Protein AF-A0A1T4N8S9-F1 (afdb_monomer_lite)

Organism: NCBI:txid634771

Structure (mmCIF, N/CA/C/O backbone):
data_AF-A0A1T4N8S9-F1
#
_entry.id   AF-A0A1T4N8S9-F1
#
loop_
_atom_site.group_PDB
_atom_site.id
_atom_site.type_symbol
_atom_site.label_atom_id
_atom_site.label_alt_id
_atom_site.label_comp_id
_atom_site.label_asym_id
_atom_site.label_entity_id
_atom_site.label_seq_id
_atom_site.pdbx_PDB_ins_code
_atom_site.Cartn_x
_atom_site.Cartn_y
_atom_site.Cartn_z
_atom_site.occupancy
_atom_site.B_iso_or_equiv
_atom_site.auth_seq_id
_atom_site.auth_comp_id
_atom_site.auth_asym_id
_atom_site.auth_atom_id
_atom_site.pdbx_PDB_model_num
ATOM 1 N N . MET A 1 1 ? 67.031 11.132 49.124 1.00 46.56 1 MET A N 1
ATOM 2 C CA . MET A 1 1 ? 67.391 10.088 48.134 1.00 46.56 1 MET A CA 1
ATOM 3 C C . MET A 1 1 ? 67.433 8.780 48.927 1.00 46.56 1 MET A C 1
ATOM 5 O O . MET A 1 1 ? 68.208 8.736 49.859 1.00 46.56 1 MET A O 1
ATOM 9 N N . ASN A 1 2 ? 66.536 7.790 48.831 1.00 44.38 2 ASN A N 1
ATOM 10 C CA . ASN A 1 2 ? 66.153 7.044 47.630 1.00 44.38 2 ASN A CA 1
ATOM 11 C C . ASN A 1 2 ? 64.830 6.222 47.794 1.00 44.38 2 ASN A C 1
ATOM 13 O O . ASN A 1 2 ? 64.752 5.113 47.290 1.00 44.38 2 ASN A O 1
ATOM 17 N N . ASN A 1 3 ? 63.781 6.728 48.473 1.00 42.91 3 ASN A N 1
ATOM 18 C CA . ASN A 1 3 ? 62.508 5.978 48.669 1.00 42.91 3 ASN A CA 1
ATOM 19 C C . ASN A 1 3 ? 61.292 6.478 47.856 1.00 42.91 3 ASN A C 1
ATOM 21 O O . ASN A 1 3 ? 60.261 5.811 47.832 1.00 42.91 3 ASN A O 1
ATOM 25 N N . ARG A 1 4 ? 61.389 7.610 47.140 1.00 39.38 4 ARG A N 1
ATOM 26 C CA . ARG A 1 4 ? 60.301 8.098 46.259 1.00 39.38 4 ARG A CA 1
ATOM 27 C C . ARG A 1 4 ? 60.302 7.465 44.861 1.00 39.38 4 ARG A C 1
ATOM 29 O O . ARG A 1 4 ? 59.238 7.348 44.267 1.00 39.38 4 ARG A O 1
ATOM 36 N N . CYS A 1 5 ? 61.445 6.985 44.366 1.00 36.62 5 CYS A N 1
ATOM 37 C CA . CYS A 1 5 ? 61.498 6.282 43.078 1.00 36.62 5 CYS A CA 1
ATOM 38 C C . CYS A 1 5 ? 60.987 4.836 43.167 1.00 36.62 5 CYS A C 1
ATOM 40 O O . CYS A 1 5 ? 60.372 4.366 42.218 1.00 36.62 5 CYS A O 1
ATOM 42 N N . LEU A 1 6 ? 61.156 4.150 44.306 1.00 37.25 6 LEU A N 1
ATOM 43 C CA . LEU A 1 6 ? 60.701 2.762 44.469 1.00 37.25 6 LEU A CA 1
ATOM 44 C C . LEU A 1 6 ? 59.166 2.663 44.592 1.00 37.25 6 LEU A C 1
ATOM 46 O O . LEU A 1 6 ? 58.564 1.744 44.047 1.00 37.25 6 LEU A O 1
ATOM 50 N N . TYR A 1 7 ? 58.520 3.655 45.217 1.00 38.06 7 TYR A N 1
ATOM 51 C CA . TYR A 1 7 ? 57.057 3.717 45.342 1.00 38.06 7 TYR A CA 1
ATOM 52 C C . TYR A 1 7 ? 56.371 4.067 44.010 1.00 38.06 7 TYR A C 1
ATOM 54 O O . TYR A 1 7 ? 55.336 3.501 43.679 1.00 38.06 7 TYR A O 1
ATOM 62 N N . ILE A 1 8 ? 56.983 4.941 43.200 1.00 43.38 8 ILE A N 1
ATOM 63 C CA . ILE A 1 8 ? 56.492 5.267 41.852 1.00 43.38 8 ILE A CA 1
ATOM 64 C C . ILE A 1 8 ? 56.683 4.077 40.899 1.00 43.38 8 ILE A C 1
ATOM 66 O O . ILE A 1 8 ? 55.794 3.809 40.097 1.00 43.38 8 ILE A O 1
ATOM 70 N N . LEU A 1 9 ? 57.769 3.303 41.027 1.00 35.47 9 LEU A N 1
ATOM 71 C CA . LEU A 1 9 ? 57.989 2.108 40.203 1.00 35.47 9 LEU A CA 1
ATOM 72 C C . LEU A 1 9 ? 57.033 0.956 40.557 1.00 35.47 9 LEU A C 1
ATOM 74 O O . LEU A 1 9 ? 56.545 0.285 39.655 1.00 35.47 9 LEU A O 1
ATOM 78 N N . ILE A 1 10 ? 56.709 0.756 41.842 1.00 41.81 10 ILE A N 1
ATOM 79 C CA . ILE A 1 10 ? 55.756 -0.278 42.288 1.00 41.81 10 ILE A CA 1
ATOM 80 C C . ILE A 1 10 ? 54.312 0.109 41.929 1.00 41.81 10 ILE A C 1
ATOM 82 O O . ILE A 1 10 ? 53.548 -0.744 41.482 1.00 41.81 10 ILE A O 1
ATOM 86 N N . VAL A 1 11 ? 53.954 1.397 42.010 1.00 43.16 11 VAL A N 1
ATOM 87 C CA . VAL A 1 11 ? 52.647 1.901 41.551 1.00 43.16 11 VAL A CA 1
ATOM 88 C C . VAL A 1 11 ? 52.533 1.846 40.021 1.00 43.16 11 VAL A C 1
ATOM 90 O O . VAL A 1 11 ? 51.496 1.429 39.520 1.00 43.16 11 VAL A O 1
ATOM 93 N N . LEU A 1 12 ? 53.591 2.139 39.254 1.00 36.97 12 LEU A N 1
ATOM 94 C CA . LEU A 1 12 ? 53.594 1.957 37.791 1.00 36.97 12 LEU A CA 1
ATOM 95 C C . LEU A 1 12 ? 53.613 0.478 37.364 1.00 36.97 12 LEU A C 1
ATOM 97 O O . LEU A 1 12 ? 53.000 0.140 36.353 1.00 36.97 12 LEU A O 1
ATOM 101 N N . MET A 1 13 ? 54.249 -0.422 38.125 1.00 32.25 13 MET A N 1
ATOM 102 C CA . MET A 1 13 ? 54.205 -1.869 37.864 1.00 32.25 13 MET A CA 1
ATOM 103 C C . MET A 1 13 ? 52.854 -2.498 38.241 1.00 32.25 13 MET A C 1
ATOM 105 O O . MET A 1 13 ? 52.408 -3.400 37.531 1.00 32.25 13 MET A O 1
ATOM 109 N N . MET A 1 14 ? 52.160 -1.987 39.269 1.00 35.44 14 MET A N 1
ATOM 110 C CA . MET A 1 14 ? 50.779 -2.378 39.595 1.00 35.44 14 MET A CA 1
ATOM 111 C C . MET A 1 14 ? 49.742 -1.764 38.644 1.00 35.44 14 MET A C 1
ATOM 113 O O . MET A 1 14 ? 48.806 -2.458 38.256 1.00 35.44 14 MET A O 1
ATOM 117 N N . ILE A 1 15 ? 49.938 -0.525 38.173 1.00 37.62 15 ILE A N 1
ATOM 118 C CA . ILE A 1 15 ? 49.130 0.058 37.086 1.00 37.62 15 ILE A CA 1
ATOM 119 C C . ILE A 1 15 ? 49.320 -0.756 35.799 1.00 37.62 15 ILE A C 1
ATOM 121 O O . ILE A 1 15 ? 48.352 -0.999 35.088 1.00 37.62 15 ILE A O 1
ATOM 125 N N . ARG A 1 16 ? 50.519 -1.292 35.535 1.00 31.45 16 ARG A N 1
ATOM 126 C CA . ARG A 1 16 ? 50.725 -2.259 34.445 1.00 31.45 16 ARG A CA 1
ATOM 127 C C . ARG A 1 16 ? 50.048 -3.614 34.680 1.00 31.45 16 ARG A C 1
ATOM 129 O O . ARG A 1 16 ? 49.602 -4.200 33.710 1.00 31.45 16 ARG A O 1
ATOM 136 N N . HIS A 1 17 ? 49.928 -4.107 35.913 1.00 30.12 17 HIS A N 1
ATOM 137 C CA . HIS A 1 17 ? 49.313 -5.421 36.181 1.00 30.12 17 HIS A CA 1
ATOM 138 C C . HIS A 1 17 ? 47.783 -5.399 36.320 1.00 30.12 17 HIS A C 1
ATOM 140 O O . HIS A 1 17 ? 47.163 -6.454 36.242 1.00 30.12 17 HIS A O 1
ATOM 146 N N . ILE A 1 18 ? 47.161 -4.223 36.458 1.00 37.19 18 ILE A N 1
ATOM 147 C CA . ILE A 1 18 ? 45.695 -4.065 36.402 1.00 37.19 18 ILE A CA 1
ATOM 148 C C . ILE A 1 18 ? 45.238 -3.496 35.041 1.00 37.19 18 ILE A C 1
ATOM 150 O O . ILE A 1 18 ? 44.127 -3.784 34.610 1.00 37.19 18 ILE A O 1
ATOM 154 N N . CYS A 1 19 ? 46.109 -2.801 34.294 1.00 35.28 19 CYS A N 1
ATOM 155 C CA . CYS A 1 19 ? 45.852 -2.365 32.907 1.00 35.28 19 CYS A CA 1
ATOM 156 C C . CYS A 1 19 ? 46.490 -3.256 31.820 1.00 35.28 19 CYS A C 1
ATOM 158 O O . CYS A 1 19 ? 46.585 -2.837 30.669 1.00 35.28 19 CYS A O 1
ATOM 160 N N . MET A 1 20 ? 46.924 -4.477 32.143 1.00 29.56 20 MET A N 1
ATOM 161 C CA . MET A 1 20 ? 47.329 -5.481 31.145 1.00 29.56 20 MET A CA 1
ATOM 162 C C . MET A 1 20 ? 46.599 -6.812 31.366 1.00 29.56 20 MET A C 1
ATOM 164 O O . MET A 1 20 ? 47.200 -7.879 31.329 1.00 29.56 20 MET A O 1
ATOM 168 N N . ALA A 1 21 ? 45.275 -6.764 31.522 1.00 34.22 21 ALA A N 1
ATOM 169 C CA . ALA A 1 21 ? 44.481 -7.680 30.715 1.00 34.22 21 ALA A CA 1
ATOM 170 C C . ALA A 1 21 ? 44.518 -7.075 29.313 1.00 34.22 21 ALA A C 1
ATOM 172 O O . ALA A 1 21 ? 44.007 -5.978 29.095 1.00 34.22 21 ALA A O 1
ATOM 173 N N . GLN A 1 22 ? 45.254 -7.721 28.418 1.00 31.77 22 GLN A N 1
ATOM 174 C CA . GLN A 1 22 ? 45.315 -7.390 27.004 1.00 31.77 22 GLN A CA 1
ATOM 175 C C . GLN A 1 22 ? 43.885 -7.080 26.542 1.00 31.77 22 GLN A C 1
ATOM 177 O O . GLN A 1 22 ? 43.014 -7.945 26.611 1.00 31.77 22 GLN A O 1
ATOM 182 N N . ALA A 1 23 ? 43.612 -5.818 26.197 1.00 41.91 23 ALA A N 1
ATOM 183 C CA . ALA A 1 23 ? 42.358 -5.430 25.576 1.00 41.91 23 ALA A CA 1
ATOM 184 C C . ALA A 1 23 ? 42.360 -6.071 24.189 1.00 41.91 23 ALA A C 1
ATOM 186 O O . ALA A 1 23 ? 42.749 -5.450 23.198 1.00 41.91 23 ALA A O 1
ATOM 187 N N . ASP A 1 24 ? 42.018 -7.356 24.140 1.00 37.34 24 ASP A N 1
ATOM 188 C CA . ASP A 1 24 ? 41.693 -8.034 22.905 1.00 37.34 24 ASP A CA 1
ATOM 189 C C . ASP A 1 24 ? 40.649 -7.164 22.217 1.00 37.34 24 ASP A C 1
ATOM 191 O O . ASP A 1 24 ? 39.613 -6.844 22.811 1.00 37.34 24 ASP A O 1
ATOM 195 N N . LYS A 1 25 ? 40.950 -6.727 20.987 1.00 42.69 25 LYS A N 1
ATOM 196 C CA . LYS A 1 25 ? 39.990 -6.025 20.132 1.00 42.69 25 LYS A CA 1
ATOM 197 C C . LYS A 1 25 ? 38.658 -6.759 20.248 1.00 42.69 25 LYS A C 1
ATOM 199 O O . LYS A 1 25 ? 38.579 -7.939 19.894 1.00 42.69 25 LYS A O 1
ATOM 204 N N . VAL A 1 26 ? 37.631 -6.076 20.758 1.00 51.94 26 VAL A N 1
ATOM 205 C CA . VAL A 1 26 ? 36.267 -6.604 20.768 1.00 51.94 26 VAL A CA 1
ATOM 206 C C . VAL A 1 26 ? 35.931 -6.935 19.318 1.00 51.94 26 VAL A C 1
ATOM 208 O O . VAL A 1 26 ? 35.782 -6.052 18.478 1.00 51.94 26 VAL A O 1
ATOM 211 N N . THR A 1 27 ? 35.922 -8.226 19.001 1.00 48.47 27 THR A N 1
ATOM 212 C CA . THR A 1 27 ? 35.529 -8.708 17.683 1.00 48.47 27 THR A CA 1
ATOM 213 C C . THR A 1 27 ? 34.016 -8.816 17.725 1.00 48.47 27 THR A C 1
ATOM 215 O O . THR A 1 27 ? 33.484 -9.681 18.422 1.00 48.47 27 THR A O 1
ATOM 218 N N . LEU A 1 28 ? 33.340 -7.877 17.063 1.00 56.31 28 LEU A N 1
ATOM 219 C CA . LEU A 1 28 ? 31.882 -7.823 16.997 1.00 56.31 28 LEU A CA 1
ATOM 220 C C . LEU A 1 28 ? 31.366 -9.094 16.310 1.00 56.31 28 LEU A C 1
ATOM 222 O O . LEU A 1 28 ? 31.833 -9.450 15.227 1.00 56.31 28 LEU A O 1
ATOM 226 N N . LYS A 1 29 ? 30.427 -9.794 16.950 1.00 58.56 29 LYS A N 1
ATOM 227 C CA . LYS A 1 29 ? 29.702 -10.913 16.338 1.00 58.56 29 LYS A CA 1
ATOM 228 C C . LYS A 1 29 ? 28.568 -10.362 15.459 1.00 58.56 29 LYS A C 1
ATOM 230 O O . LYS A 1 29 ? 28.238 -9.182 15.533 1.00 58.56 29 LYS A O 1
ATOM 235 N N . ALA A 1 30 ? 27.966 -11.201 14.613 1.00 52.34 30 ALA A N 1
ATOM 236 C CA . ALA A 1 30 ? 26.928 -10.780 13.659 1.00 52.34 30 ALA A CA 1
ATOM 237 C C . ALA A 1 30 ? 25.659 -10.179 14.312 1.00 52.34 30 ALA A C 1
ATOM 239 O O . ALA A 1 30 ? 24.917 -9.459 13.652 1.00 52.34 30 ALA A O 1
ATOM 240 N N . ASP A 1 31 ? 25.424 -10.456 15.596 1.00 57.31 31 ASP A N 1
ATOM 241 C CA . ASP A 1 31 ? 24.353 -9.917 16.448 1.00 57.31 31 ASP A CA 1
ATOM 242 C C . ASP A 1 31 ? 24.774 -8.661 17.239 1.00 57.31 31 ASP A C 1
ATOM 244 O O . ASP A 1 31 ? 23.975 -8.074 17.964 1.00 57.31 31 ASP A O 1
ATOM 248 N N . THR A 1 32 ? 26.029 -8.226 17.101 1.00 61.03 32 THR A N 1
ATOM 249 C CA . THR A 1 32 ? 26.626 -7.099 17.826 1.00 61.03 32 THR A CA 1
ATOM 250 C C . THR A 1 32 ? 26.641 -5.832 16.963 1.00 61.03 32 THR A C 1
ATOM 252 O O . THR A 1 32 ? 27.671 -5.176 16.790 1.00 61.03 32 THR A O 1
ATOM 255 N N . VAL A 1 33 ? 25.495 -5.520 16.360 1.00 58.75 33 VAL A N 1
ATOM 256 C CA . VAL A 1 33 ? 25.279 -4.321 15.539 1.00 58.75 33 VAL A CA 1
ATOM 257 C C . VAL A 1 33 ? 24.279 -3.387 16.226 1.00 58.75 33 VAL A C 1
ATOM 259 O O . VAL A 1 33 ? 23.444 -3.869 16.996 1.00 58.75 33 VAL A O 1
ATOM 262 N N . PRO A 1 34 ? 24.319 -2.068 15.954 1.00 59.50 34 PRO A N 1
ATOM 263 C CA . PRO A 1 34 ? 23.283 -1.158 16.425 1.00 59.50 34 PRO A CA 1
ATOM 264 C C . PRO A 1 34 ? 21.901 -1.663 16.005 1.00 59.50 34 PRO A C 1
ATOM 266 O O . PRO A 1 34 ? 21.627 -1.856 14.817 1.00 59.50 34 PRO A O 1
ATOM 269 N N . THR A 1 35 ? 21.019 -1.887 16.980 1.00 59.78 35 THR A N 1
ATOM 270 C CA . THR A 1 35 ? 19.651 -2.349 16.697 1.00 59.78 35 THR A CA 1
ATOM 271 C C . THR A 1 35 ? 18.803 -1.228 16.106 1.00 59.78 35 THR A C 1
ATOM 273 O O . THR A 1 35 ? 17.826 -1.499 15.402 1.00 59.78 35 THR A O 1
ATOM 276 N N . PHE A 1 36 ? 19.189 0.027 16.335 1.00 69.81 36 PHE A N 1
ATOM 277 C CA . PHE A 1 36 ? 18.524 1.207 15.799 1.00 69.81 36 PHE A CA 1
ATOM 278 C C . PHE A 1 36 ? 19.538 2.157 15.157 1.00 69.81 36 PHE A C 1
ATOM 280 O O . PHE A 1 36 ? 20.714 2.124 15.523 1.00 69.81 36 PHE A O 1
ATOM 287 N N . PRO A 1 37 ? 19.098 3.006 14.211 1.00 66.69 37 PRO A N 1
ATOM 288 C CA . PRO A 1 37 ? 19.900 4.132 13.758 1.00 66.69 37 PRO A CA 1
ATOM 289 C C . PRO A 1 37 ? 20.286 5.043 14.925 1.00 66.69 37 PRO A C 1
ATOM 291 O O . PRO A 1 37 ? 19.536 5.169 15.899 1.00 66.69 37 PRO A O 1
ATOM 294 N N . ASP A 1 38 ? 21.422 5.723 14.779 1.00 75.31 38 ASP A N 1
ATOM 295 C CA . ASP A 1 38 ? 21.811 6.791 15.693 1.00 75.31 38 ASP A CA 1
ATOM 296 C C . ASP A 1 38 ? 20.703 7.860 15.766 1.00 75.31 38 ASP A C 1
ATOM 298 O O . ASP A 1 38 ? 20.076 8.174 14.744 1.00 75.31 38 ASP A O 1
ATOM 302 N N . PRO A 1 39 ? 20.451 8.443 16.952 1.00 80.50 39 PRO A N 1
ATOM 303 C CA . PRO A 1 39 ? 19.552 9.583 17.080 1.00 80.50 39 PRO A CA 1
ATOM 304 C C . PRO A 1 39 ? 19.947 10.731 16.138 1.00 80.50 39 PRO A C 1
ATOM 306 O O . PRO A 1 39 ? 21.131 10.891 15.823 1.00 80.50 39 PRO A O 1
ATOM 309 N N . PRO A 1 40 ? 18.980 11.558 15.693 1.00 79.00 40 PRO A N 1
ATOM 310 C CA . PRO A 1 40 ? 19.288 12.722 14.876 1.00 79.00 40 PRO A CA 1
ATOM 311 C C . PRO A 1 40 ? 20.252 13.655 15.615 1.00 79.00 40 PRO A C 1
ATOM 313 O O . PRO A 1 40 ? 20.256 13.726 16.844 1.00 79.00 40 PRO A O 1
ATOM 316 N N . VAL A 1 41 ? 21.055 14.394 14.852 1.00 78.88 41 VAL A N 1
ATOM 317 C CA . VAL A 1 41 ? 21.929 15.438 15.400 1.00 78.88 41 VAL A CA 1
ATOM 318 C C . VAL A 1 41 ? 21.086 16.404 16.247 1.00 78.88 41 VAL A C 1
ATOM 320 O O . VAL A 1 41 ? 19.950 16.704 15.885 1.00 78.88 41 VAL A O 1
ATOM 323 N N . GLU A 1 42 ? 21.625 16.834 17.393 1.00 86.19 42 GLU A N 1
ATOM 324 C CA . GLU A 1 42 ? 20.978 17.767 18.337 1.00 86.19 42 GLU A CA 1
ATOM 325 C C . GLU A 1 42 ? 19.701 17.251 19.038 1.00 86.19 42 GLU A C 1
ATOM 327 O O . GLU A 1 42 ? 18.959 18.033 19.629 1.00 86.19 42 GLU A O 1
ATOM 332 N N . PHE A 1 43 ? 19.441 15.937 19.064 1.00 88.75 43 PHE A N 1
ATOM 333 C CA . PHE A 1 43 ? 18.266 15.377 19.759 1.00 88.75 43 PHE A CA 1
ATOM 334 C C . PHE A 1 43 ? 18.173 15.728 21.259 1.00 88.75 43 PHE A C 1
ATOM 336 O O . PHE A 1 43 ? 17.077 15.724 21.821 1.00 88.75 43 PHE A O 1
ATOM 343 N N . ASN A 1 44 ? 19.308 16.005 21.902 1.00 92.12 44 ASN A N 1
ATOM 344 C CA . ASN A 1 44 ? 19.455 16.333 23.321 1.00 92.12 44 ASN A CA 1
ATOM 345 C C . ASN A 1 44 ? 19.693 17.838 23.574 1.00 92.12 44 ASN A C 1
ATOM 347 O O . ASN A 1 44 ? 19.959 18.239 24.707 1.00 92.12 44 ASN A O 1
ATOM 351 N N . VAL A 1 45 ? 19.609 18.675 22.534 1.00 94.69 45 VAL A N 1
ATOM 352 C CA . VAL A 1 45 ? 19.778 20.129 22.641 1.00 94.69 45 VAL A CA 1
ATOM 353 C C . VAL A 1 45 ? 18.439 20.788 22.952 1.00 94.69 45 VAL A C 1
ATOM 355 O O . VAL A 1 45 ? 17.400 20.414 22.401 1.00 94.69 45 VAL A O 1
ATOM 358 N N . GLN A 1 46 ? 18.466 21.785 23.838 1.00 93.88 46 GLN A N 1
ATOM 359 C CA . GLN A 1 46 ? 17.286 22.571 24.176 1.00 93.88 46 GLN A CA 1
ATOM 360 C C . GLN A 1 46 ? 16.790 23.367 22.962 1.00 93.88 46 GLN A C 1
ATOM 362 O O . GLN A 1 46 ? 17.533 24.135 22.347 1.00 93.88 46 GLN A O 1
ATOM 367 N N . ARG A 1 47 ? 15.503 23.218 22.651 1.00 90.44 47 ARG A N 1
ATOM 368 C CA . ARG A 1 47 ? 14.817 23.907 21.558 1.00 90.44 47 ARG A CA 1
ATOM 369 C C . ARG A 1 47 ? 13.915 25.018 22.082 1.00 90.44 47 ARG A C 1
ATOM 371 O O . ARG A 1 47 ? 12.932 24.741 22.748 1.00 90.44 47 ARG A O 1
ATOM 378 N N . ASN A 1 48 ? 14.198 26.270 21.731 1.00 90.56 48 ASN A N 1
ATOM 379 C CA . ASN A 1 48 ? 13.419 27.419 22.224 1.00 90.56 48 ASN A CA 1
ATOM 380 C C . ASN A 1 48 ? 11.997 27.519 21.633 1.00 90.56 48 ASN A C 1
ATOM 382 O O . ASN A 1 48 ? 11.190 28.313 22.112 1.00 90.56 48 ASN A O 1
ATOM 386 N N . ASP A 1 49 ? 11.702 26.777 20.563 1.00 88.56 49 ASP A N 1
ATOM 387 C CA . ASP A 1 49 ? 10.435 26.819 19.828 1.00 88.56 49 ASP A CA 1
ATOM 388 C C . ASP A 1 49 ? 9.376 25.835 20.352 1.00 88.56 49 ASP A C 1
ATOM 390 O O . ASP A 1 49 ? 8.274 25.775 19.803 1.00 88.56 49 ASP A O 1
ATOM 394 N N . ILE A 1 50 ? 9.680 25.075 21.410 1.00 89.88 50 ILE A N 1
ATOM 395 C CA . ILE A 1 50 ? 8.775 24.072 21.980 1.00 89.88 50 ILE A CA 1
ATOM 396 C C . ILE A 1 50 ? 8.443 24.365 23.453 1.00 89.88 50 ILE A C 1
ATOM 398 O O . ILE A 1 50 ? 9.217 25.013 24.157 1.00 89.88 50 ILE A O 1
ATOM 402 N N . PRO A 1 51 ? 7.288 23.896 23.960 1.00 88.00 51 PRO A N 1
ATOM 403 C CA . PRO A 1 51 ? 7.000 23.929 25.389 1.00 88.00 51 PRO A CA 1
ATOM 404 C C . PRO A 1 51 ? 7.978 23.056 26.182 1.00 88.00 51 PRO A C 1
ATOM 406 O O . PRO A 1 51 ? 8.274 21.937 25.766 1.00 88.00 51 PRO A O 1
ATOM 409 N N . HIS A 1 52 ? 8.390 23.534 27.357 1.00 95.69 52 HIS A N 1
ATOM 410 C CA . HIS A 1 52 ? 9.321 22.829 28.239 1.00 95.69 52 HIS A CA 1
ATOM 411 C C . HIS A 1 52 ? 8.660 22.318 29.514 1.00 95.69 52 HIS A C 1
ATOM 413 O O . HIS A 1 52 ? 7.739 22.942 30.057 1.00 95.69 52 HIS A O 1
ATOM 419 N N . GLY A 1 53 ? 9.138 21.172 29.992 1.00 95.06 53 GLY A N 1
ATOM 420 C CA . GLY A 1 53 ? 8.756 20.642 31.289 1.00 95.06 53 GLY A CA 1
ATOM 421 C C . GLY A 1 53 ? 9.371 21.428 32.447 1.00 95.06 53 GLY A C 1
ATOM 422 O O . GLY A 1 53 ? 10.169 22.349 32.277 1.00 95.06 53 GLY A O 1
ATOM 423 N N . LYS A 1 54 ? 8.980 21.065 33.668 1.00 97.69 54 LYS A N 1
ATOM 424 C CA . LYS A 1 54 ? 9.462 21.703 34.895 1.00 97.69 54 LYS A CA 1
ATOM 425 C C . LYS A 1 54 ? 10.157 20.690 35.788 1.00 97.69 54 LYS A C 1
ATOM 427 O O . LYS A 1 54 ? 9.528 19.731 36.235 1.00 97.69 54 LYS A O 1
ATOM 432 N N . MET A 1 55 ? 11.418 20.968 36.112 1.00 97.12 55 MET A N 1
ATOM 433 C CA . MET A 1 55 ? 12.189 20.242 37.120 1.00 97.12 55 MET A CA 1
ATOM 434 C C . MET A 1 55 ? 11.922 20.805 38.520 1.00 97.12 55 MET A C 1
ATOM 436 O O . MET A 1 55 ? 11.839 22.019 38.709 1.00 97.12 55 MET A O 1
ATOM 440 N N . THR A 1 56 ? 11.767 19.944 39.522 1.00 97.25 56 THR A N 1
ATOM 441 C CA . THR A 1 56 ? 11.605 20.335 40.930 1.00 97.25 56 THR A CA 1
ATOM 442 C C . THR A 1 56 ? 12.359 19.367 41.833 1.00 97.25 56 THR A C 1
ATOM 444 O O . THR A 1 56 ? 12.156 18.159 41.758 1.00 97.25 56 THR A O 1
ATOM 447 N N . VAL A 1 57 ? 13.208 19.900 42.713 1.00 96.00 57 VAL A N 1
ATOM 448 C CA . VAL A 1 57 ? 13.849 19.115 43.776 1.00 96.00 57 VAL A CA 1
ATOM 449 C C . VAL A 1 57 ? 12.882 19.007 44.946 1.00 96.00 57 VAL A C 1
ATOM 451 O O . VAL A 1 57 ? 12.341 20.013 45.407 1.00 96.00 57 VAL A O 1
ATOM 454 N N . VAL A 1 58 ? 12.665 17.790 45.433 1.00 96.06 58 VAL A N 1
ATOM 455 C CA . VAL A 1 58 ? 11.788 17.515 46.574 1.00 96.06 58 VAL A CA 1
ATOM 456 C C . VAL A 1 58 ? 12.513 16.693 47.626 1.00 96.06 58 VAL A C 1
ATOM 458 O O . VAL A 1 58 ? 13.422 15.920 47.325 1.00 96.06 58 VAL A O 1
ATOM 461 N N . GLN A 1 59 ? 12.084 16.857 48.876 1.00 95.62 59 GLN A N 1
ATOM 462 C CA . GLN A 1 59 ? 12.593 16.100 50.012 1.00 95.62 59 GLN A CA 1
ATOM 463 C C . GLN A 1 59 ? 11.504 15.193 50.575 1.00 95.62 59 GLN A C 1
ATOM 465 O O . GLN A 1 59 ? 10.367 15.621 50.774 1.00 95.62 59 GLN A O 1
ATOM 470 N N . TYR A 1 60 ? 11.876 13.964 50.912 1.00 95.31 60 TYR A N 1
ATOM 471 C CA . TYR A 1 60 ? 10.996 12.982 51.537 1.00 95.31 60 TYR A CA 1
ATOM 472 C C . TYR A 1 60 ? 11.690 12.345 52.743 1.00 95.31 60 TYR A C 1
ATOM 474 O O . TYR A 1 60 ? 12.918 12.329 52.858 1.00 95.31 60 TYR A O 1
ATOM 482 N N . LEU A 1 61 ? 10.893 11.863 53.695 1.00 95.75 61 LEU A N 1
ATOM 483 C CA . LEU A 1 61 ? 11.394 11.059 54.804 1.00 95.75 61 LEU A CA 1
ATOM 484 C C . LEU A 1 61 ? 11.381 9.593 54.367 1.00 95.75 61 LEU A C 1
ATOM 486 O O . LEU A 1 61 ? 10.301 9.023 54.233 1.00 95.75 61 LEU A O 1
ATOM 490 N N . SER A 1 62 ? 12.559 8.999 54.174 1.00 95.50 62 SER A N 1
ATOM 491 C CA . SER A 1 62 ? 12.687 7.556 53.970 1.00 95.50 62 SER A CA 1
ATOM 492 C C . SER A 1 62 ? 12.449 6.856 55.301 1.00 95.50 62 SER A C 1
ATOM 494 O O . SER A 1 62 ? 13.260 6.981 56.227 1.00 95.50 62 SER A O 1
ATOM 496 N N . LYS A 1 63 ? 11.323 6.150 55.431 1.00 94.31 63 LYS A N 1
ATOM 497 C CA . LYS A 1 63 ? 11.026 5.382 56.644 1.00 94.31 63 LYS A CA 1
ATOM 498 C C . LYS A 1 63 ? 11.913 4.149 56.725 1.00 94.31 63 LYS A C 1
ATOM 500 O O . LYS A 1 63 ? 12.314 3.782 57.824 1.00 94.31 63 LYS A O 1
ATOM 505 N N . THR A 1 64 ? 12.259 3.567 55.579 1.00 92.38 64 THR A N 1
ATOM 506 C CA . THR A 1 64 ? 13.174 2.427 55.477 1.00 92.38 64 THR A CA 1
ATOM 507 C C . THR A 1 64 ? 14.562 2.782 56.006 1.00 92.38 64 THR A C 1
ATOM 509 O O . THR A 1 64 ? 15.158 2.008 56.748 1.00 92.38 64 THR A O 1
ATOM 512 N N . LEU A 1 65 ? 15.072 3.971 55.670 1.00 92.19 65 LEU A N 1
ATOM 513 C CA . LEU A 1 65 ? 16.431 4.384 56.030 1.00 92.19 65 LEU A CA 1
ATOM 514 C C . LEU A 1 65 ? 16.495 5.252 57.295 1.00 92.19 65 LEU A C 1
ATOM 516 O O . LEU A 1 65 ? 17.589 5.577 57.755 1.00 92.19 65 LEU A O 1
ATOM 520 N N . GLY A 1 66 ? 15.347 5.672 57.836 1.00 93.12 66 GLY A N 1
ATOM 521 C CA . GLY A 1 66 ? 15.261 6.526 59.023 1.00 93.12 66 GLY A CA 1
ATOM 522 C C . GLY A 1 66 ? 15.824 7.938 58.826 1.00 93.12 66 GLY A C 1
ATOM 523 O O . GLY A 1 66 ? 16.234 8.574 59.796 1.00 93.12 66 GLY A O 1
ATOM 524 N N . LYS A 1 67 ? 15.879 8.441 57.586 1.00 92.75 67 LYS A N 1
ATOM 525 C CA . LYS A 1 67 ? 16.516 9.726 57.251 1.00 92.75 67 LYS A CA 1
ATOM 526 C C . LYS A 1 67 ? 15.798 10.489 56.147 1.00 92.75 67 LYS A C 1
ATOM 528 O O . LYS A 1 67 ? 15.085 9.919 55.324 1.00 92.75 67 LYS A O 1
ATOM 533 N N . ARG A 1 68 ? 16.003 11.809 56.127 1.00 94.19 68 ARG A N 1
ATOM 534 C CA . ARG A 1 68 ? 15.477 12.693 55.081 1.00 94.19 68 ARG A CA 1
ATOM 535 C C . ARG A 1 68 ? 16.392 12.658 53.860 1.00 94.19 68 ARG A C 1
ATOM 537 O O . ARG A 1 68 ? 17.602 12.852 53.987 1.00 94.19 68 ARG A O 1
ATOM 544 N N . ARG A 1 69 ? 15.803 12.418 52.693 1.00 93.69 69 ARG A N 1
ATOM 545 C CA . ARG A 1 69 ? 16.493 12.286 51.405 1.00 93.69 69 ARG A CA 1
ATOM 546 C C . ARG A 1 69 ? 15.865 13.213 50.375 1.00 93.69 69 ARG A C 1
ATOM 548 O O . ARG A 1 69 ? 14.767 13.729 50.583 1.00 93.69 69 ARG A O 1
ATOM 555 N N . GLU A 1 70 ? 16.573 13.414 49.275 1.00 92.31 70 GLU A N 1
ATOM 556 C CA . GLU A 1 70 ? 16.137 14.256 48.166 1.00 92.31 70 GLU A CA 1
ATOM 557 C C . GLU A 1 70 ? 16.181 13.521 46.829 1.00 92.31 70 GLU A C 1
ATOM 559 O O . GLU A 1 70 ? 16.926 12.552 46.647 1.00 92.31 70 GLU A O 1
ATOM 564 N N . LEU A 1 71 ? 15.336 13.981 45.912 1.00 95.50 71 LEU A N 1
ATOM 565 C CA . LEU A 1 71 ? 15.257 13.534 44.528 1.00 95.50 71 LEU A CA 1
ATOM 566 C C . LEU A 1 71 ? 14.781 14.692 43.645 1.00 95.50 71 LEU A C 1
ATOM 568 O O . LEU A 1 71 ? 14.180 15.649 44.143 1.00 95.50 71 LEU A O 1
ATOM 572 N N . SER A 1 72 ? 15.007 14.594 42.337 1.00 97.44 72 SER A N 1
ATOM 573 C CA . SER A 1 72 ? 14.397 15.510 41.365 1.00 97.44 72 SER A CA 1
ATOM 574 C C . SER A 1 72 ? 13.200 14.874 40.673 1.00 97.44 72 SER A C 1
ATOM 576 O O . SER A 1 72 ? 13.212 13.685 40.356 1.00 97.44 72 SER A O 1
ATOM 578 N N . VAL A 1 73 ? 12.169 15.679 40.428 1.00 98.56 73 VAL A N 1
ATOM 579 C CA . VAL A 1 73 ? 10.985 15.307 39.654 1.00 98.56 73 VAL A CA 1
ATOM 580 C C . VAL A 1 73 ? 10.836 16.267 38.487 1.00 98.56 73 VAL A C 1
ATOM 582 O O . VAL A 1 73 ? 10.732 17.479 38.676 1.00 98.56 73 VAL A O 1
ATOM 585 N N . TYR A 1 74 ? 10.792 15.718 37.282 1.00 98.56 74 TYR A N 1
ATOM 586 C CA . TYR A 1 74 ? 10.385 16.423 36.078 1.00 98.56 74 TYR A CA 1
ATOM 587 C C . TYR A 1 74 ? 8.890 16.205 35.848 1.00 98.56 74 TYR A C 1
ATOM 589 O O . TYR A 1 74 ? 8.408 15.070 35.847 1.00 98.56 74 TYR A O 1
ATOM 597 N N . THR A 1 75 ? 8.168 17.295 35.609 1.00 98.44 75 THR A N 1
ATOM 598 C CA . THR A 1 75 ? 6.782 17.277 35.131 1.00 98.44 75 THR A CA 1
ATOM 599 C C . THR A 1 75 ? 6.738 17.740 33.674 1.00 98.44 75 THR A C 1
ATOM 601 O O . THR A 1 75 ? 7.414 18.717 33.344 1.00 98.44 75 THR A O 1
ATOM 604 N N . PRO A 1 76 ? 5.971 17.066 32.797 1.00 97.44 76 PRO A N 1
ATOM 605 C CA . PRO A 1 76 ? 5.985 17.362 31.369 1.00 97.44 76 PRO A CA 1
ATOM 606 C C . PRO A 1 76 ? 5.328 18.719 31.066 1.00 97.44 76 PRO A C 1
ATOM 608 O O . PRO A 1 76 ? 4.534 19.211 31.881 1.00 97.44 76 PRO A O 1
ATOM 611 N N . PRO A 1 77 ? 5.589 19.318 29.889 1.00 93.75 77 PRO A N 1
ATOM 612 C CA . PRO A 1 77 ? 4.915 20.540 29.475 1.00 93.75 77 PRO A CA 1
ATOM 613 C C . PRO A 1 77 ? 3.389 20.394 29.564 1.00 93.75 77 PRO A C 1
ATOM 615 O O . PRO A 1 77 ? 2.811 19.401 29.115 1.00 93.75 77 PRO A O 1
ATOM 618 N N . GLY A 1 78 ? 2.722 21.378 30.173 1.00 89.81 78 GLY A N 1
ATOM 619 C CA . GLY A 1 78 ? 1.268 21.343 30.378 1.00 89.81 78 GLY A CA 1
ATOM 620 C C . GLY A 1 78 ? 0.792 20.351 31.449 1.00 89.81 78 GLY A C 1
ATOM 621 O O . GLY A 1 78 ? -0.360 19.916 31.407 1.00 89.81 78 GLY A O 1
ATOM 622 N N . TYR A 1 79 ? 1.654 19.960 32.394 1.00 96.12 79 TYR A N 1
ATOM 623 C CA . TYR A 1 79 ? 1.266 19.140 33.543 1.00 96.12 79 TYR A CA 1
ATOM 624 C C . TYR A 1 79 ? 0.103 19.756 34.342 1.00 96.12 79 TYR A C 1
ATOM 626 O O . TYR A 1 79 ? 0.140 20.931 34.712 1.00 96.12 79 TYR A O 1
ATOM 634 N N . THR A 1 80 ? -0.911 18.942 34.655 1.00 90.50 80 THR A N 1
ATOM 635 C CA . THR A 1 80 ? -2.058 19.317 35.502 1.00 90.50 80 THR A CA 1
ATOM 636 C C . THR A 1 80 ? -2.398 18.195 36.480 1.00 90.50 80 THR A C 1
ATOM 638 O O . THR A 1 80 ? -2.191 17.022 36.181 1.00 90.50 80 THR A O 1
ATOM 641 N N . ALA A 1 81 ? -2.960 18.529 37.644 1.00 90.19 81 ALA A N 1
ATOM 642 C CA . ALA A 1 81 ? -3.386 17.521 38.620 1.00 90.19 81 ALA A CA 1
ATOM 643 C C . ALA A 1 81 ? -4.613 16.696 38.164 1.00 90.19 81 ALA A C 1
ATOM 645 O O . ALA A 1 81 ? -4.851 15.609 38.694 1.00 90.19 81 ALA A O 1
ATOM 646 N N . ASP A 1 82 ? -5.364 17.186 37.170 1.00 83.81 82 ASP A N 1
ATOM 647 C CA . ASP A 1 82 ? -6.581 16.549 36.643 1.00 83.81 82 ASP A CA 1
ATOM 648 C C . ASP A 1 82 ? -6.287 15.412 35.652 1.00 83.81 82 ASP A C 1
ATOM 650 O O . ASP A 1 82 ? -7.116 14.526 35.438 1.00 83.81 82 ASP A O 1
ATOM 654 N N . ARG A 1 83 ? -5.093 15.406 35.050 1.00 85.75 83 ARG A N 1
ATOM 655 C CA . ARG A 1 83 ? -4.625 14.344 34.153 1.00 85.75 83 ARG A CA 1
ATOM 656 C C . ARG A 1 83 ? -3.652 13.437 34.887 1.00 85.75 83 ARG A C 1
ATOM 658 O O . ARG A 1 83 ? -2.787 13.929 35.595 1.00 85.75 83 ARG A O 1
ATOM 665 N N . ARG A 1 84 ? -3.754 12.121 34.697 1.00 88.88 84 ARG A N 1
ATOM 666 C CA . ARG A 1 84 ? -2.816 11.128 35.253 1.00 88.88 84 ARG A CA 1
ATOM 667 C C . ARG A 1 84 ? -1.706 10.812 34.239 1.00 88.88 84 ARG A C 1
ATOM 669 O O . ARG A 1 84 ? -1.983 10.753 33.040 1.00 88.88 84 ARG A O 1
ATOM 676 N N . TYR A 1 85 ? -0.475 10.614 34.710 1.00 95.25 85 TYR A N 1
ATOM 677 C CA . TYR A 1 85 ? 0.723 10.439 33.877 1.00 95.25 85 TYR A CA 1
ATOM 678 C C . TYR A 1 85 ? 1.486 9.147 34.225 1.00 95.25 85 TYR A C 1
ATOM 680 O O . TYR A 1 85 ? 1.542 8.781 35.401 1.00 95.25 85 TYR A O 1
ATOM 688 N N . PRO A 1 86 ? 2.098 8.460 33.241 1.00 96.81 86 PRO A N 1
ATOM 689 C CA . PRO A 1 86 ? 3.063 7.401 33.519 1.00 96.81 86 PRO A CA 1
ATOM 690 C C . PRO A 1 86 ? 4.339 7.967 34.161 1.00 96.81 86 PRO A C 1
ATOM 692 O O . PRO A 1 86 ? 4.628 9.163 34.036 1.00 96.81 86 PRO A O 1
ATOM 695 N N . VAL A 1 87 ? 5.107 7.101 34.828 1.00 98.62 87 VAL A N 1
ATOM 696 C CA . VAL A 1 87 ? 6.298 7.493 35.595 1.00 98.62 87 VAL A CA 1
ATOM 697 C C . VAL A 1 87 ? 7.525 6.687 35.178 1.00 98.62 87 VAL A C 1
ATOM 699 O O . VAL A 1 87 ? 7.547 5.458 35.284 1.00 98.62 87 VAL A O 1
ATOM 702 N N . LEU A 1 88 ? 8.568 7.394 34.743 1.00 98.62 88 LEU A N 1
ATOM 703 C CA . LEU A 1 88 ? 9.889 6.846 34.449 1.00 98.62 88 LEU A CA 1
ATOM 704 C C . LEU A 1 88 ? 10.860 7.170 35.595 1.00 98.62 88 LEU A C 1
ATOM 706 O O . LEU A 1 88 ? 11.128 8.336 35.875 1.00 98.62 88 LEU A O 1
ATOM 710 N N . TYR A 1 89 ? 11.424 6.144 36.226 1.00 98.75 89 TYR A N 1
ATOM 711 C CA . TYR A 1 89 ? 12.477 6.281 37.233 1.00 98.75 89 TYR A CA 1
ATOM 712 C C . TYR A 1 89 ? 13.849 6.100 36.572 1.00 98.75 89 TYR A C 1
ATOM 714 O O . TYR A 1 89 ? 14.093 5.060 35.959 1.00 98.75 89 TYR A O 1
ATOM 722 N N . LEU A 1 90 ? 14.729 7.101 36.696 1.00 98.44 90 LEU A N 1
ATOM 723 C CA . LEU A 1 90 ? 16.058 7.129 36.075 1.00 98.44 90 LEU A CA 1
ATOM 724 C C . LEU A 1 90 ? 17.177 7.102 37.121 1.00 98.44 90 LEU A C 1
ATOM 726 O O . LEU A 1 90 ? 17.410 8.079 37.833 1.00 98.44 90 LEU A O 1
ATOM 730 N N . LEU A 1 91 ? 17.879 5.971 37.199 1.00 97.25 91 LEU A N 1
ATOM 731 C CA . LEU A 1 91 ? 18.905 5.700 38.203 1.00 97.25 91 LEU A CA 1
ATOM 732 C C . LEU A 1 91 ? 20.291 6.147 37.724 1.00 97.25 91 LEU A C 1
ATOM 734 O O . LEU A 1 91 ? 20.697 5.849 36.596 1.00 97.25 91 LEU A O 1
ATOM 738 N N . HIS A 1 92 ? 21.015 6.872 38.574 1.00 94.44 92 HIS A N 1
ATOM 739 C CA . HIS A 1 92 ? 22.330 7.430 38.258 1.00 94.44 92 HIS A CA 1
ATOM 740 C C . HIS A 1 92 ? 23.474 6.433 38.518 1.00 94.44 92 HIS A C 1
ATOM 742 O O . HIS A 1 92 ? 23.326 5.431 39.215 1.00 94.44 92 HIS A O 1
ATOM 748 N N . GLY A 1 93 ? 24.645 6.722 37.955 1.00 89.81 93 GLY A N 1
ATOM 749 C CA . GLY A 1 93 ? 25.862 5.932 38.102 1.00 89.81 93 GLY A CA 1
ATOM 750 C C . GLY A 1 93 ? 26.538 6.081 39.467 1.00 89.81 93 GLY A C 1
ATOM 751 O O . GLY A 1 93 ? 26.144 6.883 40.315 1.00 89.81 93 GLY A O 1
ATOM 752 N N . VAL A 1 94 ? 27.602 5.302 39.677 1.00 85.31 94 VAL A N 1
ATOM 753 C CA . VAL A 1 94 ? 28.359 5.337 40.932 1.00 85.31 94 VAL A CA 1
ATOM 754 C C . VAL A 1 94 ? 29.048 6.685 41.099 1.00 85.31 94 VAL A C 1
ATOM 756 O O . VAL A 1 94 ? 29.708 7.183 40.190 1.00 85.31 94 VAL A O 1
ATOM 759 N N . GLY A 1 95 ? 28.930 7.249 42.293 1.00 79.69 95 GLY A N 1
ATOM 760 C CA . GLY A 1 95 ? 29.598 8.495 42.640 1.00 79.69 95 GLY A CA 1
ATOM 761 C C . GLY A 1 95 ? 28.937 9.759 42.096 1.00 79.69 95 GLY A C 1
ATOM 762 O O . GLY A 1 95 ? 29.583 10.806 42.059 1.00 79.69 95 GLY A O 1
ATOM 763 N N . ALA A 1 96 ? 27.684 9.640 41.661 1.00 85.94 96 ALA A N 1
ATOM 764 C CA . ALA A 1 96 ? 26.843 10.737 41.211 1.00 85.94 96 ALA A CA 1
ATOM 765 C C . ALA A 1 96 ? 25.638 10.932 42.151 1.00 85.94 96 ALA A C 1
ATOM 767 O O . ALA A 1 96 ? 25.558 10.310 43.211 1.00 85.94 96 ALA A O 1
ATOM 768 N N . ASP A 1 97 ? 24.711 11.804 41.760 1.00 88.06 97 ASP A N 1
ATOM 769 C CA . ASP A 1 97 ? 23.445 12.047 42.452 1.00 88.06 97 ASP A CA 1
ATOM 770 C C . ASP A 1 97 ? 22.300 12.265 41.443 1.00 88.06 97 ASP A C 1
ATOM 772 O O . ASP A 1 97 ? 22.455 12.037 40.238 1.00 88.06 97 ASP A O 1
ATOM 776 N N . TYR A 1 98 ? 21.136 12.704 41.931 1.00 89.12 98 TYR A N 1
ATOM 777 C CA . TYR A 1 98 ? 19.919 12.905 41.138 1.00 89.12 98 TYR A CA 1
ATOM 778 C C . TYR A 1 98 ? 20.058 13.884 39.957 1.00 89.12 98 TYR A C 1
ATOM 780 O O . TYR A 1 98 ? 19.145 13.959 39.140 1.00 89.12 98 TYR A O 1
ATOM 788 N N . ARG A 1 99 ? 21.161 14.635 39.841 1.00 91.94 99 ARG A N 1
ATOM 789 C CA . ARG A 1 99 ? 21.390 15.600 38.750 1.00 91.94 99 ARG A CA 1
ATOM 790 C C . ARG A 1 99 ? 22.100 15.015 37.537 1.00 91.94 99 ARG A C 1
ATOM 792 O O . ARG A 1 99 ? 22.129 15.660 36.494 1.00 91.94 99 ARG A O 1
ATOM 799 N N . GLN A 1 100 ? 22.678 13.815 37.629 1.00 93.44 100 GLN A N 1
ATOM 800 C CA . GLN A 1 100 ? 23.527 13.288 36.551 1.00 93.44 100 GLN A CA 1
ATOM 801 C C . GLN A 1 100 ? 22.793 13.195 35.208 1.00 93.44 100 GLN A C 1
ATOM 803 O O . GLN A 1 100 ? 23.332 13.569 34.169 1.00 93.44 100 GLN A O 1
ATOM 808 N N . TRP A 1 101 ? 21.549 12.723 35.232 1.00 96.50 101 TRP A N 1
ATOM 809 C CA . TRP A 1 101 ? 20.735 12.574 34.030 1.00 96.50 101 TRP A CA 1
ATOM 810 C C . TRP A 1 101 ? 20.434 13.910 33.342 1.00 96.50 101 TRP A C 1
ATOM 812 O O . TRP A 1 101 ? 20.456 13.983 32.117 1.00 96.50 101 TRP A O 1
ATOM 822 N N . THR A 1 102 ? 20.204 14.974 34.107 1.00 94.19 102 THR A N 1
ATOM 823 C CA . THR A 1 102 ? 19.904 16.304 33.563 1.00 94.19 102 THR A CA 1
ATOM 824 C C . THR A 1 102 ? 21.176 17.036 33.146 1.00 94.19 102 THR A C 1
ATOM 826 O O . THR A 1 102 ? 21.243 17.587 32.057 1.00 94.19 102 THR A O 1
ATOM 829 N N . GLU A 1 103 ? 22.233 16.996 33.959 1.00 93.62 103 GLU A N 1
ATOM 830 C CA . GLU A 1 103 ? 23.458 17.754 33.681 1.00 93.62 103 GLU A CA 1
ATOM 831 C C . GLU A 1 103 ? 24.313 17.117 32.576 1.00 93.62 103 GLU A C 1
ATOM 833 O O . GLU A 1 103 ? 24.928 17.834 31.790 1.00 93.62 103 GLU A O 1
ATOM 838 N N . TRP A 1 104 ? 24.379 15.782 32.504 1.00 93.31 104 TRP A N 1
ATOM 839 C CA . TRP A 1 104 ? 25.293 15.093 31.581 1.00 93.31 104 TRP A CA 1
ATOM 840 C C . TRP A 1 104 ? 24.588 14.563 30.338 1.00 93.31 104 TRP A C 1
ATOM 842 O O . TRP A 1 104 ? 25.163 14.605 29.253 1.00 93.31 104 TRP A O 1
ATOM 852 N N . CYS A 1 105 ? 23.365 14.056 30.507 1.00 94.88 105 CYS A N 1
ATOM 853 C CA . CYS A 1 105 ? 22.600 13.410 29.437 1.00 94.88 105 CYS A CA 1
ATOM 854 C C . CYS A 1 105 ? 21.463 14.294 28.902 1.00 94.88 105 CYS A C 1
ATOM 856 O O . CYS A 1 105 ? 20.765 13.874 27.984 1.00 94.88 105 CYS A O 1
ATOM 858 N N . GLN A 1 106 ? 21.253 15.486 29.483 1.00 97.00 106 GLN A N 1
ATOM 859 C CA . GLN A 1 106 ? 20.214 16.438 29.068 1.00 97.00 106 GLN A CA 1
ATOM 860 C C . GLN A 1 106 ? 18.825 15.774 28.963 1.00 97.00 106 GLN A C 1
ATOM 862 O O . GLN A 1 106 ? 18.085 15.978 28.001 1.00 97.00 106 GLN A O 1
ATOM 867 N N . ALA A 1 107 ? 18.497 14.903 29.927 1.00 97.44 107 ALA A N 1
ATOM 868 C CA . ALA A 1 107 ? 17.322 14.030 29.867 1.00 97.44 107 ALA A CA 1
ATOM 869 C C . ALA A 1 107 ? 15.993 14.791 29.706 1.00 97.44 107 ALA A C 1
ATOM 871 O O . ALA A 1 107 ? 15.079 14.313 29.037 1.00 97.44 107 ALA A O 1
ATOM 872 N N . ASP A 1 108 ? 15.891 15.975 30.303 1.00 97.19 108 ASP A N 1
ATOM 873 C CA . ASP A 1 108 ? 14.777 16.909 30.151 1.00 97.19 108 ASP A CA 1
ATOM 874 C C . ASP A 1 108 ? 14.632 17.405 28.708 1.00 97.19 108 ASP A C 1
ATOM 876 O O . ASP A 1 108 ? 13.541 17.301 28.153 1.00 97.19 108 ASP A O 1
ATOM 880 N N . ASN A 1 109 ? 15.724 17.823 28.060 1.00 97.50 109 ASN A N 1
ATOM 881 C CA . ASN A 1 109 ? 15.700 18.229 26.651 1.00 97.50 109 ASN A CA 1
ATOM 882 C C . ASN A 1 109 ? 15.328 17.063 25.730 1.00 97.50 109 ASN A C 1
ATOM 884 O O . ASN A 1 109 ? 14.515 17.226 24.822 1.00 97.50 109 ASN A O 1
ATOM 888 N N . VAL A 1 110 ? 15.885 15.872 25.979 1.00 97.19 110 VAL A N 1
ATOM 889 C CA . VAL A 1 110 ? 15.560 14.662 25.207 1.00 97.19 110 VAL A CA 1
ATOM 890 C C . VAL A 1 110 ? 14.058 14.380 25.263 1.00 97.19 110 VAL A C 1
ATOM 892 O O . VAL A 1 110 ? 13.430 14.149 24.229 1.00 97.19 110 VAL A O 1
ATOM 895 N N . VAL A 1 111 ? 13.463 14.419 26.457 1.00 96.56 111 VAL A N 1
ATOM 896 C CA . VAL A 1 111 ? 12.038 14.124 26.644 1.00 96.56 111 VAL A CA 1
ATOM 897 C C . VAL A 1 111 ? 11.137 15.251 26.139 1.00 96.56 111 VAL A C 1
ATOM 899 O O . VAL A 1 111 ? 10.152 14.948 25.469 1.00 96.56 111 VAL A O 1
ATOM 902 N N . ASP A 1 112 ? 11.479 16.523 26.356 1.00 95.19 112 ASP A N 1
ATOM 903 C CA . ASP A 1 112 ? 10.745 17.661 25.784 1.00 95.19 112 ASP A CA 1
ATOM 904 C C . ASP A 1 112 ? 10.697 17.564 24.252 1.00 95.19 112 ASP A C 1
ATOM 906 O O . ASP A 1 112 ? 9.622 17.637 23.650 1.00 95.19 112 ASP A O 1
ATOM 910 N N . ASN A 1 113 ? 11.845 17.297 23.620 1.00 91.50 113 ASN A N 1
ATOM 911 C CA . ASN A 1 113 ? 11.958 17.127 22.173 1.00 91.50 113 ASN A CA 1
ATOM 912 C C . ASN A 1 113 ? 11.113 15.949 21.661 1.00 91.50 113 ASN A C 1
ATOM 914 O O . ASN A 1 113 ? 10.447 16.065 20.629 1.00 91.50 113 ASN A O 1
ATOM 918 N N . LEU A 1 114 ? 11.106 14.818 22.374 1.00 83.25 114 LEU A N 1
ATOM 919 C CA . LEU A 1 114 ? 10.293 13.652 22.021 1.00 83.25 114 LEU A CA 1
ATOM 920 C C . LEU A 1 114 ? 8.789 13.906 22.194 1.00 83.25 114 LEU A C 1
ATOM 922 O O . LEU A 1 114 ? 8.008 13.492 21.334 1.00 83.25 114 LEU A O 1
ATOM 926 N N . ILE A 1 115 ? 8.380 14.597 23.262 1.00 81.62 115 ILE A N 1
ATOM 927 C CA . ILE A 1 115 ? 6.978 14.967 23.507 1.00 81.62 115 ILE A CA 1
ATOM 928 C C . ILE A 1 115 ? 6.497 15.945 22.433 1.00 81.62 115 ILE A C 1
ATOM 930 O O . ILE A 1 115 ? 5.443 15.726 21.837 1.00 81.62 115 ILE A O 1
ATOM 934 N N . ALA A 1 116 ? 7.275 16.990 22.141 1.00 74.19 116 ALA A N 1
ATOM 935 C CA . ALA A 1 116 ? 6.934 17.985 21.127 1.00 74.19 116 ALA A CA 1
ATOM 936 C C . ALA A 1 116 ? 6.844 17.375 19.719 1.00 74.19 116 ALA A C 1
ATOM 938 O O . ALA A 1 116 ? 5.984 17.759 18.930 1.00 74.19 116 ALA A O 1
ATOM 939 N N . ALA A 1 117 ? 7.684 16.379 19.421 1.00 64.06 117 ALA A N 1
ATOM 940 C CA . ALA A 1 117 ? 7.639 15.629 18.168 1.00 64.06 117 ALA A CA 1
ATOM 941 C C . ALA A 1 117 ? 6.519 14.569 18.110 1.00 64.06 117 ALA A C 1
ATOM 943 O O . ALA A 1 117 ? 6.419 13.854 17.116 1.00 64.06 117 ALA A O 1
ATOM 944 N N . GLY A 1 118 ? 5.715 14.404 19.167 1.00 60.91 118 GLY A N 1
ATOM 945 C CA . GLY A 1 118 ? 4.685 13.362 19.245 1.00 60.91 118 GLY A CA 1
ATOM 946 C C . GLY A 1 118 ? 5.239 11.932 19.318 1.00 60.91 118 GLY A C 1
ATOM 947 O O . GLY A 1 118 ? 4.487 10.975 19.148 1.00 60.91 118 GLY A O 1
ATOM 948 N N . LYS A 1 119 ? 6.542 11.774 19.580 1.00 64.31 119 LYS A N 1
ATOM 949 C CA . LYS A 1 119 ? 7.251 10.485 19.650 1.00 64.31 119 LYS A CA 1
ATOM 950 C C . LYS A 1 119 ? 7.204 9.843 21.038 1.00 64.31 119 LYS A C 1
ATOM 952 O O . LYS A 1 119 ? 7.555 8.676 21.183 1.00 64.31 119 LYS A O 1
ATOM 957 N N . MET A 1 120 ? 6.783 10.595 22.052 1.00 79.19 120 MET A N 1
ATOM 958 C CA . MET A 1 120 ? 6.559 10.115 23.414 1.00 79.19 120 MET A CA 1
ATOM 959 C C . MET A 1 120 ? 5.329 10.810 24.004 1.00 79.19 120 MET A C 1
ATOM 961 O O . MET A 1 120 ? 5.092 11.991 23.754 1.00 79.19 120 MET A O 1
ATOM 965 N N . GLN A 1 121 ? 4.531 10.091 24.797 1.00 81.19 121 GLN A N 1
ATOM 966 C CA . GLN A 1 121 ? 3.451 10.728 25.550 1.00 81.19 121 GLN A CA 1
ATOM 967 C C . GLN A 1 121 ? 3.999 11.513 26.755 1.00 81.19 121 GLN A C 1
ATOM 969 O O . GLN A 1 121 ? 5.044 11.142 27.289 1.00 81.19 121 GLN A O 1
ATOM 974 N N . PRO A 1 122 ? 3.290 12.552 27.238 1.00 91.25 122 PRO A N 1
ATOM 975 C CA . PRO A 1 122 ? 3.666 13.254 28.463 1.00 91.25 122 PRO A CA 1
ATOM 976 C C . PRO A 1 122 ? 3.915 12.289 29.630 1.00 91.25 122 PRO A C 1
ATOM 978 O O . PRO A 1 122 ? 3.045 11.480 29.958 1.00 91.25 122 PRO A O 1
ATOM 981 N N . VAL A 1 123 ? 5.089 12.399 30.253 1.00 96.56 123 VAL A N 1
ATOM 982 C CA . VAL A 1 123 ? 5.601 11.486 31.287 1.00 96.56 123 VAL A CA 1
ATOM 983 C C . VAL A 1 123 ? 6.168 12.277 32.464 1.00 96.56 123 VAL A C 1
ATOM 985 O O . VAL A 1 123 ? 6.729 13.353 32.271 1.00 96.56 123 VAL A O 1
ATOM 988 N N . ILE A 1 124 ? 6.047 11.743 33.679 1.00 98.69 124 ILE A N 1
ATOM 989 C CA . ILE A 1 124 ? 6.789 12.235 34.847 1.00 98.69 124 ILE A CA 1
ATOM 990 C C . ILE A 1 124 ? 8.113 11.473 34.916 1.00 98.69 124 ILE A C 1
ATOM 992 O O . ILE A 1 124 ? 8.104 10.242 34.895 1.00 98.69 124 ILE A O 1
ATOM 996 N N . MET A 1 125 ? 9.241 12.178 35.035 1.00 98.62 125 MET A N 1
ATOM 997 C CA . MET A 1 125 ? 10.523 11.525 35.324 1.00 98.62 125 MET A CA 1
ATOM 998 C C . MET A 1 125 ? 10.931 11.762 36.769 1.00 98.62 125 MET A C 1
ATOM 1000 O O . MET A 1 125 ? 10.814 12.874 37.284 1.00 98.62 125 MET A O 1
ATOM 1004 N N . VAL A 1 126 ? 11.426 10.714 37.413 1.00 98.69 126 VAL A N 1
ATOM 1005 C CA . VAL A 1 126 ? 11.910 10.743 38.790 1.00 98.69 126 VAL A CA 1
ATOM 1006 C C . VAL A 1 126 ? 13.379 10.360 38.783 1.00 98.69 126 VAL A C 1
ATOM 1008 O O . VAL A 1 126 ? 13.744 9.278 38.325 1.00 98.69 126 VAL A O 1
ATOM 1011 N N . PHE A 1 127 ? 14.211 11.237 39.329 1.00 98.06 127 PHE A N 1
ATOM 1012 C CA . PHE A 1 127 ? 15.652 11.055 39.450 1.00 98.06 127 PHE A CA 1
ATOM 1013 C C . PHE A 1 127 ? 15.984 10.863 40.933 1.00 98.06 127 PHE A C 1
ATOM 1015 O O . PHE A 1 127 ? 16.193 11.843 41.654 1.00 98.06 127 PHE A O 1
ATOM 1022 N N . PRO A 1 128 ? 15.935 9.628 41.455 1.00 95.81 128 PRO A N 1
ATOM 1023 C CA . PRO A 1 128 ? 16.243 9.365 42.850 1.00 95.81 128 PRO A CA 1
ATOM 1024 C C . PRO A 1 128 ? 17.748 9.434 43.110 1.00 95.81 128 PRO A C 1
ATOM 1026 O O . PRO A 1 128 ? 18.566 9.108 42.250 1.00 95.81 128 PRO A O 1
ATOM 1029 N N . ASN A 1 129 ? 18.120 9.778 44.343 1.00 91.50 129 ASN A N 1
ATOM 1030 C CA . ASN A 1 129 ? 19.473 9.528 44.811 1.00 91.50 129 ASN A CA 1
ATOM 1031 C C . ASN A 1 129 ? 19.639 8.023 45.099 1.00 91.50 129 ASN A C 1
ATOM 1033 O O . ASN A 1 129 ? 19.013 7.471 46.009 1.00 91.50 129 ASN A O 1
ATOM 1037 N N . CYS A 1 130 ? 20.460 7.359 44.295 1.00 89.25 130 CYS A N 1
ATOM 1038 C CA . CYS A 1 130 ? 20.645 5.912 44.266 1.00 89.25 130 CYS A CA 1
ATOM 1039 C C . CYS A 1 130 ? 21.606 5.402 45.347 1.00 89.25 130 CYS A C 1
ATOM 1041 O O . CYS A 1 130 ? 21.633 4.203 45.609 1.00 89.25 130 CYS A O 1
ATOM 1043 N N . ASP A 1 131 ? 22.364 6.300 45.988 1.00 87.50 131 ASP A N 1
ATOM 1044 C CA . ASP A 1 131 ? 23.240 5.978 47.112 1.00 87.50 131 ASP A CA 1
ATOM 1045 C C . ASP A 1 131 ? 22.527 6.255 48.438 1.00 87.50 131 ASP A C 1
ATOM 1047 O O . ASP A 1 131 ? 22.407 7.404 48.883 1.00 87.50 131 ASP A O 1
ATOM 1051 N N . THR A 1 132 ? 22.051 5.206 49.109 1.00 86.81 132 THR A N 1
ATOM 1052 C CA . THR A 1 132 ? 21.309 5.354 50.368 1.00 86.81 132 THR A CA 1
ATOM 1053 C C . THR A 1 132 ? 22.136 5.889 51.519 1.00 86.81 132 THR A C 1
ATOM 1055 O O . THR A 1 132 ? 21.571 6.127 52.583 1.00 86.81 132 THR A O 1
ATOM 1058 N N . ARG A 1 133 ? 23.450 6.084 51.376 1.00 82.38 133 ARG A N 1
ATOM 1059 C CA . ARG A 1 133 ? 24.249 6.773 52.398 1.00 82.38 133 ARG A CA 1
ATOM 1060 C C . ARG A 1 133 ? 23.906 8.258 52.437 1.00 82.38 133 ARG A C 1
ATOM 1062 O O . ARG A 1 133 ? 23.779 8.791 53.536 1.00 82.38 133 ARG A O 1
ATOM 1069 N N . LEU A 1 134 ? 23.622 8.847 51.275 1.00 82.62 134 LEU A N 1
ATOM 1070 C CA . LEU A 1 134 ? 23.357 10.270 51.110 1.00 82.62 134 LEU A CA 1
ATOM 1071 C C . LEU A 1 134 ? 22.003 10.701 51.695 1.00 82.62 134 LEU A C 1
ATOM 1073 O O . LEU A 1 134 ? 20.974 10.019 51.576 1.00 82.62 134 LEU A O 1
ATOM 1077 N N . THR A 1 135 ? 22.035 11.871 52.317 1.00 83.50 135 THR A N 1
ATOM 1078 C CA . THR A 1 135 ? 20.958 12.594 52.997 1.00 83.50 135 THR A CA 1
ATOM 1079 C C . THR A 1 135 ? 20.868 14.021 52.449 1.00 83.50 135 THR A C 1
ATOM 1081 O O . THR A 1 135 ? 21.729 14.458 51.692 1.00 83.50 135 THR A O 1
ATOM 1084 N N . VAL A 1 136 ? 19.862 14.793 52.865 1.00 84.19 136 VAL A N 1
ATOM 1085 C CA . VAL A 1 136 ? 19.728 16.214 52.469 1.00 84.19 136 VAL A CA 1
ATOM 1086 C C . VAL A 1 136 ? 20.865 17.126 52.953 1.00 84.19 136 VAL A C 1
ATOM 1088 O O . VAL A 1 136 ? 20.962 18.265 52.511 1.00 84.19 136 VAL A O 1
ATOM 1091 N N . THR A 1 137 ? 21.699 16.672 53.894 1.00 79.00 137 THR A N 1
ATOM 1092 C CA . THR A 1 137 ? 22.843 17.451 54.399 1.00 79.00 137 THR A CA 1
ATOM 1093 C C . THR A 1 137 ? 24.151 17.135 53.675 1.00 79.00 137 THR A C 1
ATOM 1095 O O . THR A 1 137 ? 25.161 17.793 53.923 1.00 79.00 137 THR A O 1
ATOM 1098 N N . ASP A 1 138 ? 24.146 16.141 52.789 1.00 74.31 138 ASP A N 1
ATOM 1099 C CA . ASP A 1 138 ? 25.328 15.692 52.068 1.00 74.31 138 ASP A CA 1
ATOM 1100 C C . ASP A 1 138 ? 25.527 16.507 50.779 1.00 74.31 138 ASP A C 1
ATOM 1102 O O . ASP A 1 138 ? 24.599 16.748 50.014 1.00 74.31 138 ASP A O 1
ATOM 1106 N N . THR A 1 139 ? 26.755 16.970 50.525 1.00 61.69 139 THR A N 1
ATOM 1107 C CA . THR A 1 139 ? 27.061 17.780 49.328 1.00 61.69 139 THR A CA 1
ATOM 1108 C C . THR A 1 139 ? 27.363 16.908 48.109 1.00 61.69 139 THR A C 1
ATOM 1110 O O . THR A 1 139 ? 27.788 15.766 48.250 1.00 61.69 139 THR A O 1
ATOM 1113 N N . ALA A 1 140 ? 27.280 17.468 46.898 1.00 55.56 140 ALA A N 1
ATOM 1114 C CA . ALA A 1 140 ? 27.659 16.795 45.643 1.00 55.56 140 ALA A CA 1
ATOM 1115 C C . ALA A 1 140 ? 29.014 16.057 45.713 1.00 55.56 140 ALA A C 1
ATOM 1117 O O . ALA A 1 140 ? 29.184 14.980 45.149 1.00 55.56 140 ALA A O 1
ATOM 1118 N N . ALA A 1 141 ? 29.993 16.630 46.423 1.00 56.09 141 ALA A N 1
ATOM 1119 C CA . ALA A 1 141 ? 31.329 16.060 46.578 1.00 56.09 141 ALA A CA 1
ATOM 1120 C C . ALA A 1 141 ? 31.352 14.779 47.430 1.00 56.09 141 ALA A C 1
ATOM 1122 O O . ALA A 1 141 ? 32.207 13.925 47.200 1.00 56.09 141 ALA A O 1
ATOM 1123 N N . SER A 1 142 ? 30.411 14.624 48.367 1.00 56.25 142 SER A N 1
ATOM 1124 C CA . SER A 1 142 ? 30.297 13.436 49.226 1.00 56.25 142 SER A CA 1
ATOM 1125 C C . SER A 1 142 ? 29.883 12.176 48.458 1.00 56.25 142 SER A C 1
ATOM 1127 O O . SER A 1 142 ? 30.243 11.077 48.863 1.00 56.25 142 SER A O 1
ATOM 1129 N N . SER A 1 143 ? 29.216 12.320 47.305 1.00 56.06 143 SER A N 1
ATOM 1130 C CA . SER A 1 143 ? 28.876 11.189 46.431 1.00 56.06 143 SER A CA 1
ATOM 1131 C C . SER A 1 143 ? 30.122 10.567 45.782 1.00 56.06 143 SER A C 1
ATOM 1133 O O . SER A 1 143 ? 30.215 9.349 45.648 1.00 56.06 143 SER A O 1
ATOM 1135 N N . ARG A 1 144 ? 31.148 11.369 45.458 1.00 54.84 144 ARG A N 1
ATOM 1136 C CA . ARG A 1 144 ? 32.336 10.937 44.691 1.00 54.84 144 ARG A CA 1
ATOM 1137 C C . ARG A 1 144 ? 33.247 9.945 45.429 1.00 54.84 144 ARG A C 1
ATOM 1139 O O . ARG A 1 144 ? 34.129 9.363 44.799 1.00 54.84 144 ARG A O 1
ATOM 1146 N N . SER A 1 145 ? 33.059 9.733 46.735 1.00 53.22 145 SER A N 1
ATOM 1147 C CA . SER A 1 145 ? 33.874 8.817 47.551 1.00 53.22 145 SER A CA 1
ATOM 1148 C C . SER A 1 145 ? 33.485 7.339 47.417 1.00 53.22 145 SER A C 1
ATOM 1150 O O . SER A 1 145 ? 34.182 6.486 47.964 1.00 53.22 145 SER A O 1
ATOM 1152 N N . GLY A 1 146 ? 32.428 7.005 46.662 1.00 52.16 146 GLY A N 1
ATOM 1153 C CA . GLY A 1 146 ? 31.787 5.681 46.643 1.00 52.16 146 GLY A CA 1
ATOM 1154 C C . GLY A 1 146 ? 32.656 4.454 46.310 1.00 52.16 146 GLY A C 1
ATOM 1155 O O . GLY A 1 146 ? 32.155 3.338 46.397 1.00 52.16 146 GLY A O 1
ATOM 1156 N N . ARG A 1 147 ? 33.940 4.616 45.956 1.00 49.47 147 ARG A N 1
ATOM 1157 C CA . ARG A 1 147 ? 34.906 3.507 45.818 1.00 49.47 147 ARG A CA 1
ATOM 1158 C C . ARG A 1 147 ? 35.665 3.162 47.106 1.00 49.47 147 ARG A C 1
ATOM 1160 O O . ARG A 1 147 ? 36.175 2.051 47.186 1.00 49.47 147 ARG A O 1
ATOM 1167 N N . ALA A 1 148 ? 35.763 4.071 48.078 1.00 51.34 148 ALA A N 1
ATOM 1168 C CA . ALA A 1 148 ? 36.523 3.846 49.313 1.00 51.34 148 ALA A CA 1
ATOM 1169 C C . ALA A 1 148 ? 35.737 3.026 50.357 1.00 51.34 148 ALA A C 1
ATOM 1171 O O . ALA A 1 148 ? 36.324 2.167 51.008 1.00 51.34 148 ALA A O 1
ATOM 1172 N N . ASP A 1 149 ? 34.414 3.220 50.433 1.00 50.94 149 ASP A N 1
ATOM 1173 C CA . ASP A 1 149 ? 33.534 2.642 51.469 1.00 50.94 149 ASP A CA 1
ATOM 1174 C C . ASP A 1 149 ? 32.578 1.549 50.934 1.00 50.94 149 ASP A C 1
ATOM 1176 O O . ASP A 1 149 ? 31.538 1.263 51.525 1.00 50.94 149 ASP A O 1
ATOM 1180 N N . GLY A 1 150 ? 32.881 0.962 49.770 1.00 62.22 150 GLY A N 1
ATOM 1181 C CA . GLY A 1 150 ? 32.059 -0.080 49.134 1.00 62.22 150 GLY A CA 1
ATOM 1182 C C . GLY A 1 150 ? 30.753 0.410 48.478 1.00 62.22 150 GLY A C 1
ATOM 1183 O O . GLY A 1 150 ? 30.437 1.603 48.462 1.00 62.22 150 GLY A O 1
ATOM 1184 N N . PHE A 1 151 ? 29.992 -0.539 47.909 1.00 69.81 151 PHE A N 1
ATOM 1185 C CA . PHE A 1 151 ? 28.764 -0.303 47.121 1.00 69.81 151 PHE A CA 1
ATOM 1186 C C . PHE A 1 151 ? 27.458 -0.624 47.869 1.00 69.81 151 PHE A C 1
ATOM 1188 O O . PHE A 1 151 ? 26.398 -0.665 47.250 1.00 69.81 151 PHE A O 1
ATOM 1195 N N . GLU A 1 152 ? 27.509 -0.848 49.187 1.00 68.94 152 GLU A N 1
ATOM 1196 C CA . GLU A 1 152 ? 26.346 -1.287 49.981 1.00 68.94 152 GLU A CA 1
ATOM 1197 C C . GLU A 1 152 ? 25.134 -0.356 49.833 1.00 68.94 152 GLU A C 1
ATOM 1199 O O . GLU A 1 152 ? 24.006 -0.832 49.727 1.00 68.94 152 GLU A O 1
ATOM 1204 N N . GLY A 1 153 ? 25.369 0.957 49.723 1.00 75.88 153 GLY A N 1
ATOM 1205 C CA . GLY A 1 153 ? 24.315 1.961 49.554 1.00 75.88 153 GLY A CA 1
ATOM 1206 C C . GLY A 1 153 ? 23.546 1.895 48.229 1.00 75.88 153 GLY A C 1
ATOM 1207 O O . GLY A 1 153 ? 22.497 2.518 48.126 1.00 75.88 153 GLY A O 1
ATOM 1208 N N . TYR A 1 154 ? 24.037 1.150 47.235 1.00 80.25 154 TYR A N 1
ATOM 1209 C CA . TYR A 1 154 ? 23.379 0.964 45.937 1.00 80.25 154 TYR A CA 1
ATOM 1210 C C . TYR A 1 154 ? 22.623 -0.377 45.849 1.00 80.25 154 TYR A C 1
ATOM 1212 O O . TYR A 1 154 ? 21.980 -0.656 44.838 1.00 80.25 154 TYR A O 1
ATOM 1220 N N . GLY A 1 155 ? 22.711 -1.226 46.876 1.00 78.88 155 GLY A N 1
ATOM 1221 C CA . GLY A 1 155 ? 22.111 -2.560 46.895 1.00 78.88 155 GLY A CA 1
ATOM 1222 C C . GLY A 1 155 ? 20.696 -2.592 47.468 1.00 78.88 155 GLY A C 1
ATOM 1223 O O . GLY A 1 155 ? 19.867 -1.722 47.199 1.00 78.88 155 GLY A O 1
ATOM 1224 N N . LYS A 1 156 ? 20.427 -3.606 48.298 1.00 84.75 156 LYS A N 1
ATOM 1225 C CA . LYS A 1 156 ? 19.104 -3.872 48.885 1.00 84.75 156 LYS A CA 1
ATOM 1226 C C . LYS A 1 156 ? 18.491 -2.669 49.611 1.00 84.75 156 LYS A C 1
ATOM 1228 O O . LYS A 1 156 ? 17.284 -2.478 49.547 1.00 84.75 156 LYS A O 1
ATOM 1233 N N . SER A 1 157 ? 19.302 -1.839 50.265 1.00 87.06 157 SER A N 1
ATOM 1234 C CA . SER A 1 157 ? 18.814 -0.633 50.943 1.00 87.06 157 SER A CA 1
ATOM 1235 C C . SER A 1 157 ? 18.154 0.355 49.977 1.00 87.06 157 SER A C 1
ATOM 1237 O O . SER A 1 157 ? 17.143 0.958 50.329 1.00 87.06 157 SER A O 1
ATOM 1239 N N . PHE A 1 158 ? 18.700 0.520 48.766 1.00 92.31 158 PHE A N 1
ATOM 1240 C CA . PHE A 1 158 ? 18.103 1.389 47.752 1.00 92.31 158 PHE A CA 1
ATOM 1241 C C . PHE A 1 158 ? 16.854 0.765 47.140 1.00 92.31 158 PHE A C 1
ATOM 1243 O O . PHE A 1 158 ? 15.875 1.467 46.924 1.00 92.31 158 PHE A O 1
ATOM 1250 N N . GLU A 1 159 ? 16.866 -0.546 46.892 1.00 92.81 159 GLU A N 1
ATOM 1251 C CA . GLU A 1 159 ? 15.678 -1.277 46.440 1.00 92.81 159 GLU A CA 1
ATOM 1252 C C . GLU A 1 159 ? 14.498 -1.057 47.397 1.00 92.81 159 GLU A C 1
ATOM 1254 O O . GLU A 1 159 ? 13.402 -0.696 46.966 1.00 92.81 159 GLU A O 1
ATOM 1259 N N . GLU A 1 160 ? 14.731 -1.216 48.703 1.00 93.56 160 GLU A N 1
ATOM 1260 C CA . GLU A 1 160 ? 13.692 -1.010 49.706 1.00 93.56 160 GLU A CA 1
ATOM 1261 C C . GLU A 1 160 ? 13.223 0.443 49.766 1.00 93.56 160 GLU A C 1
ATOM 1263 O O . GLU A 1 160 ? 12.020 0.683 49.797 1.00 93.56 160 GLU A O 1
ATOM 1268 N N . ASP A 1 161 ? 14.139 1.408 49.724 1.00 95.88 161 ASP A N 1
ATOM 1269 C CA . ASP A 1 161 ? 13.783 2.825 49.706 1.00 95.88 161 ASP A CA 1
ATOM 1270 C C . ASP A 1 161 ? 12.992 3.209 48.442 1.00 95.88 161 ASP A C 1
ATOM 1272 O O . ASP A 1 161 ? 11.974 3.897 48.524 1.00 95.88 161 ASP A O 1
ATOM 1276 N N . LEU A 1 162 ? 13.382 2.697 47.270 1.00 97.44 162 LEU A N 1
ATOM 1277 C CA . LEU A 1 162 ? 12.679 2.934 46.011 1.00 97.44 162 LEU A CA 1
ATOM 1278 C C . LEU A 1 162 ? 11.240 2.403 46.058 1.00 97.44 162 LEU A C 1
ATOM 1280 O O . LEU A 1 162 ? 10.300 3.131 45.733 1.00 97.44 162 LEU A O 1
ATOM 1284 N N . VAL A 1 163 ? 11.069 1.143 46.467 1.00 97.00 163 VAL A N 1
ATOM 1285 C CA . VAL A 1 163 ? 9.772 0.450 46.435 1.00 97.00 163 VAL A CA 1
ATOM 1286 C C . VAL A 1 163 ? 8.861 0.878 47.588 1.00 97.00 163 VAL A C 1
ATOM 1288 O O . VAL A 1 163 ? 7.656 1.032 47.384 1.00 97.00 163 VAL A O 1
ATOM 1291 N N . LYS A 1 164 ? 9.403 1.080 48.796 1.00 97.38 164 LYS A N 1
ATOM 1292 C CA . LYS A 1 164 ? 8.607 1.327 50.012 1.00 97.38 164 LYS A CA 1
ATOM 1293 C C . LYS A 1 164 ? 8.425 2.805 50.349 1.00 97.38 164 LYS A C 1
ATOM 1295 O O . LYS A 1 164 ? 7.454 3.127 51.031 1.00 97.38 164 LYS A O 1
ATOM 1300 N N . ASP A 1 165 ? 9.310 3.692 49.889 1.00 97.88 165 ASP A N 1
ATOM 1301 C CA . ASP A 1 165 ? 9.268 5.116 50.244 1.00 97.88 165 ASP A CA 1
ATOM 1302 C C . ASP A 1 165 ? 9.142 6.036 49.016 1.00 97.88 165 ASP A C 1
ATOM 1304 O O . ASP A 1 165 ? 8.214 6.844 48.961 1.00 97.88 165 ASP A O 1
ATOM 1308 N N . ILE A 1 166 ? 10.009 5.903 48.005 1.00 98.44 166 ILE A N 1
ATOM 1309 C CA . ILE A 1 166 ? 10.035 6.813 46.844 1.00 98.44 166 ILE A CA 1
ATOM 1310 C C . ILE A 1 166 ? 8.786 6.659 45.972 1.00 98.44 166 ILE A C 1
ATOM 1312 O O . ILE A 1 166 ? 8.123 7.656 45.690 1.00 98.44 166 ILE A O 1
ATOM 1316 N N . ILE A 1 167 ? 8.444 5.442 45.534 1.00 98.38 167 ILE A N 1
ATOM 1317 C CA . ILE A 1 167 ? 7.254 5.213 44.696 1.00 98.38 167 ILE A CA 1
ATOM 1318 C C . ILE A 1 167 ? 5.975 5.701 45.406 1.00 98.38 167 ILE A C 1
ATOM 1320 O O . ILE A 1 167 ? 5.268 6.523 44.820 1.00 98.38 167 ILE A O 1
ATOM 1324 N N . PRO A 1 168 ? 5.702 5.325 46.674 1.00 98.00 168 PRO A N 1
ATOM 1325 C CA . PRO A 1 168 ? 4.551 5.847 47.415 1.00 98.00 168 PRO A CA 1
ATOM 1326 C C . PRO A 1 168 ? 4.557 7.368 47.602 1.00 98.00 168 PRO A C 1
ATOM 1328 O O . PRO A 1 168 ? 3.496 7.998 47.578 1.00 98.00 168 PRO A O 1
ATOM 1331 N N . TYR A 1 169 ? 5.729 7.984 47.780 1.00 98.31 169 TYR A N 1
ATOM 1332 C CA . TYR A 1 169 ? 5.833 9.440 47.850 1.00 98.31 169 TYR A CA 1
ATOM 1333 C C . TYR A 1 169 ? 5.415 10.084 46.521 1.00 98.31 169 TYR A C 1
ATOM 1335 O O . TYR A 1 169 ? 4.587 10.996 46.516 1.00 98.31 169 TYR A O 1
ATOM 1343 N N . ILE A 1 170 ? 5.920 9.578 45.394 1.00 98.50 170 ILE A N 1
ATOM 1344 C CA . ILE A 1 170 ? 5.593 10.101 44.064 1.00 98.50 170 ILE A CA 1
ATOM 1345 C C . ILE A 1 170 ? 4.104 9.912 43.744 1.00 98.50 170 ILE A C 1
ATOM 1347 O O . ILE A 1 170 ? 3.451 10.881 43.360 1.00 98.50 170 ILE A O 1
ATOM 1351 N N . ASP A 1 171 ? 3.545 8.725 43.992 1.00 97.75 171 ASP A N 1
ATOM 1352 C CA . ASP A 1 171 ? 2.129 8.427 43.726 1.00 97.75 171 ASP A CA 1
ATOM 1353 C C . ASP A 1 171 ? 1.152 9.240 44.596 1.00 97.75 171 ASP A C 1
ATOM 1355 O O . ASP A 1 171 ? -0.003 9.430 44.218 1.00 97.75 171 ASP A O 1
ATOM 1359 N N . SER A 1 172 ? 1.593 9.740 45.757 1.00 97.38 172 SER A N 1
ATOM 1360 C CA . SER A 1 172 ? 0.761 10.570 46.646 1.00 97.38 172 SER A CA 1
ATOM 1361 C C . SER A 1 172 ? 0.878 12.077 46.404 1.00 97.38 172 SER A C 1
ATOM 1363 O O . SER A 1 172 ? -0.029 12.815 46.788 1.00 97.38 172 SER A O 1
ATOM 1365 N N . HIS A 1 173 ? 1.963 12.546 45.781 1.00 97.69 173 HIS A N 1
ATOM 1366 C CA . HIS A 1 173 ? 2.227 13.979 45.582 1.00 97.69 173 HIS A CA 1
ATOM 1367 C C . HIS A 1 173 ? 2.096 14.430 44.123 1.00 97.69 173 HIS A C 1
ATOM 1369 O O . HIS A 1 173 ? 1.949 15.625 43.866 1.00 97.69 173 HIS A O 1
ATOM 1375 N N . TYR A 1 174 ? 2.124 13.496 43.171 1.00 97.94 174 TYR A N 1
ATOM 1376 C CA . TYR A 1 174 ? 1.981 13.771 41.747 1.00 97.94 174 TYR A CA 1
ATOM 1377 C C . TYR A 1 174 ? 0.833 12.960 41.151 1.00 97.94 174 TYR A C 1
ATOM 1379 O O . TYR A 1 174 ? 0.415 11.931 41.672 1.00 97.94 174 TYR A O 1
ATOM 1387 N N . SER A 1 175 ? 0.296 13.440 40.033 1.00 96.38 175 SER A N 1
ATOM 1388 C CA . SER A 1 175 ? -0.832 12.815 39.357 1.00 96.38 175 SER A CA 1
ATOM 1389 C C . SER A 1 175 ? -0.363 11.625 38.518 1.00 96.38 175 SER A C 1
ATOM 1391 O O . SER A 1 175 ? -0.208 11.730 37.302 1.00 96.38 175 SER A O 1
ATOM 1393 N N . THR A 1 176 ? -0.098 10.488 39.157 1.00 96.19 176 THR A N 1
ATOM 1394 C CA . THR A 1 176 ? 0.475 9.306 38.497 1.00 96.19 176 THR A CA 1
ATOM 1395 C C . THR A 1 176 ? -0.570 8.255 38.142 1.00 96.19 176 THR A C 1
ATOM 1397 O O . THR A 1 176 ? -1.610 8.126 38.787 1.00 96.19 176 THR A O 1
ATOM 1400 N N . ILE A 1 177 ? -0.291 7.460 37.112 1.00 92.50 177 ILE A N 1
ATOM 1401 C CA . ILE A 1 177 ? -0.948 6.170 36.904 1.00 92.50 177 ILE A CA 1
ATOM 1402 C C . ILE A 1 177 ? -0.113 5.133 37.661 1.00 92.50 177 ILE A C 1
ATOM 1404 O O . ILE A 1 177 ? 0.991 4.801 37.242 1.00 92.50 177 ILE A O 1
ATOM 1408 N N . SER A 1 178 ? -0.615 4.660 38.800 1.00 91.12 178 SER A N 1
ATOM 1409 C CA . SER A 1 178 ? 0.171 3.895 39.780 1.00 91.12 178 SER A CA 1
ATOM 1410 C C . SER A 1 178 ? 0.307 2.395 39.481 1.00 91.12 178 SER A C 1
ATOM 1412 O O . SER A 1 178 ? 0.925 1.658 40.259 1.00 91.12 178 SER A O 1
ATOM 1414 N N . ASP A 1 179 ? -0.252 1.910 38.371 1.00 91.69 179 ASP A N 1
ATOM 1415 C CA . ASP A 1 179 ? -0.097 0.515 37.963 1.00 91.69 179 ASP A CA 1
ATOM 1416 C C . ASP A 1 179 ? 1.290 0.235 37.353 1.00 91.69 179 ASP A C 1
ATOM 1418 O O . ASP A 1 179 ? 2.069 1.134 37.033 1.00 91.69 179 ASP A O 1
ATOM 1422 N N . ARG A 1 180 ? 1.611 -1.051 37.191 1.00 94.50 180 ARG A N 1
ATOM 1423 C CA . ARG A 1 180 ? 2.886 -1.482 36.605 1.00 94.50 180 ARG A CA 1
ATOM 1424 C C . ARG A 1 180 ? 3.046 -1.135 35.126 1.00 94.50 180 ARG A C 1
ATOM 1426 O O . ARG A 1 180 ? 4.164 -0.911 34.677 1.00 94.50 180 ARG A O 1
ATOM 1433 N N . GLU A 1 181 ? 1.950 -1.115 34.368 1.00 92.31 181 GLU A N 1
ATOM 1434 C CA . GLU A 1 181 ? 1.936 -0.891 32.914 1.00 92.31 181 GLU A CA 1
ATOM 1435 C C . GLU A 1 181 ? 2.293 0.559 32.563 1.00 92.31 181 GLU A C 1
ATOM 1437 O O . GLU A 1 181 ? 2.630 0.859 31.419 1.00 92.31 181 GLU A O 1
ATOM 1442 N N . HIS A 1 182 ? 2.258 1.446 33.557 1.00 95.44 182 HIS A N 1
ATOM 1443 C CA . HIS A 1 182 ? 2.610 2.856 33.454 1.00 95.44 182 HIS A CA 1
ATOM 1444 C C . HIS A 1 182 ? 3.829 3.224 34.309 1.00 95.44 182 HIS A C 1
ATOM 1446 O O . HIS A 1 182 ? 4.085 4.407 34.542 1.00 95.44 182 HIS A O 1
ATOM 1452 N N . ARG A 1 183 ? 4.622 2.222 34.723 1.00 97.56 183 ARG A N 1
ATOM 1453 C CA . ARG A 1 183 ? 5.866 2.417 35.472 1.00 97.56 183 ARG A CA 1
ATOM 1454 C C . ARG A 1 183 ? 7.075 1.780 34.778 1.00 97.56 183 ARG A C 1
ATOM 1456 O O . ARG A 1 183 ? 7.086 0.581 34.484 1.00 97.56 183 ARG A O 1
ATOM 1463 N N . ALA A 1 184 ? 8.105 2.589 34.539 1.00 98.19 184 ALA A N 1
ATOM 1464 C CA . ALA A 1 184 ? 9.369 2.176 33.928 1.00 98.19 184 ALA A CA 1
ATOM 1465 C C . ALA A 1 184 ? 10.550 2.458 34.861 1.00 98.19 184 ALA A C 1
ATOM 1467 O O . ALA A 1 184 ? 10.557 3.471 35.561 1.00 98.19 184 ALA A O 1
ATOM 1468 N N . LEU A 1 185 ? 11.554 1.582 34.834 1.00 98.56 185 LEU A N 1
ATOM 1469 C CA . LEU A 1 185 ? 12.807 1.729 35.570 1.00 98.56 185 LEU A CA 1
ATOM 1470 C C . LEU A 1 185 ? 13.982 1.597 34.603 1.00 98.56 185 LEU A C 1
ATOM 1472 O O . LEU A 1 185 ? 14.117 0.574 33.934 1.00 98.56 185 LEU A O 1
ATOM 1476 N N . ALA A 1 186 ? 14.834 2.612 34.528 1.00 98.31 186 ALA A N 1
ATOM 1477 C CA . ALA A 1 186 ? 16.053 2.539 33.737 1.00 98.31 186 ALA A CA 1
ATOM 1478 C C . ALA A 1 186 ? 17.218 3.263 34.408 1.00 98.31 186 ALA A C 1
ATOM 1480 O O . ALA A 1 186 ? 17.021 4.082 35.302 1.00 98.31 186 ALA A O 1
ATOM 1481 N N . GLY A 1 187 ? 18.444 2.974 33.983 1.00 97.00 187 GLY A N 1
ATOM 1482 C CA . GLY A 1 187 ? 19.616 3.598 34.580 1.00 97.00 187 GLY A CA 1
ATOM 1483 C C . GLY A 1 187 ? 20.898 3.384 33.794 1.00 97.00 187 GLY A C 1
ATOM 1484 O O . GLY A 1 187 ? 20.971 2.527 32.913 1.00 97.00 187 GLY A O 1
ATOM 1485 N N . LEU A 1 188 ? 21.914 4.169 34.154 1.00 95.62 188 LEU A N 1
ATOM 1486 C CA . LEU A 1 188 ? 23.243 4.132 33.543 1.00 95.62 188 LEU A CA 1
ATOM 1487 C C . LEU A 1 188 ? 24.293 3.583 34.513 1.00 95.62 188 LEU A C 1
ATOM 1489 O O . LEU A 1 188 ? 24.212 3.820 35.720 1.00 95.62 188 LEU A O 1
ATOM 1493 N N . SER A 1 189 ? 25.304 2.872 34.009 1.00 92.19 189 SER A N 1
ATOM 1494 C CA . SER A 1 189 ? 26.431 2.373 34.812 1.00 92.19 189 SER A CA 1
ATOM 1495 C C . SER A 1 189 ? 25.953 1.541 36.021 1.00 92.19 189 SER A C 1
ATOM 1497 O O . SER A 1 189 ? 25.215 0.566 35.859 1.00 92.19 189 SER A O 1
ATOM 1499 N N . MET A 1 190 ? 26.318 1.930 37.247 1.00 88.31 190 MET A N 1
ATOM 1500 C CA . MET A 1 190 ? 25.758 1.385 38.497 1.00 88.31 190 MET A CA 1
ATOM 1501 C C . MET A 1 190 ? 24.223 1.395 38.527 1.00 88.31 190 MET A C 1
ATOM 1503 O O . MET A 1 190 ? 23.613 0.382 38.862 1.00 88.31 190 MET A O 1
ATOM 1507 N N . GLY A 1 191 ? 23.597 2.503 38.130 1.00 92.31 191 GLY A N 1
ATOM 1508 C CA . GLY A 1 191 ? 22.146 2.634 38.040 1.00 92.31 191 GLY A CA 1
ATOM 1509 C C . GLY A 1 191 ? 21.526 1.695 37.005 1.00 92.31 191 GLY A C 1
ATOM 1510 O O . GLY A 1 191 ? 20.404 1.230 37.194 1.00 92.31 191 GLY A O 1
ATOM 1511 N N . GLY A 1 192 ? 22.258 1.350 35.942 1.00 92.50 192 GLY A N 1
ATOM 1512 C CA . GLY A 1 192 ? 21.846 0.324 34.977 1.00 92.50 192 GLY A CA 1
ATOM 1513 C C . GLY A 1 192 ? 21.810 -1.063 35.617 1.00 92.50 192 GLY A C 1
ATOM 1514 O O . GLY A 1 192 ? 20.812 -1.774 35.513 1.00 92.50 192 GLY A O 1
ATOM 1515 N N . GLY A 1 193 ? 22.843 -1.392 36.398 1.00 89.19 193 GLY A N 1
ATOM 1516 C CA . GLY A 1 193 ? 22.875 -2.599 37.226 1.00 89.19 193 GLY A CA 1
ATOM 1517 C C . GLY A 1 193 ? 21.735 -2.656 38.248 1.00 89.19 193 GLY A C 1
ATOM 1518 O O . GLY A 1 193 ? 21.048 -3.670 38.352 1.00 89.19 193 GLY A O 1
ATOM 1519 N N . GLN A 1 194 ? 21.477 -1.554 38.962 1.00 90.00 194 GLN A N 1
ATOM 1520 C CA . GLN A 1 194 ? 20.337 -1.431 39.880 1.00 90.00 194 GLN A CA 1
ATOM 1521 C C . GLN A 1 194 ? 19.003 -1.631 39.166 1.00 90.00 194 GLN A C 1
ATOM 1523 O O . GLN A 1 194 ? 18.147 -2.349 39.670 1.00 90.00 194 GLN A O 1
ATOM 1528 N N . SER A 1 195 ? 18.835 -1.037 37.985 1.00 94.12 195 SER A N 1
ATOM 1529 C CA . SER A 1 195 ? 17.588 -1.131 37.224 1.00 94.12 195 SER A CA 1
ATOM 1530 C C . SER A 1 195 ? 17.269 -2.574 36.854 1.00 94.12 195 SER A C 1
ATOM 1532 O O . SER A 1 195 ? 16.136 -3.010 37.041 1.00 94.12 195 SER A O 1
ATOM 1534 N N . LEU A 1 196 ? 18.271 -3.337 36.408 1.00 91.19 196 LEU A N 1
ATOM 1535 C CA . LEU A 1 196 ? 18.111 -4.760 36.110 1.00 91.19 196 LEU A CA 1
ATOM 1536 C C . LEU A 1 196 ? 17.833 -5.574 37.383 1.00 91.19 196 LEU A C 1
ATOM 1538 O O . LEU A 1 196 ? 16.868 -6.333 37.419 1.00 91.19 196 LEU A O 1
ATOM 1542 N N . ASN A 1 197 ? 18.618 -5.368 38.444 1.00 85.50 197 ASN A N 1
ATOM 1543 C CA . ASN A 1 197 ? 18.491 -6.127 39.693 1.00 85.50 197 ASN A CA 1
ATOM 1544 C C . ASN A 1 197 ? 17.167 -5.873 40.424 1.00 85.50 197 ASN A C 1
ATOM 1546 O O . ASN A 1 197 ? 16.612 -6.789 41.017 1.00 85.50 197 ASN A O 1
ATOM 1550 N N . ILE A 1 198 ? 16.645 -4.649 40.375 1.00 91.31 198 ILE A N 1
ATOM 1551 C CA . ILE A 1 198 ? 15.382 -4.283 41.020 1.00 91.31 198 ILE A CA 1
ATOM 1552 C C . ILE A 1 198 ? 14.213 -4.616 40.090 1.00 91.31 198 ILE A C 1
ATOM 1554 O O . ILE A 1 198 ? 13.272 -5.299 40.485 1.00 91.31 198 ILE A O 1
ATOM 1558 N N . GLY A 1 199 ? 14.270 -4.168 38.835 1.00 93.25 199 GLY A N 1
ATOM 1559 C CA . GLY A 1 199 ? 13.159 -4.276 37.892 1.00 93.25 199 GLY A CA 1
ATOM 1560 C C . GLY A 1 199 ? 12.765 -5.720 37.581 1.00 93.25 199 GLY A C 1
ATOM 1561 O O . GLY A 1 199 ? 11.576 -6.025 37.513 1.00 93.25 199 GLY A O 1
ATOM 1562 N N . LEU A 1 200 ? 13.743 -6.624 37.451 1.00 90.75 200 LEU A N 1
ATOM 1563 C CA . LEU A 1 200 ? 13.495 -8.045 37.170 1.00 90.75 200 LEU A CA 1
ATOM 1564 C C . LEU A 1 200 ? 13.001 -8.828 38.398 1.00 90.75 200 LEU A C 1
ATOM 1566 O O . LEU A 1 200 ? 12.412 -9.896 38.236 1.00 90.75 200 LEU A O 1
ATOM 1570 N N . TYR A 1 201 ? 13.206 -8.295 39.606 1.00 90.94 201 TYR A N 1
ATOM 1571 C CA . TYR A 1 201 ? 12.702 -8.857 40.866 1.00 90.94 201 TYR A CA 1
ATOM 1572 C C . TYR A 1 201 ? 11.336 -8.283 41.264 1.00 90.94 201 TYR A C 1
ATOM 1574 O O . TYR A 1 201 ? 10.597 -8.932 41.998 1.00 90.94 201 TYR A O 1
ATOM 1582 N N . HIS A 1 202 ? 10.983 -7.109 40.737 1.00 94.25 202 HIS A N 1
ATOM 1583 C CA . HIS A 1 202 ? 9.751 -6.381 41.038 1.00 94.25 202 HIS A CA 1
ATOM 1584 C C . HIS A 1 202 ? 8.831 -6.259 39.818 1.00 94.25 202 HIS A C 1
ATOM 1586 O O . HIS A 1 202 ? 8.359 -5.176 39.453 1.00 94.25 202 HIS A O 1
ATOM 1592 N N . LEU A 1 203 ? 8.556 -7.392 39.169 1.00 94.25 203 LEU A N 1
ATOM 1593 C CA . LEU A 1 203 ? 7.703 -7.466 37.976 1.00 94.25 203 LEU A CA 1
ATOM 1594 C C . LEU A 1 203 ? 6.249 -7.071 38.252 1.00 94.25 203 LEU A C 1
ATOM 1596 O O . LEU A 1 203 ? 5.515 -6.731 37.328 1.00 94.25 203 LEU A O 1
ATOM 1600 N N . GLU A 1 204 ? 5.804 -7.125 39.504 1.00 94.81 204 GLU A N 1
ATOM 1601 C CA . GLU A 1 204 ? 4.524 -6.583 39.963 1.00 94.81 204 GLU A CA 1
ATOM 1602 C C . GLU A 1 204 ? 4.481 -5.052 39.969 1.00 94.81 204 GLU A C 1
ATOM 1604 O O . GLU A 1 204 ? 3.392 -4.485 39.928 1.00 94.81 204 GLU A O 1
ATOM 1609 N N . THR A 1 205 ? 5.644 -4.397 39.975 1.00 96.81 205 THR A N 1
ATOM 1610 C CA . THR A 1 205 ? 5.783 -2.941 40.101 1.00 96.81 205 THR A CA 1
ATOM 1611 C C . THR A 1 205 ? 6.168 -2.278 38.780 1.00 96.81 205 THR A C 1
ATOM 1613 O O . THR A 1 205 ? 5.668 -1.190 38.491 1.00 96.81 205 THR A O 1
ATOM 1616 N N . PHE A 1 206 ? 7.015 -2.925 37.970 1.00 97.31 206 PHE A N 1
ATOM 1617 C CA . PHE A 1 206 ? 7.551 -2.374 36.721 1.00 97.31 206 PHE A CA 1
ATOM 1618 C C . PHE A 1 206 ? 7.194 -3.233 35.504 1.00 97.31 206 PHE A C 1
ATOM 1620 O O . PHE A 1 206 ? 7.253 -4.466 35.548 1.00 97.31 206 PHE A O 1
ATOM 1627 N N . ALA A 1 207 ? 6.847 -2.577 34.394 1.00 94.44 207 ALA A N 1
ATOM 1628 C CA . ALA A 1 207 ? 6.632 -3.231 33.100 1.00 94.44 207 ALA A CA 1
ATOM 1629 C C . ALA A 1 207 ? 7.757 -3.003 32.089 1.00 94.44 207 ALA A C 1
ATOM 1631 O O . ALA A 1 207 ? 7.903 -3.802 31.164 1.00 94.44 207 ALA A O 1
ATOM 1632 N N . TYR A 1 208 ? 8.567 -1.964 32.280 1.00 96.88 208 TYR A N 1
ATOM 1633 C CA . TYR A 1 208 ? 9.679 -1.622 31.398 1.00 96.88 208 TYR A CA 1
ATOM 1634 C C . TYR A 1 208 ? 10.951 -1.510 32.230 1.00 96.88 208 TYR A C 1
ATOM 1636 O O . TYR A 1 208 ? 10.970 -0.780 33.223 1.00 96.88 208 TYR A O 1
ATOM 1644 N N . VAL A 1 209 ? 11.998 -2.225 31.822 1.00 97.50 209 VAL A N 1
ATOM 1645 C CA . VAL A 1 209 ? 13.285 -2.259 32.523 1.00 97.50 209 VAL A CA 1
ATOM 1646 C C . VAL A 1 209 ? 14.412 -1.993 31.528 1.00 97.50 209 VAL A C 1
ATOM 1648 O O . VAL A 1 209 ? 14.493 -2.673 30.505 1.00 97.50 209 VAL A O 1
ATOM 1651 N N . GLY A 1 210 ? 15.277 -1.015 31.808 1.00 96.50 210 GLY A N 1
ATOM 1652 C CA . GLY A 1 210 ? 16.400 -0.649 30.941 1.00 96.50 210 GLY A CA 1
ATOM 1653 C C . GLY A 1 210 ? 17.737 -0.533 31.670 1.00 96.50 210 GLY A C 1
ATOM 1654 O O . GLY A 1 210 ? 17.844 0.141 32.689 1.00 96.50 210 GLY A O 1
ATOM 1655 N N . GLY A 1 211 ? 18.775 -1.173 31.137 1.00 95.31 211 GLY A N 1
ATOM 1656 C CA . GLY A 1 211 ? 20.142 -1.067 31.640 1.00 95.31 211 GLY A CA 1
ATOM 1657 C C . GLY A 1 211 ? 21.091 -0.544 30.567 1.00 95.31 211 GLY A C 1
ATOM 1658 O O . GLY A 1 211 ? 21.290 -1.214 29.552 1.00 95.31 211 GLY A O 1
ATOM 1659 N N . PHE A 1 212 ? 21.701 0.619 30.803 1.00 96.44 212 PHE A N 1
ATOM 1660 C CA . PHE A 1 212 ? 22.676 1.238 29.899 1.00 96.44 212 PHE A CA 1
ATOM 1661 C C . PHE A 1 212 ? 24.077 1.156 30.510 1.00 96.44 212 PHE A C 1
ATOM 1663 O O . PHE A 1 212 ? 24.285 1.590 31.645 1.00 96.44 212 PHE A O 1
ATOM 1670 N N . SER A 1 213 ? 25.036 0.571 29.792 1.00 93.81 213 SER A N 1
ATOM 1671 C CA . SER A 1 213 ? 26.400 0.326 30.288 1.00 93.81 213 SER A CA 1
ATOM 1672 C C . SER A 1 213 ? 26.423 -0.322 31.680 1.00 93.81 213 SER A C 1
ATOM 1674 O O . SER A 1 213 ? 27.129 0.135 32.575 1.00 93.81 213 SER A O 1
ATOM 1676 N N . SER A 1 214 ? 25.588 -1.336 31.910 1.00 90.38 214 SER A N 1
ATOM 1677 C CA . SER A 1 214 ? 25.255 -1.787 33.269 1.00 90.38 214 SER A CA 1
ATOM 1678 C C . SER A 1 214 ? 26.454 -2.372 34.027 1.00 90.38 214 SER A C 1
ATOM 1680 O O . SER A 1 214 ? 27.118 -3.296 33.555 1.00 90.38 214 SER A O 1
ATOM 1682 N N . ALA A 1 215 ? 26.702 -1.872 35.242 1.00 80.31 215 ALA A N 1
ATOM 1683 C CA . ALA A 1 215 ? 27.706 -2.421 36.151 1.00 80.31 215 ALA A CA 1
ATOM 1684 C C . ALA A 1 215 ? 27.149 -3.617 36.959 1.00 80.31 215 ALA A C 1
ATOM 1686 O O . ALA A 1 215 ? 25.960 -3.653 37.271 1.00 80.31 215 ALA A O 1
ATOM 1687 N N . PRO A 1 216 ? 27.985 -4.595 37.349 1.00 63.47 216 PRO A N 1
ATOM 1688 C CA . PRO A 1 216 ? 27.513 -5.863 37.915 1.00 63.47 216 PRO A CA 1
ATOM 1689 C C . PRO A 1 216 ? 27.338 -5.882 39.454 1.00 63.47 216 PRO A C 1
ATOM 1691 O O . PRO A 1 216 ? 27.334 -6.955 40.048 1.00 63.47 216 PRO A O 1
ATOM 1694 N N . ASN A 1 217 ? 27.274 -4.740 40.148 1.00 55.34 217 ASN A N 1
ATOM 1695 C CA . ASN A 1 217 ? 27.722 -4.644 41.550 1.00 55.34 217 ASN A CA 1
ATOM 1696 C C . ASN A 1 217 ? 26.692 -4.235 42.627 1.00 55.34 217 ASN A C 1
ATOM 1698 O O . ASN A 1 217 ? 27.114 -3.712 43.656 1.00 55.34 217 ASN A O 1
ATOM 1702 N N . THR A 1 218 ? 25.389 -4.508 42.483 1.00 50.75 218 THR A N 1
ATOM 1703 C CA . THR A 1 218 ? 24.405 -4.174 43.550 1.00 50.75 218 THR A CA 1
ATOM 1704 C C . THR A 1 218 ? 23.784 -5.348 44.300 1.00 50.75 218 THR A C 1
ATOM 1706 O O . THR A 1 218 ? 23.191 -5.140 45.353 1.00 50.75 218 THR A O 1
ATOM 1709 N N . ASN A 1 219 ? 24.034 -6.583 43.863 1.00 47.25 219 ASN A N 1
ATOM 1710 C CA . ASN A 1 219 ? 23.843 -7.797 44.658 1.00 47.25 219 ASN A CA 1
ATOM 1711 C C . ASN A 1 219 ? 25.108 -8.659 44.556 1.00 47.25 219 ASN A C 1
ATOM 1713 O O . ASN A 1 219 ? 25.842 -8.571 43.569 1.00 47.25 219 ASN A O 1
ATOM 1717 N N . LYS A 1 220 ? 25.384 -9.507 45.560 1.00 42.94 220 LYS A N 1
ATOM 1718 C CA . LYS A 1 220 ? 26.354 -10.593 45.367 1.00 42.94 220 LYS A CA 1
ATOM 1719 C C . LYS A 1 220 ? 25.864 -11.421 44.184 1.00 42.94 220 LYS A C 1
ATOM 1721 O O . LYS A 1 220 ? 24.923 -12.189 44.341 1.00 42.94 220 LYS A O 1
ATOM 1726 N N . PHE A 1 221 ? 26.551 -11.349 43.051 1.00 40.81 221 PHE A N 1
ATOM 1727 C CA . PHE A 1 221 ? 26.692 -12.561 42.265 1.00 40.81 221 PHE A CA 1
ATOM 1728 C C . PHE A 1 221 ? 25.464 -12.940 41.447 1.00 40.81 221 PHE A C 1
ATOM 1730 O O . PHE A 1 221 ? 25.390 -12.571 40.308 1.00 40.81 221 PHE A O 1
ATOM 1737 N N . GLY A 1 222 ? 24.580 -13.811 41.896 1.00 39.62 222 GLY A N 1
ATOM 1738 C CA . GLY A 1 222 ? 24.009 -14.769 40.951 1.00 39.62 222 GLY A CA 1
ATOM 1739 C C . GLY A 1 222 ? 23.068 -14.150 39.904 1.00 39.62 222 GLY A C 1
ATOM 1740 O O . GLY A 1 222 ? 22.160 -13.393 40.220 1.00 39.62 222 GLY A O 1
ATOM 1741 N N . GLY A 1 223 ? 23.257 -14.436 38.616 1.00 43.19 223 GLY A N 1
ATOM 1742 C CA . GLY A 1 223 ? 23.389 -15.812 38.129 1.00 43.19 223 GLY A CA 1
ATOM 1743 C C . GLY A 1 223 ? 24.422 -16.047 37.040 1.00 43.19 223 GLY A C 1
ATOM 1744 O O . GLY A 1 223 ? 24.150 -16.814 36.125 1.00 43.19 223 GLY A O 1
ATOM 1745 N N . MET A 1 224 ? 25.611 -15.445 37.132 1.00 41.19 224 MET A N 1
ATOM 1746 C CA . MET A 1 224 ? 26.748 -15.937 36.333 1.00 41.19 224 MET A CA 1
ATOM 1747 C C . MET A 1 224 ? 27.902 -16.523 37.158 1.00 41.19 224 MET A C 1
ATOM 1749 O O . MET A 1 224 ? 28.707 -17.260 36.602 1.00 41.19 224 MET A O 1
ATOM 1753 N N . TYR A 1 225 ? 27.952 -16.271 38.476 1.00 40.91 225 TYR A N 1
ATOM 1754 C CA . TYR A 1 225 ? 29.004 -16.788 39.372 1.00 40.91 225 TYR A CA 1
ATOM 1755 C C . TYR A 1 225 ? 28.533 -17.065 40.824 1.00 40.91 225 TYR A C 1
ATOM 1757 O O . TYR A 1 225 ? 29.362 -17.128 41.726 1.00 40.91 225 TYR A O 1
ATOM 1765 N N . THR A 1 226 ? 27.223 -17.200 41.087 1.00 48.69 226 THR A N 1
ATOM 1766 C CA . THR A 1 226 ? 26.628 -17.396 42.434 1.00 48.69 226 THR A CA 1
ATOM 1767 C C . THR A 1 226 ? 25.206 -17.991 42.327 1.00 48.69 226 THR A C 1
ATOM 1769 O O . THR A 1 226 ? 24.605 -17.886 41.263 1.00 48.69 226 THR A O 1
ATOM 1772 N N . ASP A 1 227 ? 24.663 -18.556 43.422 1.00 43.31 227 ASP A N 1
ATOM 1773 C CA . ASP A 1 227 ? 23.350 -19.250 43.524 1.00 43.31 227 ASP A CA 1
ATOM 1774 C C . ASP A 1 227 ? 22.074 -18.383 43.356 1.00 43.31 227 ASP A C 1
ATOM 1776 O O . ASP A 1 227 ? 20.962 -18.858 43.580 1.00 43.31 227 ASP A O 1
ATOM 1780 N N . VAL A 1 228 ? 22.198 -17.103 43.003 1.00 53.97 228 VAL A N 1
ATOM 1781 C CA . VAL A 1 228 ? 21.052 -16.212 42.717 1.00 53.97 228 VAL A CA 1
ATOM 1782 C C . VAL A 1 228 ? 20.737 -16.268 41.209 1.00 53.97 228 VAL A C 1
ATOM 1784 O O . VAL A 1 228 ? 21.642 -16.459 40.405 1.00 53.97 228 VAL A O 1
ATOM 1787 N N . GLU A 1 229 ? 19.481 -16.163 40.769 1.00 65.38 229 GLU A N 1
ATOM 1788 C CA . GLU A 1 229 ? 19.161 -16.125 39.329 1.00 65.38 229 GLU A CA 1
ATOM 1789 C C . GLU A 1 229 ? 19.085 -14.678 38.811 1.00 65.38 229 GLU A C 1
ATOM 1791 O O . GLU A 1 229 ? 18.485 -13.814 39.452 1.00 65.38 229 GLU A O 1
ATOM 1796 N N . PHE A 1 230 ? 19.637 -14.416 37.614 1.00 74.88 230 PHE A N 1
ATOM 1797 C CA . PHE A 1 230 ? 19.532 -13.108 36.937 1.00 74.88 230 PHE A CA 1
ATOM 1798 C C . PHE A 1 230 ? 18.068 -12.719 36.658 1.00 74.88 230 PHE A C 1
ATOM 1800 O O . PHE A 1 230 ? 17.717 -11.544 36.696 1.00 74.88 230 PHE A O 1
ATOM 1807 N N . ILE A 1 231 ? 17.203 -13.716 36.423 1.00 81.44 231 ILE A N 1
ATOM 1808 C CA . ILE A 1 231 ? 15.746 -13.561 36.325 1.00 81.44 231 ILE A CA 1
ATOM 1809 C C . ILE A 1 231 ? 15.082 -14.597 37.244 1.00 81.44 231 ILE A C 1
ATOM 1811 O O . ILE A 1 231 ? 14.992 -15.760 36.848 1.00 81.44 231 ILE A O 1
ATOM 1815 N N . PRO A 1 232 ? 14.586 -14.200 38.430 1.00 81.12 232 PRO A N 1
ATOM 1816 C CA . PRO A 1 232 ? 14.020 -15.123 39.425 1.00 81.12 232 PRO A CA 1
ATOM 1817 C C . PRO A 1 232 ? 12.791 -15.888 38.948 1.00 81.12 232 PRO A C 1
ATOM 1819 O O . PRO A 1 232 ? 12.631 -17.067 39.245 1.00 81.12 232 PRO A O 1
ATOM 1822 N N . ASP A 1 233 ? 11.908 -15.208 38.213 1.00 87.00 233 ASP A N 1
ATOM 1823 C CA . ASP A 1 233 ? 10.686 -15.789 37.667 1.00 87.00 233 ASP A CA 1
ATOM 1824 C C . ASP A 1 233 ? 10.640 -15.551 36.158 1.00 87.00 233 ASP A C 1
ATOM 1826 O O . ASP A 1 233 ? 10.087 -14.573 35.650 1.00 87.00 233 ASP A O 1
ATOM 1830 N N . ARG A 1 234 ? 11.255 -16.476 35.419 1.00 87.56 234 ARG A N 1
ATOM 1831 C CA . ARG A 1 234 ? 11.351 -16.412 33.953 1.00 87.56 234 ARG A CA 1
ATOM 1832 C C . ARG A 1 234 ? 9.982 -16.439 33.282 1.00 87.56 234 ARG A C 1
ATOM 1834 O O . ARG A 1 234 ? 9.817 -15.847 32.216 1.00 87.56 234 ARG A O 1
ATOM 1841 N N . LYS A 1 235 ? 9.006 -17.132 33.878 1.00 85.56 235 LYS A N 1
ATOM 1842 C CA . LYS A 1 235 ? 7.649 -17.209 33.333 1.00 85.56 235 LYS A CA 1
ATOM 1843 C C . LYS A 1 235 ? 6.963 -15.856 33.482 1.00 85.56 235 LYS A C 1
ATOM 1845 O O . LYS A 1 235 ? 6.510 -15.305 32.482 1.00 85.56 235 LYS A O 1
ATOM 1850 N N . ALA A 1 236 ? 6.959 -15.297 34.691 1.00 87.75 236 ALA A N 1
ATOM 1851 C CA . ALA A 1 236 ? 6.389 -13.979 34.924 1.00 87.75 236 ALA A CA 1
ATOM 1852 C C . ALA A 1 236 ? 7.105 -12.901 34.105 1.00 87.75 236 ALA A C 1
ATOM 1854 O O . ALA A 1 236 ? 6.435 -12.026 33.573 1.00 87.75 236 ALA A O 1
ATOM 1855 N N . ALA A 1 237 ? 8.430 -12.969 33.947 1.00 85.56 237 ALA A N 1
ATOM 1856 C CA . ALA A 1 237 ? 9.177 -12.014 33.131 1.00 85.56 237 ALA A CA 1
ATOM 1857 C C . ALA A 1 237 ? 8.696 -12.016 31.670 1.00 85.56 237 ALA A C 1
ATOM 1859 O O . ALA A 1 237 ? 8.375 -10.952 31.149 1.00 85.56 237 ALA A O 1
ATOM 1860 N N . ARG A 1 238 ? 8.539 -13.192 31.041 1.00 81.19 238 ARG A N 1
ATOM 1861 C CA . ARG A 1 238 ? 8.006 -13.299 29.667 1.00 81.19 238 ARG A CA 1
ATOM 1862 C C . ARG A 1 238 ? 6.557 -12.824 29.541 1.00 81.19 238 ARG A C 1
ATOM 1864 O O . ARG A 1 238 ? 6.183 -12.288 28.506 1.00 81.19 238 ARG A O 1
ATOM 1871 N N . GLU A 1 239 ? 5.733 -13.061 30.560 1.00 80.00 239 GLU A N 1
ATOM 1872 C CA . GLU A 1 239 ? 4.307 -12.704 30.534 1.00 80.00 239 GLU A CA 1
ATOM 1873 C C . GLU A 1 239 ? 4.056 -11.224 30.850 1.00 80.00 239 GLU A C 1
ATOM 1875 O O . GLU A 1 239 ? 3.109 -10.628 30.334 1.00 80.00 239 GLU A O 1
ATOM 1880 N N . LYS A 1 240 ? 4.873 -10.636 31.729 1.00 86.31 240 LYS A N 1
ATOM 1881 C CA . LYS A 1 240 ? 4.611 -9.327 32.331 1.00 86.31 240 LYS A CA 1
ATOM 1882 C C . LYS A 1 240 ? 5.502 -8.221 31.770 1.00 86.31 240 LYS A C 1
ATOM 1884 O O . LYS A 1 240 ? 5.034 -7.083 31.694 1.00 86.31 240 LYS A O 1
ATOM 1889 N N . LEU A 1 241 ? 6.761 -8.473 31.405 1.00 85.50 241 LEU A N 1
ATOM 1890 C CA . LEU A 1 241 ? 7.608 -7.410 30.848 1.00 85.50 241 LEU A CA 1
ATOM 1891 C C . LEU A 1 241 ? 7.081 -6.973 29.480 1.00 85.50 241 LEU A C 1
ATOM 1893 O O . LEU A 1 241 ? 6.805 -7.793 28.608 1.00 85.50 241 LEU A O 1
ATOM 1897 N N . LYS A 1 242 ? 6.950 -5.660 29.302 1.00 82.62 242 LYS A N 1
ATOM 1898 C CA . LYS A 1 242 ? 6.647 -5.020 28.019 1.00 82.62 242 LYS A CA 1
ATOM 1899 C C . LYS A 1 242 ? 7.916 -4.669 27.257 1.00 82.62 242 LYS A C 1
ATOM 1901 O O . LYS A 1 242 ? 7.927 -4.731 26.035 1.00 82.62 242 LYS A O 1
ATOM 1906 N N . LEU A 1 243 ? 8.985 -4.332 27.978 1.00 84.56 243 LEU A N 1
ATOM 1907 C CA . LEU A 1 243 ? 10.300 -4.076 27.405 1.00 84.56 243 LEU A CA 1
ATOM 1908 C C . LEU A 1 243 ? 11.393 -4.443 28.406 1.00 84.56 243 LEU A C 1
ATOM 1910 O O . LEU A 1 243 ? 11.372 -3.983 29.548 1.00 84.56 243 LEU A O 1
ATOM 1914 N N . LEU A 1 244 ? 12.371 -5.212 27.937 1.00 91.38 244 LEU A N 1
ATOM 1915 C CA . LEU A 1 244 ? 13.670 -5.369 28.577 1.00 91.38 244 LEU A CA 1
ATOM 1916 C C . LEU A 1 244 ? 14.728 -4.808 27.627 1.00 91.38 244 LEU A C 1
ATOM 1918 O O . LEU A 1 244 ? 14.836 -5.276 26.494 1.00 91.38 244 LEU A O 1
ATOM 1922 N N . TRP A 1 245 ? 15.476 -3.799 28.065 1.00 93.69 245 TRP A N 1
ATOM 1923 C CA . TRP A 1 245 ? 16.489 -3.121 27.258 1.00 93.69 245 TRP A CA 1
ATOM 1924 C C . TRP A 1 245 ? 17.881 -3.307 27.847 1.00 93.69 245 TRP A C 1
ATOM 1926 O O . TRP A 1 245 ? 18.120 -2.949 28.999 1.00 93.69 245 TRP A O 1
ATOM 1936 N N . ILE A 1 246 ? 18.807 -3.797 27.028 1.00 91.94 246 ILE A N 1
ATOM 1937 C CA . ILE A 1 246 ? 20.232 -3.885 27.335 1.00 91.94 246 ILE A CA 1
ATOM 1938 C C . ILE A 1 246 ? 20.976 -3.027 26.302 1.00 91.94 246 ILE A C 1
ATOM 1940 O O . ILE A 1 246 ? 20.925 -3.311 25.106 1.00 91.94 246 ILE A O 1
ATOM 1944 N N . GLY A 1 247 ? 21.634 -1.960 26.757 1.00 91.50 247 GLY A N 1
ATOM 1945 C CA . GLY A 1 247 ? 22.395 -1.032 25.915 1.00 91.50 247 GLY A CA 1
ATOM 1946 C C . GLY A 1 247 ? 23.853 -0.953 26.351 1.00 91.50 247 GLY A C 1
ATOM 1947 O O . GLY A 1 247 ? 24.113 -0.873 27.555 1.00 91.50 247 GLY A O 1
ATOM 1948 N N . CYS A 1 248 ? 24.799 -1.032 25.415 1.00 92.75 248 CYS A N 1
ATOM 1949 C CA . CYS A 1 248 ? 26.210 -0.785 25.715 1.00 92.75 248 CYS A CA 1
ATOM 1950 C C . CYS A 1 248 ? 27.027 -0.474 24.455 1.00 92.75 248 CYS A C 1
ATOM 1952 O O . CYS A 1 248 ? 27.033 -1.272 23.518 1.00 92.75 248 CYS A O 1
ATOM 1954 N N . GLY A 1 249 ? 27.794 0.615 24.471 1.00 90.88 249 GLY A N 1
ATOM 1955 C CA . GLY A 1 249 ? 28.729 0.952 23.403 1.00 90.88 249 GLY A CA 1
ATOM 1956 C C . GLY A 1 249 ? 29.892 -0.038 23.293 1.00 90.88 249 GLY A C 1
ATOM 1957 O O . GLY A 1 249 ? 30.408 -0.554 24.287 1.00 90.88 249 GLY A O 1
ATOM 1958 N N . ASN A 1 250 ? 30.346 -0.322 22.073 1.00 87.69 250 ASN A N 1
ATOM 1959 C CA . ASN A 1 250 ? 31.387 -1.328 21.834 1.00 87.69 250 ASN A CA 1
ATOM 1960 C C . ASN A 1 250 ? 32.803 -0.921 22.288 1.00 87.69 250 ASN A C 1
ATOM 1962 O O . ASN A 1 250 ? 33.704 -1.765 22.301 1.00 87.69 250 ASN A O 1
ATOM 1966 N N . LYS A 1 251 ? 33.010 0.349 22.666 1.00 89.75 251 LYS A N 1
ATOM 1967 C CA . LYS A 1 251 ? 34.251 0.844 23.288 1.00 89.75 251 LYS A CA 1
ATOM 1968 C C . LYS A 1 251 ? 34.133 0.946 24.810 1.00 89.75 251 LYS A C 1
ATOM 1970 O O . LYS A 1 251 ? 35.093 1.351 25.464 1.00 89.75 251 LYS A O 1
ATOM 1975 N N . ASP A 1 252 ? 32.979 0.608 25.380 1.00 90.94 252 ASP A N 1
ATOM 1976 C CA . ASP A 1 252 ? 32.757 0.622 26.820 1.00 90.94 252 ASP A CA 1
ATOM 1977 C C . ASP A 1 252 ? 33.531 -0.525 27.498 1.00 90.94 252 ASP A C 1
ATOM 1979 O O . ASP A 1 252 ? 33.484 -1.683 27.076 1.00 90.94 252 ASP A O 1
ATOM 1983 N N . GLY A 1 253 ? 34.231 -0.222 28.595 1.00 86.31 253 GLY A N 1
ATOM 1984 C CA . GLY A 1 253 ? 34.946 -1.224 29.391 1.00 86.31 253 GLY A CA 1
ATOM 1985 C C . GLY A 1 253 ? 34.031 -2.275 30.037 1.00 86.31 253 GLY A C 1
ATOM 1986 O O . GLY A 1 253 ? 34.506 -3.340 30.430 1.00 86.31 253 GLY A O 1
ATOM 1987 N N . LEU A 1 254 ? 32.725 -2.006 30.127 1.00 86.69 254 LEU A N 1
ATOM 1988 C CA . LEU A 1 254 ? 31.702 -2.928 30.622 1.00 86.69 254 LEU A CA 1
ATOM 1989 C C . LEU A 1 254 ? 31.024 -3.731 29.503 1.00 86.69 254 LEU A C 1
ATOM 1991 O O . LEU A 1 254 ? 30.171 -4.568 29.797 1.00 86.69 254 LEU A O 1
ATOM 1995 N N . PHE A 1 255 ? 31.419 -3.552 28.238 1.00 87.88 255 PHE A N 1
ATOM 1996 C CA . PHE A 1 255 ? 30.769 -4.188 27.090 1.00 87.88 255 PHE A CA 1
ATOM 1997 C C . PHE A 1 255 ? 30.604 -5.707 27.245 1.00 87.88 255 PHE A C 1
ATOM 1999 O O . PHE A 1 255 ? 29.519 -6.244 27.037 1.00 87.88 255 PHE A O 1
ATOM 2006 N N . ARG A 1 256 ? 31.649 -6.410 27.705 1.00 82.25 256 ARG A N 1
ATOM 2007 C CA . ARG A 1 256 ? 31.612 -7.871 27.911 1.00 82.25 256 ARG A CA 1
ATOM 2008 C C . ARG A 1 256 ? 30.586 -8.322 28.951 1.00 82.25 256 ARG A C 1
ATOM 2010 O O . ARG A 1 256 ? 30.180 -9.479 28.933 1.00 82.25 256 ARG A O 1
ATOM 2017 N N . ILE A 1 257 ? 30.190 -7.449 29.870 1.00 83.00 257 ILE A N 1
ATOM 2018 C CA . ILE A 1 257 ? 29.177 -7.744 30.887 1.00 83.00 257 ILE A CA 1
ATOM 2019 C C . ILE A 1 257 ? 27.795 -7.679 30.243 1.00 83.00 257 ILE A C 1
ATOM 2021 O O . ILE A 1 257 ? 27.031 -8.638 30.333 1.00 83.00 257 ILE A O 1
ATOM 2025 N N . SER A 1 258 ? 27.513 -6.593 29.525 1.00 86.62 258 SER A N 1
ATOM 2026 C CA . SER A 1 258 ? 26.266 -6.417 28.779 1.00 86.62 258 SER A CA 1
ATOM 2027 C C . SER A 1 258 ? 26.096 -7.484 27.688 1.00 86.62 258 SER A C 1
ATOM 2029 O O . SER A 1 258 ? 25.020 -8.060 27.555 1.00 86.62 258 SER A O 1
ATOM 2031 N N . GLU A 1 259 ? 27.176 -7.830 26.978 1.00 85.88 259 GLU A N 1
ATOM 2032 C CA . GLU A 1 259 ? 27.196 -8.899 25.971 1.00 85.88 259 GLU A CA 1
ATOM 2033 C C . GLU A 1 259 ? 26.856 -10.265 26.589 1.00 85.88 259 GLU A C 1
ATOM 2035 O O . GLU A 1 259 ? 26.072 -11.028 26.029 1.00 85.88 259 GLU A O 1
ATOM 2040 N N . LYS A 1 260 ? 27.406 -10.578 27.768 1.00 82.56 260 LYS A N 1
ATOM 2041 C CA . LYS A 1 260 ? 27.086 -11.816 28.491 1.00 82.56 260 LYS A CA 1
ATOM 2042 C C . LYS A 1 260 ? 25.632 -11.855 28.962 1.00 82.56 260 LYS A C 1
ATOM 2044 O O . LYS A 1 260 ? 25.008 -12.910 28.891 1.00 82.56 260 LYS A O 1
ATOM 2049 N N . ALA A 1 261 ? 25.086 -10.724 29.412 1.00 82.75 261 ALA A N 1
ATOM 2050 C CA . ALA A 1 261 ? 23.670 -10.625 29.756 1.00 82.75 261 ALA A CA 1
ATOM 2051 C C . ALA A 1 261 ? 22.789 -10.882 28.522 1.00 82.75 261 ALA A C 1
ATOM 2053 O O . ALA A 1 261 ? 21.893 -11.717 28.585 1.00 82.75 261 ALA A O 1
ATOM 2054 N N . HIS A 1 262 ? 23.092 -10.250 27.383 1.00 84.38 262 HIS A N 1
ATOM 2055 C CA . HIS A 1 262 ? 22.420 -10.509 26.106 1.00 84.38 262 HIS A CA 1
ATOM 2056 C C . HIS A 1 262 ? 22.474 -11.994 25.706 1.00 84.38 262 HIS A C 1
ATOM 2058 O O . HIS A 1 262 ? 21.446 -12.594 25.395 1.00 84.38 262 HIS A O 1
ATOM 2064 N N . GLN A 1 263 ? 23.657 -12.613 25.772 1.00 78.88 263 GLN A N 1
ATOM 2065 C CA . GLN A 1 263 ? 23.844 -14.032 25.450 1.00 78.88 263 GLN A CA 1
ATOM 2066 C C . GLN A 1 263 ? 22.995 -14.935 26.348 1.00 78.88 263 GLN A C 1
ATOM 2068 O O . GLN A 1 263 ? 22.265 -15.782 25.838 1.00 78.88 263 GLN A O 1
ATOM 2073 N N . TYR A 1 264 ? 23.007 -14.700 27.661 1.00 80.25 264 TYR A N 1
ATOM 2074 C CA . TYR A 1 264 ? 22.156 -15.431 28.598 1.00 80.25 264 TYR A CA 1
ATOM 2075 C C . TYR A 1 264 ? 20.665 -15.278 28.259 1.00 80.25 264 TYR A C 1
ATOM 2077 O O . TYR A 1 264 ? 19.930 -16.265 28.229 1.00 80.25 264 TYR A O 1
ATOM 2085 N N . LEU A 1 265 ? 20.209 -14.056 27.963 1.00 77.69 265 LEU A N 1
ATOM 2086 C CA . LEU A 1 265 ? 18.818 -13.786 27.591 1.00 77.69 265 LEU A CA 1
ATOM 2087 C C . LEU A 1 265 ? 18.418 -14.503 26.287 1.00 77.69 265 LEU A C 1
ATOM 2089 O O . LEU A 1 265 ? 17.312 -15.041 26.214 1.00 77.69 265 LEU A O 1
ATOM 2093 N N . ASN A 1 266 ? 19.312 -14.565 25.294 1.00 74.38 266 ASN A N 1
ATOM 2094 C CA . ASN A 1 266 ? 19.112 -15.344 24.067 1.00 74.38 266 ASN A CA 1
ATOM 2095 C C . ASN A 1 266 ? 19.022 -16.849 24.352 1.00 74.38 266 ASN A C 1
ATOM 2097 O O . ASN A 1 266 ? 18.102 -17.504 23.865 1.00 74.38 266 ASN A O 1
ATOM 2101 N N . GLU A 1 267 ? 19.939 -17.397 25.156 1.00 76.69 267 GLU A N 1
ATOM 2102 C CA . GLU A 1 267 ? 19.979 -18.825 25.510 1.00 76.69 267 GLU A CA 1
ATOM 2103 C C . GLU A 1 267 ? 18.680 -19.289 26.173 1.00 76.69 267 GLU A C 1
ATOM 2105 O O . GLU A 1 267 ? 18.181 -20.380 25.890 1.00 76.69 267 GLU A O 1
ATOM 2110 N N . ILE A 1 268 ? 18.093 -18.446 27.025 1.00 73.81 268 ILE A N 1
ATOM 2111 C CA . ILE A 1 268 ? 16.814 -18.746 27.669 1.00 73.81 268 ILE A CA 1
ATOM 2112 C C . ILE A 1 268 ? 15.603 -18.294 26.843 1.00 73.81 268 ILE A C 1
ATOM 2114 O O . ILE A 1 268 ? 14.480 -18.433 27.324 1.00 73.81 268 ILE A O 1
ATOM 2118 N N . GLY A 1 269 ? 15.771 -17.731 25.644 1.00 69.81 269 GLY A N 1
ATOM 2119 C CA . GLY A 1 269 ? 14.666 -17.236 24.815 1.00 69.81 269 GLY A CA 1
ATOM 2120 C C . GLY A 1 269 ? 13.817 -16.160 25.507 1.00 69.81 269 GLY A C 1
ATOM 2121 O O . GLY A 1 269 ? 12.587 -16.242 25.511 1.00 69.81 269 GLY A O 1
ATOM 2122 N N . MET A 1 270 ? 14.454 -15.199 26.178 1.00 77.44 270 MET A N 1
ATOM 2123 C CA . MET A 1 270 ? 13.787 -14.035 26.765 1.00 77.44 270 MET A CA 1
ATOM 2124 C C . MET A 1 270 ? 13.715 -12.901 25.730 1.00 77.44 270 MET A C 1
ATOM 2126 O O . MET A 1 270 ? 14.769 -12.450 25.279 1.00 77.44 270 MET A O 1
ATOM 2130 N N . PRO A 1 271 ? 12.521 -12.396 25.365 1.00 76.50 271 PRO A N 1
ATOM 2131 C CA . PRO A 1 271 ? 12.406 -11.227 24.497 1.00 76.50 271 PRO A CA 1
ATOM 2132 C C . PRO A 1 271 ? 13.067 -10.003 25.134 1.00 76.50 271 PRO A C 1
ATOM 2134 O O . PRO A 1 271 ? 12.735 -9.621 26.256 1.00 76.50 271 PRO A O 1
ATOM 2137 N N . HIS A 1 272 ? 14.007 -9.389 24.424 1.00 82.81 272 HIS A N 1
ATOM 2138 C CA . HIS A 1 272 ? 14.693 -8.186 24.877 1.00 82.81 272 HIS A CA 1
ATOM 2139 C C . HIS A 1 272 ? 15.293 -7.426 23.693 1.00 82.81 272 HIS A C 1
ATOM 2141 O O . HIS A 1 272 ? 15.478 -7.969 22.604 1.00 82.81 272 HIS A O 1
ATOM 2147 N N . VAL A 1 273 ? 15.603 -6.156 23.926 1.00 82.31 273 VAL A N 1
ATOM 2148 C CA . VAL A 1 273 ? 16.366 -5.318 23.010 1.00 82.31 273 VAL A CA 1
ATOM 2149 C C . VAL A 1 273 ? 17.833 -5.345 23.417 1.00 82.31 273 VAL A C 1
ATOM 2151 O O . VAL A 1 273 ? 18.156 -5.116 24.582 1.00 82.31 273 VAL A O 1
ATOM 2154 N N . TRP A 1 274 ? 18.706 -5.578 22.441 1.00 84.69 274 TRP A N 1
ATOM 2155 C CA . TRP A 1 274 ? 20.154 -5.463 22.573 1.00 84.69 274 TRP A CA 1
ATOM 2156 C C . TRP A 1 274 ? 20.652 -4.351 21.660 1.00 84.69 274 TRP A C 1
ATOM 2158 O O . TRP A 1 274 ? 20.590 -4.490 20.444 1.00 84.69 274 TRP A O 1
ATOM 2168 N N . ASN A 1 275 ? 21.080 -3.220 22.214 1.00 85.19 275 ASN A N 1
ATOM 2169 C CA . ASN A 1 275 ? 21.533 -2.075 21.430 1.00 85.19 275 ASN A CA 1
ATOM 2170 C C . ASN A 1 275 ? 23.023 -1.816 21.668 1.00 85.19 275 ASN A C 1
ATOM 2172 O O . ASN A 1 275 ? 23.421 -1.497 22.786 1.00 85.19 275 ASN A O 1
ATOM 2176 N N . VAL A 1 276 ? 23.830 -1.936 20.612 1.00 87.00 276 VAL A N 1
ATOM 2177 C CA . VAL A 1 276 ? 25.276 -1.694 20.668 1.00 87.00 276 VAL A CA 1
ATOM 2178 C C . VAL A 1 276 ? 25.637 -0.544 19.756 1.00 87.00 276 VAL A C 1
ATOM 2180 O O . VAL A 1 276 ? 25.548 -0.688 18.540 1.00 87.00 276 VAL A O 1
ATOM 2183 N N . ASP A 1 277 ? 26.071 0.576 20.322 1.00 84.88 277 ASP A N 1
ATOM 2184 C CA . ASP A 1 277 ? 26.587 1.694 19.541 1.00 84.88 277 ASP A CA 1
ATOM 2185 C C . ASP A 1 277 ? 28.130 1.696 19.486 1.00 84.88 277 ASP A C 1
ATOM 2187 O O . ASP A 1 277 ? 28.797 0.732 19.880 1.00 84.88 277 ASP A O 1
ATOM 2191 N N . THR A 1 278 ? 28.720 2.755 18.926 1.00 86.75 278 THR A N 1
ATOM 2192 C CA . THR A 1 278 ? 30.182 2.869 18.766 1.00 86.75 278 THR A CA 1
ATOM 2193 C C . THR A 1 278 ? 30.882 3.722 19.831 1.00 86.75 278 THR A C 1
ATOM 2195 O O . THR A 1 278 ? 32.050 4.091 19.645 1.00 86.75 278 THR A O 1
ATOM 2198 N N . ASN A 1 279 ? 30.184 4.074 20.910 1.00 90.25 279 ASN A N 1
ATOM 2199 C CA . ASN A 1 279 ? 30.648 4.982 21.957 1.00 90.25 279 ASN A CA 1
ATOM 2200 C C . ASN A 1 279 ? 31.273 4.228 23.143 1.00 90.25 279 ASN A C 1
ATOM 2202 O O . ASN A 1 279 ? 31.352 2.993 23.158 1.00 90.25 279 ASN A O 1
ATOM 2206 N N . GLY A 1 280 ? 31.852 4.987 24.078 1.00 91.50 280 GLY A N 1
ATOM 2207 C CA . GLY A 1 280 ? 32.514 4.468 25.271 1.00 91.50 280 GLY A CA 1
ATOM 2208 C C . GLY A 1 280 ? 31.612 4.497 26.504 1.00 91.50 280 GLY A C 1
ATOM 2209 O O . GLY A 1 280 ? 30.394 4.602 26.412 1.00 91.50 280 GLY A O 1
ATOM 2210 N N . HIS A 1 281 ? 32.229 4.415 27.686 1.00 93.69 281 HIS A N 1
ATOM 2211 C CA . HIS A 1 281 ? 31.530 4.582 28.965 1.00 93.69 281 HIS A CA 1
ATOM 2212 C C . HIS A 1 281 ? 31.298 6.074 29.264 1.00 93.69 281 HIS A C 1
ATOM 2214 O O . HIS A 1 281 ? 31.946 6.648 30.144 1.00 93.69 281 HIS A O 1
ATOM 2220 N N . ASP A 1 282 ? 30.443 6.718 28.473 1.00 93.12 282 ASP A N 1
ATOM 2221 C CA . ASP A 1 282 ? 30.274 8.171 28.446 1.00 93.12 282 ASP A CA 1
ATOM 2222 C C . ASP A 1 282 ? 28.810 8.605 28.257 1.00 93.12 282 ASP A C 1
ATOM 2224 O O . ASP A 1 282 ? 27.902 7.794 28.075 1.00 93.12 282 ASP A O 1
ATOM 2228 N N . ASN A 1 283 ? 28.575 9.917 28.333 1.00 90.75 283 ASN A N 1
ATOM 2229 C CA . ASN A 1 283 ? 27.239 10.497 28.246 1.00 90.75 283 ASN A CA 1
ATOM 2230 C C . ASN A 1 283 ? 26.579 10.332 26.871 1.00 90.75 283 ASN A C 1
ATOM 2232 O O . ASN A 1 283 ? 25.354 10.312 26.828 1.00 90.75 283 ASN A O 1
ATOM 2236 N N . THR A 1 284 ? 27.360 10.176 25.796 1.00 90.25 284 THR A N 1
ATOM 2237 C CA . THR A 1 284 ? 26.824 9.991 24.437 1.00 90.25 284 THR A CA 1
ATOM 2238 C C . THR A 1 284 ? 26.190 8.609 24.289 1.00 90.25 284 THR A C 1
ATOM 2240 O O . THR A 1 284 ? 25.174 8.452 23.626 1.00 90.25 284 THR A O 1
ATOM 2243 N N . GLU A 1 285 ? 26.749 7.581 24.926 1.00 92.81 285 GLU A N 1
ATOM 2244 C CA . GLU A 1 285 ? 26.092 6.268 24.986 1.00 92.81 285 GLU A CA 1
ATOM 2245 C C . GLU A 1 285 ? 24.771 6.346 25.781 1.00 92.81 285 GLU A C 1
ATOM 2247 O O . GLU A 1 285 ? 23.736 5.796 25.386 1.00 92.81 285 GLU A O 1
ATOM 2252 N N . TRP A 1 286 ? 24.766 7.059 26.910 1.00 96.12 286 TRP A N 1
ATOM 2253 C CA . TRP A 1 286 ? 23.614 7.083 27.817 1.00 96.12 286 TRP A CA 1
ATOM 2254 C C . TRP A 1 286 ? 22.443 7.926 27.309 1.00 96.12 286 TRP A C 1
ATOM 2256 O O . TRP A 1 286 ? 21.296 7.487 27.429 1.00 96.12 286 TRP A O 1
ATOM 2266 N N . ASP A 1 287 ? 22.692 9.101 26.729 1.00 94.12 287 ASP A N 1
ATOM 2267 C CA . ASP A 1 287 ? 21.625 9.943 26.183 1.00 94.12 287 ASP A CA 1
ATOM 2268 C C . ASP A 1 287 ? 20.999 9.339 24.913 1.00 94.12 287 ASP A C 1
ATOM 2270 O O . ASP A 1 287 ? 19.775 9.380 24.755 1.00 94.12 287 ASP A O 1
ATOM 2274 N N . ARG A 1 288 ? 21.789 8.669 24.063 1.00 93.38 288 ARG A N 1
ATOM 2275 C CA . ARG A 1 288 ? 21.290 7.930 22.895 1.00 93.38 288 ARG A CA 1
ATOM 2276 C C . ARG A 1 288 ? 20.404 6.763 23.298 1.00 93.38 288 ARG A C 1
ATOM 2278 O O . ARG A 1 288 ? 19.313 6.596 22.747 1.00 93.38 288 ARG A O 1
ATOM 2285 N N . ASN A 1 289 ? 20.834 5.970 24.280 1.00 94.00 289 ASN A N 1
ATOM 2286 C CA . ASN A 1 289 ? 19.998 4.893 24.799 1.00 94.00 289 ASN A CA 1
ATOM 2287 C C . ASN A 1 289 ? 18.736 5.435 25.473 1.00 94.00 289 ASN A C 1
ATOM 2289 O O . ASN A 1 289 ? 17.668 4.867 25.255 1.00 94.00 289 ASN A O 1
ATOM 2293 N N . LEU A 1 290 ? 18.811 6.553 26.206 1.00 96.88 290 LEU A N 1
ATOM 2294 C CA . LEU A 1 290 ? 17.620 7.213 26.743 1.00 96.88 290 LEU A CA 1
ATOM 2295 C C . LEU A 1 290 ? 16.661 7.630 25.622 1.00 96.88 290 LEU A C 1
ATOM 2297 O O . LEU A 1 290 ? 15.480 7.307 25.702 1.00 96.88 290 LEU A O 1
ATOM 2301 N N . TYR A 1 291 ? 17.149 8.282 24.563 1.00 93.50 291 TYR A N 1
ATOM 2302 C CA . TYR A 1 291 ? 16.330 8.689 23.417 1.00 93.50 291 TYR A CA 1
ATOM 2303 C C . TYR A 1 291 ? 15.596 7.502 22.786 1.00 93.50 291 TYR A C 1
ATOM 2305 O O . TYR A 1 291 ? 14.393 7.569 22.514 1.00 93.50 291 TYR A O 1
ATOM 2313 N N . LEU A 1 292 ? 16.305 6.397 22.553 1.00 86.12 292 LEU A N 1
ATOM 2314 C CA . LEU A 1 292 ? 15.737 5.209 21.922 1.00 86.12 292 LEU A CA 1
ATOM 2315 C C . LEU A 1 292 ? 14.792 4.442 22.859 1.00 86.12 292 LEU A C 1
ATOM 2317 O O . LEU A 1 292 ? 13.750 3.957 22.412 1.00 86.12 292 LEU A O 1
ATOM 2321 N N . PHE A 1 293 ? 15.131 4.340 24.142 1.00 92.94 293 PHE A N 1
ATOM 2322 C CA . PHE A 1 293 ? 14.319 3.672 25.155 1.00 92.94 293 PHE A CA 1
ATOM 2323 C C . PHE A 1 293 ? 13.034 4.452 25.457 1.00 92.94 293 PHE A C 1
ATOM 2325 O O . PHE A 1 293 ? 11.958 3.860 25.508 1.00 92.94 293 PHE A O 1
ATOM 2332 N N . ALA A 1 294 ? 13.114 5.779 25.588 1.00 92.31 294 ALA A N 1
ATOM 2333 C CA . ALA A 1 294 ? 11.985 6.651 25.919 1.00 92.31 294 ALA A CA 1
ATOM 2334 C C . ALA A 1 294 ? 10.854 6.583 24.878 1.00 92.31 294 ALA A C 1
ATOM 2336 O O . ALA A 1 294 ? 9.679 6.581 25.233 1.00 92.31 294 ALA A O 1
ATOM 2337 N N . GLN A 1 295 ? 11.198 6.427 23.598 1.00 84.69 295 GLN A N 1
ATOM 2338 C CA . GLN A 1 295 ? 10.229 6.212 22.512 1.00 84.69 295 GLN A CA 1
ATOM 2339 C C . GLN A 1 295 ? 9.515 4.855 22.579 1.00 84.69 295 GLN A C 1
ATOM 2341 O O . GLN A 1 295 ? 8.558 4.623 21.844 1.00 84.69 295 GLN A O 1
ATOM 2346 N N . ARG A 1 296 ? 10.004 3.933 23.419 1.00 82.38 296 ARG A N 1
ATOM 2347 C CA . ARG A 1 296 ? 9.549 2.539 23.482 1.00 82.38 296 ARG A CA 1
ATOM 2348 C C . ARG A 1 296 ? 8.911 2.138 24.801 1.00 82.38 296 ARG A C 1
ATOM 2350 O O . ARG A 1 296 ? 8.397 1.027 24.926 1.00 82.38 296 ARG A O 1
ATOM 2357 N N . ILE A 1 297 ? 8.906 3.037 25.773 1.00 86.31 297 ILE A N 1
ATOM 2358 C CA . ILE A 1 297 ? 8.195 2.851 27.032 1.00 86.31 297 ILE A CA 1
ATOM 2359 C C . ILE A 1 297 ? 6.873 3.585 27.002 1.00 86.31 297 ILE A C 1
ATOM 2361 O O . ILE A 1 297 ? 6.730 4.631 26.372 1.00 86.31 297 ILE A O 1
ATOM 2365 N N . PHE A 1 298 ? 5.890 3.012 27.688 1.00 84.25 298 PHE A N 1
ATOM 2366 C CA . PHE A 1 298 ? 4.527 3.529 27.692 1.00 84.25 298 PHE A CA 1
ATOM 2367 C C . PHE A 1 298 ? 3.993 3.783 26.281 1.00 84.25 298 PHE A C 1
ATOM 2369 O O . PHE A 1 298 ? 3.090 4.605 26.105 1.00 84.25 298 PHE A O 1
ATOM 2376 N N . ILE A 1 299 ? 4.527 3.072 25.275 1.00 64.12 299 ILE A N 1
ATOM 2377 C CA . ILE A 1 299 ? 3.817 2.914 24.020 1.00 64.12 299 ILE A CA 1
ATOM 2378 C C . ILE A 1 299 ? 2.483 2.358 24.467 1.00 64.12 299 ILE A C 1
ATOM 2380 O O . ILE A 1 299 ? 2.431 1.335 25.157 1.00 64.12 299 ILE A O 1
ATOM 2384 N N . GLN A 1 300 ? 1.401 3.046 24.132 1.00 49.53 300 GLN A N 1
ATOM 2385 C CA . GLN A 1 300 ? 0.109 2.413 24.234 1.00 49.53 300 GLN A CA 1
ATOM 2386 C C . GLN A 1 300 ? 0.164 1.212 23.289 1.00 49.53 300 GLN A C 1
ATOM 2388 O O . GLN A 1 300 ? -0.155 1.327 22.107 1.00 49.53 300 GLN A O 1
ATOM 2393 N N . HIS A 1 301 ? 0.552 0.038 23.794 1.00 38.34 301 HIS A N 1
ATOM 2394 C CA . HIS A 1 301 ? 0.043 -1.209 23.270 1.00 38.34 301 HIS A CA 1
ATOM 2395 C C . HIS A 1 301 ? -1.443 -1.098 23.495 1.00 38.34 301 HIS A C 1
ATOM 2397 O O . HIS A 1 301 ? -1.914 -1.474 24.562 1.00 38.34 301 HIS A O 1
ATOM 2403 N N . ARG A 1 302 ? -2.150 -0.471 22.546 1.00 39.47 302 ARG A N 1
ATOM 2404 C CA . ARG A 1 302 ? -3.588 -0.270 22.611 1.00 39.47 302 ARG A CA 1
ATOM 2405 C C . ARG A 1 302 ? -4.162 -1.644 22.934 1.00 39.47 302 ARG A C 1
ATOM 2407 O O . ARG A 1 302 ? -4.114 -2.522 22.066 1.00 39.47 302 ARG A O 1
ATOM 2414 N N . PRO A 1 303 ? -4.677 -1.884 24.151 1.00 32.47 303 PRO A N 1
ATOM 2415 C CA . PRO A 1 303 ? -5.484 -3.058 24.387 1.00 32.47 303 PRO A CA 1
ATOM 2416 C C . PRO A 1 303 ? -6.724 -2.801 23.526 1.00 32.47 303 PRO A C 1
ATOM 2418 O O . PRO A 1 303 ? -7.561 -1.973 23.868 1.00 32.47 303 PRO A O 1
ATOM 2421 N N . GLY A 1 304 ? -6.754 -3.385 22.325 1.00 52.25 304 GLY A N 1
ATOM 2422 C CA . GLY A 1 304 ? -7.662 -2.967 21.254 1.00 52.25 304 GLY A CA 1
ATOM 2423 C C . GLY A 1 304 ? -7.015 -2.321 20.019 1.00 52.25 304 GLY A C 1
ATOM 2424 O O . GLY A 1 304 ? -7.690 -1.543 19.349 1.00 52.25 304 GLY A O 1
ATOM 2425 N N . ALA A 1 305 ? -5.756 -2.636 19.683 1.00 69.38 305 ALA A N 1
ATOM 2426 C CA . ALA A 1 305 ? -5.224 -2.385 18.340 1.00 69.38 305 ALA A CA 1
ATOM 2427 C C . ALA A 1 305 ? -6.196 -2.933 17.280 1.00 69.38 305 ALA A C 1
ATOM 2429 O O . ALA A 1 305 ? -6.731 -4.036 17.434 1.00 69.38 305 ALA A O 1
ATOM 2430 N N . LEU A 1 306 ? -6.467 -2.134 16.248 1.00 88.44 306 LEU A N 1
ATOM 2431 C CA . LEU A 1 306 ? -7.441 -2.488 15.228 1.00 88.44 306 LEU A CA 1
ATOM 2432 C C . LEU A 1 306 ? -6.864 -3.590 14.336 1.00 88.44 306 LEU A C 1
ATOM 2434 O O . LEU A 1 306 ? -5.738 -3.492 13.858 1.00 88.44 306 LEU A O 1
ATOM 2438 N N . GLN A 1 307 ? -7.644 -4.639 14.105 1.00 91.25 307 GLN A N 1
ATOM 2439 C CA . GLN A 1 307 ? -7.252 -5.787 13.298 1.00 91.25 307 GLN A CA 1
ATOM 2440 C C . GLN A 1 307 ? -8.232 -5.975 12.145 1.00 91.25 307 GLN A C 1
ATOM 2442 O O . GLN A 1 307 ? -9.442 -5.784 12.291 1.00 91.25 307 GLN A O 1
ATOM 2447 N N . ALA A 1 308 ? -7.707 -6.373 10.989 1.00 93.38 308 ALA A N 1
ATOM 2448 C CA . ALA A 1 308 ? -8.541 -6.932 9.936 1.00 93.38 308 ALA A CA 1
ATOM 2449 C C . ALA A 1 308 ? -9.043 -8.315 10.370 1.00 93.38 308 ALA A C 1
ATOM 2451 O O . ALA A 1 308 ? -8.361 -9.036 11.099 1.00 93.38 308 ALA A O 1
ATOM 2452 N N . PHE A 1 309 ? -10.217 -8.709 9.884 1.00 93.62 309 PHE A N 1
ATOM 2453 C CA . PHE A 1 309 ? -10.691 -10.070 10.097 1.00 93.62 309 PHE A CA 1
ATOM 2454 C C . PHE A 1 309 ? -9.806 -11.078 9.367 1.00 93.62 309 PHE A C 1
ATOM 2456 O O . PHE A 1 309 ? -9.344 -10.827 8.252 1.00 93.62 309 PHE A O 1
ATOM 2463 N N . ALA A 1 310 ? -9.621 -12.248 9.984 1.00 86.56 310 ALA A N 1
ATOM 2464 C CA . ALA A 1 310 ? -8.950 -13.360 9.328 1.00 86.56 310 ALA A CA 1
ATOM 2465 C C . ALA A 1 310 ? -9.645 -13.703 7.990 1.00 86.56 310 ALA A C 1
ATOM 2467 O O . ALA A 1 310 ? -10.869 -13.547 7.868 1.00 86.56 310 ALA A O 1
ATOM 2468 N N . PRO A 1 311 ? -8.900 -14.196 6.989 1.00 79.94 311 PRO A N 1
ATOM 2469 C CA . PRO A 1 311 ? -9.486 -14.600 5.719 1.00 79.94 311 PRO A CA 1
ATOM 2470 C C . PRO A 1 311 ? -10.632 -15.611 5.883 1.00 79.94 311 PRO A C 1
ATOM 2472 O O . PRO A 1 311 ? -10.668 -16.400 6.829 1.00 79.94 311 PRO A O 1
ATOM 2475 N N . GLY A 1 312 ? -11.618 -15.555 4.987 1.00 85.69 312 GLY A N 1
ATOM 2476 C CA . GLY A 1 312 ? -12.800 -16.426 5.010 1.00 85.69 312 GLY A CA 1
ATOM 2477 C C . GLY A 1 312 ? -13.862 -16.063 6.058 1.00 85.69 312 GLY A C 1
ATOM 2478 O O . GLY A 1 312 ? -14.978 -16.583 5.999 1.00 85.69 312 GLY A O 1
ATOM 2479 N N . ARG A 1 313 ? -13.570 -15.143 6.990 1.00 94.31 313 ARG A N 1
ATOM 2480 C CA . ARG A 1 313 ? -14.541 -14.657 7.991 1.00 94.31 313 ARG A CA 1
ATOM 2481 C C . ARG A 1 313 ? -15.551 -13.674 7.432 1.00 94.31 313 ARG A C 1
ATOM 2483 O O . ARG A 1 313 ? -16.641 -13.557 7.982 1.00 94.31 313 ARG A O 1
ATOM 2490 N N . VAL A 1 314 ? -15.207 -13.009 6.338 1.00 97.44 314 VAL A N 1
ATOM 2491 C CA . VAL A 1 314 ? -16.102 -12.121 5.604 1.00 97.44 314 VAL A CA 1
ATOM 2492 C C . VAL A 1 314 ? -16.325 -12.717 4.222 1.00 97.44 314 VAL A C 1
ATOM 2494 O O . VAL A 1 314 ? -15.375 -13.063 3.523 1.00 97.44 314 VAL A O 1
ATOM 2497 N N . ARG A 1 315 ? -17.587 -12.860 3.826 1.00 97.19 315 ARG A N 1
ATOM 2498 C CA . ARG A 1 315 ? -17.991 -13.389 2.521 1.00 97.19 315 ARG A CA 1
ATOM 2499 C C . ARG A 1 315 ? -18.829 -12.362 1.782 1.00 97.19 315 ARG A C 1
ATOM 2501 O O . ARG A 1 315 ? -19.781 -11.842 2.350 1.00 97.19 315 ARG A O 1
ATOM 2508 N N . LEU A 1 316 ? -18.520 -12.132 0.509 1.00 98.19 316 LEU A N 1
ATOM 2509 C CA . LEU A 1 316 ? -19.340 -11.294 -0.366 1.00 98.19 316 LEU A CA 1
ATOM 2510 C C . LEU A 1 316 ? -20.700 -11.948 -0.648 1.00 98.19 316 LEU A C 1
ATOM 2512 O O . LEU A 1 316 ? -20.788 -13.165 -0.844 1.00 98.19 316 LEU A O 1
ATOM 2516 N N . LEU A 1 317 ? -21.735 -11.118 -0.691 1.00 98.44 317 LEU A N 1
ATOM 2517 C CA . LEU A 1 317 ? -23.059 -11.424 -1.233 1.00 98.44 317 LEU A CA 1
ATOM 2518 C C . LEU A 1 317 ? -23.164 -10.881 -2.679 1.00 98.44 317 LEU A C 1
ATOM 2520 O O . LEU A 1 317 ? -22.223 -10.227 -3.139 1.00 98.44 317 LEU A O 1
ATOM 2524 N N . PRO A 1 318 ? -24.248 -11.177 -3.429 1.00 98.00 318 PRO A N 1
ATOM 2525 C CA . PRO A 1 318 ? -24.409 -10.709 -4.808 1.00 98.00 318 PRO A CA 1
ATOM 2526 C C . PRO A 1 318 ? -24.209 -9.198 -4.974 1.00 98.00 318 PRO A C 1
ATOM 2528 O O . PRO A 1 318 ? -24.726 -8.407 -4.188 1.00 98.00 318 PRO A O 1
ATOM 2531 N N . GLY A 1 319 ? -23.457 -8.815 -6.006 1.00 96.69 319 GLY A N 1
ATOM 2532 C CA . GLY A 1 319 ? -23.068 -7.438 -6.294 1.00 96.69 319 GLY A CA 1
ATOM 2533 C C . GLY A 1 319 ? -21.774 -7.377 -7.117 1.00 96.69 319 GLY A C 1
ATOM 2534 O O . GLY A 1 319 ? -21.113 -8.404 -7.301 1.00 96.69 319 GLY A O 1
ATOM 2535 N N . PRO A 1 320 ? -21.353 -6.178 -7.555 1.00 97.06 320 PRO A N 1
ATOM 2536 C CA . PRO A 1 320 ? -20.261 -6.019 -8.520 1.00 97.06 320 PRO A CA 1
ATOM 2537 C C . PRO A 1 320 ? -18.920 -6.601 -8.047 1.00 97.06 320 PRO A C 1
ATOM 2539 O O . PRO A 1 320 ? -18.152 -7.125 -8.848 1.00 97.06 320 PRO A O 1
ATOM 2542 N N . PHE A 1 321 ? -18.639 -6.568 -6.742 1.00 98.31 321 PHE A N 1
ATOM 2543 C CA . PHE A 1 321 ? -17.413 -7.147 -6.184 1.00 98.31 321 PHE A CA 1
ATOM 2544 C C . PHE A 1 321 ? -17.400 -8.681 -6.229 1.00 98.31 321 PHE A C 1
ATOM 2546 O O . PHE A 1 321 ? -16.343 -9.279 -6.432 1.00 98.31 321 PHE A O 1
ATOM 2553 N N . LEU A 1 322 ? -18.557 -9.333 -6.047 1.00 98.12 322 LEU A N 1
ATOM 2554 C CA . LEU A 1 322 ? -18.657 -10.787 -6.189 1.00 98.12 322 LEU A CA 1
ATOM 2555 C C . LEU A 1 322 ? -18.518 -11.198 -7.657 1.00 98.12 322 LEU A C 1
ATOM 2557 O O . LEU A 1 322 ? -17.871 -12.209 -7.939 1.00 98.12 322 LEU A O 1
ATOM 2561 N N . ASP A 1 323 ? -19.090 -10.414 -8.570 1.00 98.31 323 ASP A N 1
ATOM 2562 C CA . ASP A 1 323 ? -18.988 -10.649 -10.011 1.00 98.31 323 ASP A CA 1
ATOM 2563 C C . ASP A 1 323 ? -17.532 -10.535 -10.474 1.00 98.31 323 ASP A C 1
ATOM 2565 O O . ASP A 1 323 ? -17.009 -11.478 -11.068 1.00 98.31 323 ASP A O 1
ATOM 2569 N N . ALA A 1 324 ? -16.833 -9.460 -10.092 1.00 98.50 324 ALA A N 1
ATOM 2570 C CA . ALA A 1 324 ? -15.415 -9.269 -10.400 1.00 98.50 324 ALA A CA 1
ATOM 2571 C C . ALA A 1 324 ? -14.532 -10.393 -9.827 1.00 98.50 324 ALA A C 1
ATOM 2573 O O . ALA A 1 324 ? -13.699 -10.969 -10.529 1.00 98.50 324 ALA A O 1
ATOM 2574 N N . ARG A 1 325 ? -14.767 -10.806 -8.571 1.00 98.00 325 ARG A N 1
ATOM 2575 C CA . ARG A 1 325 ? -14.075 -11.976 -8.005 1.00 98.00 325 ARG A CA 1
ATOM 2576 C C . ARG A 1 325 ? -14.340 -13.234 -8.831 1.00 98.00 325 ARG A C 1
ATOM 2578 O O . ARG A 1 325 ? -13.413 -13.970 -9.138 1.00 98.00 325 ARG A O 1
ATOM 2585 N N . SER A 1 326 ? -15.592 -13.480 -9.212 1.00 98.38 326 SER A N 1
ATOM 2586 C CA . SER A 1 326 ? -15.976 -14.668 -9.986 1.00 98.38 326 SER A CA 1
ATOM 2587 C C . SER A 1 326 ? -15.365 -14.680 -11.392 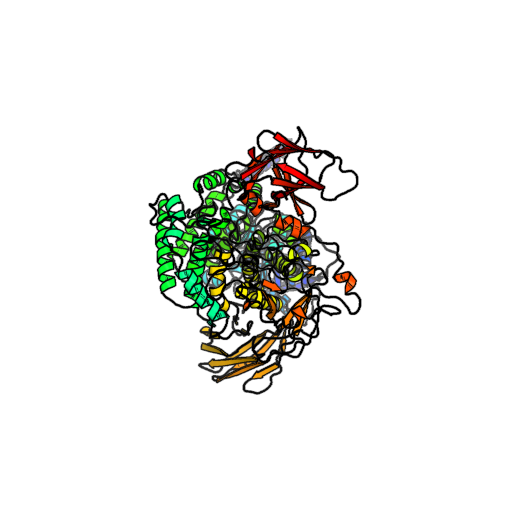1.00 98.38 326 SER A C 1
ATOM 2589 O O . SER A 1 326 ? -15.080 -15.750 -11.933 1.00 98.38 326 SER A O 1
ATOM 2591 N N . THR A 1 327 ? -15.158 -13.509 -11.990 1.00 98.56 327 THR A N 1
ATOM 2592 C CA . THR A 1 327 ? -14.439 -13.355 -13.258 1.00 98.56 327 THR A CA 1
ATOM 2593 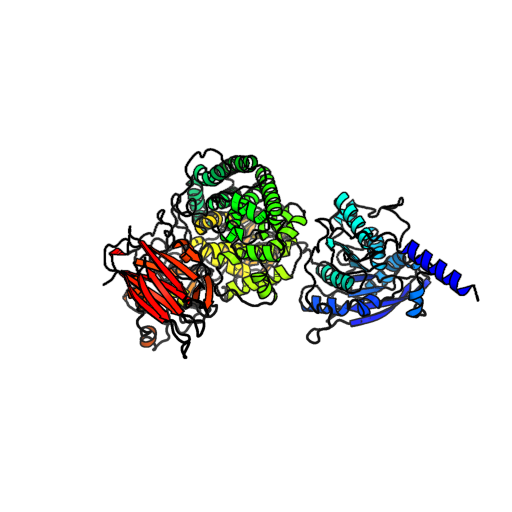C C . THR A 1 327 ? -12.947 -13.629 -13.091 1.00 98.56 327 THR A C 1
ATOM 2595 O O . THR A 1 327 ? -12.376 -14.379 -13.885 1.00 98.56 327 THR A O 1
ATOM 2598 N N . ASP A 1 328 ? -12.332 -13.120 -12.024 1.00 98.44 328 ASP A N 1
ATOM 2599 C CA . ASP A 1 328 ? -10.924 -13.380 -11.712 1.00 98.44 328 ASP A CA 1
ATOM 2600 C C . ASP A 1 328 ? -10.653 -14.863 -11.423 1.00 98.44 328 ASP A C 1
ATOM 2602 O O . ASP A 1 328 ? -9.715 -15.453 -11.951 1.00 98.44 328 ASP A O 1
ATOM 2606 N N . GLU A 1 329 ? -11.548 -15.522 -10.679 1.00 98.19 329 GLU A N 1
ATOM 2607 C CA . GLU A 1 329 ? -11.495 -16.966 -10.441 1.00 98.19 329 GLU A CA 1
ATOM 2608 C C . GLU A 1 329 ? -11.355 -17.759 -11.752 1.00 98.19 329 GLU A C 1
ATOM 2610 O O . GLU A 1 329 ? -10.545 -18.686 -11.843 1.00 98.19 329 GLU A O 1
ATOM 2615 N N . LYS A 1 330 ? -12.119 -17.387 -12.788 1.00 98.25 330 LYS A N 1
ATOM 2616 C CA . LYS A 1 330 ? -12.037 -18.020 -14.113 1.00 98.25 330 LYS A CA 1
ATOM 2617 C C . LYS A 1 330 ? -10.714 -17.695 -14.807 1.00 98.25 330 LYS A C 1
ATOM 2619 O O . LYS A 1 330 ? -10.127 -18.589 -15.413 1.00 98.25 330 LYS A O 1
ATOM 2624 N N . TYR A 1 331 ? -10.233 -16.455 -14.702 1.00 98.50 331 TYR A N 1
ATOM 2625 C CA . TYR A 1 331 ? -8.956 -16.038 -15.281 1.00 98.50 331 TYR A CA 1
ATOM 2626 C C . TYR A 1 331 ? -7.788 -16.826 -14.667 1.00 98.50 331 TYR A C 1
ATOM 2628 O O . TYR A 1 331 ? -7.041 -17.476 -15.399 1.00 98.50 331 TYR A O 1
ATOM 2636 N N . ILE A 1 332 ? -7.682 -16.861 -13.334 1.00 98.50 332 ILE A N 1
ATOM 2637 C CA . ILE A 1 332 ? -6.663 -17.610 -12.574 1.00 98.50 332 ILE A CA 1
ATOM 2638 C C . ILE A 1 332 ? -6.665 -19.095 -12.962 1.00 98.50 332 ILE A C 1
ATOM 2640 O O . ILE A 1 332 ? -5.606 -19.704 -13.139 1.00 98.50 332 ILE A O 1
ATOM 2644 N N . LEU A 1 333 ? -7.849 -19.699 -13.108 1.00 98.19 333 LEU A N 1
ATOM 2645 C CA . LEU A 1 333 ? -7.975 -21.106 -13.494 1.00 98.19 333 LEU A CA 1
ATOM 2646 C C . LEU A 1 333 ? -7.711 -21.357 -14.986 1.00 98.19 333 LEU A C 1
ATOM 2648 O O . LEU A 1 333 ? -7.457 -22.498 -15.373 1.00 98.19 333 LEU A O 1
ATOM 2652 N N . SER A 1 334 ? -7.731 -20.330 -15.829 1.00 97.81 334 SER A N 1
ATOM 2653 C CA . SER A 1 334 ? -7.368 -20.475 -17.240 1.00 97.81 334 SER A CA 1
ATOM 2654 C C . SER A 1 334 ? -5.853 -20.527 -17.462 1.00 97.81 334 SER A C 1
ATOM 2656 O O . SER A 1 334 ? -5.413 -21.107 -18.451 1.00 97.81 334 SER A O 1
ATOM 2658 N N . LEU A 1 335 ? -5.052 -19.972 -16.545 1.00 98.25 335 LEU A N 1
ATOM 2659 C CA . LEU A 1 335 ? -3.590 -20.025 -16.620 1.00 98.25 335 LEU A CA 1
ATOM 2660 C C . LEU A 1 335 ? -3.080 -21.464 -16.476 1.00 98.25 335 LEU A C 1
ATOM 2662 O O . LEU A 1 335 ? -3.624 -22.260 -15.704 1.00 98.25 335 LEU A O 1
ATOM 2666 N N . ASP A 1 336 ? -2.025 -21.778 -17.224 1.00 98.38 336 ASP A N 1
ATOM 2667 C CA . ASP A 1 336 ? -1.345 -23.067 -17.220 1.00 98.38 336 ASP A CA 1
ATOM 2668 C C . ASP A 1 336 ? -0.167 -23.031 -16.229 1.00 98.38 336 ASP A C 1
ATOM 2670 O O . ASP A 1 336 ? 0.836 -22.357 -16.495 1.00 98.38 336 ASP A O 1
ATOM 2674 N N . PRO A 1 337 ? -0.259 -23.737 -15.086 1.00 98.44 337 PRO A N 1
ATOM 2675 C CA . PRO A 1 337 ? 0.792 -23.716 -14.078 1.00 98.44 337 PRO A CA 1
ATOM 2676 C C . PRO A 1 337 ? 2.127 -24.265 -14.594 1.00 98.44 337 PRO A C 1
ATOM 2678 O O . PRO A 1 337 ? 3.168 -23.772 -14.173 1.00 98.44 337 PRO A O 1
ATOM 2681 N N . ASP A 1 338 ? 2.141 -25.207 -15.545 1.00 98.69 338 ASP A N 1
ATOM 2682 C CA . ASP A 1 338 ? 3.403 -25.745 -16.074 1.00 98.69 338 ASP A CA 1
ATOM 2683 C C . ASP A 1 338 ? 4.198 -24.689 -16.846 1.00 98.69 338 ASP A C 1
ATOM 2685 O O . ASP A 1 338 ? 5.427 -24.670 -16.787 1.00 98.69 338 ASP A O 1
ATOM 2689 N N . ARG A 1 339 ? 3.509 -23.763 -17.522 1.00 98.50 339 ARG A N 1
ATOM 2690 C CA . ARG A 1 339 ? 4.160 -22.640 -18.208 1.00 98.50 339 ARG A CA 1
ATOM 2691 C C . ARG A 1 339 ? 4.694 -21.599 -17.223 1.00 98.50 339 ARG A C 1
ATOM 2693 O O . ARG A 1 339 ? 5.739 -21.015 -17.478 1.00 98.50 339 ARG A O 1
ATOM 2700 N N . LEU A 1 340 ? 4.016 -21.387 -16.093 1.00 98.50 340 LEU A N 1
ATOM 2701 C CA . LEU A 1 340 ? 4.490 -20.495 -15.021 1.00 98.50 340 LEU A CA 1
ATOM 2702 C C . LEU A 1 340 ? 5.670 -21.088 -14.237 1.00 98.50 340 LEU A C 1
ATOM 2704 O O . LEU A 1 340 ? 6.484 -20.348 -13.692 1.00 98.50 340 LEU A O 1
ATOM 2708 N N . LEU A 1 341 ? 5.767 -22.417 -14.169 1.00 98.69 341 LEU A N 1
ATOM 2709 C CA . LEU A 1 341 ? 6.860 -23.134 -13.504 1.00 98.69 341 LEU A CA 1
ATOM 2710 C C . LEU A 1 341 ? 8.116 -23.254 -14.370 1.00 98.69 341 LEU A C 1
ATOM 2712 O O . LEU A 1 341 ? 9.218 -23.393 -13.834 1.00 98.69 341 LEU A O 1
ATOM 2716 N N . ALA A 1 342 ? 7.964 -23.197 -15.693 1.00 98.50 342 ALA A N 1
ATOM 2717 C CA . ALA A 1 342 ? 9.049 -23.405 -16.641 1.00 98.50 342 ALA A CA 1
ATOM 2718 C C . ALA A 1 342 ? 10.285 -22.509 -16.402 1.00 98.50 342 ALA A C 1
ATOM 2720 O O . ALA A 1 342 ? 11.387 -23.057 -16.443 1.00 98.50 342 ALA A O 1
ATOM 2721 N N . PRO A 1 343 ? 10.177 -21.200 -16.079 1.00 98.06 343 PRO A N 1
ATOM 2722 C CA . PRO A 1 343 ? 11.352 -20.379 -15.764 1.00 98.06 343 PRO A CA 1
ATOM 2723 C C . PRO A 1 343 ? 12.177 -20.924 -14.591 1.00 98.06 343 PRO A C 1
ATOM 2725 O O . PRO A 1 343 ? 13.398 -21.040 -14.677 1.00 98.06 343 PRO A O 1
ATOM 2728 N N . PHE A 1 344 ? 11.506 -21.338 -13.514 1.00 98.31 344 PHE A N 1
ATOM 2729 C CA . PHE A 1 344 ? 12.150 -21.888 -12.319 1.00 98.31 344 PHE A CA 1
ATOM 2730 C C . PHE A 1 344 ? 12.804 -23.246 -12.597 1.00 98.31 344 PHE A C 1
ATOM 2732 O O . PHE A 1 344 ? 13.887 -23.536 -12.093 1.00 98.31 344 PHE A O 1
ATOM 2739 N N . GLN A 1 345 ? 12.154 -24.082 -13.413 1.00 98.12 345 GLN A N 1
ATOM 2740 C CA . GLN A 1 345 ? 12.698 -25.371 -13.844 1.00 98.12 345 GLN A CA 1
ATOM 2741 C C . GLN A 1 345 ? 13.952 -25.180 -14.711 1.00 98.12 345 GLN A C 1
ATOM 2743 O O . GLN A 1 345 ? 14.958 -25.847 -14.467 1.00 98.12 345 GLN A O 1
ATOM 2748 N N . LYS A 1 346 ? 13.929 -24.225 -15.654 1.00 96.56 346 LYS A N 1
ATOM 2749 C CA . LYS A 1 346 ? 15.087 -23.863 -16.490 1.00 96.56 346 LYS A CA 1
ATOM 2750 C C . LYS A 1 346 ? 16.277 -23.415 -15.640 1.00 96.56 346 LYS A C 1
ATOM 2752 O O . LYS A 1 346 ? 17.362 -23.967 -15.810 1.00 96.56 346 LYS A O 1
ATOM 2757 N N . ASP A 1 347 ? 16.080 -22.493 -14.693 1.00 95.44 347 ASP A N 1
ATOM 2758 C CA . ASP A 1 347 ? 17.157 -22.035 -13.797 1.00 95.44 347 ASP A CA 1
ATOM 2759 C C . ASP A 1 347 ? 17.740 -23.185 -12.953 1.00 95.44 347 ASP A C 1
ATOM 2761 O O . ASP A 1 347 ? 18.962 -23.334 -12.837 1.00 95.44 347 ASP A O 1
ATOM 2765 N N . ALA A 1 348 ? 16.881 -24.056 -12.418 1.00 96.31 348 ALA A N 1
ATOM 2766 C CA . ALA A 1 348 ? 17.292 -25.200 -11.605 1.00 96.31 348 ALA A CA 1
ATOM 2767 C C . ALA A 1 348 ? 17.940 -26.347 -12.411 1.00 96.31 348 ALA A C 1
ATOM 2769 O O . ALA A 1 348 ? 18.479 -27.286 -11.818 1.00 96.31 348 ALA A O 1
ATOM 2770 N N . GLY A 1 349 ? 17.906 -26.300 -13.748 1.00 95.69 349 GLY A N 1
ATOM 2771 C CA . GLY A 1 349 ? 18.363 -27.394 -14.610 1.00 95.69 349 GLY A CA 1
ATOM 2772 C C . GLY A 1 349 ? 17.455 -28.629 -14.549 1.00 95.69 349 GLY A C 1
ATOM 2773 O O . GLY A 1 349 ? 17.928 -29.758 -14.687 1.00 95.69 349 GLY A O 1
ATOM 2774 N N . ILE A 1 350 ? 16.162 -28.424 -14.293 1.00 96.88 350 ILE A N 1
ATOM 2775 C CA . ILE A 1 350 ? 15.117 -29.452 -14.314 1.00 96.88 350 ILE A CA 1
ATOM 2776 C C . ILE A 1 350 ? 14.437 -29.424 -15.695 1.00 96.88 350 ILE A C 1
ATOM 2778 O O . ILE A 1 350 ? 14.124 -28.339 -16.186 1.00 96.88 350 ILE A O 1
ATOM 2782 N N . PRO A 1 351 ? 14.183 -30.582 -16.341 1.00 96.75 351 PRO A N 1
ATOM 2783 C CA . PRO A 1 351 ? 13.458 -30.621 -17.610 1.00 96.75 351 PRO A CA 1
ATOM 2784 C C . PRO A 1 351 ? 12.086 -29.943 -17.513 1.00 96.75 351 PRO A C 1
ATOM 2786 O O . PRO A 1 351 ? 11.293 -30.262 -16.625 1.00 96.75 351 PRO A O 1
ATOM 2789 N N . VAL A 1 352 ? 11.801 -29.029 -18.442 1.00 97.12 352 VAL A N 1
ATOM 2790 C CA . VAL A 1 352 ? 10.512 -28.331 -18.493 1.00 97.12 352 VAL A CA 1
ATOM 2791 C C . VAL A 1 352 ? 9.409 -29.229 -19.045 1.00 97.12 352 VAL A C 1
ATOM 2793 O O . VAL A 1 352 ? 9.621 -29.971 -20.003 1.00 97.12 352 VAL A O 1
ATOM 2796 N N . LYS A 1 353 ? 8.205 -29.144 -18.465 1.00 96.25 353 LYS A N 1
ATOM 2797 C CA . LYS A 1 353 ? 7.016 -29.851 -18.988 1.00 96.25 353 LYS A CA 1
ATOM 2798 C C . LYS A 1 353 ? 6.399 -29.137 -20.188 1.00 96.25 353 LYS A C 1
ATOM 2800 O O . LYS A 1 353 ? 5.880 -29.781 -21.096 1.00 96.25 353 LYS A O 1
ATOM 2805 N N . LYS A 1 354 ? 6.435 -27.804 -20.166 1.00 97.69 354 LYS A N 1
ATOM 2806 C CA . LYS A 1 354 ? 5.963 -26.910 -21.225 1.00 97.69 354 LYS A CA 1
ATOM 2807 C C . LYS A 1 354 ? 6.869 -25.690 -21.286 1.00 97.69 354 LYS A C 1
ATOM 2809 O O . LYS A 1 354 ? 7.505 -25.345 -20.297 1.00 97.69 354 LYS A O 1
ATOM 2814 N N . GLU A 1 355 ? 6.897 -25.025 -22.432 1.00 96.69 355 GLU A N 1
ATOM 2815 C CA . GLU A 1 355 ? 7.589 -23.744 -22.555 1.00 96.69 355 GLU A CA 1
ATOM 2816 C C . GLU A 1 355 ? 6.908 -22.660 -21.715 1.00 96.69 355 GLU A C 1
ATOM 2818 O O . GLU A 1 355 ? 5.674 -22.630 -21.595 1.00 96.69 355 GLU A O 1
ATOM 2823 N N . ASN A 1 356 ? 7.715 -21.748 -21.166 1.00 95.94 356 ASN A N 1
ATOM 2824 C CA . ASN A 1 356 ? 7.212 -20.592 -20.433 1.00 95.94 356 ASN A CA 1
ATOM 2825 C C . ASN A 1 356 ? 6.283 -19.732 -21.296 1.00 95.94 356 ASN A C 1
ATOM 2827 O O . ASN A 1 356 ? 6.176 -19.882 -22.522 1.00 95.94 356 ASN A O 1
ATOM 2831 N N . TYR A 1 357 ? 5.517 -18.869 -20.634 1.00 96.12 357 TYR A N 1
ATOM 2832 C CA . TYR A 1 357 ? 4.703 -17.884 -21.333 1.00 96.12 357 TYR A CA 1
ATOM 2833 C C . TYR A 1 357 ? 5.567 -16.926 -22.161 1.00 96.12 357 TYR A C 1
ATOM 2835 O O . TYR A 1 357 ? 6.736 -16.719 -21.858 1.00 96.12 357 TYR A O 1
ATOM 2843 N N . GLY A 1 358 ? 4.981 -16.377 -23.231 1.00 91.94 358 GLY A N 1
ATOM 2844 C CA . GLY A 1 358 ? 5.616 -15.322 -24.023 1.00 91.94 358 GLY A CA 1
ATOM 2845 C C . GLY A 1 358 ? 5.558 -13.963 -23.313 1.00 91.94 358 GLY A C 1
ATOM 2846 O O . GLY A 1 358 ? 5.347 -13.888 -22.103 1.00 91.94 358 GLY A O 1
ATOM 2847 N N . ASN A 1 359 ? 5.640 -12.870 -24.080 1.00 92.25 359 ASN A N 1
ATOM 2848 C CA . ASN A 1 359 ? 5.608 -11.506 -23.537 1.00 92.25 359 ASN A CA 1
ATOM 2849 C C . ASN A 1 359 ? 6.735 -11.312 -22.491 1.00 92.25 359 ASN A C 1
ATOM 2851 O O . ASN A 1 359 ? 7.873 -11.681 -22.776 1.00 92.25 359 ASN A O 1
ATOM 2855 N N . TRP A 1 360 ? 6.481 -10.718 -21.322 1.00 92.12 360 TRP A N 1
ATOM 2856 C CA . TRP A 1 360 ? 7.540 -10.420 -20.348 1.00 92.12 360 TRP A CA 1
ATOM 2857 C C . TRP A 1 360 ? 8.061 -11.670 -19.624 1.00 92.12 360 TRP A C 1
ATOM 2859 O O . TRP A 1 360 ? 9.214 -11.679 -19.200 1.00 92.12 360 TRP A O 1
ATOM 2869 N N . GLU A 1 361 ? 7.273 -12.751 -19.583 1.00 92.31 361 GLU A N 1
ATOM 2870 C CA . GLU A 1 361 ? 7.685 -14.052 -19.035 1.00 92.31 361 GLU A CA 1
ATOM 2871 C C . GLU A 1 361 ? 8.711 -14.787 -19.901 1.00 92.31 361 GLU A C 1
ATOM 2873 O O . GLU A 1 361 ? 9.227 -15.797 -19.447 1.00 92.31 361 GLU A O 1
ATOM 2878 N N . SER A 1 362 ? 9.014 -14.292 -21.107 1.00 88.44 362 SER A N 1
ATOM 2879 C CA . SER A 1 362 ? 10.139 -14.725 -21.951 1.00 88.44 362 SER A CA 1
ATOM 2880 C C . SER A 1 362 ? 11.015 -13.549 -22.408 1.00 88.44 362 SER A C 1
ATOM 2882 O O . SER A 1 362 ? 11.766 -13.669 -23.377 1.00 88.44 362 SER A O 1
ATOM 2884 N N . GLY A 1 363 ? 10.827 -12.376 -21.797 1.00 81.50 363 GLY A N 1
ATOM 2885 C CA . GLY A 1 363 ? 11.437 -11.103 -22.189 1.00 81.50 363 GLY A CA 1
ATOM 2886 C C . GLY A 1 363 ? 12.472 -10.586 -21.190 1.00 81.50 363 GLY A C 1
ATOM 2887 O O . GLY A 1 363 ? 12.951 -9.467 -21.356 1.00 81.50 363 GLY A O 1
ATOM 2888 N N . GLY A 1 364 ? 12.802 -11.369 -20.156 1.00 84.19 364 GLY A N 1
ATOM 2889 C CA . GLY A 1 364 ? 13.760 -11.009 -19.111 1.00 84.19 364 GLY A CA 1
ATOM 2890 C C . GLY A 1 364 ? 13.156 -10.871 -17.712 1.00 84.19 364 GLY A C 1
ATOM 2891 O O . GLY A 1 364 ? 13.921 -10.742 -16.756 1.00 84.19 364 GLY A O 1
ATOM 2892 N N . LEU A 1 365 ? 11.825 -10.920 -17.572 1.00 90.25 365 LEU A N 1
ATOM 2893 C CA . LEU A 1 365 ? 11.125 -10.874 -16.281 1.00 90.25 365 LEU A CA 1
ATOM 2894 C C . LEU A 1 365 ? 10.577 -12.248 -15.851 1.00 90.25 365 LEU A C 1
ATOM 2896 O O . LEU A 1 365 ? 9.802 -12.343 -14.905 1.00 90.25 365 LEU A O 1
ATOM 2900 N N . ASP A 1 366 ? 11.009 -13.310 -16.524 1.00 94.69 366 ASP A N 1
ATOM 2901 C CA . ASP A 1 366 ? 10.599 -14.704 -16.370 1.00 94.69 366 ASP A CA 1
ATOM 2902 C C . ASP A 1 366 ? 10.454 -15.128 -14.886 1.00 94.69 366 ASP A C 1
ATOM 2904 O O . ASP A 1 366 ? 11.373 -14.986 -14.072 1.00 94.69 366 ASP A O 1
ATOM 2908 N N . GLY A 1 367 ? 9.282 -15.650 -14.514 1.00 96.12 367 GLY A N 1
ATOM 2909 C CA . GLY A 1 367 ? 8.937 -16.118 -13.168 1.00 96.12 367 GLY A CA 1
ATOM 2910 C C . GLY A 1 367 ? 8.144 -15.133 -12.296 1.00 96.12 367 GLY A C 1
ATOM 2911 O O . GLY A 1 367 ? 7.554 -15.556 -11.294 1.00 96.12 367 GLY A O 1
ATOM 2912 N N . HIS A 1 368 ? 8.060 -13.847 -12.651 1.00 97.88 368 HIS A N 1
ATOM 2913 C CA . HIS A 1 368 ? 7.358 -12.862 -11.820 1.00 97.88 368 HIS A CA 1
ATOM 2914 C C . HIS A 1 368 ? 5.843 -13.121 -11.718 1.00 97.88 368 HIS A C 1
ATOM 2916 O O . HIS A 1 368 ? 5.269 -12.948 -10.636 1.00 97.88 368 HIS A O 1
ATOM 2922 N N . ILE A 1 369 ? 5.192 -13.580 -12.798 1.00 98.50 369 ILE A N 1
ATOM 2923 C CA . ILE A 1 369 ? 3.775 -13.972 -12.768 1.00 98.50 369 ILE A CA 1
ATOM 2924 C C . ILE A 1 369 ? 3.605 -15.246 -11.950 1.00 98.50 369 ILE A C 1
ATOM 2926 O O . ILE A 1 369 ? 2.621 -15.361 -11.228 1.00 98.50 369 ILE A O 1
ATOM 2930 N N . GLY A 1 370 ? 4.568 -16.174 -11.984 1.00 98.50 370 GLY A N 1
ATOM 2931 C CA . GLY A 1 370 ? 4.558 -17.364 -11.128 1.00 98.50 370 GLY A CA 1
ATOM 2932 C C . GLY A 1 370 ? 4.489 -17.013 -9.636 1.00 98.50 370 GLY A C 1
ATOM 2933 O O . GLY A 1 370 ? 3.704 -17.609 -8.898 1.00 98.50 370 GLY A O 1
ATOM 2934 N N . GLY A 1 371 ? 5.232 -15.988 -9.207 1.00 98.56 371 GLY A N 1
ATOM 2935 C CA . GLY A 1 371 ? 5.152 -15.449 -7.846 1.00 98.56 371 GLY A CA 1
ATOM 2936 C C . GLY A 1 371 ? 3.786 -14.832 -7.516 1.00 98.56 371 GLY A C 1
ATOM 2937 O O . GLY A 1 371 ? 3.172 -15.199 -6.516 1.00 98.56 371 GLY A O 1
ATOM 2938 N N . HIS A 1 372 ? 3.262 -13.964 -8.388 1.00 98.75 372 HIS A N 1
ATOM 2939 C CA . HIS A 1 372 ? 1.908 -13.406 -8.239 1.00 98.75 372 HIS A CA 1
ATOM 2940 C C . HIS A 1 372 ? 0.814 -14.483 -8.238 1.00 98.75 372 HIS A C 1
ATOM 2942 O O . HIS A 1 372 ? -0.182 -14.366 -7.528 1.00 98.75 372 HIS A O 1
ATOM 2948 N N . TYR A 1 373 ? 1.001 -15.560 -9.001 1.00 98.88 373 TYR A N 1
ATOM 2949 C CA . TYR A 1 373 ? 0.059 -16.667 -9.081 1.00 98.88 373 TYR A CA 1
ATOM 2950 C C . TYR A 1 373 ? -0.071 -17.402 -7.744 1.00 98.88 373 TYR A C 1
ATOM 2952 O O . TYR A 1 373 ? -1.181 -17.753 -7.352 1.00 98.88 373 TYR A O 1
ATOM 2960 N N . LEU A 1 374 ? 1.028 -17.575 -7.000 1.00 98.88 374 LEU A N 1
ATOM 2961 C CA . LEU A 1 374 ? 0.981 -18.108 -5.633 1.00 98.88 374 LEU A CA 1
ATOM 2962 C C . LEU A 1 374 ? 0.142 -17.213 -4.709 1.00 98.88 374 LEU A C 1
ATOM 2964 O O . LEU A 1 374 ? -0.727 -17.728 -3.999 1.00 98.88 374 LEU A O 1
ATOM 2968 N N . SER A 1 375 ? 0.352 -15.890 -4.752 1.00 98.75 375 SER A N 1
ATOM 2969 C CA . SER A 1 375 ? -0.450 -14.924 -3.988 1.00 98.75 375 SER A CA 1
ATOM 2970 C C . SER A 1 375 ? -1.931 -15.030 -4.365 1.00 98.75 375 SER A C 1
ATOM 2972 O O . SER A 1 375 ? -2.788 -15.201 -3.501 1.00 98.75 375 SER A O 1
ATOM 2974 N N . ALA A 1 376 ? -2.241 -15.008 -5.664 1.00 98.75 376 ALA A N 1
ATOM 2975 C CA . ALA A 1 376 ? -3.600 -15.061 -6.195 1.00 98.75 376 ALA A CA 1
ATOM 2976 C C . ALA A 1 376 ? -4.336 -16.349 -5.798 1.00 98.75 376 ALA A C 1
ATOM 2978 O O . ALA A 1 376 ? -5.468 -16.297 -5.318 1.00 98.75 376 ALA A O 1
ATOM 2979 N N . LEU A 1 377 ? -3.688 -17.513 -5.928 1.00 98.88 377 LEU A N 1
ATOM 2980 C CA . LEU A 1 377 ? -4.247 -18.795 -5.492 1.00 98.88 377 LEU A CA 1
ATOM 2981 C C . LEU A 1 377 ? -4.528 -18.809 -3.984 1.00 98.88 377 LEU A C 1
ATOM 2983 O O . LEU A 1 377 ? -5.590 -19.275 -3.563 1.00 98.88 377 LEU A O 1
ATOM 2987 N N . SER A 1 378 ? -3.603 -18.277 -3.183 1.00 98.50 378 SER A N 1
ATOM 2988 C CA . SER A 1 378 ? -3.724 -18.210 -1.722 1.00 98.50 378 SER A CA 1
ATOM 2989 C C . SER A 1 378 ? -4.872 -17.293 -1.302 1.00 98.50 378 SER A C 1
ATOM 2991 O O . SER A 1 378 ? -5.745 -17.706 -0.539 1.00 98.50 378 SER A O 1
ATOM 2993 N N . LEU A 1 379 ? -4.934 -16.086 -1.870 1.00 97.69 379 LEU A N 1
ATOM 2994 C CA . LEU A 1 379 ? -6.007 -15.114 -1.657 1.00 97.69 379 LEU A CA 1
ATOM 2995 C C . LEU A 1 379 ? -7.367 -15.673 -2.078 1.00 97.69 379 LEU A C 1
ATOM 2997 O O . LEU A 1 379 ? -8.336 -15.588 -1.322 1.00 97.69 379 LEU A O 1
ATOM 3001 N N . MET A 1 380 ? -7.449 -16.296 -3.255 1.00 97.69 380 MET A N 1
ATOM 3002 C CA . MET A 1 380 ? -8.709 -16.814 -3.779 1.00 97.69 380 MET A CA 1
ATOM 3003 C C . MET A 1 380 ? -9.204 -18.027 -2.989 1.00 97.69 380 MET A C 1
ATOM 3005 O O . MET A 1 380 ? -10.402 -18.138 -2.711 1.00 97.69 380 MET A O 1
ATOM 3009 N N . PHE A 1 381 ? -8.304 -18.914 -2.551 1.00 97.25 381 PHE A N 1
ATOM 3010 C CA . PHE A 1 381 ? -8.656 -19.976 -1.611 1.00 97.25 381 PHE A CA 1
ATOM 3011 C C . PHE A 1 381 ? -9.172 -19.390 -0.296 1.00 97.25 381 PHE A C 1
ATOM 3013 O O . PHE A 1 381 ? -10.250 -19.770 0.158 1.00 97.25 381 PHE A O 1
ATOM 3020 N N . ALA A 1 382 ? -8.461 -18.423 0.275 1.00 93.75 382 ALA A N 1
ATOM 3021 C CA . ALA A 1 382 ? -8.816 -17.827 1.552 1.00 93.75 382 ALA A CA 1
ATOM 3022 C C . ALA A 1 382 ? -10.160 -17.066 1.500 1.00 93.75 382 ALA A C 1
ATOM 3024 O O . ALA A 1 382 ? -10.934 -17.094 2.456 1.00 93.75 382 ALA A O 1
ATOM 3025 N N . ALA A 1 383 ? -10.493 -16.446 0.364 1.00 92.50 383 ALA A N 1
ATOM 3026 C CA . ALA A 1 383 ? -11.748 -15.723 0.158 1.00 92.50 383 ALA A CA 1
ATOM 3027 C C . ALA A 1 383 ? -12.960 -16.621 -0.169 1.00 92.50 383 ALA A C 1
ATOM 3029 O O . ALA A 1 383 ? -14.110 -16.209 0.027 1.00 92.50 383 ALA A O 1
ATOM 3030 N N . THR A 1 384 ? -12.739 -17.823 -0.717 1.00 92.81 384 THR A N 1
ATOM 3031 C CA . THR A 1 384 ? -13.819 -18.664 -1.278 1.00 92.81 384 THR A CA 1
ATOM 3032 C C . THR A 1 384 ? -13.953 -20.043 -0.635 1.00 92.81 384 THR A C 1
ATOM 3034 O O . THR A 1 384 ? -15.026 -20.643 -0.709 1.00 92.81 384 THR A O 1
ATOM 3037 N N . GLY A 1 385 ? -12.883 -20.572 -0.041 1.00 93.00 385 GLY A N 1
ATOM 3038 C CA . GLY A 1 385 ? -12.774 -21.957 0.423 1.00 93.00 385 GLY A CA 1
ATOM 3039 C C . GLY A 1 385 ? -12.755 -23.005 -0.700 1.00 93.00 385 GLY A C 1
ATOM 3040 O O . GLY A 1 385 ? -12.838 -24.204 -0.425 1.00 93.00 385 GLY A O 1
ATOM 3041 N N . LYS A 1 386 ? -12.677 -22.601 -1.978 1.00 95.50 386 LYS A N 1
ATOM 3042 C CA . LYS A 1 386 ? -12.737 -23.530 -3.117 1.00 95.50 386 LYS A CA 1
ATOM 3043 C C . LYS A 1 386 ? -11.429 -24.314 -3.247 1.00 95.50 386 LYS A C 1
ATOM 3045 O O . LYS A 1 386 ? -10.388 -23.766 -3.603 1.00 95.50 386 LYS A O 1
ATOM 3050 N N . LYS A 1 387 ? -11.505 -25.632 -3.036 1.00 97.25 387 LYS A N 1
ATOM 3051 C CA . LYS A 1 387 ? -10.347 -26.549 -3.031 1.00 97.25 387 LYS A CA 1
ATOM 3052 C C . LYS A 1 387 ? -9.533 -26.571 -4.329 1.00 97.25 387 LYS A C 1
ATOM 3054 O O . LYS A 1 387 ? -8.366 -26.928 -4.287 1.00 97.25 387 LYS A O 1
ATOM 3059 N N . VAL A 1 388 ? -10.113 -26.186 -5.469 1.00 98.38 388 VAL A N 1
ATOM 3060 C CA . VAL A 1 388 ? -9.384 -26.125 -6.749 1.00 98.38 388 VAL A CA 1
ATOM 3061 C C . VAL A 1 388 ? -8.176 -25.184 -6.682 1.00 98.38 388 VAL A C 1
ATOM 3063 O O . VAL A 1 388 ? -7.118 -25.528 -7.203 1.00 98.38 388 VAL A O 1
ATOM 3066 N N . PHE A 1 389 ? -8.296 -24.049 -5.986 1.00 98.38 389 PHE A N 1
ATOM 3067 C CA . PHE A 1 389 ? -7.185 -23.114 -5.802 1.00 98.38 389 PHE A CA 1
ATOM 3068 C C . PHE A 1 389 ? -6.108 -23.704 -4.896 1.00 98.38 389 PHE A C 1
ATOM 3070 O O . PHE A 1 389 ? -4.931 -23.618 -5.224 1.00 98.38 389 PHE A O 1
ATOM 3077 N N . LEU A 1 390 ? -6.510 -24.390 -3.820 1.00 97.31 390 LEU A N 1
ATOM 3078 C CA . LEU A 1 390 ? -5.580 -25.078 -2.924 1.00 97.31 390 LEU A CA 1
ATOM 3079 C C . LEU A 1 390 ? -4.818 -26.203 -3.640 1.00 97.31 390 LEU A C 1
ATOM 3081 O O . LEU A 1 390 ? -3.608 -26.306 -3.494 1.00 97.31 390 LEU A O 1
ATOM 3085 N N . HIS A 1 391 ? -5.495 -27.009 -4.465 1.00 98.50 391 HIS A N 1
ATOM 3086 C CA . HIS A 1 391 ? -4.834 -28.052 -5.255 1.00 98.50 391 HIS A CA 1
ATOM 3087 C C . HIS A 1 391 ? -3.817 -27.470 -6.243 1.00 98.50 391 HIS A C 1
ATOM 3089 O O . HIS A 1 391 ? -2.715 -27.999 -6.362 1.00 98.50 391 HIS A O 1
ATOM 3095 N N . ARG A 1 392 ? -4.156 -26.369 -6.931 1.00 98.62 392 ARG A N 1
ATOM 3096 C CA . ARG A 1 392 ? -3.196 -25.678 -7.805 1.00 98.62 392 ARG A CA 1
ATOM 3097 C C . ARG A 1 392 ? -2.040 -25.063 -7.023 1.00 98.62 392 ARG A C 1
ATOM 3099 O O . ARG A 1 392 ? -0.913 -25.122 -7.497 1.00 98.62 392 ARG A O 1
ATOM 3106 N N . LEU A 1 393 ? -2.306 -24.518 -5.836 1.00 98.81 393 LEU A N 1
ATOM 3107 C CA . LEU A 1 393 ? -1.275 -23.960 -4.966 1.00 98.81 393 LEU A CA 1
ATOM 3108 C C . LEU A 1 393 ? -0.290 -25.044 -4.536 1.00 98.81 393 LEU A C 1
ATOM 3110 O O . LEU A 1 393 ? 0.907 -24.860 -4.706 1.00 98.81 393 LEU A O 1
ATOM 3114 N N . HIS A 1 394 ? -0.784 -26.186 -4.055 1.00 98.75 394 HIS A N 1
ATOM 3115 C CA . HIS A 1 394 ? 0.063 -27.319 -3.678 1.00 98.75 394 HIS A CA 1
ATOM 3116 C C . HIS A 1 394 ? 0.897 -27.806 -4.865 1.00 98.75 394 HIS A C 1
ATOM 3118 O O . HIS A 1 394 ? 2.101 -27.967 -4.730 1.00 98.75 394 HIS A O 1
ATOM 3124 N N . TYR A 1 395 ? 0.293 -27.932 -6.052 1.00 98.88 395 TYR A N 1
ATOM 3125 C CA . TYR A 1 395 ? 1.036 -28.297 -7.259 1.00 98.88 395 TYR A CA 1
ATOM 3126 C C . TYR A 1 395 ? 2.181 -27.319 -7.565 1.00 98.88 395 TYR A C 1
ATOM 3128 O O . TYR A 1 395 ? 3.303 -27.747 -7.826 1.00 98.88 395 TYR A O 1
ATOM 3136 N N . MET A 1 396 ? 1.919 -26.009 -7.506 1.00 98.88 396 MET A N 1
ATOM 3137 C CA . MET A 1 396 ? 2.957 -24.994 -7.695 1.00 98.88 396 MET A CA 1
ATOM 3138 C C . MET A 1 396 ? 4.054 -25.105 -6.629 1.00 98.88 396 MET A C 1
ATOM 3140 O O . MET A 1 396 ? 5.231 -25.109 -6.981 1.00 98.88 396 MET A O 1
ATOM 3144 N N . LEU A 1 397 ? 3.688 -25.225 -5.347 1.00 98.88 397 LEU A N 1
ATOM 3145 C CA . LEU A 1 397 ? 4.637 -25.343 -4.235 1.00 98.88 397 LEU A CA 1
ATOM 3146 C C . LEU A 1 397 ? 5.520 -26.587 -4.371 1.00 98.88 397 LEU A C 1
ATOM 3148 O O . LEU A 1 397 ? 6.737 -26.463 -4.278 1.00 98.88 397 LEU A O 1
ATOM 3152 N N . ASP A 1 398 ? 4.943 -27.747 -4.689 1.00 98.81 398 ASP A N 1
ATOM 3153 C CA . ASP A 1 398 ? 5.680 -29.002 -4.863 1.00 98.81 398 ASP A CA 1
ATOM 3154 C C . ASP A 1 398 ? 6.715 -28.911 -5.989 1.00 98.81 398 ASP A C 1
ATOM 3156 O O . ASP A 1 398 ? 7.833 -29.415 -5.869 1.00 98.81 398 ASP A O 1
ATOM 3160 N N . GLN A 1 399 ? 6.355 -28.274 -7.107 1.00 98.75 399 GLN A N 1
ATOM 3161 C CA . GLN A 1 399 ? 7.264 -28.101 -8.241 1.00 98.75 399 GLN A CA 1
ATOM 3162 C C . GLN A 1 399 ? 8.349 -27.053 -7.945 1.00 98.75 399 GLN A C 1
ATOM 3164 O O . GLN A 1 399 ? 9.517 -27.273 -8.261 1.00 98.75 399 GLN A O 1
ATOM 3169 N N . LEU A 1 400 ? 7.996 -25.941 -7.299 1.00 98.88 400 LEU A N 1
ATOM 3170 C CA . LEU A 1 400 ? 8.951 -24.905 -6.900 1.00 98.88 400 LEU A CA 1
ATOM 3171 C C . LEU A 1 400 ? 9.920 -25.389 -5.815 1.00 98.88 400 LEU A C 1
ATOM 3173 O O . LEU A 1 400 ? 11.101 -25.045 -5.852 1.00 98.88 400 LEU A O 1
ATOM 3177 N N . GLU A 1 401 ? 9.461 -26.206 -4.867 1.00 98.75 401 GLU A N 1
ATOM 3178 C CA . GLU A 1 401 ? 10.321 -26.784 -3.836 1.00 98.75 401 GLU A CA 1
ATOM 3179 C C . GLU A 1 401 ? 11.365 -27.716 -4.454 1.00 98.75 401 GLU A C 1
ATOM 3181 O O . GLU A 1 401 ? 12.536 -27.636 -4.089 1.00 98.75 401 GLU A O 1
ATOM 3186 N N . GLN A 1 402 ? 10.994 -28.522 -5.456 1.00 98.62 402 GLN A N 1
ATOM 3187 C CA . GLN A 1 402 ? 11.958 -29.332 -6.209 1.00 98.62 402 GLN A CA 1
ATOM 3188 C C . GLN A 1 402 ? 13.041 -28.467 -6.866 1.00 98.62 402 GLN A C 1
ATOM 3190 O O . GLN A 1 402 ? 14.224 -28.795 -6.761 1.00 98.62 402 GLN A O 1
ATOM 3195 N N . CYS A 1 403 ? 12.667 -27.339 -7.482 1.00 98.62 403 CYS A N 1
ATOM 3196 C CA . CYS A 1 403 ? 13.626 -26.381 -8.037 1.00 98.62 403 CYS A CA 1
ATOM 3197 C C . CYS A 1 403 ? 14.550 -25.804 -6.950 1.00 98.62 403 CYS A C 1
ATOM 3199 O O . CYS A 1 403 ? 15.771 -25.799 -7.113 1.00 98.62 403 CYS A O 1
ATOM 3201 N N . GLN A 1 404 ? 13.988 -25.370 -5.816 1.00 98.56 404 GLN A N 1
ATOM 3202 C CA . GLN A 1 404 ? 14.755 -24.791 -4.708 1.00 98.56 404 GLN A CA 1
ATOM 3203 C C . GLN A 1 404 ? 15.741 -25.804 -4.102 1.00 98.56 404 GLN A C 1
ATOM 3205 O O . GLN A 1 404 ? 16.896 -25.471 -3.829 1.00 98.56 404 GLN A O 1
ATOM 3210 N N . LEU A 1 405 ? 15.305 -27.053 -3.917 1.00 98.25 405 LEU A N 1
ATOM 3211 C CA . LEU A 1 405 ? 16.142 -28.142 -3.415 1.00 98.25 405 LEU A CA 1
ATOM 3212 C C . LEU A 1 405 ? 17.243 -28.516 -4.414 1.00 98.25 405 LEU A C 1
ATOM 3214 O O . LEU A 1 405 ? 18.375 -28.756 -4.003 1.00 98.25 405 LEU A O 1
ATOM 3218 N N . LYS A 1 406 ? 16.945 -28.518 -5.720 1.00 97.81 406 LYS A N 1
ATOM 3219 C CA . LYS A 1 406 ? 17.931 -28.789 -6.776 1.00 97.81 406 LYS A CA 1
ATOM 3220 C C . LYS A 1 406 ? 19.016 -27.712 -6.851 1.00 97.81 406 LYS A C 1
ATOM 3222 O O . LYS A 1 406 ? 20.177 -28.052 -7.068 1.00 97.81 406 LYS A O 1
ATOM 3227 N N . ASN A 1 407 ? 18.653 -26.445 -6.648 1.00 95.94 407 ASN A N 1
ATOM 3228 C CA . ASN A 1 407 ? 19.614 -25.347 -6.529 1.00 95.94 407 ASN A CA 1
ATOM 3229 C C . ASN A 1 407 ? 20.501 -25.480 -5.276 1.00 95.94 407 ASN A C 1
ATOM 3231 O O . ASN A 1 407 ? 21.661 -25.075 -5.304 1.00 95.94 407 ASN A O 1
ATOM 3235 N N . GLY A 1 408 ? 19.988 -26.071 -4.191 1.00 94.94 408 GLY A N 1
ATOM 3236 C CA . GLY A 1 408 ? 20.776 -26.532 -3.039 1.00 94.94 408 GLY A CA 1
ATOM 3237 C C . GLY A 1 408 ? 21.254 -25.449 -2.063 1.00 94.94 408 GLY A C 1
ATOM 3238 O O . GLY A 1 408 ? 21.723 -25.779 -0.979 1.00 94.94 408 GLY A O 1
ATOM 3239 N N . ASN A 1 409 ? 21.100 -24.168 -2.400 1.00 94.38 409 ASN A N 1
ATOM 3240 C CA . ASN A 1 409 ? 21.523 -23.023 -1.581 1.00 94.38 409 ASN A CA 1
ATOM 3241 C C . ASN A 1 409 ? 20.350 -22.164 -1.070 1.00 94.38 409 ASN A C 1
ATOM 3243 O O . ASN A 1 409 ? 20.564 -21.075 -0.552 1.00 94.38 409 ASN A O 1
ATOM 3247 N N . GLY A 1 410 ? 19.106 -22.616 -1.260 1.00 96.25 410 GLY A N 1
ATOM 3248 C CA . GLY A 1 410 ? 17.897 -21.872 -0.891 1.00 96.25 410 GLY A CA 1
ATOM 3249 C C . GLY A 1 410 ? 17.379 -20.898 -1.956 1.00 96.25 410 GLY A C 1
ATOM 3250 O O . GLY A 1 410 ? 16.254 -20.417 -1.809 1.00 96.25 410 GLY A O 1
ATOM 3251 N N . TYR A 1 411 ? 18.125 -20.655 -3.041 1.00 97.69 411 TYR A N 1
ATOM 3252 C CA . TYR A 1 411 ? 17.673 -19.816 -4.152 1.00 97.69 411 TYR A CA 1
ATOM 3253 C C . TYR A 1 411 ? 16.493 -20.433 -4.908 1.00 97.69 411 TYR A C 1
ATOM 3255 O O . TYR A 1 411 ? 16.491 -21.621 -5.242 1.00 97.69 411 TYR A O 1
ATOM 3263 N N . LEU A 1 412 ? 15.520 -19.589 -5.239 1.00 97.31 412 LEU A N 1
ATOM 3264 C CA . LEU A 1 412 ? 14.374 -19.911 -6.075 1.00 97.31 412 LEU A CA 1
ATOM 3265 C C . LEU A 1 412 ? 14.020 -18.680 -6.918 1.00 97.31 412 LEU A C 1
ATOM 3267 O O . LEU A 1 412 ? 13.630 -17.647 -6.377 1.00 97.31 412 LEU A O 1
ATOM 3271 N N . GLY A 1 413 ? 14.155 -18.792 -8.237 1.00 94.50 413 GLY A N 1
ATOM 3272 C CA . GLY A 1 413 ? 13.812 -17.736 -9.185 1.00 94.50 413 GLY A CA 1
ATOM 3273 C C . GLY A 1 413 ? 13.787 -18.258 -10.620 1.00 94.50 413 GLY A C 1
ATOM 3274 O O . GLY A 1 413 ? 14.240 -19.369 -10.878 1.00 94.50 413 GLY A O 1
ATOM 3275 N N . GLY A 1 414 ? 13.229 -17.461 -11.533 1.00 93.12 414 GLY A N 1
ATOM 3276 C CA . GLY A 1 414 ? 13.151 -17.773 -12.966 1.00 93.12 414 GLY A CA 1
ATOM 3277 C C . GLY A 1 414 ? 14.016 -16.880 -13.858 1.00 93.12 414 GLY A C 1
ATOM 3278 O O . GLY A 1 414 ? 13.953 -16.998 -15.074 1.00 93.12 414 GLY A O 1
ATOM 3279 N N . ILE A 1 415 ? 14.806 -15.980 -13.266 1.00 92.00 415 ILE A N 1
ATOM 3280 C CA . ILE A 1 415 ? 15.499 -14.903 -13.982 1.00 92.00 415 ILE A CA 1
ATOM 3281 C C . ILE A 1 415 ? 16.596 -15.480 -14.895 1.00 92.00 415 ILE A C 1
ATOM 3283 O O . ILE A 1 415 ? 17.470 -16.200 -14.398 1.00 92.00 415 ILE A O 1
ATOM 3287 N N . PRO A 1 416 ? 16.641 -15.109 -16.189 1.00 86.50 416 PRO A N 1
ATOM 3288 C CA . PRO A 1 416 ? 17.705 -15.536 -17.095 1.00 86.50 416 PRO A CA 1
ATOM 3289 C C . PRO A 1 416 ? 19.106 -15.144 -16.593 1.00 86.50 416 PRO A C 1
ATOM 3291 O O . PRO A 1 416 ? 19.373 -13.986 -16.258 1.00 86.50 416 PRO A O 1
ATOM 3294 N N . ASP A 1 417 ? 20.014 -16.124 -16.543 1.00 85.50 417 ASP A N 1
ATOM 3295 C CA . ASP A 1 417 ? 21.359 -16.018 -15.954 1.00 85.50 417 ASP A CA 1
ATOM 3296 C C . ASP A 1 417 ? 21.394 -15.513 -14.498 1.00 85.50 417 ASP A C 1
ATOM 3298 O O . ASP A 1 417 ? 22.411 -14.971 -14.052 1.00 85.50 417 ASP A O 1
ATOM 3302 N N . GLY A 1 418 ? 20.313 -15.692 -13.729 1.00 88.00 418 GLY A N 1
ATOM 3303 C CA . GLY A 1 418 ? 20.204 -15.182 -12.359 1.00 88.00 418 GLY A CA 1
ATOM 3304 C C . GLY A 1 418 ? 21.395 -15.577 -11.481 1.00 88.00 418 GLY A C 1
ATOM 3305 O O . GLY A 1 418 ? 21.980 -14.732 -10.805 1.00 88.00 418 GLY A O 1
ATOM 3306 N N . LYS A 1 419 ? 21.851 -16.835 -11.573 1.00 91.31 419 LYS A N 1
ATOM 3307 C CA . LYS A 1 419 ? 23.014 -17.353 -10.823 1.00 91.31 419 LYS A CA 1
ATOM 3308 C C . LYS A 1 419 ? 24.286 -16.520 -11.005 1.00 91.31 419 LYS A C 1
ATOM 3310 O O . LYS A 1 419 ? 25.054 -16.387 -10.055 1.00 91.31 419 LYS A O 1
ATOM 3315 N N . LYS A 1 420 ? 24.509 -15.942 -12.192 1.00 92.12 420 LYS A N 1
ATOM 3316 C CA . LYS A 1 420 ? 25.665 -15.073 -12.451 1.00 92.12 420 LYS A CA 1
ATOM 3317 C C . LYS A 1 420 ? 25.536 -13.750 -11.697 1.00 92.12 420 LYS A C 1
ATOM 3319 O O . LYS A 1 420 ? 26.477 -13.355 -11.018 1.00 92.12 420 LYS A O 1
ATOM 3324 N N . VAL A 1 421 ? 24.365 -13.113 -11.767 1.00 92.25 421 VAL A N 1
ATOM 3325 C CA . VAL A 1 421 ? 24.089 -11.854 -11.054 1.00 92.25 421 VAL A CA 1
ATOM 3326 C C . VAL A 1 421 ? 24.240 -12.033 -9.550 1.00 92.25 421 VAL A C 1
ATOM 3328 O O . VAL A 1 421 ? 24.909 -11.237 -8.898 1.00 92.25 421 VAL A O 1
ATOM 3331 N N . TRP A 1 422 ? 23.676 -13.106 -8.995 1.00 95.69 422 TRP A N 1
ATOM 3332 C CA . TRP A 1 422 ? 23.755 -13.369 -7.559 1.00 95.69 422 TRP A CA 1
ATOM 3333 C C . TRP A 1 422 ? 25.170 -13.685 -7.088 1.00 95.69 422 TRP A C 1
ATOM 3335 O O . TRP A 1 422 ? 25.527 -13.318 -5.973 1.00 95.69 422 TRP A O 1
ATOM 3345 N N . LYS A 1 423 ? 25.989 -14.318 -7.935 1.00 95.56 423 LYS A N 1
ATOM 3346 C CA . LYS A 1 423 ? 27.406 -14.534 -7.642 1.00 95.56 423 LYS A CA 1
ATOM 3347 C C . LYS A 1 423 ? 28.175 -13.212 -7.579 1.00 95.56 423 LYS A C 1
ATOM 3349 O O . LYS A 1 423 ? 28.847 -12.975 -6.584 1.00 95.56 423 LYS A O 1
ATOM 3354 N N . GLU A 1 424 ? 28.038 -12.347 -8.588 1.00 95.06 424 GLU A N 1
ATOM 3355 C CA . GLU A 1 424 ? 28.689 -11.024 -8.591 1.00 95.06 424 GLU A CA 1
ATOM 3356 C C . GLU A 1 424 ? 28.253 -10.190 -7.370 1.00 95.06 424 GLU A C 1
ATOM 3358 O O . GLU A 1 424 ? 29.074 -9.541 -6.723 1.00 95.06 424 GLU A O 1
ATOM 3363 N N . LEU A 1 425 ? 26.969 -10.261 -7.003 1.00 95.00 425 LEU A N 1
ATOM 3364 C CA . LEU A 1 425 ? 26.436 -9.571 -5.830 1.00 95.00 425 LEU A CA 1
ATOM 3365 C C . LEU A 1 425 ? 27.037 -10.107 -4.518 1.00 95.00 425 LEU A C 1
ATOM 3367 O O . LEU A 1 425 ? 27.461 -9.323 -3.669 1.00 95.00 425 LEU A O 1
ATOM 3371 N N . ALA A 1 426 ? 27.153 -11.433 -4.382 1.00 96.12 426 ALA A N 1
ATOM 3372 C CA . ALA A 1 426 ? 27.792 -12.080 -3.235 1.00 96.12 426 ALA A CA 1
ATOM 3373 C C . ALA A 1 426 ? 29.296 -11.768 -3.126 1.00 96.12 426 ALA A C 1
ATOM 3375 O O . ALA A 1 426 ? 29.854 -11.804 -2.030 1.00 96.12 426 ALA A O 1
ATOM 3376 N N . GLU A 1 427 ? 29.951 -11.424 -4.235 1.00 96.19 427 GLU A N 1
ATOM 3377 C CA . GLU A 1 427 ? 31.348 -10.970 -4.289 1.00 96.19 427 GLU A CA 1
ATOM 3378 C C . GLU A 1 427 ? 31.513 -9.478 -3.930 1.00 96.19 427 GLU A C 1
ATOM 3380 O O . GLU A 1 427 ? 32.632 -8.970 -3.913 1.00 96.19 427 GLU A O 1
ATOM 3385 N N . GLY A 1 428 ? 30.423 -8.777 -3.590 1.00 94.25 428 GLY A N 1
ATOM 3386 C CA . GLY A 1 428 ? 30.446 -7.387 -3.128 1.00 94.25 428 GLY A CA 1
ATOM 3387 C C . GLY A 1 428 ? 30.108 -6.347 -4.203 1.00 94.25 428 GLY A C 1
ATOM 3388 O O . GLY A 1 428 ? 30.220 -5.151 -3.937 1.00 94.25 428 GLY A O 1
ATOM 3389 N N . ASN A 1 429 ? 29.688 -6.768 -5.402 1.00 92.50 429 ASN A N 1
ATOM 3390 C CA . ASN A 1 429 ? 29.324 -5.860 -6.490 1.00 92.50 429 ASN A CA 1
ATOM 3391 C C . ASN A 1 429 ? 27.829 -5.489 -6.449 1.00 92.50 429 ASN A C 1
ATOM 3393 O O . ASN A 1 429 ? 26.998 -6.170 -7.051 1.00 92.50 429 ASN A O 1
ATOM 3397 N N . GLY A 1 430 ? 27.483 -4.385 -5.780 1.00 88.12 430 GLY A N 1
ATOM 3398 C CA . GLY A 1 430 ? 26.106 -3.884 -5.680 1.00 88.12 430 GLY A CA 1
ATOM 3399 C C . GLY A 1 430 ? 25.477 -3.494 -7.023 1.00 88.12 430 GLY A C 1
ATOM 3400 O O . GLY A 1 430 ? 24.260 -3.570 -7.173 1.00 88.12 430 GLY A O 1
ATOM 3401 N N . ASP A 1 431 ? 26.294 -3.150 -8.020 1.00 88.50 431 ASP A N 1
ATOM 3402 C CA . ASP A 1 431 ? 25.850 -2.798 -9.374 1.00 88.50 431 ASP A CA 1
ATOM 3403 C C . ASP A 1 431 ? 25.469 -4.028 -10.219 1.00 88.50 431 ASP A C 1
ATOM 3405 O O . ASP A 1 431 ? 24.833 -3.904 -11.257 1.00 88.50 431 ASP A O 1
ATOM 3409 N N . ALA A 1 432 ? 25.775 -5.255 -9.780 1.00 89.06 432 ALA A N 1
ATOM 3410 C CA . ALA A 1 432 ? 25.487 -6.466 -10.557 1.00 89.06 432 ALA A CA 1
ATOM 3411 C C . ALA A 1 432 ? 24.015 -6.582 -11.006 1.00 89.06 432 ALA A C 1
ATOM 3413 O O . ALA A 1 432 ? 23.725 -7.130 -12.072 1.00 89.06 432 ALA A O 1
ATOM 3414 N N . VAL A 1 433 ? 23.084 -6.049 -10.207 1.00 86.75 433 VAL A N 1
ATOM 3415 C CA . VAL A 1 433 ? 21.641 -6.099 -10.478 1.00 86.75 433 VAL A CA 1
ATOM 3416 C C . VAL A 1 433 ? 21.176 -5.134 -11.571 1.00 86.75 433 VAL A C 1
ATOM 3418 O O . VAL A 1 433 ? 20.105 -5.367 -12.126 1.00 86.75 433 VAL A O 1
ATOM 3421 N N . THR A 1 434 ? 21.960 -4.107 -11.928 1.00 77.50 434 THR A N 1
ATOM 3422 C CA . THR A 1 434 ? 21.606 -3.145 -12.995 1.00 77.50 434 THR A CA 1
ATOM 3423 C C . THR A 1 434 ? 21.690 -3.775 -14.388 1.00 77.50 434 THR A C 1
ATOM 3425 O O . THR A 1 434 ? 21.027 -3.337 -15.323 1.00 77.50 434 THR A O 1
ATOM 3428 N N . LYS A 1 435 ? 22.439 -4.877 -14.519 1.00 77.38 435 LYS A N 1
ATOM 3429 C CA . LYS A 1 435 ? 22.657 -5.624 -15.771 1.00 77.38 435 LYS A CA 1
ATOM 3430 C C . LYS A 1 435 ? 21.494 -6.548 -16.159 1.00 77.38 435 LYS A C 1
ATOM 3432 O O . LYS A 1 435 ? 21.603 -7.304 -17.133 1.00 77.38 435 LYS A O 1
ATOM 3437 N N . ARG A 1 436 ? 20.417 -6.583 -15.370 1.00 81.56 436 ARG A N 1
ATOM 3438 C CA . ARG A 1 436 ? 19.224 -7.411 -15.602 1.00 81.56 436 ARG A CA 1
ATOM 3439 C C . ARG A 1 436 ? 17.960 -6.622 -15.295 1.00 81.56 436 ARG A C 1
ATOM 3441 O O . ARG A 1 436 ? 17.974 -5.655 -14.539 1.00 81.56 436 ARG A O 1
ATOM 3448 N N . TRP A 1 437 ? 16.846 -7.069 -15.864 1.00 82.19 437 TRP A N 1
ATOM 3449 C CA . TRP A 1 437 ? 15.559 -6.423 -15.651 1.00 82.19 437 TRP A CA 1
ATOM 3450 C C . TRP A 1 437 ? 15.033 -6.729 -14.240 1.00 82.19 437 TRP A C 1
ATOM 3452 O O . TRP A 1 437 ? 14.509 -7.806 -13.972 1.00 82.19 437 TRP A O 1
ATOM 3462 N N . VAL A 1 438 ? 15.241 -5.777 -13.324 1.00 90.00 438 VAL A N 1
ATOM 3463 C CA . VAL A 1 438 ? 14.677 -5.712 -11.958 1.00 90.00 438 VAL A CA 1
ATOM 3464 C C . VAL A 1 438 ? 14.673 -7.060 -11.195 1.00 90.00 438 VAL A C 1
ATOM 3466 O O . VAL A 1 438 ? 13.640 -7.531 -10.711 1.00 90.00 438 VAL A O 1
ATOM 3469 N N . PRO A 1 439 ? 15.836 -7.721 -11.028 1.00 94.19 439 PRO A N 1
ATOM 3470 C CA . PRO A 1 439 ? 15.897 -9.096 -10.526 1.00 94.19 439 PRO A CA 1
ATOM 3471 C C . PRO A 1 439 ? 15.363 -9.249 -9.089 1.00 94.19 439 PRO A C 1
ATOM 3473 O O . PRO A 1 439 ? 14.713 -10.245 -8.766 1.00 94.19 439 PRO A O 1
ATOM 3476 N N . TRP A 1 440 ? 15.552 -8.245 -8.224 1.00 96.75 440 TRP A N 1
ATOM 3477 C CA . TRP A 1 440 ? 14.981 -8.264 -6.873 1.00 96.75 440 TRP A CA 1
ATOM 3478 C C . TRP A 1 440 ? 13.458 -8.118 -6.866 1.00 96.75 440 TRP A C 1
ATOM 3480 O O . TRP A 1 440 ? 12.805 -8.758 -6.046 1.00 96.75 440 TRP A O 1
ATOM 3490 N N . TYR A 1 441 ? 12.870 -7.340 -7.783 1.00 97.56 441 TYR A N 1
ATOM 3491 C CA . TYR A 1 441 ? 11.412 -7.253 -7.922 1.00 97.56 441 TYR A CA 1
ATOM 3492 C C . TYR A 1 441 ? 10.794 -8.618 -8.239 1.00 97.56 441 TYR A C 1
ATOM 3494 O O . TYR A 1 441 ? 9.721 -8.933 -7.714 1.00 97.56 441 TYR A O 1
ATOM 3502 N N . ASN A 1 442 ? 11.459 -9.408 -9.085 1.00 96.50 442 ASN A N 1
ATOM 3503 C CA . ASN A 1 442 ? 11.015 -10.742 -9.478 1.00 96.50 442 ASN A CA 1
ATOM 3504 C C . ASN A 1 442 ? 11.094 -11.720 -8.289 1.00 96.50 442 ASN A C 1
ATOM 3506 O O . ASN A 1 442 ? 10.080 -12.311 -7.906 1.00 96.50 442 ASN A O 1
ATOM 3510 N N . VAL A 1 443 ? 12.245 -11.787 -7.604 1.00 97.88 443 VAL A N 1
ATOM 3511 C CA . VAL A 1 443 ? 12.401 -12.589 -6.371 1.00 97.88 443 VAL A CA 1
ATOM 3512 C C . VAL A 1 443 ? 11.375 -12.183 -5.309 1.00 97.88 443 VAL A C 1
ATOM 3514 O O . VAL A 1 443 ? 10.761 -13.051 -4.685 1.00 97.88 443 VAL A O 1
ATOM 3517 N N . HIS A 1 444 ? 11.121 -10.882 -5.151 1.00 98.62 444 HIS A N 1
ATOM 3518 C CA . HIS A 1 444 ? 10.097 -10.366 -4.247 1.00 98.62 444 HIS A CA 1
ATOM 3519 C C . HIS A 1 444 ? 8.712 -10.970 -4.531 1.00 98.62 444 HIS A C 1
ATOM 3521 O O . HIS A 1 444 ? 8.018 -11.310 -3.578 1.00 98.62 444 HIS A O 1
ATOM 3527 N N . LYS A 1 445 ? 8.303 -11.174 -5.794 1.00 98.75 445 LYS A N 1
ATOM 3528 C CA . LYS A 1 445 ? 7.001 -11.808 -6.093 1.00 98.75 445 LYS A CA 1
ATOM 3529 C C . LYS A 1 445 ? 6.932 -13.244 -5.616 1.00 98.75 445 LYS A C 1
ATOM 3531 O O . LYS A 1 445 ? 5.924 -13.640 -5.044 1.00 98.75 445 LYS A O 1
ATOM 3536 N N . THR A 1 446 ? 8.008 -14.003 -5.802 1.00 98.75 446 THR A N 1
ATOM 3537 C CA . THR A 1 446 ? 8.086 -15.379 -5.296 1.00 98.75 446 THR A CA 1
ATOM 3538 C C . THR A 1 446 ? 8.033 -15.394 -3.767 1.00 98.75 446 THR A C 1
ATOM 3540 O O . THR A 1 446 ? 7.258 -16.149 -3.187 1.00 98.75 446 THR A O 1
ATOM 3543 N N . MET A 1 447 ? 8.790 -14.514 -3.103 1.00 98.81 447 MET A N 1
ATOM 3544 C CA . MET A 1 447 ? 8.758 -14.385 -1.643 1.00 98.81 447 MET A CA 1
ATOM 3545 C C . MET A 1 447 ? 7.375 -13.984 -1.117 1.00 98.81 447 MET A C 1
ATOM 3547 O O . MET A 1 447 ? 6.891 -14.599 -0.170 1.00 98.81 447 MET A O 1
ATOM 3551 N N . ASN A 1 448 ? 6.722 -12.996 -1.736 1.00 98.75 448 ASN A N 1
ATOM 3552 C CA . ASN A 1 448 ? 5.377 -12.573 -1.349 1.00 98.75 448 ASN A CA 1
ATOM 3553 C C . ASN A 1 448 ? 4.364 -13.705 -1.547 1.00 98.75 448 ASN A C 1
ATOM 3555 O O . ASN A 1 448 ? 3.573 -13.976 -0.654 1.00 98.75 448 ASN A O 1
ATOM 3559 N N . GLY A 1 449 ? 4.438 -14.420 -2.671 1.00 98.81 449 GLY A N 1
ATOM 3560 C CA . GLY A 1 449 ? 3.577 -15.566 -2.940 1.00 98.81 449 GLY A CA 1
ATOM 3561 C C . GLY A 1 449 ? 3.720 -16.691 -1.911 1.00 98.81 449 GLY A C 1
ATOM 3562 O O . GLY A 1 449 ? 2.722 -17.265 -1.477 1.00 98.81 449 GLY A O 1
ATOM 3563 N N . LEU A 1 450 ? 4.947 -16.983 -1.467 1.00 98.94 450 LEU A N 1
ATOM 3564 C CA . LEU A 1 450 ? 5.198 -17.952 -0.392 1.00 98.94 450 LEU A CA 1
ATOM 3565 C C . LEU A 1 450 ? 4.722 -17.441 0.977 1.00 98.94 450 LEU A C 1
ATOM 3567 O O . LEU A 1 450 ? 4.190 -18.221 1.768 1.00 98.94 450 LEU A O 1
ATOM 3571 N N . LEU A 1 451 ? 4.878 -16.144 1.255 1.00 98.69 451 LEU A N 1
ATOM 3572 C CA . LEU A 1 451 ? 4.366 -15.510 2.472 1.00 98.69 451 LEU A CA 1
ATOM 3573 C C . LEU A 1 451 ? 2.834 -15.569 2.531 1.00 98.69 451 LEU A C 1
ATOM 3575 O O . LEU A 1 451 ? 2.276 -15.931 3.566 1.00 98.69 451 LEU A O 1
ATOM 3579 N N . ASP A 1 452 ? 2.155 -15.265 1.428 1.00 98.38 452 ASP A N 1
ATOM 3580 C CA . ASP A 1 452 ? 0.700 -15.351 1.315 1.00 98.38 452 ASP A CA 1
ATOM 3581 C C . ASP A 1 452 ? 0.230 -16.806 1.447 1.00 98.38 452 ASP A C 1
ATOM 3583 O O . ASP A 1 452 ? -0.699 -17.091 2.203 1.00 98.38 452 ASP A O 1
ATOM 3587 N N . ALA A 1 453 ? 0.917 -17.760 0.813 1.00 98.44 453 ALA A N 1
ATOM 3588 C CA . ALA A 1 453 ? 0.621 -19.181 0.979 1.00 98.44 453 ALA A CA 1
ATOM 3589 C C . ALA A 1 453 ? 0.776 -19.633 2.440 1.00 98.44 453 ALA A C 1
ATOM 3591 O O . ALA A 1 453 ? -0.091 -20.335 2.968 1.00 98.44 453 ALA A O 1
ATOM 3592 N N . TRP A 1 454 ? 1.830 -19.202 3.134 1.00 97.44 454 TRP A N 1
ATOM 3593 C CA . TRP A 1 454 ? 2.010 -19.506 4.551 1.00 97.44 454 TRP A CA 1
ATOM 3594 C C . TRP A 1 454 ? 0.914 -18.870 5.415 1.00 97.44 454 TRP A C 1
ATOM 3596 O O . TRP A 1 454 ? 0.246 -19.570 6.174 1.00 97.44 454 TRP A O 1
ATOM 3606 N N . THR A 1 455 ? 0.697 -17.563 5.293 1.00 91.81 455 THR A N 1
ATOM 3607 C CA . THR A 1 455 ? -0.147 -16.801 6.230 1.00 91.81 455 THR A CA 1
ATOM 3608 C C . THR A 1 455 ? -1.645 -16.959 5.973 1.00 91.81 455 THR A C 1
ATOM 3610 O O . THR A 1 455 ? -2.432 -16.906 6.917 1.00 91.81 455 THR A O 1
ATOM 3613 N N . LEU A 1 456 ? -2.060 -17.202 4.727 1.00 92.06 456 LEU A N 1
ATOM 3614 C CA . LEU A 1 456 ? -3.475 -17.320 4.358 1.00 92.06 456 LEU A CA 1
ATOM 3615 C C . LEU A 1 456 ? -3.974 -18.767 4.328 1.00 92.06 456 LEU A C 1
ATOM 3617 O O . LEU A 1 456 ? -5.180 -18.994 4.430 1.00 92.06 456 LEU A O 1
ATOM 3621 N N . THR A 1 457 ? -3.073 -19.744 4.179 1.00 87.06 457 THR A N 1
ATOM 3622 C CA . THR A 1 457 ? -3.440 -21.172 4.079 1.00 87.06 457 THR A CA 1
ATOM 3623 C C . THR A 1 457 ? -2.814 -22.049 5.164 1.00 87.06 457 THR A C 1
ATOM 3625 O O . THR A 1 457 ? -3.094 -23.244 5.216 1.00 87.06 457 THR A O 1
ATOM 3628 N N . ALA A 1 458 ? -2.000 -21.463 6.050 1.00 85.25 458 ALA A N 1
ATOM 3629 C CA . ALA A 1 458 ? -1.219 -22.166 7.068 1.00 85.25 458 ALA A CA 1
ATOM 3630 C C . ALA A 1 458 ? -0.227 -23.204 6.493 1.00 85.25 458 ALA A C 1
ATOM 3632 O O . ALA A 1 458 ? 0.131 -24.166 7.173 1.00 85.25 458 ALA A O 1
ATOM 3633 N N . SER A 1 459 ? 0.243 -23.014 5.251 1.00 91.62 459 SER A N 1
ATOM 3634 C CA . SER A 1 459 ? 1.191 -23.931 4.603 1.00 91.62 459 SER A CA 1
ATOM 3635 C C . SER A 1 459 ? 2.589 -23.840 5.226 1.00 91.62 459 SER A C 1
ATOM 3637 O O . SER A 1 459 ? 3.313 -22.858 5.048 1.00 91.62 459 SER A O 1
ATOM 3639 N N . THR A 1 460 ? 2.999 -24.892 5.939 1.00 92.19 460 THR A N 1
ATOM 3640 C CA . THR A 1 460 ? 4.354 -25.010 6.504 1.00 92.19 460 THR A CA 1
ATOM 3641 C C . THR A 1 460 ? 5.416 -25.253 5.433 1.00 92.19 460 THR A C 1
ATOM 3643 O O . THR A 1 460 ? 6.541 -24.791 5.593 1.00 92.19 460 THR A O 1
ATOM 3646 N N . GLN A 1 461 ? 5.060 -25.903 4.320 1.00 97.44 461 GLN A N 1
ATOM 3647 C CA . GLN A 1 461 ? 5.937 -26.059 3.155 1.00 97.44 461 GLN A CA 1
ATOM 3648 C C . GLN A 1 461 ? 6.331 -24.685 2.596 1.00 97.44 461 GLN A C 1
ATOM 3650 O O . GLN A 1 461 ? 7.515 -24.382 2.461 1.00 97.44 461 GLN A O 1
ATOM 3655 N N . ALA A 1 462 ? 5.345 -23.808 2.367 1.00 98.44 462 ALA A N 1
ATOM 3656 C CA . ALA A 1 462 ? 5.595 -22.454 1.880 1.00 98.44 462 ALA A CA 1
ATOM 3657 C C . ALA A 1 462 ? 6.435 -21.625 2.867 1.00 98.44 462 ALA A C 1
ATOM 3659 O O . ALA A 1 462 ? 7.366 -20.937 2.447 1.00 98.44 462 ALA A O 1
ATOM 3660 N N . ARG A 1 463 ? 6.166 -21.742 4.179 1.00 97.88 463 ARG A N 1
ATOM 3661 C CA . ARG A 1 463 ? 7.000 -21.140 5.234 1.00 97.88 463 ARG A CA 1
ATOM 3662 C C . ARG A 1 463 ? 8.459 -21.568 5.099 1.00 97.88 463 ARG A C 1
ATOM 3664 O O . ARG A 1 463 ? 9.348 -20.722 5.086 1.00 97.88 463 ARG A O 1
ATOM 3671 N N . ASP A 1 464 ? 8.717 -22.868 5.017 1.00 96.75 464 ASP A N 1
ATOM 3672 C CA . ASP A 1 464 ? 10.082 -23.396 5.016 1.00 96.75 464 ASP A CA 1
ATOM 3673 C C . ASP A 1 464 ? 10.834 -22.999 3.739 1.00 96.75 464 ASP A C 1
ATOM 3675 O O . ASP A 1 464 ? 12.012 -22.633 3.803 1.00 96.75 464 ASP A O 1
ATOM 3679 N N . MET A 1 465 ? 10.140 -22.979 2.595 1.00 98.81 465 MET A N 1
ATOM 3680 C CA . MET A 1 465 ? 10.666 -22.445 1.338 1.00 98.81 465 MET A CA 1
ATOM 3681 C C . MET A 1 465 ? 11.008 -20.956 1.439 1.00 98.81 465 MET A C 1
ATOM 3683 O O . MET A 1 465 ? 12.103 -20.558 1.032 1.00 98.81 465 MET A O 1
ATOM 3687 N N . LEU A 1 466 ? 10.113 -20.141 2.010 1.00 98.81 466 LEU A N 1
ATOM 3688 C CA . LEU A 1 466 ? 10.339 -18.710 2.216 1.00 98.81 466 LEU A CA 1
ATOM 3689 C C . LEU A 1 466 ? 11.549 -18.472 3.118 1.00 98.81 466 LEU A C 1
ATOM 3691 O O . LEU A 1 466 ? 12.430 -17.701 2.759 1.00 98.81 466 LEU A O 1
ATOM 3695 N N . LEU A 1 467 ? 11.643 -19.169 4.253 1.00 97.81 467 LEU A N 1
ATOM 3696 C CA . LEU A 1 467 ? 12.762 -19.011 5.183 1.00 97.81 467 LEU A CA 1
ATOM 3697 C C . LEU A 1 467 ? 14.099 -19.434 4.559 1.00 97.81 467 LEU A C 1
ATOM 3699 O O . LEU A 1 467 ? 15.119 -18.795 4.817 1.00 97.81 467 LEU A O 1
ATOM 3703 N N . ARG A 1 468 ? 14.123 -20.476 3.713 1.00 98.50 468 ARG A N 1
ATOM 3704 C CA . ARG A 1 468 ? 15.315 -20.820 2.913 1.00 98.50 468 ARG A CA 1
ATOM 3705 C C . ARG A 1 468 ? 15.686 -19.693 1.949 1.00 98.50 468 ARG A C 1
ATOM 3707 O O . ARG A 1 468 ? 16.859 -19.339 1.879 1.00 98.50 468 ARG A O 1
ATOM 3714 N N . LEU A 1 469 ? 14.702 -19.102 1.274 1.00 98.69 469 LEU A N 1
ATOM 3715 C CA . LEU A 1 469 ? 14.924 -18.014 0.325 1.00 98.69 469 LEU A CA 1
ATOM 3716 C C . LEU A 1 469 ? 15.376 -16.715 1.022 1.00 98.69 469 LEU A C 1
ATOM 3718 O O . LEU A 1 469 ? 16.269 -16.041 0.523 1.00 98.69 469 LEU A O 1
ATOM 3722 N N . CYS A 1 470 ? 14.839 -16.395 2.205 1.00 98.31 470 CYS A N 1
ATOM 3723 C CA . CYS A 1 470 ? 15.284 -15.269 3.033 1.00 98.31 470 CYS A CA 1
ATOM 3724 C C . CYS A 1 470 ? 16.706 -15.465 3.585 1.00 98.31 470 CYS A C 1
ATOM 3726 O O . CYS A 1 470 ? 17.473 -14.508 3.684 1.00 98.31 470 CYS A O 1
ATOM 3728 N N . ARG A 1 471 ? 17.084 -16.699 3.955 1.00 98.00 471 ARG A N 1
ATOM 3729 C CA . ARG A 1 471 ? 18.468 -17.006 4.357 1.00 98.00 471 ARG A CA 1
ATOM 3730 C C . ARG A 1 471 ? 19.433 -16.830 3.188 1.00 98.00 471 ARG A C 1
ATOM 3732 O O . ARG A 1 471 ? 20.430 -16.132 3.344 1.00 98.00 471 ARG A O 1
ATOM 3739 N N . TRP A 1 472 ? 19.085 -17.373 2.023 1.00 98.25 472 TRP A N 1
ATOM 3740 C CA . TRP A 1 472 ? 19.854 -17.196 0.793 1.00 98.25 472 TRP A CA 1
ATOM 3741 C C . TRP A 1 472 ? 20.067 -15.713 0.453 1.00 98.25 472 TRP A C 1
ATOM 3743 O O . TRP A 1 472 ? 21.191 -15.287 0.199 1.00 98.25 472 TRP A O 1
ATOM 3753 N N . SER A 1 473 ? 19.013 -14.894 0.491 1.00 96.88 473 SER A N 1
ATOM 3754 C CA . SER A 1 473 ? 19.130 -13.473 0.148 1.00 96.88 473 SER A CA 1
ATOM 3755 C C . SER A 1 473 ? 19.986 -12.694 1.154 1.00 96.88 473 SER A C 1
ATOM 3757 O O . SER A 1 473 ? 20.717 -11.779 0.765 1.00 96.88 473 SER A O 1
ATOM 3759 N N . ARG A 1 474 ? 19.960 -13.076 2.439 1.00 95.94 474 ARG A N 1
ATOM 3760 C CA . ARG A 1 474 ? 20.877 -12.546 3.460 1.00 95.94 474 ARG A CA 1
ATOM 3761 C C . ARG A 1 474 ? 22.331 -12.904 3.155 1.00 95.94 474 ARG A C 1
ATOM 3763 O O . ARG A 1 474 ? 23.190 -12.040 3.272 1.00 95.94 474 ARG A O 1
ATOM 3770 N N . GLU A 1 475 ? 22.605 -14.139 2.744 1.00 96.25 475 GLU A N 1
ATOM 3771 C CA . GLU A 1 475 ? 23.955 -14.596 2.384 1.00 96.25 475 GLU A CA 1
ATOM 3772 C C . GLU A 1 475 ? 24.493 -13.870 1.146 1.00 96.25 475 GLU A C 1
ATOM 3774 O O . GLU A 1 475 ? 25.601 -13.340 1.175 1.00 96.25 475 GLU A O 1
ATOM 3779 N N . VAL A 1 476 ? 23.683 -13.749 0.091 1.00 96.94 476 VAL A N 1
ATOM 3780 C CA . VAL A 1 476 ? 24.071 -13.052 -1.149 1.00 96.94 476 VAL A CA 1
ATOM 3781 C C . VAL A 1 476 ? 24.338 -11.559 -0.926 1.00 96.94 476 VAL A C 1
ATOM 3783 O O . VAL A 1 476 ? 25.117 -10.957 -1.656 1.00 96.94 476 VAL A O 1
ATOM 3786 N N . THR A 1 477 ? 23.737 -10.948 0.094 1.00 97.00 477 THR A N 1
ATOM 3787 C CA . THR A 1 477 ? 23.957 -9.528 0.428 1.00 97.00 477 THR A CA 1
ATOM 3788 C C . THR A 1 477 ? 24.917 -9.315 1.602 1.00 97.00 477 THR A C 1
ATOM 3790 O O . THR A 1 477 ? 25.118 -8.178 2.042 1.00 97.00 477 THR A O 1
ATOM 3793 N N . ALA A 1 478 ? 25.528 -10.376 2.137 1.00 95.38 478 ALA A N 1
ATOM 3794 C CA . ALA A 1 478 ? 26.361 -10.299 3.338 1.00 95.38 478 ALA A CA 1
ATOM 3795 C C . ALA A 1 478 ? 27.619 -9.438 3.139 1.00 95.38 478 ALA A C 1
ATOM 3797 O O . ALA A 1 478 ? 27.992 -8.693 4.040 1.00 95.38 478 ALA A O 1
ATOM 3798 N N . ASN A 1 479 ? 28.224 -9.487 1.948 1.00 94.88 479 ASN A N 1
ATOM 3799 C CA . ASN A 1 479 ? 29.473 -8.779 1.636 1.00 94.88 479 ASN A CA 1
ATOM 3800 C C . ASN A 1 479 ? 29.271 -7.349 1.104 1.00 94.88 479 ASN A C 1
ATOM 3802 O O . ASN A 1 479 ? 30.239 -6.675 0.760 1.00 94.88 479 ASN A O 1
ATOM 3806 N N . LEU A 1 480 ? 28.028 -6.865 1.028 1.00 93.25 480 LEU A N 1
ATOM 3807 C CA . LEU A 1 480 ? 27.738 -5.501 0.588 1.00 93.25 480 LEU A CA 1
ATOM 3808 C C . LEU A 1 480 ? 27.820 -4.535 1.773 1.00 93.25 480 LEU A C 1
ATOM 3810 O O . LEU A 1 480 ? 27.020 -4.618 2.703 1.00 93.25 480 LEU A O 1
ATOM 3814 N N . GLY A 1 481 ? 28.742 -3.574 1.728 1.00 92.00 481 GLY A N 1
ATOM 3815 C CA . GLY A 1 481 ? 28.694 -2.425 2.636 1.00 92.00 481 GLY A CA 1
ATOM 3816 C C . GLY A 1 481 ? 27.433 -1.578 2.419 1.00 92.00 481 GLY A C 1
ATOM 3817 O O . GLY A 1 481 ? 26.723 -1.745 1.426 1.00 92.00 481 GLY A O 1
ATOM 3818 N N . ASP A 1 482 ? 27.163 -0.634 3.320 1.00 92.00 482 ASP A N 1
ATOM 3819 C CA . ASP A 1 482 ? 25.988 0.248 3.236 1.00 92.00 482 ASP A CA 1
ATOM 3820 C C . ASP A 1 482 ? 25.886 0.985 1.893 1.00 92.00 482 ASP A C 1
ATOM 3822 O O . ASP A 1 482 ? 24.814 1.025 1.294 1.00 92.00 482 ASP A O 1
ATOM 3826 N N . GLU A 1 483 ? 26.997 1.519 1.381 1.00 93.50 483 GLU A N 1
ATOM 3827 C CA . GLU A 1 483 ? 27.032 2.207 0.084 1.00 93.50 483 GLU A CA 1
ATOM 3828 C C . GLU A 1 483 ? 26.685 1.267 -1.075 1.00 93.50 483 GLU A C 1
ATOM 3830 O O . GLU A 1 483 ? 25.894 1.624 -1.945 1.00 93.50 483 GLU A O 1
ATOM 3835 N N . GLN A 1 484 ? 27.209 0.038 -1.054 1.00 95.00 484 GLN A N 1
ATOM 3836 C CA . GLN A 1 484 ? 26.910 -0.977 -2.067 1.00 95.00 484 GLN A CA 1
ATOM 3837 C C . GLN A 1 484 ? 25.455 -1.450 -1.989 1.00 95.00 484 GLN A C 1
ATOM 3839 O O . GLN A 1 484 ? 24.818 -1.647 -3.023 1.00 95.00 484 GLN A O 1
ATOM 3844 N N . MET A 1 485 ? 24.892 -1.567 -0.782 1.00 96.81 485 MET A N 1
ATOM 3845 C CA . MET A 1 485 ? 23.458 -1.805 -0.610 1.00 96.81 485 MET A CA 1
ATOM 3846 C C . MET A 1 485 ? 22.643 -0.661 -1.213 1.00 96.81 485 MET A C 1
ATOM 3848 O O . MET A 1 485 ? 21.736 -0.912 -1.996 1.00 96.81 485 MET A O 1
ATOM 3852 N N . GLN A 1 486 ? 22.962 0.598 -0.903 1.00 95.81 486 GLN A N 1
ATOM 3853 C CA . GLN A 1 486 ? 22.216 1.733 -1.453 1.00 95.81 486 GLN A CA 1
ATOM 3854 C C . GLN A 1 486 ? 22.369 1.859 -2.977 1.00 95.81 486 GLN A C 1
ATOM 3856 O O . GLN A 1 486 ? 21.399 2.219 -3.640 1.00 95.81 486 GLN A O 1
ATOM 3861 N N . LEU A 1 487 ? 23.529 1.503 -3.541 1.00 91.81 487 LEU A N 1
ATOM 3862 C CA . LEU A 1 487 ? 23.733 1.397 -4.988 1.00 91.81 487 LEU A CA 1
ATOM 3863 C C . LEU A 1 487 ? 22.820 0.328 -5.605 1.00 91.81 487 LEU A C 1
ATOM 3865 O O . LEU A 1 487 ? 22.086 0.615 -6.548 1.00 91.81 487 LEU A O 1
ATOM 3869 N N . MET A 1 488 ? 22.783 -0.872 -5.021 1.00 95.50 488 MET A N 1
ATOM 3870 C CA . MET A 1 488 ? 21.901 -1.960 -5.456 1.00 95.50 488 MET A CA 1
ATOM 3871 C C . MET A 1 488 ? 20.416 -1.551 -5.423 1.00 95.50 488 MET A C 1
ATOM 3873 O O . MET A 1 488 ? 19.662 -1.854 -6.348 1.00 95.50 488 MET A O 1
ATOM 3877 N N . LEU A 1 489 ? 19.992 -0.829 -4.378 1.00 96.19 489 LEU A N 1
ATOM 3878 C CA . LEU A 1 489 ? 18.605 -0.383 -4.170 1.00 96.19 489 LEU A CA 1
ATOM 3879 C C . LEU A 1 489 ? 18.148 0.739 -5.128 1.00 96.19 489 LEU A C 1
ATOM 3881 O O . LEU A 1 489 ? 16.970 1.129 -5.096 1.00 96.19 489 LEU A O 1
ATOM 3885 N N . GLN A 1 490 ? 19.039 1.239 -5.994 1.00 89.81 490 GLN A N 1
ATOM 3886 C CA . GLN A 1 490 ? 18.654 2.091 -7.122 1.00 89.81 490 GLN A CA 1
ATOM 3887 C C . GLN A 1 490 ? 17.830 1.313 -8.154 1.00 89.81 490 GLN A C 1
ATOM 3889 O O . GLN A 1 490 ? 16.886 1.867 -8.715 1.00 89.81 490 GLN A O 1
ATOM 3894 N N . THR A 1 491 ? 18.135 0.026 -8.350 1.00 91.19 491 THR A N 1
ATOM 3895 C CA . THR A 1 491 ? 17.319 -0.874 -9.175 1.00 91.19 491 THR A CA 1
ATOM 3896 C C . THR A 1 491 ? 16.053 -1.260 -8.415 1.00 91.19 491 THR A C 1
ATOM 3898 O O . THR A 1 491 ? 16.083 -1.466 -7.202 1.00 91.19 491 THR A O 1
ATOM 3901 N N . GLU A 1 492 ? 14.917 -1.362 -9.105 1.00 93.69 492 GLU A N 1
ATOM 3902 C CA . GLU A 1 492 ? 13.663 -1.765 -8.471 1.00 93.69 492 GLU A CA 1
ATOM 3903 C C . GLU A 1 492 ? 13.779 -3.144 -7.798 1.00 93.69 492 GLU A C 1
ATOM 3905 O O . GLU A 1 492 ? 14.198 -4.140 -8.392 1.00 93.69 492 GLU A O 1
ATOM 3910 N N . PHE A 1 493 ? 13.355 -3.194 -6.535 1.00 96.75 493 PHE A N 1
ATOM 3911 C CA . PHE A 1 493 ? 13.354 -4.398 -5.707 1.00 96.75 493 PHE A CA 1
ATOM 3912 C C . PHE A 1 493 ? 11.963 -4.745 -5.163 1.00 96.75 493 PHE A C 1
ATOM 3914 O O . PHE A 1 493 ? 11.817 -5.657 -4.356 1.00 96.75 493 PHE A O 1
ATOM 3921 N N . GLY A 1 494 ? 10.914 -4.031 -5.583 1.00 97.00 494 GLY A N 1
ATOM 3922 C CA . GLY A 1 494 ? 9.582 -4.173 -5.001 1.00 97.00 494 GLY A CA 1
ATOM 3923 C C . GLY A 1 494 ? 9.585 -3.975 -3.477 1.00 97.00 494 GLY A C 1
ATOM 3924 O O . GLY A 1 494 ? 10.161 -3.014 -2.981 1.00 97.00 494 GLY A O 1
ATOM 3925 N N . GLY A 1 495 ? 8.930 -4.873 -2.738 1.00 97.81 495 GLY A N 1
ATOM 3926 C CA . GLY A 1 495 ? 8.739 -4.809 -1.287 1.00 97.81 495 GLY A CA 1
ATOM 3927 C C . GLY A 1 495 ? 9.630 -5.779 -0.509 1.00 97.81 495 GLY A C 1
ATOM 3928 O O . GLY A 1 495 ? 9.165 -6.402 0.438 1.00 97.81 495 GLY A O 1
ATOM 3929 N N . MET A 1 496 ? 10.902 -5.963 -0.886 1.00 98.56 496 MET A N 1
ATOM 3930 C CA . MET A 1 496 ? 11.809 -6.869 -0.148 1.00 98.56 496 MET A CA 1
ATOM 3931 C C . MET A 1 496 ? 11.887 -6.541 1.353 1.00 98.56 496 MET A C 1
ATOM 3933 O O . MET A 1 496 ? 11.880 -7.442 2.187 1.00 98.56 496 MET A O 1
ATOM 3937 N N . ASN A 1 497 ? 11.910 -5.256 1.711 1.00 97.88 497 ASN A N 1
ATOM 3938 C CA . ASN A 1 497 ? 11.853 -4.811 3.103 1.00 97.88 497 ASN A CA 1
ATOM 3939 C C . ASN A 1 497 ? 10.531 -5.202 3.799 1.00 97.88 497 ASN A C 1
ATOM 3941 O O . ASN A 1 497 ? 10.561 -5.630 4.951 1.00 97.88 497 ASN A O 1
ATOM 3945 N N . GLU A 1 498 ? 9.392 -5.143 3.097 1.00 98.50 498 GLU A N 1
ATOM 3946 C CA . GLU A 1 498 ? 8.100 -5.641 3.595 1.00 98.50 498 GLU A CA 1
ATOM 3947 C C . GLU A 1 498 ? 8.161 -7.138 3.930 1.00 98.50 498 GLU A C 1
ATOM 3949 O O . GLU A 1 498 ? 7.684 -7.534 4.994 1.00 98.50 498 GLU A O 1
ATOM 3954 N N . ILE A 1 499 ? 8.775 -7.956 3.065 1.00 98.56 499 ILE A N 1
ATOM 3955 C CA . ILE A 1 499 ? 8.914 -9.404 3.286 1.00 98.56 499 ILE A CA 1
ATOM 3956 C C . ILE A 1 499 ? 9.656 -9.686 4.585 1.00 98.56 499 ILE A C 1
ATOM 3958 O O . ILE A 1 499 ? 9.163 -10.444 5.417 1.00 98.56 499 ILE A O 1
ATOM 3962 N N . TYR A 1 500 ? 10.824 -9.079 4.790 1.00 98.50 500 TYR A N 1
ATOM 3963 C CA . TYR A 1 500 ? 11.602 -9.349 5.997 1.00 98.50 500 TYR A CA 1
ATOM 3964 C C . TYR A 1 500 ? 10.899 -8.852 7.263 1.00 98.50 500 TYR A C 1
ATOM 3966 O O . TYR A 1 500 ? 10.917 -9.551 8.273 1.00 98.50 500 TYR A O 1
ATOM 3974 N N . ALA A 1 501 ? 10.224 -7.698 7.212 1.00 96.94 501 ALA A N 1
ATOM 3975 C CA . ALA A 1 501 ? 9.416 -7.221 8.333 1.00 96.94 501 ALA A CA 1
ATOM 3976 C C . ALA A 1 501 ? 8.250 -8.178 8.642 1.00 96.94 501 ALA A C 1
ATOM 3978 O O . ALA A 1 501 ? 7.979 -8.468 9.805 1.00 96.94 501 ALA A O 1
ATOM 3979 N N . ALA A 1 502 ? 7.597 -8.724 7.612 1.00 95.94 502 ALA A N 1
ATOM 3980 C CA . ALA A 1 502 ? 6.555 -9.731 7.775 1.00 95.94 502 ALA A CA 1
ATOM 3981 C C . ALA A 1 502 ? 7.099 -11.037 8.372 1.00 95.94 502 ALA A C 1
ATOM 3983 O O . ALA A 1 502 ? 6.491 -11.604 9.272 1.00 95.94 502 ALA A O 1
ATOM 3984 N N . VAL A 1 503 ? 8.259 -11.512 7.912 1.00 94.12 503 VAL A N 1
ATOM 3985 C CA . VAL A 1 503 ? 8.902 -12.709 8.471 1.00 94.12 503 VAL A CA 1
ATOM 3986 C C . VAL A 1 503 ? 9.308 -12.478 9.928 1.00 94.12 503 VAL A C 1
ATOM 3988 O O . VAL A 1 503 ? 9.086 -13.365 10.751 1.00 94.12 503 VAL A O 1
ATOM 3991 N N . ALA A 1 504 ? 9.826 -11.296 10.277 1.00 88.44 504 ALA A N 1
ATOM 3992 C CA . ALA A 1 504 ? 10.122 -10.933 11.663 1.00 88.44 504 ALA A CA 1
ATOM 3993 C C . ALA A 1 504 ? 8.867 -11.012 12.545 1.00 88.44 504 ALA A C 1
ATOM 3995 O O . ALA A 1 504 ? 8.892 -11.643 13.597 1.00 88.44 504 ALA A O 1
ATOM 3996 N N . GLU A 1 505 ? 7.754 -10.437 12.084 1.00 86.25 505 GLU A N 1
ATOM 3997 C CA . GLU A 1 505 ? 6.463 -10.472 12.779 1.00 86.25 505 GLU A CA 1
ATOM 3998 C C . GLU A 1 505 ? 5.952 -11.906 12.983 1.00 86.25 505 GLU A C 1
ATOM 4000 O O . GLU A 1 505 ? 5.508 -12.257 14.072 1.00 86.25 505 GLU A O 1
ATOM 4005 N N . GLN A 1 506 ? 6.036 -12.752 11.951 1.00 83.56 506 GLN A N 1
ATOM 4006 C CA . GLN A 1 506 ? 5.521 -14.123 12.010 1.00 83.56 506 GLN A CA 1
ATOM 4007 C C . GLN A 1 506 ? 6.402 -15.078 12.830 1.00 83.56 506 GLN A C 1
ATOM 4009 O O . GLN A 1 506 ? 5.902 -16.063 13.370 1.00 83.56 506 GLN A O 1
ATOM 4014 N N . THR A 1 507 ? 7.712 -14.833 12.896 1.00 80.00 507 THR A N 1
ATOM 4015 C CA . THR A 1 507 ? 8.670 -15.726 13.575 1.00 80.00 507 THR A CA 1
ATOM 4016 C C . THR A 1 507 ? 9.081 -15.242 14.963 1.00 80.00 507 THR A C 1
ATOM 4018 O O . THR A 1 507 ? 9.535 -16.050 15.769 1.00 80.00 507 THR A O 1
ATOM 4021 N N . GLY A 1 508 ? 8.955 -13.943 15.241 1.00 75.62 508 GLY A N 1
ATOM 4022 C CA . GLY A 1 508 ? 9.539 -13.293 16.415 1.00 75.62 508 GLY A CA 1
ATOM 4023 C C . GLY A 1 508 ? 11.059 -13.092 16.333 1.00 75.62 508 GLY A C 1
ATOM 4024 O O . GLY A 1 508 ? 11.645 -12.558 17.271 1.00 75.62 508 GLY A O 1
ATOM 4025 N N . ASP A 1 509 ? 11.712 -13.500 15.238 1.00 77.44 509 ASP A N 1
ATOM 4026 C CA . ASP A 1 509 ? 13.157 -13.352 15.046 1.00 77.44 509 ASP A CA 1
ATOM 4027 C C . ASP A 1 509 ? 13.482 -11.944 14.522 1.00 77.44 509 ASP A C 1
ATOM 4029 O O . ASP A 1 509 ? 13.268 -11.599 13.354 1.00 77.44 509 ASP A O 1
ATOM 4033 N N . THR A 1 510 ? 14.018 -11.113 15.413 1.00 78.06 510 THR A N 1
ATOM 4034 C CA . THR A 1 510 ? 14.347 -9.712 15.137 1.00 78.06 510 THR A CA 1
ATOM 4035 C C . THR A 1 510 ? 15.526 -9.546 14.178 1.00 78.06 510 THR A C 1
ATOM 4037 O O . THR A 1 510 ? 15.691 -8.461 13.617 1.00 78.06 510 THR A O 1
ATOM 4040 N N . SER A 1 511 ? 16.301 -10.599 13.880 1.00 79.44 511 SER A N 1
ATOM 4041 C CA . SER A 1 511 ? 17.355 -10.529 12.858 1.00 79.44 511 SER A CA 1
ATOM 4042 C C . SER A 1 511 ? 16.792 -10.251 11.456 1.00 79.44 511 SER A C 1
ATOM 4044 O O . SER A 1 511 ? 17.469 -9.663 10.608 1.00 79.44 511 SER A O 1
ATOM 4046 N N . TRP A 1 512 ? 15.517 -10.570 11.210 1.00 87.75 512 TRP A N 1
ATOM 4047 C CA . TRP A 1 512 ? 14.839 -10.201 9.968 1.00 87.75 512 TRP A CA 1
ATOM 4048 C C . TRP A 1 512 ? 14.492 -8.709 9.905 1.00 87.75 512 TRP A C 1
ATOM 4050 O O . TRP A 1 512 ? 14.511 -8.137 8.817 1.00 87.75 512 TRP A O 1
ATOM 4060 N N . LEU A 1 513 ? 14.289 -8.020 11.036 1.00 86.25 513 LEU A N 1
ATOM 4061 C CA . LEU A 1 513 ? 14.142 -6.555 11.032 1.00 86.25 513 LEU A CA 1
ATOM 4062 C C . LEU A 1 513 ? 15.427 -5.855 10.593 1.00 86.25 513 LEU A C 1
ATOM 4064 O O . LEU A 1 513 ? 15.369 -4.844 9.895 1.00 86.25 513 LEU A O 1
ATOM 4068 N N . TYR A 1 514 ? 16.589 -6.404 10.948 1.00 86.81 514 TYR A N 1
ATOM 4069 C CA . TYR A 1 514 ? 17.863 -5.911 10.431 1.00 86.81 514 TYR A CA 1
ATOM 4070 C C . TYR A 1 514 ? 17.914 -6.015 8.898 1.00 86.81 514 TYR A C 1
ATOM 4072 O O . TYR A 1 514 ? 18.215 -5.031 8.222 1.00 86.81 514 TYR A O 1
ATOM 4080 N N . MET A 1 515 ? 17.519 -7.160 8.332 1.00 94.25 515 MET A N 1
ATOM 4081 C CA . MET A 1 515 ? 17.420 -7.318 6.875 1.00 94.25 515 MET A CA 1
ATOM 4082 C C . MET A 1 515 ? 16.407 -6.359 6.240 1.00 94.25 515 MET A C 1
ATOM 4084 O O . MET A 1 515 ? 16.704 -5.766 5.202 1.00 94.25 515 MET A O 1
ATOM 4088 N N . ALA A 1 516 ? 15.250 -6.148 6.875 1.00 96.56 516 ALA A N 1
ATOM 4089 C CA . ALA A 1 516 ? 14.254 -5.181 6.418 1.00 96.56 516 ALA A CA 1
ATOM 4090 C C . ALA A 1 516 ? 14.855 -3.771 6.299 1.00 96.56 516 ALA A C 1
ATOM 4092 O O . ALA A 1 516 ? 14.704 -3.118 5.267 1.00 96.56 516 ALA A O 1
ATOM 4093 N N . ARG A 1 517 ? 15.623 -3.341 7.310 1.00 94.94 517 ARG A N 1
ATOM 4094 C CA . ARG A 1 517 ? 16.317 -2.044 7.323 1.00 94.94 517 ARG A CA 1
ATOM 4095 C C . ARG A 1 517 ? 17.434 -1.953 6.288 1.00 94.94 517 ARG A C 1
ATOM 4097 O O . ARG A 1 517 ? 17.597 -0.900 5.678 1.00 94.94 517 ARG A O 1
ATOM 4104 N N . ARG A 1 518 ? 18.174 -3.034 6.025 1.00 95.50 518 ARG A N 1
ATOM 4105 C CA . ARG A 1 518 ? 19.186 -3.044 4.952 1.00 95.50 518 ARG A CA 1
ATOM 4106 C C . ARG A 1 518 ? 18.576 -2.831 3.564 1.00 95.50 518 ARG A C 1
ATOM 4108 O O . ARG A 1 518 ? 19.224 -2.231 2.716 1.00 95.50 518 ARG A O 1
ATOM 4115 N N . PHE A 1 519 ? 17.332 -3.264 3.351 1.00 97.75 519 PHE A N 1
ATOM 4116 C CA . PHE A 1 519 ? 16.556 -3.020 2.126 1.00 97.75 519 PHE A CA 1
ATOM 4117 C C . PHE A 1 519 ? 15.746 -1.706 2.153 1.00 97.75 519 PHE A C 1
ATOM 4119 O O . PHE A 1 519 ? 14.894 -1.478 1.292 1.00 97.75 519 PHE A O 1
ATOM 4126 N N . THR A 1 520 ? 16.016 -0.808 3.103 1.00 96.62 520 THR A N 1
ATOM 4127 C CA . THR A 1 520 ? 15.423 0.531 3.135 1.00 96.62 520 THR A CA 1
ATOM 4128 C C . THR A 1 520 ? 16.270 1.511 2.324 1.00 96.62 520 THR A C 1
ATOM 4130 O O . THR A 1 520 ? 17.427 1.793 2.640 1.00 96.62 520 THR A O 1
ATOM 4133 N N . HIS A 1 521 ? 15.685 2.036 1.246 1.00 97.88 521 HIS A N 1
ATOM 4134 C CA . HIS A 1 521 ? 16.367 2.935 0.318 1.00 97.88 521 HIS A CA 1
ATOM 4135 C C . HIS A 1 521 ? 16.379 4.376 0.849 1.00 97.88 521 HIS A C 1
ATOM 4137 O O . HIS A 1 521 ? 15.359 5.072 0.824 1.00 97.88 521 HIS A O 1
ATOM 4143 N N . ARG A 1 522 ? 17.550 4.835 1.302 1.00 96.12 522 ARG A N 1
ATOM 4144 C CA . ARG A 1 522 ? 17.760 6.143 1.944 1.00 96.12 522 ARG A CA 1
ATOM 4145 C C . ARG A 1 522 ? 17.403 7.313 1.032 1.00 96.12 522 ARG A C 1
ATOM 4147 O O . ARG A 1 522 ? 16.784 8.262 1.495 1.00 96.12 522 ARG A O 1
ATOM 4154 N N . LYS A 1 523 ? 17.667 7.201 -0.277 1.00 93.00 523 LYS A N 1
ATOM 4155 C CA . LYS A 1 523 ? 17.320 8.234 -1.273 1.00 93.00 523 LYS A CA 1
ATOM 4156 C C . LYS A 1 523 ? 15.828 8.595 -1.276 1.00 93.00 523 LYS A C 1
ATOM 4158 O O . LYS A 1 523 ? 15.484 9.726 -1.597 1.00 93.00 523 LYS A O 1
ATOM 4163 N N . LEU A 1 524 ? 14.955 7.645 -0.922 1.00 97.06 524 LEU A N 1
ATOM 4164 C CA . LEU A 1 524 ? 13.523 7.892 -0.748 1.00 97.06 524 LEU A CA 1
ATOM 4165 C C . LEU A 1 524 ? 13.179 8.238 0.707 1.00 97.06 524 LEU A C 1
ATOM 4167 O O . LEU A 1 524 ? 12.413 9.164 0.940 1.00 97.06 524 LEU A O 1
ATOM 4171 N N . LEU A 1 525 ? 13.737 7.515 1.684 1.00 97.31 525 LEU A N 1
ATOM 4172 C CA . LEU A 1 525 ? 13.411 7.715 3.099 1.00 97.31 525 LEU A CA 1
ATOM 4173 C C . LEU A 1 525 ? 13.819 9.101 3.619 1.00 97.31 525 LEU A C 1
ATOM 4175 O O . LEU A 1 525 ? 13.046 9.725 4.335 1.00 97.31 525 LEU A O 1
ATOM 4179 N N . GLU A 1 526 ? 15.017 9.583 3.295 1.00 94.44 526 GLU A N 1
ATOM 4180 C CA . GLU A 1 526 ? 15.561 10.807 3.891 1.00 94.44 526 GLU A CA 1
ATOM 4181 C C . GLU A 1 526 ? 14.753 12.070 3.545 1.00 94.44 526 GLU A C 1
ATOM 4183 O O . GLU A 1 526 ? 14.466 12.838 4.466 1.00 94.44 526 GLU A O 1
ATOM 4188 N N . PRO A 1 527 ? 14.337 12.316 2.280 1.00 91.88 527 PRO A N 1
ATOM 4189 C CA . PRO A 1 527 ? 13.404 13.401 1.984 1.00 91.88 527 PRO A CA 1
ATOM 4190 C C . PRO A 1 527 ? 12.068 13.238 2.713 1.00 91.88 527 PRO A C 1
ATOM 4192 O O . PRO A 1 527 ? 11.595 14.193 3.324 1.00 91.88 527 PRO A O 1
ATOM 4195 N N . LEU A 1 528 ? 11.493 12.029 2.717 1.00 94.75 528 LEU A N 1
ATOM 4196 C CA . LEU A 1 528 ? 10.207 11.771 3.372 1.00 94.75 528 LEU A CA 1
ATOM 4197 C C . LEU A 1 528 ? 10.272 12.004 4.886 1.00 94.75 528 LEU A C 1
ATOM 4199 O O . LEU A 1 528 ? 9.363 12.611 5.437 1.00 94.75 528 LEU A O 1
ATOM 4203 N N . GLY A 1 529 ? 11.362 11.604 5.548 1.00 87.44 529 GLY A N 1
ATOM 4204 C CA . GLY A 1 529 ? 11.591 11.840 6.978 1.00 87.44 529 GLY A CA 1
ATOM 4205 C C . GLY A 1 529 ? 11.827 13.311 7.340 1.00 87.44 529 GLY A C 1
ATOM 4206 O O . GLY A 1 529 ? 11.731 13.675 8.507 1.00 87.44 529 GLY A O 1
ATOM 4207 N N . ARG A 1 530 ? 12.106 14.167 6.347 1.00 90.25 530 ARG A N 1
ATOM 4208 C CA . ARG A 1 530 ? 12.139 15.635 6.477 1.00 90.25 530 ARG A CA 1
ATOM 4209 C C . ARG A 1 530 ? 10.869 16.311 5.947 1.00 90.25 530 ARG A C 1
ATOM 4211 O O . ARG A 1 530 ? 10.845 17.532 5.840 1.00 90.25 530 ARG A O 1
ATOM 4218 N N . HIS A 1 531 ? 9.846 15.531 5.590 1.00 92.06 531 HIS A N 1
ATOM 4219 C CA . HIS A 1 531 ? 8.584 15.993 4.997 1.00 92.06 531 HIS A CA 1
ATOM 4220 C C . HIS A 1 531 ? 8.789 16.780 3.689 1.00 92.06 531 HIS A C 1
ATOM 4222 O O . HIS A 1 531 ? 8.118 17.773 3.418 1.00 92.06 531 HIS A O 1
ATOM 4228 N N . ILE A 1 532 ? 9.725 16.320 2.855 1.00 91.62 532 ILE A N 1
ATOM 4229 C CA . ILE A 1 532 ? 10.011 16.877 1.528 1.00 91.62 532 ILE A CA 1
ATOM 4230 C C . ILE A 1 532 ? 9.456 15.935 0.453 1.00 91.62 532 ILE A C 1
ATOM 4232 O O . ILE A 1 532 ? 9.857 14.772 0.365 1.00 91.62 532 ILE A O 1
ATOM 4236 N N . ASP A 1 533 ? 8.565 16.446 -0.401 1.00 94.00 533 ASP A N 1
ATOM 4237 C CA . ASP A 1 533 ? 8.120 15.744 -1.609 1.00 94.00 533 ASP A CA 1
ATOM 4238 C C . ASP A 1 533 ? 9.195 15.835 -2.706 1.00 94.00 533 ASP A C 1
ATOM 4240 O O . ASP A 1 533 ? 9.331 16.847 -3.391 1.00 94.00 533 ASP A O 1
ATOM 4244 N N . ALA A 1 534 ? 9.953 14.751 -2.869 1.00 90.19 534 ALA A N 1
ATOM 4245 C CA . ALA A 1 534 ? 10.947 14.575 -3.928 1.00 90.19 534 ALA A CA 1
ATOM 4246 C C . ALA A 1 534 ? 10.535 13.472 -4.926 1.00 90.19 534 ALA A C 1
ATOM 4248 O O . ALA A 1 534 ? 11.381 12.723 -5.413 1.00 90.19 534 ALA A O 1
ATOM 4249 N N . LEU A 1 535 ? 9.228 13.317 -5.181 1.00 94.62 535 LEU A N 1
ATOM 4250 C CA . LEU A 1 535 ? 8.695 12.206 -5.978 1.00 94.62 535 LEU A CA 1
ATOM 4251 C C . LEU A 1 535 ? 8.660 12.467 -7.487 1.00 94.62 535 LEU A C 1
ATOM 4253 O O . LEU A 1 535 ? 8.597 11.510 -8.253 1.00 94.62 535 LEU A O 1
ATOM 4257 N N . THR A 1 536 ? 8.682 13.728 -7.924 1.00 89.62 536 THR A N 1
ATOM 4258 C CA . THR A 1 536 ? 8.572 14.095 -9.347 1.00 89.62 536 THR A CA 1
ATOM 4259 C C . THR A 1 536 ? 9.647 13.400 -10.194 1.00 89.62 536 THR A C 1
ATOM 4261 O O . THR A 1 536 ? 10.829 13.433 -9.861 1.00 89.62 536 THR A O 1
ATOM 4264 N N . GLY A 1 537 ? 9.228 12.763 -11.289 1.00 80.75 537 GLY A N 1
ATOM 4265 C CA . GLY A 1 537 ? 10.078 11.987 -12.193 1.00 80.75 537 GLY A CA 1
ATOM 4266 C C . GLY A 1 537 ? 10.442 10.586 -11.688 1.00 80.75 537 GLY A C 1
ATOM 4267 O O . GLY A 1 537 ? 11.105 9.835 -12.394 1.00 80.75 537 GLY A O 1
ATOM 4268 N N . LEU A 1 538 ? 10.034 10.183 -10.480 1.00 88.12 538 LEU A N 1
ATOM 4269 C CA . LEU A 1 538 ? 10.267 8.816 -10.015 1.00 88.12 538 LEU A CA 1
ATOM 4270 C C . LEU A 1 538 ? 9.190 7.870 -10.556 1.00 88.12 538 LEU A C 1
ATOM 4272 O O . LEU A 1 538 ? 7.999 8.183 -10.508 1.00 88.12 538 LEU A O 1
ATOM 4276 N N . HIS A 1 539 ? 9.606 6.675 -10.988 1.00 92.94 539 HIS A N 1
ATOM 4277 C CA . HIS A 1 539 ? 8.694 5.574 -11.305 1.00 92.94 539 HIS A CA 1
ATOM 4278 C C . HIS A 1 539 ? 7.856 5.229 -10.065 1.00 92.94 539 HIS A C 1
ATOM 4280 O O . HIS A 1 539 ? 8.405 4.849 -9.021 1.00 92.94 539 HIS A O 1
ATOM 4286 N N . ALA A 1 540 ? 6.540 5.408 -10.151 1.00 97.56 540 ALA A N 1
ATOM 4287 C CA . ALA A 1 540 ? 5.640 5.425 -9.007 1.00 97.56 540 ALA A CA 1
ATOM 4288 C C . ALA A 1 540 ? 5.532 4.046 -8.352 1.00 97.56 540 ALA A C 1
ATOM 4290 O O . ALA A 1 540 ? 5.767 3.917 -7.144 1.00 97.56 540 ALA A O 1
ATOM 4291 N N . ASN A 1 541 ? 5.288 3.000 -9.148 1.00 97.81 541 ASN A N 1
ATOM 4292 C CA . ASN A 1 541 ? 5.160 1.634 -8.644 1.00 97.81 541 ASN A CA 1
ATOM 4293 C C . ASN A 1 541 ? 6.462 1.090 -8.041 1.00 97.81 541 ASN A C 1
ATOM 4295 O O . ASN A 1 541 ? 6.424 0.172 -7.231 1.00 97.81 541 ASN A O 1
ATOM 4299 N N . THR A 1 542 ? 7.610 1.684 -8.377 1.00 96.38 542 THR A N 1
ATOM 4300 C CA . THR A 1 542 ? 8.890 1.345 -7.740 1.00 96.38 542 THR A CA 1
ATOM 4301 C C . THR A 1 542 ? 8.956 1.896 -6.322 1.00 96.38 542 THR A C 1
ATOM 4303 O O . THR A 1 542 ? 9.564 1.271 -5.458 1.00 96.38 542 THR A O 1
ATOM 4306 N N . GLN A 1 543 ? 8.359 3.063 -6.052 1.00 98.62 543 GLN A N 1
ATOM 4307 C CA . GLN A 1 543 ? 8.474 3.717 -4.745 1.00 98.62 543 GLN A CA 1
ATOM 4308 C C . GLN A 1 543 ? 7.433 3.209 -3.746 1.00 98.62 543 GLN A C 1
ATOM 4310 O O . GLN A 1 543 ? 7.767 2.991 -2.583 1.00 98.62 543 GLN A O 1
ATOM 4315 N N . ILE A 1 544 ? 6.186 2.991 -4.180 1.00 98.81 544 ILE A N 1
ATOM 4316 C CA . ILE A 1 544 ? 5.081 2.664 -3.263 1.00 98.81 544 ILE A CA 1
ATOM 4317 C C . ILE A 1 544 ? 5.368 1.379 -2.446 1.00 98.81 544 ILE A C 1
ATOM 4319 O O . ILE A 1 544 ? 5.239 1.439 -1.223 1.00 98.81 544 ILE A O 1
ATOM 4323 N N . PRO A 1 545 ? 5.840 0.251 -3.024 1.00 98.81 545 PRO A N 1
ATOM 4324 C CA . PRO A 1 545 ? 6.210 -0.947 -2.261 1.00 98.81 545 PRO A CA 1
ATOM 4325 C C . PRO A 1 545 ? 7.348 -0.723 -1.260 1.00 98.81 545 PRO A C 1
ATOM 4327 O O . PRO A 1 545 ? 7.327 -1.310 -0.179 1.00 98.81 545 PRO A O 1
ATOM 4330 N N . LYS A 1 546 ? 8.312 0.160 -1.568 1.00 98.75 546 LYS A N 1
ATOM 4331 C CA . LYS A 1 546 ? 9.380 0.523 -0.619 1.00 98.75 546 LYS A CA 1
ATOM 4332 C C . LYS A 1 546 ? 8.773 1.147 0.631 1.00 98.75 546 LYS A C 1
ATOM 4334 O O . LYS A 1 546 ? 9.143 0.761 1.736 1.00 98.75 546 LYS A O 1
ATOM 4339 N N . VAL A 1 547 ? 7.808 2.051 0.447 1.00 98.88 547 VAL A N 1
ATOM 4340 C CA . VAL A 1 547 ? 7.102 2.740 1.536 1.00 98.88 547 VAL A CA 1
ATOM 4341 C C . VAL A 1 547 ? 6.146 1.812 2.287 1.00 98.88 547 VAL A C 1
ATOM 4343 O O . VAL A 1 547 ? 6.064 1.895 3.509 1.00 98.88 547 VAL A O 1
ATOM 4346 N N . VAL A 1 548 ? 5.487 0.863 1.612 1.00 98.88 548 VAL A N 1
ATOM 4347 C CA . VAL A 1 548 ? 4.761 -0.227 2.298 1.00 98.88 548 VAL A CA 1
ATOM 4348 C C . VAL A 1 548 ? 5.709 -0.971 3.244 1.00 98.88 548 VAL A C 1
ATOM 4350 O O . VAL A 1 548 ? 5.370 -1.215 4.404 1.00 98.88 548 VAL A O 1
ATOM 4353 N N . GLY A 1 549 ? 6.924 -1.270 2.783 1.00 98.50 549 GLY A N 1
ATOM 4354 C CA . GLY A 1 549 ? 7.958 -1.867 3.615 1.00 98.50 549 GLY A CA 1
ATOM 4355 C C . GLY A 1 549 ? 8.483 -0.952 4.724 1.00 98.50 549 GLY A C 1
ATOM 4356 O O . GLY A 1 549 ? 8.757 -1.459 5.810 1.00 98.50 549 GLY A O 1
ATOM 4357 N N . PHE A 1 550 ? 8.568 0.371 4.519 1.00 98.50 550 PHE A N 1
ATOM 4358 C CA . PHE A 1 550 ? 8.893 1.330 5.588 1.00 98.50 550 PHE A CA 1
ATOM 4359 C C . PHE A 1 550 ? 7.842 1.261 6.692 1.00 98.50 550 PHE A C 1
ATOM 4361 O O . PHE A 1 550 ? 8.198 1.005 7.838 1.00 98.50 550 PHE A O 1
ATOM 4368 N N . MET A 1 551 ? 6.559 1.378 6.336 1.00 98.00 551 MET A N 1
ATOM 4369 C CA . MET A 1 551 ? 5.455 1.317 7.292 1.00 98.00 551 MET A CA 1
ATOM 4370 C C . MET A 1 551 ? 5.476 0.004 8.072 1.00 98.00 551 MET A C 1
ATOM 4372 O O . MET A 1 551 ? 5.424 0.011 9.298 1.00 98.00 551 MET A O 1
ATOM 4376 N N . ARG A 1 552 ? 5.605 -1.138 7.383 1.00 96.38 552 ARG A N 1
ATOM 4377 C CA . ARG A 1 552 ? 5.616 -2.445 8.052 1.00 96.38 552 ARG A CA 1
ATOM 4378 C C . ARG A 1 552 ? 6.837 -2.626 8.954 1.00 96.38 552 ARG A C 1
ATOM 4380 O O . ARG A 1 552 ? 6.697 -3.120 10.068 1.00 96.38 552 ARG A O 1
ATOM 4387 N N . THR A 1 553 ? 8.017 -2.198 8.506 1.00 95.31 553 THR A N 1
ATOM 4388 C CA . THR A 1 553 ? 9.242 -2.223 9.326 1.00 95.31 553 THR A CA 1
ATOM 4389 C C . THR A 1 553 ? 9.098 -1.323 10.553 1.00 95.31 553 THR A C 1
ATOM 4391 O O . THR A 1 553 ? 9.501 -1.723 11.642 1.00 95.31 553 THR A O 1
ATOM 4394 N N . GLY A 1 554 ? 8.478 -0.150 10.391 1.00 89.19 554 GLY A N 1
ATOM 4395 C CA . GLY A 1 554 ? 8.132 0.772 11.470 1.00 89.19 554 GLY A CA 1
ATOM 4396 C C . GLY A 1 554 ? 7.226 0.129 12.513 1.00 89.19 554 GLY A C 1
ATOM 4397 O O . GLY A 1 554 ? 7.596 0.066 13.680 1.00 89.19 554 GLY A O 1
ATOM 4398 N N . MET A 1 555 ? 6.118 -0.467 12.072 1.00 86.56 555 MET A N 1
ATOM 4399 C CA . MET A 1 555 ? 5.143 -1.118 12.953 1.00 86.56 555 MET A CA 1
ATOM 4400 C C . MET A 1 555 ? 5.739 -2.284 13.747 1.00 86.56 555 MET A C 1
ATOM 4402 O O . MET A 1 555 ? 5.512 -2.387 14.951 1.00 86.56 555 MET A O 1
ATOM 4406 N N . VAL A 1 556 ? 6.488 -3.170 13.081 1.00 83.94 556 VAL A N 1
ATOM 4407 C CA . VAL A 1 556 ? 7.053 -4.378 13.710 1.00 83.94 556 VAL A CA 1
ATOM 4408 C C . VAL A 1 556 ? 8.275 -4.036 14.570 1.00 83.94 556 VAL A C 1
ATOM 4410 O O . VAL A 1 556 ? 8.487 -4.643 15.614 1.00 83.94 556 VAL A O 1
ATOM 4413 N N . GLY A 1 557 ? 9.083 -3.059 14.150 1.00 80.81 557 GLY A N 1
ATOM 4414 C CA . GLY A 1 557 ? 10.282 -2.617 14.866 1.00 80.81 557 GLY A CA 1
ATOM 4415 C C . GLY A 1 557 ? 10.063 -1.473 15.860 1.00 80.81 557 GLY A C 1
ATOM 4416 O O . GLY A 1 557 ? 11.039 -1.021 16.467 1.00 80.81 557 GLY A O 1
ATOM 4417 N N . HIS A 1 558 ? 8.824 -0.992 16.004 1.00 79.38 558 HIS A N 1
ATOM 4418 C CA . HIS A 1 558 ? 8.460 0.205 16.768 1.00 79.38 558 HIS A CA 1
ATOM 4419 C C . HIS A 1 558 ? 9.357 1.408 16.419 1.00 79.38 558 HIS A C 1
ATOM 4421 O O . HIS A 1 558 ? 10.026 1.985 17.280 1.00 79.38 558 HIS A O 1
ATOM 4427 N N . ASP A 1 559 ? 9.444 1.725 15.127 1.00 82.06 559 ASP A N 1
ATOM 4428 C CA . ASP A 1 559 ? 10.224 2.836 14.578 1.00 82.06 559 ASP A CA 1
ATOM 4429 C C . ASP A 1 559 ? 9.283 3.899 13.999 1.00 82.06 559 ASP A C 1
ATOM 4431 O O . ASP A 1 559 ? 8.844 3.832 12.848 1.00 82.06 559 ASP A O 1
ATOM 4435 N N . THR A 1 560 ? 8.982 4.894 14.833 1.00 81.94 560 THR A N 1
ATOM 4436 C CA . THR A 1 560 ? 8.037 5.974 14.527 1.00 81.94 560 THR A CA 1
ATOM 4437 C C . THR A 1 560 ? 8.511 6.879 13.391 1.00 81.94 560 THR A C 1
ATOM 4439 O O . THR A 1 560 ? 7.683 7.511 12.743 1.00 81.94 560 THR A O 1
ATOM 4442 N N . ALA A 1 561 ? 9.816 6.933 13.094 1.00 81.19 561 ALA A N 1
ATOM 4443 C CA . ALA A 1 561 ? 10.327 7.726 11.977 1.00 81.19 561 ALA A CA 1
ATOM 4444 C C . ALA A 1 561 ? 9.963 7.092 10.625 1.00 81.19 561 ALA A C 1
ATOM 4446 O O . ALA A 1 561 ? 9.614 7.800 9.680 1.00 81.19 561 ALA A O 1
ATOM 4447 N N . LEU A 1 562 ? 9.995 5.758 10.536 1.00 89.62 562 LEU A N 1
ATOM 4448 C CA . LEU A 1 562 ? 9.530 5.035 9.349 1.00 89.62 562 LEU A CA 1
ATOM 4449 C C . LEU A 1 562 ? 8.009 5.139 9.179 1.00 89.62 562 LEU A C 1
ATOM 4451 O O . LEU A 1 562 ? 7.528 5.289 8.052 1.00 89.62 562 LEU A O 1
ATOM 4455 N N . GLU A 1 563 ? 7.256 5.075 10.279 1.00 91.44 563 GLU A N 1
ATOM 4456 C CA . GLU A 1 563 ? 5.797 5.253 10.276 1.00 91.44 563 GLU A CA 1
ATOM 4457 C C . GLU A 1 563 ? 5.410 6.663 9.798 1.00 91.44 563 GLU A C 1
ATOM 4459 O O . GLU A 1 563 ? 4.585 6.804 8.893 1.00 91.44 563 GLU A O 1
ATOM 4464 N N . ASP A 1 564 ? 6.058 7.700 10.335 1.00 88.81 564 ASP A N 1
ATOM 4465 C CA . ASP A 1 564 ? 5.827 9.102 9.976 1.00 88.81 564 ASP A CA 1
ATOM 4466 C C . ASP A 1 564 ? 6.179 9.397 8.509 1.00 88.81 564 ASP A C 1
ATOM 4468 O O . ASP A 1 564 ? 5.347 9.922 7.765 1.00 88.81 564 ASP A O 1
ATOM 4472 N N . ALA A 1 565 ? 7.349 8.952 8.035 1.00 94.56 565 ALA A N 1
ATOM 4473 C CA . ALA A 1 565 ? 7.736 9.082 6.629 1.00 94.56 565 ALA A CA 1
ATOM 4474 C C . ALA A 1 565 ? 6.728 8.399 5.682 1.00 94.56 565 ALA A C 1
ATOM 4476 O O . ALA A 1 565 ? 6.425 8.909 4.598 1.00 94.56 565 ALA A O 1
ATOM 4477 N N . SER A 1 566 ? 6.173 7.256 6.098 1.00 98.50 566 SER A N 1
ATOM 4478 C CA . SER A 1 566 ? 5.159 6.526 5.330 1.00 98.50 566 SER A CA 1
ATOM 4479 C C . SER A 1 566 ? 3.815 7.251 5.302 1.00 98.50 566 SER A C 1
ATOM 4481 O O . SER A 1 566 ? 3.161 7.311 4.256 1.00 98.50 566 SER A O 1
ATOM 4483 N N . ALA A 1 567 ? 3.406 7.837 6.429 1.00 96.75 567 ALA A N 1
ATOM 4484 C CA . ALA A 1 567 ? 2.204 8.655 6.517 1.00 96.75 567 ALA A CA 1
ATOM 4485 C C . ALA A 1 567 ? 2.328 9.935 5.675 1.00 96.75 567 ALA A C 1
ATOM 4487 O O . ALA A 1 567 ? 1.386 10.282 4.957 1.00 96.75 567 ALA A O 1
ATOM 4488 N N . PHE A 1 568 ? 3.488 10.603 5.707 1.00 98.12 568 PHE A N 1
ATOM 4489 C CA . PHE A 1 568 ? 3.784 11.759 4.859 1.00 98.12 568 PHE A CA 1
ATOM 4490 C C . PHE A 1 568 ? 3.699 11.396 3.371 1.00 98.12 568 PHE A C 1
ATOM 4492 O O . PHE A 1 568 ? 2.962 12.048 2.631 1.00 98.12 568 PHE A O 1
ATOM 4499 N N . PHE A 1 569 ? 4.355 10.310 2.941 1.00 98.88 569 PHE A N 1
ATOM 4500 C CA . PHE A 1 569 ? 4.261 9.822 1.561 1.00 98.88 569 PHE A CA 1
ATOM 4501 C C . PHE A 1 569 ? 2.809 9.595 1.127 1.00 98.88 569 PHE A C 1
ATOM 4503 O O . PHE A 1 569 ? 2.394 10.078 0.072 1.00 98.88 569 PHE A O 1
ATOM 4510 N N . TRP A 1 570 ? 2.019 8.892 1.946 1.00 98.88 570 TRP A N 1
ATOM 4511 C CA . TRP A 1 570 ? 0.618 8.616 1.633 1.00 98.88 570 TRP A CA 1
ATOM 4512 C C . TRP A 1 570 ? -0.195 9.905 1.493 1.00 98.88 570 TRP A C 1
ATOM 4514 O O . TRP A 1 570 ? -0.905 10.068 0.501 1.00 98.88 570 TRP A O 1
ATOM 4524 N N . ASN A 1 571 ? -0.063 10.839 2.444 1.00 98.50 571 ASN A N 1
ATOM 4525 C CA . ASN A 1 571 ? -0.789 12.111 2.403 1.00 98.50 571 ASN A CA 1
ATOM 4526 C C . ASN A 1 571 ? -0.432 12.895 1.131 1.00 98.50 571 ASN A C 1
ATOM 4528 O O . ASN A 1 571 ? -1.333 13.388 0.453 1.00 98.50 571 ASN A O 1
ATOM 4532 N N . THR A 1 572 ? 0.854 12.952 0.780 1.00 98.19 572 THR A N 1
ATOM 4533 C CA . THR A 1 572 ? 1.360 13.643 -0.411 1.00 98.19 572 THR A CA 1
ATOM 4534 C C . THR A 1 572 ? 0.809 13.037 -1.700 1.00 98.19 572 THR A C 1
ATOM 4536 O O . THR A 1 572 ? 0.248 13.750 -2.535 1.00 98.19 572 THR A O 1
ATOM 4539 N N . VAL A 1 573 ? 0.897 11.712 -1.862 1.00 98.81 573 VAL A N 1
ATOM 4540 C CA . VAL A 1 573 ? 0.412 11.038 -3.075 1.00 98.81 573 VAL A CA 1
ATOM 4541 C C . VAL A 1 573 ? -1.105 11.159 -3.212 1.00 98.81 573 VAL A C 1
ATOM 4543 O O . VAL A 1 573 ? -1.602 11.444 -4.304 1.00 98.81 573 VAL A O 1
ATOM 4546 N N . VAL A 1 574 ? -1.858 10.969 -2.127 1.00 98.50 574 VAL A N 1
ATOM 4547 C CA . VAL A 1 574 ? -3.328 11.001 -2.166 1.00 98.50 574 VAL A CA 1
ATOM 4548 C C . VAL A 1 574 ? -3.871 12.411 -2.383 1.00 98.50 574 VAL A C 1
ATOM 4550 O O . VAL A 1 574 ? -4.850 12.561 -3.115 1.00 98.50 574 VAL A O 1
ATOM 4553 N N . SER A 1 575 ? -3.252 13.426 -1.776 1.00 95.44 575 SER A N 1
ATOM 4554 C CA . SER A 1 575 ? -3.780 14.798 -1.789 1.00 95.44 575 SER A CA 1
ATOM 4555 C C . SER A 1 575 ? -3.326 15.612 -2.998 1.00 95.44 575 SER A C 1
ATOM 4557 O O . SER A 1 575 ? -4.064 16.485 -3.440 1.00 95.44 575 SER A O 1
ATOM 4559 N N . HIS A 1 576 ? -2.135 15.335 -3.540 1.00 95.69 576 HIS A N 1
ATOM 4560 C CA . HIS A 1 576 ? -1.529 16.179 -4.579 1.00 95.69 576 HIS A CA 1
ATOM 4561 C C . HIS A 1 576 ? -1.263 15.455 -5.898 1.00 95.69 576 HIS A C 1
ATOM 4563 O O . HIS A 1 576 ? -1.044 16.104 -6.913 1.00 95.69 576 HIS A O 1
ATOM 4569 N N . ARG A 1 577 ? -1.255 14.116 -5.912 1.00 97.56 577 ARG A N 1
ATOM 4570 C CA . ARG A 1 577 ? -0.790 13.328 -7.072 1.00 97.56 577 ARG A CA 1
ATOM 4571 C C . ARG A 1 577 ? -1.785 12.262 -7.533 1.00 97.56 577 ARG A C 1
ATOM 4573 O O . ARG A 1 577 ? -1.471 11.488 -8.433 1.00 97.56 577 ARG A O 1
ATOM 4580 N N . SER A 1 578 ? -2.969 12.202 -6.923 1.00 98.50 578 SER A N 1
ATOM 4581 C CA . SER A 1 578 ? -4.021 11.238 -7.257 1.00 98.50 578 SER A CA 1
ATOM 4582 C C . SER A 1 578 ? -5.249 11.941 -7.825 1.00 98.50 578 SER A C 1
ATOM 4584 O O . SER A 1 578 ? -5.649 12.996 -7.342 1.00 98.50 578 SER A O 1
ATOM 4586 N N . ILE A 1 579 ? -5.879 11.327 -8.823 1.00 98.38 579 ILE A N 1
ATOM 4587 C CA . ILE A 1 579 ? -7.083 11.848 -9.492 1.00 98.38 579 ILE A CA 1
ATOM 4588 C C . ILE A 1 579 ? -8.367 11.212 -8.935 1.00 98.38 579 ILE A C 1
ATOM 4590 O O . ILE A 1 579 ? -8.303 10.359 -8.052 1.00 98.38 579 ILE A O 1
ATOM 4594 N N . SER A 1 580 ? -9.546 11.576 -9.448 1.00 98.31 580 SER A N 1
ATOM 4595 C CA . SER A 1 580 ? -10.851 11.202 -8.875 1.00 98.31 580 SER A CA 1
ATOM 4596 C C . SER A 1 580 ? -11.113 9.695 -8.797 1.00 98.31 580 SER A C 1
ATOM 4598 O O . SER A 1 580 ? -11.813 9.246 -7.893 1.00 98.31 580 SER A O 1
ATOM 4600 N N . ILE A 1 581 ? -10.491 8.883 -9.660 1.00 98.62 581 ILE A N 1
ATOM 4601 C CA . ILE A 1 581 ? -10.576 7.413 -9.571 1.00 98.62 581 ILE A CA 1
ATOM 4602 C C . ILE A 1 581 ? -9.677 6.809 -8.474 1.00 98.62 581 ILE A C 1
ATOM 4604 O O . ILE A 1 581 ? -9.770 5.619 -8.202 1.00 98.62 581 ILE A O 1
ATOM 4608 N N . GLY A 1 582 ? -8.809 7.606 -7.839 1.00 98.38 582 GLY A N 1
ATOM 4609 C CA . GLY A 1 582 ? -7.844 7.179 -6.814 1.00 98.38 582 GLY A CA 1
ATOM 4610 C C . GLY A 1 582 ? -6.481 6.722 -7.360 1.00 98.38 582 GLY A C 1
ATOM 4611 O O . GLY A 1 582 ? -5.574 6.418 -6.583 1.00 98.38 582 GLY A O 1
ATOM 4612 N N . GLY A 1 583 ? -6.330 6.677 -8.687 1.00 98.25 583 GLY A N 1
ATOM 4613 C CA . GLY A 1 583 ? -5.079 6.367 -9.383 1.00 98.25 583 GLY A CA 1
ATOM 4614 C C . GLY A 1 583 ? -4.122 7.558 -9.469 1.00 98.25 583 GLY A C 1
ATOM 4615 O O . GLY A 1 583 ? -4.531 8.708 -9.315 1.00 98.25 583 GLY A O 1
ATOM 4616 N N . ASN A 1 584 ? -2.850 7.265 -9.728 1.00 98.56 584 ASN A N 1
ATOM 4617 C CA . ASN A 1 584 ? -1.764 8.231 -9.885 1.00 98.56 584 ASN A CA 1
ATOM 4618 C C . ASN A 1 584 ? -0.787 7.772 -10.980 1.00 98.56 584 ASN A C 1
ATOM 4620 O O . ASN A 1 584 ? -0.874 6.630 -11.442 1.00 98.56 584 ASN A O 1
ATOM 4624 N N . SER A 1 585 ? 0.169 8.647 -11.306 1.00 97.88 585 SER A N 1
ATOM 4625 C CA . SER A 1 585 ? 1.192 8.512 -12.356 1.00 97.88 585 SER A CA 1
ATOM 4626 C C . SER A 1 585 ? 0.689 8.701 -13.791 1.00 97.88 585 SER A C 1
ATOM 4628 O O . SER A 1 585 ? -0.492 8.523 -14.082 1.00 97.88 585 SER A O 1
ATOM 4630 N N . VAL A 1 586 ? 1.616 9.065 -14.674 1.00 94.50 586 VAL A N 1
ATOM 4631 C CA . VAL A 1 586 ? 1.454 9.110 -16.132 1.00 94.50 586 VAL A CA 1
ATOM 4632 C C . VAL A 1 586 ? 2.649 8.390 -16.718 1.00 94.50 586 VAL A C 1
ATOM 4634 O O . VAL A 1 586 ? 3.770 8.692 -16.308 1.00 94.50 586 VAL A O 1
ATOM 4637 N N . ARG A 1 587 ? 2.424 7.449 -17.644 1.00 93.00 587 ARG A N 1
ATOM 4638 C CA . ARG A 1 587 ? 3.492 6.562 -18.141 1.00 93.00 587 ARG A CA 1
ATOM 4639 C C . ARG A 1 587 ? 4.316 5.991 -16.981 1.00 93.00 587 ARG A C 1
ATOM 4641 O O . ARG A 1 587 ? 5.535 6.062 -16.989 1.00 93.00 587 ARG A O 1
ATOM 4648 N N . GLU A 1 588 ? 3.634 5.538 -15.927 1.00 93.00 588 GLU A N 1
ATOM 4649 C CA . GLU A 1 588 ? 4.228 4.935 -14.716 1.00 93.00 588 GLU A CA 1
ATOM 4650 C C . GLU A 1 588 ? 5.000 5.893 -13.785 1.00 93.00 588 GLU A C 1
ATOM 4652 O O . GLU A 1 588 ? 5.352 5.516 -12.667 1.00 93.00 588 GLU A O 1
ATOM 4657 N N . HIS A 1 589 ? 5.224 7.154 -14.166 1.00 93.50 589 HIS A N 1
ATOM 4658 C CA . HIS A 1 589 ? 6.026 8.106 -13.392 1.00 93.50 589 HIS A CA 1
ATOM 4659 C C . HIS A 1 589 ? 5.162 9.146 -12.670 1.00 93.50 589 HIS A C 1
ATOM 4661 O O . HIS A 1 589 ? 4.113 9.583 -13.157 1.00 93.50 589 HIS A O 1
ATOM 4667 N N . PHE A 1 590 ? 5.600 9.580 -11.487 1.00 95.12 590 PHE A N 1
ATOM 4668 C CA . PHE A 1 590 ? 5.012 10.744 -10.830 1.00 95.12 590 PHE A CA 1
ATOM 4669 C C . PHE A 1 590 ? 5.347 12.012 -11.632 1.00 95.12 590 PHE A C 1
ATOM 4671 O O . PHE A 1 590 ? 6.486 12.468 -11.634 1.00 95.12 590 PHE A O 1
ATOM 4678 N N . HIS A 1 591 ? 4.356 12.616 -12.284 1.00 88.69 591 HIS A N 1
ATOM 4679 C CA . HIS A 1 591 ? 4.488 13.949 -12.889 1.00 88.69 591 HIS A CA 1
ATOM 4680 C C . HIS A 1 591 ? 4.585 15.040 -11.805 1.00 88.69 591 HIS A C 1
ATOM 4682 O O . HIS A 1 591 ? 4.411 14.753 -10.621 1.00 88.69 591 HIS A O 1
ATOM 4688 N N . ALA A 1 592 ? 4.869 16.294 -12.166 1.00 85.75 592 ALA A N 1
ATOM 4689 C CA . ALA A 1 592 ? 4.877 17.390 -11.192 1.00 85.75 592 ALA A CA 1
ATOM 4690 C C . ALA A 1 592 ? 3.492 17.561 -10.533 1.00 85.75 592 ALA A C 1
ATOM 4692 O O . ALA A 1 592 ? 2.462 17.444 -11.199 1.00 85.75 592 ALA A O 1
ATOM 4693 N N . ALA A 1 593 ? 3.465 17.800 -9.218 1.00 89.94 593 ALA A N 1
ATOM 4694 C CA . ALA A 1 593 ? 2.228 17.838 -8.425 1.00 89.94 593 ALA A CA 1
ATOM 4695 C C . ALA A 1 593 ? 1.293 19.011 -8.783 1.00 89.94 593 ALA A C 1
ATOM 4697 O O . ALA A 1 593 ? 0.119 18.992 -8.434 1.00 89.94 593 ALA A O 1
ATOM 4698 N N . ASP A 1 594 ? 1.809 20.017 -9.482 1.00 86.62 594 ASP A N 1
ATOM 4699 C CA . ASP A 1 594 ? 1.125 21.228 -9.932 1.00 86.62 594 ASP A CA 1
ATOM 4700 C C . ASP A 1 594 ? 0.888 21.256 -11.455 1.00 86.62 594 ASP A C 1
ATOM 4702 O O . ASP A 1 594 ? 0.445 22.270 -11.989 1.00 86.62 594 ASP A O 1
ATOM 4706 N N . ASN A 1 595 ? 1.163 20.156 -12.169 1.00 86.31 595 ASN A N 1
ATOM 4707 C CA . ASN A 1 595 ? 0.966 20.065 -13.616 1.00 86.31 595 ASN A CA 1
ATOM 4708 C C . ASN A 1 595 ? 0.405 18.695 -14.031 1.00 86.31 595 ASN A C 1
ATOM 4710 O O . ASN A 1 595 ? 1.145 17.714 -14.144 1.00 86.31 595 ASN A O 1
ATOM 4714 N N . PHE A 1 596 ? -0.899 18.633 -14.320 1.00 93.00 596 PHE A N 1
ATOM 4715 C CA . PHE A 1 596 ? -1.596 17.426 -14.788 1.00 93.00 596 PHE A CA 1
ATOM 4716 C C . PHE A 1 596 ? -1.799 17.400 -16.310 1.00 93.00 596 PHE A C 1
ATOM 4718 O O . PHE A 1 596 ? -2.517 16.542 -16.829 1.00 93.00 596 PHE A O 1
ATOM 4725 N N . ARG A 1 597 ? -1.154 18.295 -17.068 1.00 85.75 597 ARG A N 1
ATOM 4726 C CA . ARG A 1 597 ? -1.289 18.343 -18.531 1.00 85.75 597 ARG A CA 1
ATOM 4727 C C . ARG A 1 597 ? -0.964 17.000 -19.191 1.00 85.75 597 ARG A C 1
ATOM 4729 O O . ARG A 1 597 ? -1.732 16.517 -20.021 1.00 85.75 597 ARG A O 1
ATOM 4736 N N . SER A 1 598 ? 0.129 16.361 -18.777 1.00 85.31 598 SER A N 1
ATOM 4737 C CA . SER A 1 598 ? 0.539 15.054 -19.303 1.00 85.31 598 SER A CA 1
ATOM 4738 C C . SER A 1 598 ? -0.496 13.956 -19.027 1.00 85.31 598 SER A C 1
ATOM 4740 O O . SER A 1 598 ? -0.687 13.081 -19.867 1.00 85.31 598 SER A O 1
ATOM 4742 N N . MET A 1 599 ? -1.219 14.034 -17.905 1.00 92.94 599 MET A N 1
ATOM 4743 C CA . MET A 1 599 ? -2.293 13.103 -17.542 1.00 92.94 599 MET A CA 1
ATOM 4744 C C . MET A 1 599 ? -3.483 13.205 -18.507 1.00 92.94 599 MET A C 1
ATOM 4746 O O . MET A 1 599 ? -4.108 12.197 -18.835 1.00 92.94 599 MET A O 1
ATOM 4750 N N . LEU A 1 600 ? -3.779 14.411 -18.996 1.00 91.06 600 LEU A N 1
ATOM 4751 C CA . LEU A 1 600 ? -4.849 14.670 -19.964 1.00 91.06 600 LEU A CA 1
ATOM 4752 C C . LEU A 1 600 ? -4.444 14.338 -21.404 1.00 91.06 600 LEU A C 1
ATOM 4754 O O . LEU A 1 600 ? -5.290 13.954 -22.212 1.00 91.06 600 LEU A O 1
ATOM 4758 N N . GLU A 1 601 ? -3.169 14.512 -21.746 1.00 85.88 601 GLU A N 1
ATOM 4759 C CA . GLU A 1 601 ? -2.678 14.335 -23.113 1.00 85.88 601 GLU A CA 1
ATOM 4760 C C . GLU A 1 601 ? -2.270 12.889 -23.420 1.00 85.88 601 GLU A C 1
ATOM 4762 O O . GLU A 1 601 ? -2.465 12.431 -24.548 1.00 85.88 601 GLU A O 1
ATOM 4767 N N . SER A 1 602 ? -1.747 12.159 -22.434 1.00 88.38 602 SER A N 1
ATOM 4768 C CA . SER A 1 602 ? -1.210 10.809 -22.612 1.00 88.38 602 SER A CA 1
ATOM 4769 C C . SER A 1 602 ? -2.310 9.740 -22.750 1.00 88.38 602 SER A C 1
ATOM 4771 O O . SER A 1 602 ? -3.299 9.772 -22.011 1.00 88.38 602 SER A O 1
ATOM 4773 N N . PRO A 1 603 ? -2.142 8.737 -23.636 1.00 90.31 603 PRO A N 1
ATOM 4774 C CA . PRO A 1 603 ? -2.953 7.515 -23.608 1.00 90.31 603 PRO A CA 1
ATOM 4775 C C . PRO A 1 603 ? -2.593 6.585 -22.431 1.00 90.31 603 PRO A C 1
ATOM 4777 O O . PRO A 1 603 ? -3.330 5.649 -22.127 1.00 90.31 603 PRO A O 1
ATOM 4780 N N . GLU A 1 604 ? -1.480 6.847 -21.750 1.00 95.69 604 GLU A N 1
ATOM 4781 C CA . GLU A 1 604 ? -0.950 6.066 -20.631 1.00 95.69 604 GLU A CA 1
ATOM 4782 C C . GLU A 1 604 ? -1.185 6.841 -19.327 1.00 95.69 604 GLU A C 1
ATOM 4784 O O . GLU A 1 604 ? -0.287 7.511 -18.808 1.00 95.69 604 GLU A O 1
ATOM 4789 N N . GLY A 1 605 ? -2.442 6.831 -18.870 1.00 97.06 605 GLY A N 1
ATOM 4790 C CA . GLY A 1 605 ? -2.869 7.433 -17.598 1.00 97.06 605 GLY A CA 1
ATOM 4791 C C . GLY A 1 605 ? -2.418 6.617 -16.379 1.00 97.06 605 GLY A C 1
ATOM 4792 O O . GLY A 1 605 ? -1.400 5.930 -16.452 1.00 97.06 605 GLY A O 1
ATOM 4793 N N . PRO A 1 606 ? -3.167 6.636 -15.261 1.00 98.56 606 PRO A N 1
ATOM 4794 C CA . PRO A 1 606 ? -2.776 5.890 -14.074 1.00 98.56 606 PRO A CA 1
ATOM 4795 C C . PRO A 1 606 ? -2.605 4.393 -14.318 1.00 98.56 606 PRO A C 1
ATOM 4797 O O . PRO A 1 606 ? -3.457 3.755 -14.942 1.00 98.56 606 PRO A O 1
ATOM 4800 N N . GLU A 1 607 ? -1.520 3.847 -13.772 1.00 98.44 607 GLU A N 1
ATOM 4801 C CA . GLU A 1 607 ? -1.226 2.414 -13.736 1.00 98.44 607 GLU A CA 1
ATOM 4802 C C . GLU A 1 607 ? -2.002 1.721 -12.599 1.00 98.44 607 GLU A C 1
ATOM 4804 O O . GLU A 1 607 ? -2.061 2.212 -11.464 1.00 98.44 607 GLU A O 1
ATOM 4809 N N . THR A 1 608 ? -2.565 0.540 -12.870 1.00 98.69 608 THR A N 1
ATOM 4810 C CA . THR A 1 608 ? -3.333 -0.241 -11.884 1.00 98.69 608 THR A CA 1
ATOM 4811 C C . THR A 1 608 ? -2.485 -0.721 -10.692 1.00 98.69 608 THR A C 1
ATOM 4813 O O . THR A 1 608 ? -2.976 -0.709 -9.556 1.00 98.69 608 THR A O 1
ATOM 4816 N N . CYS A 1 609 ? -1.211 -1.099 -10.892 1.00 98.50 609 CYS A N 1
ATOM 4817 C CA . CYS A 1 609 ? -0.335 -1.537 -9.791 1.00 98.50 609 CYS A CA 1
ATOM 4818 C C . CYS A 1 609 ? -0.160 -0.463 -8.711 1.00 98.50 609 CYS A C 1
ATOM 4820 O O . CYS A 1 609 ? -0.105 -0.787 -7.522 1.00 98.50 609 CYS A O 1
ATOM 4822 N N . ASN A 1 610 ? -0.123 0.813 -9.105 1.00 98.62 610 ASN A N 1
ATOM 4823 C CA . ASN A 1 610 ? 0.025 1.927 -8.171 1.00 98.62 610 ASN A CA 1
ATOM 4824 C C . ASN A 1 610 ? -1.138 1.962 -7.189 1.00 98.62 610 ASN A C 1
ATOM 4826 O O . ASN A 1 610 ? -0.937 2.075 -5.981 1.00 98.62 610 ASN A O 1
ATOM 4830 N N . SER A 1 611 ? -2.361 1.809 -7.696 1.00 98.81 611 SER A N 1
ATOM 4831 C CA . SER A 1 611 ? -3.558 1.755 -6.861 1.00 98.81 611 SER A CA 1
ATOM 4832 C C . SER A 1 611 ? -3.589 0.516 -5.975 1.00 98.81 611 SER A C 1
ATOM 4834 O O . SER A 1 611 ? -3.898 0.642 -4.793 1.00 98.81 611 SER A O 1
ATOM 4836 N N . TYR A 1 612 ? -3.198 -0.651 -6.492 1.00 98.69 612 TYR A N 1
ATOM 4837 C CA . TYR A 1 612 ? -3.036 -1.862 -5.681 1.00 98.69 612 TYR A CA 1
ATOM 4838 C C . TYR A 1 612 ? -2.088 -1.616 -4.487 1.00 98.69 612 TYR A C 1
ATOM 4840 O O . TYR A 1 612 ? -2.430 -1.903 -3.337 1.00 98.69 612 TYR A O 1
ATOM 4848 N N . ASN A 1 613 ? -0.910 -1.033 -4.730 1.00 98.81 613 ASN A N 1
ATOM 4849 C CA . ASN A 1 613 ? 0.100 -0.838 -3.688 1.00 98.81 613 ASN A CA 1
ATOM 4850 C C . ASN A 1 613 ? -0.272 0.302 -2.729 1.00 98.81 613 ASN A C 1
ATOM 4852 O O . ASN A 1 613 ? -0.033 0.200 -1.524 1.00 98.81 613 ASN A O 1
ATOM 4856 N N . MET A 1 614 ? -0.935 1.352 -3.221 1.00 98.88 614 MET A N 1
ATOM 4857 C CA . MET A 1 614 ? -1.489 2.398 -2.363 1.00 98.88 614 MET A CA 1
ATOM 4858 C C . MET A 1 614 ? -2.583 1.853 -1.443 1.00 98.88 614 MET A C 1
ATOM 4860 O O . MET A 1 614 ? -2.643 2.254 -0.281 1.00 98.88 614 MET A O 1
ATOM 4864 N N . LEU A 1 615 ? -3.410 0.905 -1.898 1.00 98.81 615 LEU A N 1
ATOM 4865 C CA . LEU A 1 615 ? -4.390 0.225 -1.045 1.00 98.81 615 LEU A CA 1
ATOM 4866 C C . LEU A 1 615 ? -3.714 -0.622 0.044 1.00 98.81 615 LEU A C 1
ATOM 4868 O O . LEU A 1 615 ? -4.152 -0.567 1.196 1.00 98.81 615 LEU A O 1
ATOM 4872 N N . LYS A 1 616 ? -2.605 -1.317 -0.265 1.00 98.38 616 LYS A N 1
ATOM 4873 C CA . LYS A 1 616 ? -1.787 -2.012 0.752 1.00 98.38 616 LYS A CA 1
ATOM 4874 C C . LYS A 1 616 ? -1.276 -1.047 1.828 1.00 98.38 616 LYS A C 1
ATOM 4876 O O . LYS A 1 616 ? -1.449 -1.316 3.016 1.00 98.38 616 LYS A O 1
ATOM 4881 N N . LEU A 1 617 ? -0.694 0.089 1.431 1.00 98.81 617 LEU A N 1
ATOM 4882 C CA . LEU A 1 617 ? -0.210 1.107 2.374 1.00 98.81 617 LEU A CA 1
ATOM 4883 C C . LEU A 1 617 ? -1.358 1.694 3.211 1.00 98.81 617 LEU A C 1
ATOM 4885 O O . LEU A 1 617 ? -1.256 1.795 4.432 1.00 98.81 617 LEU A O 1
ATOM 4889 N N . THR A 1 618 ? -2.477 2.017 2.558 1.00 98.81 618 THR A N 1
ATOM 4890 C CA . THR A 1 618 ? -3.689 2.556 3.198 1.00 98.81 618 THR A CA 1
ATOM 4891 C C . THR A 1 618 ? -4.214 1.615 4.277 1.00 98.81 618 THR A C 1
ATOM 4893 O O . THR A 1 618 ? -4.577 2.063 5.362 1.00 98.81 618 THR A O 1
ATOM 4896 N N . ARG A 1 619 ? -4.214 0.303 4.010 1.00 98.06 619 ARG A N 1
ATOM 4897 C CA . ARG A 1 619 ? -4.609 -0.718 4.982 1.00 98.06 619 ARG A CA 1
ATOM 4898 C C . ARG A 1 619 ? -3.718 -0.704 6.222 1.00 98.06 619 ARG A C 1
ATOM 4900 O O . ARG A 1 619 ? -4.247 -0.725 7.329 1.00 98.06 619 ARG A O 1
ATOM 4907 N N . LEU A 1 620 ? -2.394 -0.677 6.052 1.00 97.38 620 LEU A N 1
ATOM 4908 C CA . LEU A 1 620 ? -1.456 -0.642 7.182 1.00 97.38 620 LEU A CA 1
ATOM 4909 C C . LEU A 1 620 ? -1.659 0.618 8.032 1.00 97.38 620 LEU A C 1
ATOM 4911 O O . LEU A 1 620 ? -1.801 0.519 9.249 1.00 97.38 620 LEU A O 1
ATOM 4915 N N . LEU A 1 621 ? -1.762 1.782 7.384 1.00 97.12 621 LEU A N 1
ATOM 4916 C CA . LEU A 1 621 ? -1.999 3.059 8.057 1.00 97.12 621 LEU A CA 1
ATOM 4917 C C . LEU A 1 621 ? -3.338 3.082 8.803 1.00 97.12 621 LEU A C 1
ATOM 4919 O O . LEU A 1 621 ? -3.378 3.518 9.948 1.00 97.12 621 LEU A O 1
ATOM 4923 N N . PHE A 1 622 ? -4.413 2.564 8.203 1.00 96.81 622 PHE A N 1
ATOM 4924 C CA . PHE A 1 622 ? -5.726 2.499 8.844 1.00 96.81 622 PHE A CA 1
ATOM 4925 C C . PHE A 1 622 ? -5.736 1.592 10.080 1.00 96.81 622 PHE A C 1
ATOM 4927 O O . PHE A 1 622 ? -6.266 1.977 11.119 1.00 96.81 622 PHE A O 1
ATOM 4934 N N . LEU A 1 623 ? -5.150 0.394 9.990 1.00 93.75 623 LEU A N 1
ATOM 4935 C CA . LEU A 1 623 ? -5.096 -0.533 11.126 1.00 93.75 623 LEU A CA 1
ATOM 4936 C C . LEU A 1 623 ? -4.207 0.006 12.259 1.00 93.75 623 LEU A C 1
ATOM 4938 O O . LEU A 1 623 ? -4.497 -0.215 13.435 1.00 93.75 623 LEU A O 1
ATOM 4942 N N . HIS A 1 624 ? -3.161 0.759 11.915 1.00 90.44 624 HIS A N 1
ATOM 4943 C CA . HIS A 1 624 ? -2.277 1.402 12.881 1.00 90.44 624 HIS A CA 1
ATOM 4944 C C . HIS A 1 624 ? -2.923 2.644 13.536 1.00 90.44 624 HIS A C 1
ATOM 4946 O O . HIS A 1 624 ? -2.984 2.762 14.764 1.00 90.44 624 HIS A O 1
ATOM 4952 N N . SER A 1 625 ? -3.478 3.558 12.738 1.00 87.75 625 SER A N 1
ATOM 4953 C CA . SER A 1 625 ? -4.121 4.795 13.193 1.00 87.75 625 SER A CA 1
ATOM 4954 C C . SER A 1 625 ? -5.463 5.007 12.476 1.00 87.75 625 SER A C 1
ATOM 4956 O O . SER A 1 625 ? -5.507 5.615 11.405 1.00 87.75 625 SER A O 1
ATOM 4958 N N . PRO A 1 626 ? -6.575 4.489 13.036 1.00 88.81 626 PRO A N 1
ATOM 4959 C CA . PRO A 1 626 ? -7.872 4.514 12.366 1.00 88.81 626 PRO A CA 1
ATOM 4960 C C . PRO A 1 626 ? -8.395 5.938 12.137 1.00 88.81 626 PRO A C 1
ATOM 4962 O O . PRO A 1 626 ? -8.788 6.630 13.077 1.00 88.81 626 PRO A O 1
ATOM 4965 N N . ASP A 1 627 ? -8.466 6.338 10.869 1.00 90.94 627 ASP A N 1
ATOM 4966 C CA . ASP A 1 627 ? -9.016 7.614 10.403 1.00 90.94 627 ASP A CA 1
ATOM 4967 C C . ASP A 1 627 ? -9.865 7.388 9.145 1.00 90.94 627 ASP A C 1
ATOM 4969 O O . ASP A 1 627 ? -9.498 6.589 8.273 1.00 90.94 627 ASP A O 1
ATOM 4973 N N . ARG A 1 628 ? -11.011 8.076 9.036 1.00 93.94 628 ARG A N 1
ATOM 4974 C CA . ARG A 1 628 ? -11.899 7.966 7.872 1.00 93.94 628 ARG A CA 1
ATOM 4975 C C . ARG A 1 628 ? -11.191 8.272 6.556 1.00 93.94 628 ARG A C 1
ATOM 4977 O O . ARG A 1 628 ? -11.544 7.650 5.561 1.00 93.94 628 ARG A O 1
ATOM 4984 N N . LYS A 1 629 ? -10.177 9.148 6.533 1.00 96.88 629 LYS A N 1
ATOM 4985 C CA . LYS A 1 629 ? -9.501 9.566 5.292 1.00 96.88 629 LYS A CA 1
ATOM 4986 C C . LYS A 1 629 ? -8.887 8.385 4.542 1.00 96.88 629 LYS A C 1
ATOM 4988 O O . LYS A 1 629 ? -8.920 8.345 3.313 1.00 96.88 629 LYS A O 1
ATOM 4993 N N . PHE A 1 630 ? -8.376 7.398 5.281 1.00 98.56 630 PHE A N 1
ATOM 4994 C CA . PHE A 1 630 ? -7.826 6.179 4.702 1.00 98.56 630 PHE A CA 1
ATOM 4995 C C . PHE A 1 630 ? -8.929 5.369 4.026 1.00 98.56 630 PHE A C 1
ATOM 4997 O O . PHE A 1 630 ? -8.779 4.956 2.881 1.00 98.56 630 PHE A O 1
ATOM 5004 N N . MET A 1 631 ? -10.071 5.207 4.695 1.00 98.56 631 MET A N 1
ATOM 5005 C CA . MET A 1 631 ? -11.198 4.456 4.148 1.00 98.56 631 MET A CA 1
ATOM 5006 C C . MET A 1 631 ? -11.947 5.199 3.038 1.00 98.56 631 MET A C 1
ATOM 5008 O O . MET A 1 631 ? -12.476 4.544 2.147 1.00 98.56 631 MET A O 1
ATOM 5012 N N . ASP A 1 632 ? -11.941 6.532 3.026 1.00 98.62 632 ASP A N 1
ATOM 5013 C CA . ASP A 1 632 ? -12.469 7.340 1.922 1.00 98.62 632 ASP A CA 1
ATOM 5014 C C . ASP A 1 632 ? -11.622 7.156 0.652 1.00 98.62 632 ASP A C 1
ATOM 5016 O O . ASP A 1 632 ? -12.162 6.940 -0.434 1.00 98.62 632 ASP A O 1
ATOM 5020 N N . TYR A 1 633 ? -10.289 7.171 0.781 1.00 98.88 633 TYR A N 1
ATOM 5021 C CA . TYR A 1 633 ? -9.392 6.835 -0.328 1.00 98.88 633 TYR A CA 1
ATOM 5022 C C . TYR A 1 633 ? -9.538 5.371 -0.761 1.00 98.88 633 TYR A C 1
ATOM 5024 O O . TYR A 1 633 ? -9.589 5.090 -1.961 1.00 98.88 633 TYR A O 1
ATOM 5032 N N . TYR A 1 634 ? -9.635 4.447 0.200 1.00 98.88 634 TYR A N 1
ATOM 5033 C CA . TYR A 1 634 ? -9.792 3.022 -0.077 1.00 98.88 634 TYR A CA 1
ATOM 5034 C C . TYR A 1 634 ? -11.086 2.766 -0.862 1.00 98.88 634 TYR A C 1
ATOM 5036 O O . TYR A 1 634 ? -11.034 2.178 -1.938 1.00 98.88 634 TYR A O 1
ATOM 5044 N N . GLU A 1 635 ? -12.228 3.285 -0.390 1.00 98.81 635 GLU A N 1
ATOM 5045 C CA . GLU A 1 635 ? -13.529 3.220 -1.071 1.00 98.81 635 GLU A CA 1
ATOM 5046 C C . GLU A 1 635 ? -13.453 3.806 -2.486 1.00 98.81 635 GLU A C 1
ATOM 5048 O O . GLU A 1 635 ? -13.817 3.138 -3.456 1.00 98.81 635 GLU A O 1
ATOM 5053 N N . ARG A 1 636 ? -12.924 5.026 -2.624 1.00 98.50 636 ARG A N 1
ATOM 5054 C CA . ARG A 1 636 ? -12.768 5.691 -3.923 1.00 98.50 636 ARG A CA 1
ATOM 5055 C C . ARG A 1 636 ? -11.981 4.829 -4.907 1.00 98.50 636 ARG A C 1
ATOM 5057 O O . ARG A 1 636 ? -12.409 4.648 -6.042 1.00 98.50 636 ARG A O 1
ATOM 5064 N N . THR A 1 637 ? -10.860 4.269 -4.476 1.00 98.88 637 THR A N 1
ATOM 5065 C CA . THR A 1 637 ? -9.955 3.536 -5.366 1.00 98.88 637 THR A CA 1
ATOM 5066 C C . THR A 1 637 ? -10.516 2.164 -5.749 1.00 98.88 637 THR A C 1
ATOM 5068 O O . THR A 1 637 ? -10.423 1.779 -6.918 1.00 98.88 637 THR A O 1
ATOM 5071 N N . ILE A 1 638 ? -11.149 1.432 -4.819 1.00 98.56 638 ILE A N 1
ATOM 5072 C CA . ILE A 1 638 ? -11.696 0.104 -5.139 1.00 98.56 638 ILE A CA 1
ATOM 5073 C C . ILE A 1 638 ? -12.887 0.179 -6.095 1.00 98.56 638 ILE A C 1
ATOM 5075 O O . ILE A 1 638 ? -12.971 -0.645 -7.002 1.00 98.56 638 ILE A O 1
ATOM 5079 N N . TYR A 1 639 ? -13.779 1.164 -5.933 1.00 98.56 639 TYR A N 1
ATOM 5080 C CA . TYR A 1 639 ? -14.943 1.320 -6.809 1.00 98.56 639 TYR A CA 1
ATOM 5081 C C . TYR A 1 639 ? -14.555 1.850 -8.185 1.00 98.56 639 TYR A C 1
ATOM 5083 O O . TYR A 1 639 ? -15.138 1.433 -9.183 1.00 98.56 639 TYR A O 1
ATOM 5091 N N . ASN A 1 640 ? -13.605 2.785 -8.245 1.00 98.81 640 ASN A N 1
ATOM 5092 C CA . ASN A 1 640 ? -13.405 3.580 -9.453 1.00 98.81 640 ASN A CA 1
ATOM 5093 C C . ASN A 1 640 ? -12.180 3.184 -10.265 1.00 98.81 640 ASN A C 1
ATOM 5095 O O . ASN A 1 640 ? -12.222 3.355 -11.476 1.00 98.81 640 ASN A O 1
ATOM 5099 N N . HIS A 1 641 ? -11.122 2.645 -9.651 1.00 98.81 641 HIS A N 1
ATOM 5100 C CA . HIS A 1 641 ? -9.960 2.166 -10.399 1.00 98.81 641 HIS A CA 1
ATOM 5101 C C . HIS A 1 641 ? -9.924 0.637 -10.441 1.00 98.81 641 HIS A C 1
ATOM 5103 O O . HIS A 1 641 ? -10.043 0.075 -11.527 1.00 98.81 641 HIS A O 1
ATOM 5109 N N . ILE A 1 642 ? -9.888 -0.040 -9.286 1.00 98.69 642 ILE A N 1
ATOM 5110 C CA . ILE A 1 642 ? -9.710 -1.505 -9.220 1.00 98.69 642 ILE A CA 1
ATOM 5111 C C . ILE A 1 642 ? -10.883 -2.274 -9.837 1.00 98.69 642 ILE A C 1
ATOM 5113 O O . ILE A 1 642 ? -10.684 -3.235 -10.572 1.00 98.69 642 ILE A O 1
ATOM 5117 N N . LEU A 1 643 ? -12.128 -1.881 -9.561 1.00 98.25 643 LEU A N 1
ATOM 5118 C CA . LEU A 1 643 ? -13.281 -2.548 -10.172 1.00 98.25 643 LEU A CA 1
ATOM 5119 C C . LEU A 1 643 ? -13.346 -2.292 -11.690 1.00 98.25 643 LEU A C 1
ATOM 5121 O O . LEU A 1 643 ? -13.731 -3.174 -12.447 1.00 98.25 643 LEU A O 1
ATOM 5125 N N . SER A 1 644 ? -12.916 -1.109 -12.145 1.00 98.38 644 SER A N 1
ATOM 5126 C CA . SER A 1 644 ? -12.896 -0.742 -13.571 1.00 98.38 644 SER A CA 1
ATOM 5127 C C . SER A 1 644 ? -11.759 -1.393 -14.370 1.00 98.38 644 SER A C 1
ATOM 5129 O O . SER A 1 644 ? -11.812 -1.418 -15.609 1.00 98.38 644 SER A O 1
ATOM 5131 N N . SER A 1 645 ? -10.733 -1.892 -13.665 1.00 98.50 645 SER A N 1
ATOM 5132 C CA . SER A 1 645 ? -9.508 -2.447 -14.239 1.00 98.50 645 SER A CA 1
ATOM 5133 C C . SER A 1 645 ? -9.626 -3.927 -14.595 1.00 98.50 645 SER A C 1
ATOM 5135 O O . SER A 1 645 ? -8.629 -4.535 -14.976 1.00 98.50 645 SER A O 1
ATOM 5137 N N . GLN A 1 646 ? -10.819 -4.512 -14.488 1.00 98.56 646 GLN A N 1
ATOM 5138 C CA . GLN A 1 646 ? -11.113 -5.851 -14.977 1.00 98.56 646 GLN A CA 1
ATOM 5139 C C . GLN A 1 646 ? -12.277 -5.799 -15.959 1.00 98.56 646 GLN A C 1
ATOM 5141 O O . GLN A 1 646 ? -13.323 -5.219 -15.680 1.00 98.56 646 GLN A O 1
ATOM 5146 N N . HIS A 1 647 ? -12.102 -6.414 -17.122 1.00 98.25 647 HIS A N 1
ATOM 5147 C CA . HIS A 1 647 ? -13.195 -6.620 -18.056 1.00 98.25 647 HIS A CA 1
ATOM 5148 C C . HIS A 1 647 ? -14.167 -7.688 -17.509 1.00 98.25 647 HIS A C 1
ATOM 5150 O O . HIS A 1 647 ? -13.694 -8.720 -17.029 1.00 98.25 647 HIS A O 1
ATOM 5156 N N . PRO A 1 648 ? -15.503 -7.532 -17.616 1.00 94.88 648 PRO A N 1
ATOM 5157 C CA . PRO A 1 648 ? -16.469 -8.478 -17.044 1.00 94.88 648 PRO A CA 1
ATOM 5158 C C . PRO A 1 648 ? -16.309 -9.929 -17.522 1.00 94.88 648 PRO A C 1
ATOM 5160 O O . PRO A 1 648 ? -16.634 -10.858 -16.784 1.00 94.88 648 PRO A O 1
ATOM 5163 N N . ASN A 1 649 ? -15.759 -10.133 -18.724 1.00 92.31 649 ASN A N 1
ATOM 5164 C CA . ASN A 1 649 ? -15.472 -11.460 -19.289 1.00 92.31 649 ASN A CA 1
ATOM 5165 C C . ASN A 1 649 ? -14.023 -11.943 -19.057 1.00 92.31 649 ASN A C 1
ATOM 5167 O O . ASN A 1 649 ? -13.628 -12.968 -19.608 1.00 92.31 649 ASN A O 1
ATOM 5171 N N . GLY A 1 650 ? -13.238 -11.228 -18.251 1.00 92.38 650 GLY A N 1
ATOM 5172 C CA . GLY A 1 650 ? -11.822 -11.490 -17.993 1.00 92.38 650 GLY A CA 1
ATOM 5173 C C . GLY A 1 650 ? -10.898 -10.588 -18.813 1.00 92.38 650 GLY A C 1
ATOM 5174 O O . GLY A 1 650 ? -11.234 -10.193 -19.928 1.00 92.38 650 GLY A O 1
ATOM 5175 N N . GLY A 1 651 ? -9.736 -10.267 -18.239 1.00 96.81 651 GLY A N 1
ATOM 5176 C CA . GLY A 1 651 ? -8.759 -9.325 -18.793 1.00 96.81 651 GLY A CA 1
ATOM 5177 C C . GLY A 1 651 ? -8.529 -8.140 -17.865 1.00 96.81 651 GLY A C 1
ATOM 5178 O O . GLY A 1 651 ? -9.485 -7.557 -17.357 1.00 96.81 651 GLY A O 1
ATOM 5179 N N . PHE A 1 652 ? -7.266 -7.792 -17.641 1.00 98.56 652 PHE A N 1
ATOM 5180 C CA . PHE A 1 652 ? -6.842 -6.728 -16.734 1.00 98.56 652 PHE A CA 1
ATOM 5181 C C . PHE A 1 652 ? -6.351 -5.505 -17.497 1.00 98.56 652 PHE A C 1
ATOM 5183 O O . PHE A 1 652 ? -5.727 -5.627 -18.551 1.00 98.56 652 PHE A O 1
ATOM 5190 N N . VAL A 1 653 ? -6.611 -4.328 -16.943 1.00 98.62 653 VAL A N 1
ATOM 5191 C CA . VAL A 1 653 ? -6.157 -3.047 -17.481 1.00 98.62 653 VAL A CA 1
ATOM 5192 C C . VAL A 1 653 ? -4.798 -2.692 -16.897 1.00 98.62 653 VAL A C 1
ATOM 5194 O O . VAL A 1 653 ? -4.613 -2.755 -15.682 1.00 98.62 653 VAL A O 1
ATOM 5197 N N . TYR A 1 654 ? -3.874 -2.273 -17.761 1.00 98.38 654 TYR A N 1
ATOM 5198 C CA . TYR A 1 654 ? -2.613 -1.668 -17.334 1.00 98.38 654 TYR A CA 1
ATOM 5199 C C . TYR A 1 654 ? -2.793 -0.175 -17.049 1.00 98.38 654 TYR A C 1
ATOM 5201 O O . TYR A 1 654 ? -2.727 0.244 -15.896 1.00 98.38 654 TYR A O 1
ATOM 5209 N N . PHE A 1 655 ? -3.078 0.606 -18.096 1.00 98.62 655 PHE A N 1
ATOM 5210 C CA . PHE A 1 655 ? -3.296 2.048 -18.015 1.00 98.62 655 PHE A CA 1
ATOM 5211 C C . PHE A 1 655 ? -4.770 2.412 -18.160 1.00 98.62 655 PHE A C 1
ATOM 5213 O O . PHE A 1 655 ? -5.456 1.949 -19.075 1.00 98.62 655 PHE A O 1
ATOM 5220 N N . THR A 1 656 ? -5.225 3.322 -17.302 1.00 98.69 656 THR A N 1
ATOM 5221 C CA . THR A 1 656 ? -6.567 3.907 -17.367 1.00 98.69 656 THR A CA 1
ATOM 5222 C C . THR A 1 656 ? -6.477 5.362 -17.847 1.00 98.69 656 THR A C 1
ATOM 5224 O O . THR A 1 656 ? -6.424 6.271 -17.023 1.00 98.69 656 THR A O 1
ATOM 5227 N N . PRO A 1 657 ? -6.440 5.641 -19.164 1.00 97.56 657 PRO A N 1
ATOM 5228 C CA . PRO A 1 657 ? -6.331 7.007 -19.667 1.00 97.56 657 PRO A CA 1
ATOM 5229 C C . PRO A 1 657 ? -7.494 7.868 -19.192 1.00 97.56 657 PRO A C 1
ATOM 5231 O O . PRO A 1 657 ? -8.650 7.441 -19.241 1.00 97.56 657 PRO A O 1
ATOM 5234 N N . ILE A 1 658 ? -7.194 9.106 -18.798 1.00 96.00 658 ILE A N 1
ATOM 5235 C CA . ILE A 1 658 ? -8.224 10.132 -18.587 1.00 96.00 658 ILE A CA 1
ATOM 5236 C C . ILE A 1 658 ? -8.375 11.065 -19.783 1.00 96.00 658 ILE A C 1
ATOM 5238 O O . ILE A 1 658 ? -9.291 11.889 -19.790 1.00 96.00 658 ILE A O 1
ATOM 5242 N N . ARG A 1 659 ? -7.505 10.915 -20.792 1.00 94.50 659 ARG A N 1
ATOM 5243 C CA . ARG A 1 659 ? -7.621 11.597 -22.075 1.00 94.50 659 ARG A CA 1
ATOM 5244 C C . ARG A 1 659 ? -9.039 11.402 -22.630 1.00 94.50 659 ARG A C 1
ATOM 5246 O O . ARG A 1 659 ? -9.431 10.259 -22.891 1.00 94.50 659 ARG A O 1
ATOM 5253 N N . PRO A 1 660 ? -9.801 12.485 -22.853 1.00 93.12 660 PRO A N 1
ATOM 5254 C CA . PRO A 1 660 ? -11.152 12.390 -23.384 1.00 93.12 660 PRO A CA 1
ATOM 5255 C C . PRO A 1 660 ? -11.204 11.626 -24.710 1.00 93.12 660 PRO A C 1
ATOM 5257 O O . PRO A 1 660 ? -10.379 11.831 -25.602 1.00 93.12 660 PRO A O 1
ATOM 5260 N N . MET A 1 661 ? -12.218 10.774 -24.854 1.00 93.06 661 MET A N 1
ATOM 5261 C CA . MET A 1 661 ? -12.479 9.962 -26.049 1.00 93.06 661 MET A CA 1
ATOM 5262 C C . MET A 1 661 ? -11.346 8.987 -26.398 1.00 93.06 661 MET A C 1
ATOM 5264 O O . MET A 1 661 ? -11.142 8.630 -27.568 1.00 93.06 661 MET A O 1
ATOM 5268 N N . HIS A 1 662 ? -10.607 8.534 -25.389 1.00 96.19 662 HIS A N 1
ATOM 5269 C CA . HIS A 1 662 ? -9.698 7.402 -25.501 1.00 96.19 662 HIS A CA 1
ATOM 5270 C C . HIS A 1 662 ? -10.275 6.159 -24.814 1.00 96.19 662 HIS A C 1
ATOM 5272 O O . HIS A 1 662 ? -11.363 6.209 -24.241 1.00 96.19 662 HIS A O 1
ATOM 5278 N N . TYR A 1 663 ? -9.588 5.028 -24.945 1.00 97.88 663 TYR A N 1
ATOM 5279 C CA . TYR A 1 663 ? -10.018 3.724 -24.443 1.00 97.88 663 TYR A CA 1
ATOM 5280 C C . TYR A 1 663 ? -8.873 3.055 -23.683 1.00 97.88 663 TYR A C 1
ATOM 5282 O O . TYR A 1 663 ? -7.731 3.502 -23.758 1.00 97.88 663 TYR A O 1
ATOM 5290 N N . ARG A 1 664 ? -9.181 1.979 -22.961 1.00 97.94 664 ARG A N 1
ATOM 5291 C CA . ARG A 1 664 ? -8.200 1.179 -22.219 1.00 97.94 664 ARG A CA 1
ATOM 5292 C C . ARG A 1 664 ? -8.128 -0.235 -22.775 1.00 97.94 664 ARG A C 1
ATOM 5294 O O . ARG A 1 664 ? -9.111 -0.713 -23.333 1.00 97.94 664 ARG A O 1
ATOM 5301 N N . VAL A 1 665 ? -6.971 -0.871 -22.630 1.00 97.81 665 VAL A N 1
ATOM 5302 C CA . VAL A 1 665 ? -6.703 -2.220 -23.145 1.00 97.81 665 VAL A CA 1
ATOM 5303 C C . VAL A 1 665 ? -6.862 -3.259 -22.042 1.00 97.81 665 VAL A C 1
ATOM 5305 O O . VAL A 1 665 ? -6.559 -2.987 -20.881 1.00 97.81 665 VAL A O 1
ATOM 5308 N N . TYR A 1 666 ? -7.314 -4.452 -22.419 1.00 98.38 666 TYR A N 1
ATOM 5309 C CA . TYR A 1 666 ? -7.459 -5.605 -21.544 1.00 98.38 666 TYR A CA 1
ATOM 5310 C C . TYR A 1 666 ? -6.438 -6.693 -21.886 1.00 98.38 666 TYR A C 1
ATOM 5312 O O . TYR A 1 666 ? -6.268 -7.073 -23.047 1.00 98.38 666 TYR A O 1
ATOM 5320 N N . SER A 1 667 ? -5.791 -7.239 -20.860 1.00 98.00 667 SER A N 1
ATOM 5321 C CA . SER A 1 667 ? -4.931 -8.415 -20.976 1.00 98.00 667 SER A CA 1
ATOM 5322 C C . SER A 1 667 ? -5.711 -9.636 -21.477 1.00 98.00 667 SER A C 1
ATOM 5324 O O . SER A 1 667 ? -6.928 -9.736 -21.301 1.00 98.00 667 SER A O 1
ATOM 5326 N N . THR A 1 668 ? -5.003 -10.612 -22.048 1.00 94.25 668 THR A N 1
ATOM 5327 C CA . THR A 1 668 ? -5.563 -11.941 -22.326 1.00 94.25 668 THR A CA 1
ATOM 5328 C C . THR A 1 668 ? -4.757 -13.019 -21.588 1.00 94.25 668 THR A C 1
ATOM 5330 O O . THR A 1 668 ? -3.524 -12.943 -21.583 1.00 94.25 668 THR A O 1
ATOM 5333 N N . PRO A 1 669 ? -5.405 -14.032 -20.966 1.00 89.94 669 PRO A N 1
ATOM 5334 C CA . PRO A 1 669 ? -4.733 -14.949 -20.037 1.00 89.94 669 PRO A CA 1
ATOM 5335 C C . PRO A 1 669 ? -3.480 -15.636 -20.574 1.00 89.94 669 PRO A C 1
ATOM 5337 O O . PRO A 1 669 ? -2.526 -15.830 -19.835 1.00 89.94 669 PRO A O 1
ATOM 5340 N N . GLN A 1 670 ? -3.468 -16.012 -21.854 1.00 91.88 670 GLN A N 1
ATOM 5341 C CA . GLN A 1 670 ? -2.380 -16.811 -22.425 1.00 91.88 670 GLN A CA 1
ATOM 5342 C C . GLN A 1 670 ? -1.280 -15.980 -23.102 1.00 91.88 670 GLN A C 1
ATOM 5344 O O . GLN A 1 670 ? -0.283 -16.559 -23.538 1.00 91.88 670 GLN A O 1
ATOM 5349 N N . HIS A 1 671 ? -1.454 -14.658 -23.222 1.00 91.50 671 HIS A N 1
ATOM 5350 C CA . HIS A 1 671 ? -0.593 -13.818 -24.066 1.00 91.50 671 HIS A CA 1
ATOM 5351 C C . HIS A 1 671 ? -0.002 -12.597 -23.353 1.00 91.50 671 HIS A C 1
ATOM 5353 O O . HIS A 1 671 ? 1.041 -12.113 -23.781 1.00 91.50 671 HIS A O 1
ATOM 5359 N N . ALA A 1 672 ? -0.622 -12.118 -22.273 1.00 93.38 672 ALA A N 1
ATOM 5360 C CA . ALA A 1 672 ? -0.195 -10.919 -21.556 1.00 93.38 672 ALA A CA 1
ATOM 5361 C C . ALA A 1 672 ? 0.354 -11.268 -20.167 1.00 93.38 672 ALA A C 1
ATOM 5363 O O . ALA A 1 672 ? -0.354 -11.865 -19.357 1.00 93.38 672 ALA A O 1
ATOM 5364 N N . MET A 1 673 ? 1.596 -10.861 -19.890 1.00 95.88 673 MET A N 1
ATOM 5365 C CA . MET A 1 673 ? 2.334 -11.196 -18.666 1.00 95.88 673 MET A CA 1
ATOM 5366 C C . MET A 1 673 ? 2.909 -9.936 -18.012 1.00 95.88 673 MET A C 1
ATOM 5368 O O . MET A 1 673 ? 4.080 -9.862 -17.679 1.00 95.88 673 MET A O 1
ATOM 5372 N N . TRP A 1 674 ? 2.091 -8.896 -17.872 1.00 95.81 674 TRP A N 1
ATOM 5373 C CA . TRP A 1 674 ? 2.549 -7.608 -17.348 1.00 95.81 674 TRP A CA 1
ATOM 5374 C C . TRP A 1 674 ? 2.512 -7.550 -15.819 1.00 95.81 674 TRP A C 1
ATOM 5376 O O . TRP A 1 674 ? 1.805 -8.331 -15.177 1.00 95.81 674 TRP A O 1
ATOM 5386 N N . CYS A 1 675 ? 3.171 -6.563 -15.211 1.00 95.31 675 CYS A N 1
ATOM 5387 C CA . CYS A 1 675 ? 3.045 -6.306 -13.769 1.00 95.31 675 CYS A CA 1
ATOM 5388 C C . CYS A 1 675 ? 1.570 -6.121 -13.338 1.00 95.31 675 CYS A C 1
ATOM 5390 O O . CYS A 1 675 ? 1.149 -6.694 -12.332 1.00 95.31 675 CYS A O 1
ATOM 5392 N N . CYS A 1 676 ? 0.758 -5.417 -14.143 1.00 97.69 676 CYS A N 1
ATOM 5393 C CA . CYS A 1 676 ? -0.675 -5.214 -13.900 1.00 97.69 676 CYS A CA 1
ATOM 5394 C C . CYS A 1 676 ? -1.518 -6.486 -14.084 1.00 97.69 676 CYS A C 1
ATOM 5396 O O . CYS A 1 676 ? -2.610 -6.572 -13.529 1.00 97.69 676 CYS A O 1
ATOM 5398 N N . VAL A 1 677 ? -1.025 -7.496 -14.814 1.00 98.31 677 VAL A N 1
ATOM 5399 C CA . VAL A 1 677 ? -1.641 -8.835 -14.802 1.00 98.31 677 VAL A CA 1
ATOM 5400 C C . VAL A 1 677 ? -1.360 -9.498 -13.460 1.00 98.31 677 VAL A C 1
ATOM 5402 O O . VAL A 1 677 ? -2.286 -9.986 -12.824 1.00 98.31 677 VAL A O 1
ATOM 5405 N N . GLY A 1 678 ? -0.112 -9.440 -12.987 1.00 98.06 678 GLY A N 1
ATOM 5406 C CA . GLY A 1 678 ? 0.277 -9.949 -11.673 1.00 98.06 678 GLY A CA 1
ATOM 5407 C C . GLY A 1 678 ? -0.565 -9.379 -10.527 1.00 98.06 678 GLY A C 1
ATOM 5408 O O . GLY A 1 678 ? -1.184 -10.130 -9.778 1.00 98.06 678 GLY A O 1
ATOM 5409 N N . THR A 1 679 ? -0.655 -8.050 -10.417 1.00 97.81 679 THR A N 1
ATOM 5410 C CA . THR A 1 679 ? -1.501 -7.400 -9.396 1.00 97.81 679 THR A CA 1
ATOM 5411 C C . THR A 1 679 ? -2.998 -7.566 -9.672 1.00 97.81 679 THR A C 1
ATOM 5413 O O . THR A 1 679 ? -3.777 -7.701 -8.727 1.00 97.81 679 THR A O 1
ATOM 5416 N N . GLY A 1 680 ? -3.407 -7.621 -10.945 1.00 98.00 680 GLY A N 1
ATOM 5417 C CA . GLY A 1 680 ? -4.771 -7.928 -11.380 1.00 98.00 680 GLY A CA 1
ATOM 5418 C C . GLY A 1 680 ? -5.295 -9.244 -10.807 1.00 98.00 680 GLY A C 1
ATOM 5419 O O . GLY A 1 680 ? -6.367 -9.245 -10.210 1.00 98.00 680 GLY A O 1
ATOM 5420 N N . LEU A 1 681 ? -4.494 -10.314 -10.880 1.00 98.50 681 LEU A N 1
ATOM 5421 C CA . LEU A 1 681 ? -4.811 -11.639 -10.317 1.00 98.50 681 LEU A CA 1
ATOM 5422 C C . LEU A 1 681 ? -5.023 -11.622 -8.792 1.00 98.50 681 LEU A C 1
ATOM 5424 O O . LEU A 1 681 ? -5.627 -12.528 -8.224 1.00 98.50 681 LEU A O 1
ATOM 5428 N N . GLU A 1 682 ? -4.469 -10.633 -8.096 1.00 98.50 682 GLU A N 1
ATOM 5429 C CA . GLU A 1 682 ? -4.575 -10.530 -6.643 1.00 98.50 682 GLU A CA 1
ATOM 5430 C C . GLU A 1 682 ? -5.709 -9.601 -6.191 1.00 98.50 682 GLU A C 1
ATOM 5432 O O . GLU A 1 682 ? -6.280 -9.800 -5.115 1.00 98.50 682 GLU A O 1
ATOM 5437 N N . ASN A 1 683 ? -6.025 -8.566 -6.976 1.00 97.44 683 ASN A N 1
ATOM 5438 C CA . ASN A 1 683 ? -6.967 -7.503 -6.617 1.00 97.44 683 ASN A CA 1
ATOM 5439 C C . ASN A 1 683 ? -8.328 -8.048 -6.167 1.00 97.44 683 ASN A C 1
ATOM 5441 O O . ASN A 1 683 ? -8.849 -7.667 -5.115 1.00 97.44 683 ASN A O 1
ATOM 5445 N N . HIS A 1 684 ? -8.905 -8.957 -6.951 1.00 96.75 684 HIS A N 1
ATOM 5446 C CA . HIS A 1 684 ? -10.313 -9.324 -6.805 1.00 96.75 684 HIS A CA 1
ATOM 5447 C C . HIS A 1 684 ? -10.550 -10.398 -5.732 1.00 96.75 684 HIS A C 1
ATOM 5449 O O . HIS A 1 684 ? -11.684 -10.599 -5.290 1.00 96.75 684 HIS A O 1
ATOM 5455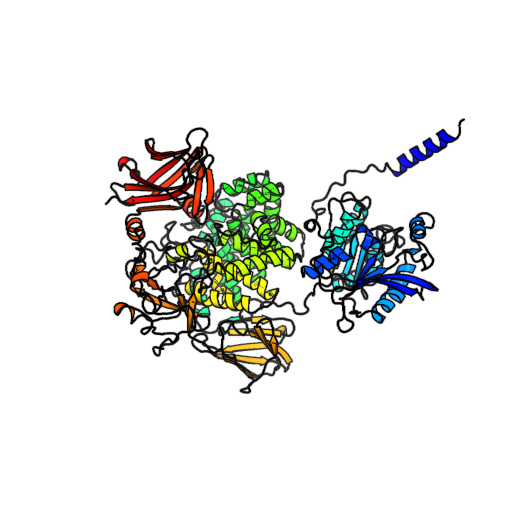 N N . GLY A 1 685 ? -9.483 -11.033 -5.234 1.00 93.56 685 GLY A N 1
ATOM 5456 C CA . GLY A 1 685 ? -9.522 -11.902 -4.056 1.00 93.56 685 GLY A CA 1
ATOM 5457 C C . GLY A 1 685 ? -9.609 -11.143 -2.724 1.00 93.56 685 GLY A C 1
ATOM 5458 O O . GLY A 1 685 ? -9.935 -11.747 -1.703 1.00 93.56 685 GLY A O 1
ATOM 5459 N N . LYS A 1 686 ? -9.348 -9.827 -2.715 1.00 94.06 686 LYS A N 1
ATOM 5460 C CA . LYS A 1 686 ? -9.118 -9.043 -1.486 1.00 94.06 686 LYS A CA 1
ATOM 5461 C C . LYS A 1 686 ? -10.249 -8.123 -1.054 1.00 94.06 686 LYS A C 1
ATOM 5463 O O . LYS A 1 686 ? -10.172 -7.564 0.032 1.00 94.06 686 LYS A O 1
ATOM 5468 N N . TYR A 1 687 ? -11.335 -8.010 -1.818 1.00 96.56 687 TYR A N 1
ATOM 5469 C CA . TYR A 1 687 ? -12.420 -7.053 -1.536 1.00 96.56 687 TYR A CA 1
ATOM 5470 C C . TYR A 1 687 ? -13.021 -7.118 -0.123 1.00 96.56 687 TYR A C 1
ATOM 5472 O O . TYR A 1 687 ? -13.627 -6.153 0.334 1.00 96.56 687 TYR A O 1
ATOM 5480 N N . THR A 1 688 ? -12.871 -8.238 0.582 1.00 95.81 688 THR A N 1
ATOM 5481 C CA . THR A 1 688 ? -13.407 -8.433 1.930 1.00 95.81 688 THR A CA 1
ATOM 5482 C C . THR A 1 688 ? -12.515 -7.905 3.055 1.00 95.81 688 THR A C 1
ATOM 5484 O O . THR A 1 688 ? -12.987 -7.808 4.185 1.00 95.81 688 THR A O 1
ATOM 5487 N N . GLU A 1 689 ? -11.243 -7.589 2.788 1.00 95.12 689 GLU A N 1
ATOM 5488 C CA . GLU A 1 689 ? -10.215 -7.418 3.828 1.00 95.12 689 GLU A CA 1
ATOM 5489 C C . GLU A 1 689 ? -10.429 -6.216 4.759 1.00 95.12 689 GLU A C 1
ATOM 5491 O O . GLU A 1 689 ? -9.977 -6.243 5.902 1.00 95.12 689 GLU A O 1
ATOM 5496 N N . LEU A 1 690 ? -11.124 -5.181 4.279 1.00 97.19 690 LEU A N 1
ATOM 5497 C CA . LEU A 1 690 ? -11.407 -3.959 5.031 1.00 97.19 690 LEU A CA 1
ATOM 5498 C C . LEU A 1 690 ? -12.884 -3.565 5.025 1.00 97.19 690 LEU A C 1
ATOM 5500 O O . LEU A 1 690 ? -13.195 -2.458 5.458 1.00 97.19 690 LEU A O 1
ATOM 5504 N N . ILE A 1 691 ? -13.807 -4.446 4.603 1.00 98.56 691 ILE A N 1
ATOM 5505 C CA . ILE A 1 691 ? -15.250 -4.184 4.792 1.00 98.56 691 ILE A CA 1
ATOM 5506 C C . ILE A 1 691 ? -15.522 -3.916 6.273 1.00 98.56 691 ILE A C 1
ATOM 5508 O O . ILE A 1 691 ? -16.177 -2.931 6.627 1.00 98.56 691 ILE A O 1
ATOM 5512 N N . TYR A 1 692 ? -14.915 -4.746 7.121 1.00 98.44 692 TYR A N 1
ATOM 5513 C CA . TYR A 1 692 ? -14.918 -4.591 8.562 1.00 98.44 692 TYR A CA 1
ATOM 5514 C C . TYR A 1 692 ? -13.504 -4.666 9.131 1.00 98.44 692 TYR A C 1
ATOM 5516 O O . TYR A 1 692 ? -12.629 -5.327 8.573 1.00 98.44 692 TYR A O 1
ATOM 5524 N N . ALA A 1 693 ? -13.318 -4.060 10.296 1.00 97.31 693 ALA A N 1
ATOM 5525 C CA . ALA A 1 693 ? -12.167 -4.285 11.164 1.00 97.31 693 ALA A CA 1
ATOM 5526 C C . ALA A 1 693 ? -12.648 -4.389 12.616 1.00 97.31 693 ALA A C 1
ATOM 5528 O O . ALA A 1 693 ? -13.785 -4.027 12.917 1.00 97.31 693 ALA A O 1
ATOM 5529 N N . HIS A 1 694 ? -11.830 -4.904 13.527 1.00 94.56 694 HIS A N 1
ATOM 5530 C CA . HIS A 1 694 ? -12.250 -5.080 14.912 1.00 94.56 694 HIS A CA 1
ATOM 5531 C C . HIS A 1 694 ? -11.141 -4.818 15.923 1.00 94.56 694 HIS A C 1
ATOM 5533 O O . HIS A 1 694 ? -9.962 -5.037 15.665 1.00 94.56 694 HIS A O 1
ATOM 5539 N N . SER A 1 695 ? -11.550 -4.379 17.106 1.00 86.12 695 SER A N 1
ATOM 5540 C CA . SER A 1 695 ? -10.749 -4.433 18.327 1.00 86.12 695 SER A CA 1
ATOM 5541 C C . SER A 1 695 ? -11.350 -5.489 19.269 1.00 86.12 695 SER A C 1
ATOM 5543 O O . SER A 1 695 ? -12.188 -6.298 18.862 1.00 86.12 695 SER A O 1
ATOM 5545 N N . ASN A 1 696 ? -10.949 -5.508 20.541 1.00 76.38 696 ASN A N 1
ATOM 5546 C CA . ASN A 1 696 ? -11.496 -6.452 21.519 1.00 76.38 696 ASN A CA 1
ATOM 5547 C C . ASN A 1 696 ? -13.000 -6.254 21.790 1.00 76.38 696 ASN A C 1
ATOM 5549 O O . ASN A 1 696 ? -13.694 -7.221 22.112 1.00 76.38 696 ASN A O 1
ATOM 5553 N N . ASP A 1 697 ? -13.522 -5.030 21.693 1.00 79.06 697 ASP A N 1
ATOM 5554 C CA . ASP A 1 697 ? -14.909 -4.690 22.048 1.00 79.06 697 ASP A CA 1
ATOM 5555 C C . ASP A 1 697 ? -15.665 -3.901 20.967 1.00 79.06 697 ASP A C 1
ATOM 5557 O O . ASP A 1 697 ? -16.854 -3.613 21.140 1.00 79.06 697 ASP A O 1
ATOM 5561 N N . SER A 1 698 ? -14.998 -3.570 19.860 1.00 87.69 698 SER A N 1
ATOM 5562 C CA . SER A 1 698 ? -15.539 -2.690 18.830 1.00 87.69 698 SER A CA 1
ATOM 5563 C C . SER A 1 698 ? -15.464 -3.322 17.442 1.00 87.69 698 SER A C 1
ATOM 5565 O O . SER A 1 698 ? -14.445 -3.910 17.081 1.00 87.69 698 SER A O 1
ATOM 5567 N N . LEU A 1 699 ? -16.538 -3.182 16.664 1.00 96.12 699 LEU A N 1
ATOM 5568 C CA . LEU A 1 699 ? -16.593 -3.510 15.241 1.00 96.12 699 LEU A CA 1
ATOM 5569 C C . LEU A 1 699 ? -16.608 -2.220 14.430 1.00 96.12 699 LEU A C 1
ATOM 5571 O O . LEU A 1 699 ? -17.509 -1.402 14.593 1.00 96.12 699 LEU A O 1
ATOM 5575 N N . TYR A 1 700 ? -15.655 -2.072 13.525 1.00 97.50 700 TYR A N 1
ATOM 5576 C CA . TYR A 1 700 ? -15.612 -0.995 12.551 1.00 97.50 700 TYR A CA 1
ATOM 5577 C C . TYR A 1 700 ? -16.323 -1.447 11.279 1.00 97.50 700 TYR A C 1
ATOM 5579 O O . TYR A 1 700 ? -15.960 -2.466 10.695 1.00 97.50 700 TYR A O 1
ATOM 5587 N N . VAL A 1 701 ? -17.341 -0.695 10.866 1.00 98.25 701 VAL A N 1
ATOM 5588 C CA . VAL A 1 701 ? -18.070 -0.875 9.606 1.00 98.25 701 VAL A CA 1
ATOM 5589 C C . VAL A 1 701 ? -17.559 0.188 8.644 1.00 98.25 701 VAL A C 1
ATOM 5591 O O . VAL A 1 701 ? -17.954 1.353 8.730 1.00 98.25 701 VAL A O 1
ATOM 5594 N N . ASN A 1 702 ? -16.636 -0.206 7.767 1.00 98.50 702 ASN A N 1
ATOM 5595 C CA . ASN A 1 702 ? -15.909 0.738 6.924 1.00 98.50 702 ASN A CA 1
ATOM 5596 C C . ASN A 1 702 ? -16.536 0.869 5.534 1.00 98.50 702 ASN A C 1
ATOM 5598 O O . ASN A 1 702 ? -16.729 1.985 5.055 1.00 98.50 702 ASN A O 1
ATOM 5602 N N . LEU A 1 703 ? -16.825 -0.252 4.866 1.00 98.56 703 LEU A N 1
ATOM 5603 C CA . LEU A 1 703 ? -17.321 -0.257 3.487 1.00 98.56 703 LEU A CA 1
ATOM 5604 C C . LEU A 1 703 ? -18.764 -0.746 3.435 1.00 98.56 703 LEU A C 1
ATOM 5606 O O . LEU A 1 703 ? -19.139 -1.712 4.100 1.00 98.56 703 LEU A O 1
ATOM 5610 N N . PHE A 1 704 ? -19.569 -0.102 2.594 1.00 98.19 704 PHE A N 1
ATOM 5611 C CA . PHE A 1 704 ? -20.967 -0.468 2.402 1.00 98.19 704 PHE A CA 1
ATOM 5612 C C . PHE A 1 704 ? -21.112 -1.484 1.270 1.00 98.19 704 PHE A C 1
ATOM 5614 O O . PHE A 1 704 ? -21.606 -1.168 0.195 1.00 98.19 704 PHE A O 1
ATOM 5621 N N . ILE A 1 705 ? -20.596 -2.696 1.500 1.00 98.62 705 ILE A N 1
ATOM 5622 C CA . ILE A 1 705 ? -20.552 -3.790 0.520 1.00 98.62 705 ILE A CA 1
ATOM 5623 C C . ILE A 1 705 ? -21.391 -4.963 1.042 1.00 98.62 705 ILE A C 1
ATOM 5625 O O . ILE A 1 705 ? -21.196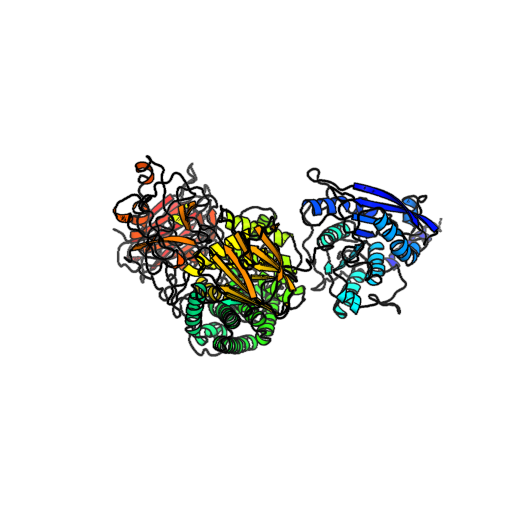 -5.378 2.192 1.00 98.62 705 ILE A O 1
ATOM 5629 N N . PRO A 1 706 ? -22.300 -5.532 0.226 1.00 98.62 706 PRO A N 1
ATOM 5630 C CA . PRO A 1 706 ? -23.166 -6.615 0.667 1.00 98.62 706 PRO A CA 1
ATOM 5631 C C . PRO A 1 706 ? -22.328 -7.841 1.044 1.00 98.62 706 PRO A C 1
ATOM 5633 O O . PRO A 1 706 ? -21.553 -8.372 0.241 1.00 98.62 706 PRO A O 1
ATOM 5636 N N . SER A 1 707 ? -22.438 -8.270 2.300 1.00 98.62 707 SER A N 1
ATOM 5637 C CA . SER A 1 707 ? -21.531 -9.269 2.864 1.00 98.62 707 SER A CA 1
ATOM 5638 C C . SER A 1 707 ? -22.076 -9.950 4.119 1.00 98.62 707 SER A C 1
ATOM 5640 O O . SER A 1 707 ? -23.038 -9.505 4.742 1.00 98.62 707 SER A O 1
ATOM 5642 N N . VAL A 1 708 ? -21.456 -11.073 4.482 1.00 98.62 708 VAL A N 1
ATOM 5643 C CA . VAL A 1 708 ? -21.686 -11.785 5.741 1.00 98.62 708 VAL A CA 1
ATOM 5644 C C . VAL A 1 708 ? -20.374 -11.846 6.504 1.00 98.62 708 VAL A C 1
ATOM 5646 O O . VAL A 1 708 ? -19.393 -12.377 5.986 1.00 98.62 708 VAL A O 1
ATOM 5649 N N . LEU A 1 709 ? -20.374 -11.355 7.737 1.00 98.56 709 LEU A N 1
ATOM 5650 C CA . LEU A 1 709 ? -19.269 -11.457 8.680 1.00 98.56 709 LEU A CA 1
ATOM 5651 C C . LEU A 1 709 ? -19.568 -12.523 9.741 1.00 98.56 709 LEU A C 1
ATOM 5653 O O . LEU A 1 709 ? -20.636 -12.536 10.351 1.00 98.56 709 LEU A O 1
ATOM 5657 N N . GLN A 1 710 ? -18.580 -13.375 10.000 1.00 97.31 710 GLN A N 1
ATOM 5658 C CA . GLN A 1 710 ? -18.534 -14.323 11.108 1.00 97.31 710 GLN A CA 1
ATOM 5659 C C . GLN A 1 710 ? -17.479 -13.880 12.128 1.00 97.31 710 GLN A C 1
ATOM 5661 O O . GLN A 1 710 ? -16.279 -14.036 11.899 1.00 97.31 710 GLN A O 1
ATOM 5666 N N . TRP A 1 711 ? -17.918 -13.354 13.273 1.00 94.81 711 TRP A N 1
ATOM 5667 C CA . TRP A 1 711 ? -17.042 -12.917 14.361 1.00 94.81 711 TRP A CA 1
ATOM 5668 C C . TRP A 1 711 ? -17.060 -13.924 15.516 1.00 94.81 711 TRP A C 1
ATOM 5670 O O . TRP A 1 711 ? -17.860 -13.839 16.452 1.00 94.81 711 TRP A O 1
ATOM 5680 N N . GLU A 1 712 ? -16.161 -14.907 15.442 1.00 90.25 712 GLU A N 1
ATOM 5681 C CA . GLU A 1 712 ? -16.145 -16.069 16.343 1.00 90.25 712 GLU A CA 1
ATOM 5682 C C . GLU A 1 712 ? -15.941 -15.707 17.816 1.00 90.25 712 GLU A C 1
ATOM 5684 O O . GLU A 1 712 ? -16.679 -16.203 18.669 1.00 90.25 712 GLU A O 1
ATOM 5689 N N . SER A 1 713 ? -15.005 -14.800 18.124 1.00 86.50 713 SER A N 1
ATOM 5690 C CA . SER A 1 713 ? -14.709 -14.394 19.509 1.00 86.50 713 SER A CA 1
ATOM 5691 C C . SER A 1 713 ? -15.892 -13.711 20.204 1.00 86.50 713 SER A C 1
ATOM 5693 O O . SER A 1 713 ? -15.960 -13.683 21.433 1.00 86.50 713 SER A O 1
ATOM 5695 N N . LYS A 1 714 ? -16.861 -13.212 19.427 1.00 89.62 714 LYS A N 1
ATOM 5696 C CA . LYS A 1 714 ? -18.139 -12.677 19.909 1.00 89.62 714 LYS A CA 1
ATOM 5697 C C . LYS A 1 714 ? -19.314 -13.619 19.659 1.00 89.62 714 LYS A C 1
ATOM 5699 O O . LYS A 1 714 ? -20.422 -13.318 20.085 1.00 89.62 714 LYS A O 1
ATOM 5704 N N . SER A 1 715 ? -19.120 -14.772 19.013 1.00 93.75 715 SER A N 1
ATOM 5705 C CA . SER A 1 715 ? -20.219 -15.643 18.563 1.00 93.75 715 SER A CA 1
ATOM 5706 C C . SER A 1 715 ? -21.320 -14.848 17.842 1.00 93.75 715 SER A C 1
ATOM 5708 O O . SER A 1 715 ? -22.510 -15.032 18.117 1.00 93.75 715 SER A O 1
ATOM 5710 N N . MET A 1 716 ? -20.895 -13.920 16.979 1.00 95.00 716 MET A N 1
ATOM 5711 C CA . MET A 1 716 ? -21.762 -13.005 16.245 1.00 95.00 716 MET A CA 1
ATOM 5712 C C . MET A 1 716 ? -21.680 -13.291 14.751 1.00 95.00 716 MET A C 1
ATOM 5714 O O . MET A 1 716 ? -20.587 -13.369 14.192 1.00 95.00 716 MET A O 1
ATOM 5718 N N . THR A 1 717 ? -22.836 -13.372 14.103 1.00 98.25 717 THR A N 1
ATOM 5719 C CA . THR A 1 717 ? -22.943 -13.272 12.647 1.00 98.25 717 THR A CA 1
ATOM 5720 C C . THR A 1 717 ? -23.600 -11.943 12.309 1.00 98.25 717 THR A C 1
ATOM 5722 O O . THR A 1 717 ? -24.617 -11.582 12.901 1.00 98.25 717 THR A O 1
ATOM 5725 N N . LEU A 1 718 ? -23.023 -11.220 11.358 1.00 98.50 718 LEU A N 1
ATOM 5726 C CA . LEU A 1 718 ? -23.558 -9.971 10.838 1.00 98.50 718 LEU A CA 1
ATOM 5727 C C . LEU A 1 718 ? -23.827 -10.145 9.347 1.00 98.50 718 LEU A C 1
ATOM 5729 O O . LEU A 1 718 ? -22.932 -10.557 8.612 1.00 98.50 718 LEU A O 1
ATOM 5733 N N . VAL A 1 719 ? -25.038 -9.830 8.903 1.00 98.81 719 VAL A N 1
ATOM 5734 C CA . VAL A 1 719 ? -25.385 -9.790 7.478 1.00 98.81 719 VAL A CA 1
ATOM 5735 C C . VAL A 1 719 ? -25.615 -8.339 7.092 1.00 98.81 719 VAL A C 1
ATOM 5737 O O . VAL A 1 719 ? -26.469 -7.679 7.677 1.00 98.81 719 VAL A O 1
ATOM 5740 N N . GLN A 1 720 ? -24.850 -7.847 6.124 1.00 98.75 720 GLN A N 1
ATOM 5741 C CA . GLN A 1 720 ? -25.015 -6.522 5.553 1.00 98.75 720 GLN A CA 1
ATOM 5742 C C . GLN A 1 720 ? -25.735 -6.625 4.211 1.00 98.75 720 GLN A C 1
ATOM 5744 O O . GLN A 1 720 ? -25.190 -7.129 3.230 1.00 98.75 720 GLN A O 1
ATOM 5749 N N . GLU A 1 721 ? -26.972 -6.146 4.189 1.00 98.44 721 GLU A N 1
ATOM 5750 C CA . GLU A 1 721 ? -27.858 -6.105 3.032 1.00 98.44 721 GLU A CA 1
ATOM 5751 C C . GLU A 1 721 ? -27.865 -4.683 2.471 1.00 98.44 721 GLU A C 1
ATOM 5753 O O . GLU A 1 721 ? -28.236 -3.727 3.157 1.00 98.44 721 GLU A O 1
ATOM 5758 N N . THR A 1 722 ? -27.414 -4.534 1.228 1.00 98.12 722 THR A N 1
ATOM 5759 C CA . THR A 1 722 ? -27.387 -3.249 0.530 1.00 98.12 722 THR A CA 1
ATOM 5760 C C . THR A 1 722 ? -27.217 -3.460 -0.971 1.00 98.12 722 THR A C 1
ATOM 5762 O O . THR A 1 722 ? -26.570 -4.418 -1.398 1.00 98.12 722 THR A O 1
ATOM 5765 N N . ARG A 1 723 ? -27.766 -2.548 -1.773 1.00 96.88 723 ARG A N 1
ATOM 5766 C CA . ARG A 1 723 ? -27.420 -2.358 -3.191 1.00 96.88 723 ARG A CA 1
ATOM 5767 C C . ARG A 1 723 ? -26.561 -1.118 -3.411 1.00 96.88 723 ARG A C 1
ATOM 5769 O O . ARG A 1 723 ? -26.470 -0.639 -4.538 1.00 96.88 723 ARG A O 1
ATOM 5776 N N . PHE A 1 724 ? -25.949 -0.573 -2.360 1.00 97.19 724 PHE A N 1
ATOM 5777 C CA . PHE A 1 724 ? -25.006 0.530 -2.480 1.00 97.19 724 PHE A CA 1
ATOM 5778 C C . PHE A 1 724 ? -23.950 0.195 -3.549 1.00 97.19 724 PHE A C 1
ATOM 5780 O O . PHE A 1 724 ? -23.425 -0.923 -3.562 1.00 97.19 724 PHE A O 1
ATOM 5787 N N . PRO A 1 725 ? -23.654 1.116 -4.481 1.00 95.88 725 PRO A N 1
ATOM 5788 C CA . PRO A 1 725 ? -24.062 2.524 -4.510 1.00 95.88 725 PRO A CA 1
ATOM 5789 C C . PRO A 1 725 ? -25.355 2.825 -5.296 1.00 95.88 725 PRO A C 1
ATOM 5791 O O . PRO A 1 725 ? -25.647 3.987 -5.548 1.00 95.88 725 PRO A O 1
ATOM 5794 N N . GLU A 1 726 ? -26.131 1.829 -5.736 1.00 95.38 726 GLU A N 1
ATOM 5795 C CA . GLU A 1 726 ? -27.409 2.063 -6.442 1.00 95.38 726 GLU A CA 1
ATOM 5796 C C . GLU A 1 726 ? -28.507 2.633 -5.538 1.00 95.38 726 GLU A C 1
ATOM 5798 O O . GLU A 1 726 ? -29.416 3.314 -6.018 1.00 95.38 726 GLU A O 1
ATOM 5803 N N . GLU A 1 727 ? -28.393 2.374 -4.238 1.00 94.19 727 GLU A N 1
ATOM 5804 C CA . GLU A 1 727 ? -29.206 2.949 -3.173 1.00 94.19 727 GLU A CA 1
ATOM 5805 C C . GLU A 1 727 ? -28.311 3.560 -2.089 1.00 94.19 727 GLU A C 1
ATOM 5807 O O . GLU A 1 727 ? -27.139 3.211 -1.956 1.00 94.19 727 GLU A O 1
ATOM 5812 N N . ASP A 1 728 ? -28.884 4.453 -1.294 1.00 94.75 728 ASP A N 1
ATOM 5813 C CA . ASP A 1 728 ? -28.230 5.231 -0.242 1.00 94.75 728 ASP A CA 1
ATOM 5814 C C . ASP A 1 728 ? -28.458 4.633 1.156 1.00 94.75 728 ASP A C 1
ATOM 5816 O O . ASP A 1 728 ? -28.434 5.339 2.162 1.00 94.75 728 ASP A O 1
ATOM 5820 N N . ALA A 1 729 ? -28.686 3.321 1.256 1.00 97.00 729 ALA A N 1
ATOM 5821 C CA . ALA A 1 729 ? -28.946 2.663 2.530 1.00 97.00 729 ALA A CA 1
ATOM 5822 C C . ALA A 1 729 ? -28.224 1.320 2.667 1.00 97.00 729 ALA A C 1
ATOM 5824 O O . ALA A 1 729 ? -28.037 0.581 1.704 1.00 97.00 729 ALA A O 1
ATOM 5825 N N . SER A 1 730 ? -27.856 0.982 3.901 1.00 98.31 730 SER A N 1
ATOM 5826 C CA . SER A 1 730 ? -27.271 -0.311 4.255 1.00 98.31 730 SER A CA 1
ATOM 5827 C C . SER A 1 730 ? -27.894 -0.831 5.545 1.00 98.31 730 SER A C 1
ATOM 5829 O O . SER A 1 730 ? -27.889 -0.138 6.562 1.00 98.31 730 SER A O 1
ATOM 5831 N N . LEU A 1 731 ? -28.415 -2.058 5.518 1.00 98.62 731 LEU A N 1
ATOM 5832 C CA . LEU A 1 731 ? -29.015 -2.726 6.670 1.00 98.62 731 LEU A CA 1
ATOM 5833 C C . LEU A 1 731 ? -28.073 -3.799 7.213 1.00 98.62 731 LEU A C 1
ATOM 5835 O O . LEU A 1 731 ? -27.619 -4.664 6.477 1.00 98.62 731 LEU A O 1
ATOM 5839 N N . LEU A 1 732 ? -27.796 -3.751 8.509 1.00 98.69 732 LEU A N 1
ATOM 5840 C CA . LEU A 1 732 ? -26.952 -4.692 9.225 1.00 98.69 732 LEU A CA 1
ATOM 5841 C C . LEU A 1 732 ? -27.827 -5.520 10.172 1.00 98.69 732 LEU A C 1
ATOM 5843 O O . LEU A 1 732 ? -28.338 -4.994 11.161 1.00 98.69 732 LEU A O 1
ATOM 5847 N N . ARG A 1 733 ? -27.997 -6.811 9.879 1.00 98.56 733 ARG A N 1
ATOM 5848 C CA . ARG A 1 733 ? -28.755 -7.767 10.700 1.00 98.56 733 ARG A CA 1
ATOM 5849 C C . ARG A 1 733 ? -27.815 -8.549 11.603 1.00 98.56 733 ARG A C 1
ATOM 5851 O O . ARG A 1 733 ? -26.859 -9.159 11.120 1.00 98.56 733 ARG A O 1
ATOM 5858 N N . ILE A 1 734 ? -28.094 -8.555 12.902 1.00 98.31 734 ILE A N 1
ATOM 5859 C CA . ILE A 1 734 ? -27.207 -9.122 13.919 1.00 98.31 734 ILE A CA 1
ATOM 5860 C C . ILE A 1 734 ? -27.801 -10.421 14.467 1.00 98.31 734 ILE A C 1
ATOM 5862 O O . ILE A 1 734 ? -28.896 -10.449 15.025 1.00 98.31 734 ILE A O 1
ATOM 5866 N N . THR A 1 735 ? -27.042 -11.509 14.357 1.00 98.38 735 THR A N 1
ATOM 5867 C CA . THR A 1 735 ? -27.343 -12.796 14.996 1.00 98.38 735 THR A CA 1
ATOM 5868 C C . THR A 1 735 ? -26.338 -13.045 16.113 1.00 98.38 735 THR A C 1
ATOM 5870 O O . THR A 1 735 ? -25.128 -12.965 15.898 1.00 98.38 735 THR A O 1
ATOM 5873 N N . LEU A 1 736 ? -26.828 -13.350 17.316 1.00 95.88 736 LEU A N 1
ATOM 5874 C CA . LEU A 1 736 ? -26.014 -13.502 18.525 1.00 95.88 736 LEU A CA 1
ATOM 5875 C C . LEU A 1 736 ? -26.501 -14.688 19.356 1.00 95.88 736 LEU A C 1
ATOM 5877 O O . LEU A 1 736 ? -27.698 -14.845 19.570 1.00 95.88 736 LEU A O 1
ATOM 5881 N N . LYS A 1 737 ? -25.576 -15.476 19.919 1.00 93.00 737 LYS A N 1
ATOM 5882 C CA . LYS A 1 737 ? -25.944 -16.551 20.865 1.00 93.00 737 LYS A CA 1
ATOM 5883 C C . LYS A 1 737 ? -26.466 -16.025 22.204 1.00 93.00 737 LYS A C 1
ATOM 5885 O O . LYS A 1 737 ? -27.316 -16.650 22.826 1.00 93.00 737 LYS A O 1
ATOM 5890 N N . ARG A 1 738 ? -25.928 -14.896 22.667 1.00 93.38 738 ARG A N 1
ATOM 5891 C CA . ARG A 1 738 ? -26.332 -14.223 23.907 1.00 93.38 738 ARG A CA 1
ATOM 5892 C C . ARG A 1 738 ? -26.197 -12.709 23.759 1.00 93.38 738 ARG A C 1
ATOM 5894 O O . ARG A 1 738 ? -25.296 -12.274 23.031 1.00 93.38 738 ARG A O 1
ATOM 5901 N N . PRO A 1 739 ? -27.035 -11.918 24.453 1.00 94.81 739 PRO A N 1
ATOM 5902 C CA . PRO A 1 739 ? -26.868 -10.474 24.510 1.00 94.81 739 PRO A CA 1
ATOM 5903 C C . PRO A 1 739 ? -25.470 -10.086 24.989 1.00 94.81 739 PRO A C 1
ATOM 5905 O O . PRO A 1 739 ? -24.954 -10.687 25.933 1.00 94.81 739 PRO A O 1
ATOM 5908 N N . GLN A 1 740 ? -24.853 -9.096 24.350 1.00 92.38 740 GLN A N 1
ATOM 5909 C CA . GLN A 1 740 ? -23.498 -8.666 24.697 1.00 92.38 740 GLN A CA 1
ATOM 5910 C C . GLN A 1 740 ? -23.233 -7.207 24.334 1.00 92.38 740 GLN A C 1
ATOM 5912 O O . GLN A 1 740 ? -23.765 -6.687 23.354 1.00 92.38 740 GLN A O 1
ATOM 5917 N N . LEU A 1 741 ? -22.401 -6.555 25.146 1.00 87.94 741 LEU A N 1
ATOM 5918 C CA . LEU A 1 741 ? -21.970 -5.179 24.932 1.00 87.94 741 LEU A CA 1
ATOM 5919 C C . LEU A 1 741 ? -20.930 -5.136 23.806 1.00 87.94 741 LEU A C 1
ATOM 5921 O O . LEU A 1 741 ? -19.842 -5.694 23.949 1.00 87.94 741 LEU A O 1
ATOM 5925 N N . ILE A 1 742 ? -21.275 -4.481 22.698 1.00 89.19 742 ILE A N 1
ATOM 5926 C CA . ILE A 1 742 ? -20.383 -4.257 21.552 1.00 89.19 742 ILE A CA 1
ATOM 5927 C C . ILE A 1 742 ? -20.545 -2.801 21.118 1.00 89.19 742 ILE A C 1
ATOM 5929 O O . ILE A 1 742 ? -21.657 -2.262 21.086 1.00 89.19 742 ILE A O 1
ATOM 5933 N N . THR A 1 743 ? -19.433 -2.166 20.772 1.00 88.81 743 THR A N 1
ATOM 5934 C CA . THR A 1 743 ? -19.436 -0.868 20.103 1.00 88.81 743 THR A CA 1
ATOM 5935 C C . THR A 1 743 ? -19.423 -1.063 18.589 1.00 88.81 743 THR A C 1
ATOM 5937 O O . THR A 1 743 ? -18.493 -1.659 18.057 1.00 88.81 743 THR A O 1
ATOM 5940 N N . MET A 1 744 ? -20.431 -0.559 17.878 1.00 94.12 744 MET A N 1
ATOM 5941 C CA . MET A 1 744 ? -20.384 -0.460 16.415 1.00 94.12 744 MET A CA 1
ATOM 5942 C C . MET A 1 744 ? -19.842 0.922 16.042 1.00 94.12 744 MET A C 1
ATOM 5944 O O . MET A 1 744 ? -20.476 1.924 16.365 1.00 94.12 744 MET A O 1
ATOM 5948 N N . ALA A 1 745 ? -18.677 0.981 15.401 1.00 93.44 745 ALA A N 1
ATOM 5949 C CA . ALA A 1 745 ? -18.075 2.187 14.845 1.00 93.44 745 ALA A CA 1
ATOM 5950 C C . ALA A 1 745 ? -18.389 2.249 13.343 1.00 93.44 745 ALA A C 1
ATOM 5952 O O . ALA A 1 745 ? -17.764 1.563 12.538 1.00 93.44 745 ALA A O 1
ATOM 5953 N N . VAL A 1 746 ? -19.386 3.042 12.954 1.00 96.62 746 VAL A N 1
ATOM 5954 C CA . VAL A 1 746 ? -19.820 3.169 11.553 1.00 96.62 746 VAL A CA 1
ATOM 5955 C C . VAL A 1 746 ? -19.118 4.361 10.916 1.00 96.62 746 VAL A C 1
ATOM 5957 O O . VAL A 1 746 ? -19.208 5.471 11.446 1.00 96.62 746 VAL A O 1
ATOM 5960 N N . ARG A 1 747 ? -18.414 4.150 9.797 1.00 97.38 747 ARG A N 1
ATOM 5961 C CA . ARG A 1 747 ? -17.745 5.245 9.080 1.00 97.38 747 ARG A CA 1
ATOM 5962 C C . ARG A 1 747 ? -18.768 6.278 8.612 1.00 97.38 747 ARG A C 1
ATOM 5964 O O . ARG A 1 747 ? -19.815 5.909 8.087 1.00 97.38 747 ARG A O 1
ATOM 5971 N N . VAL A 1 748 ? -18.413 7.556 8.733 1.00 95.88 748 VAL A N 1
ATOM 5972 C CA . VAL A 1 748 ? -19.091 8.675 8.069 1.00 95.88 748 VAL A CA 1
ATOM 5973 C C . VAL A 1 748 ? -18.221 9.136 6.898 1.00 95.88 748 VAL A C 1
ATOM 5975 O O . VAL A 1 748 ? -17.235 9.849 7.126 1.00 95.88 748 VAL A O 1
ATOM 5978 N N . PRO A 1 749 ? -18.535 8.716 5.658 1.00 97.38 749 PRO A N 1
ATOM 5979 C CA . PRO A 1 749 ? -17.738 9.076 4.493 1.00 97.38 749 PRO A CA 1
ATOM 5980 C C . PRO A 1 749 ? -17.560 10.586 4.323 1.00 97.38 749 PRO A C 1
ATOM 5982 O O . PRO A 1 749 ? -18.512 11.348 4.486 1.00 97.38 749 PRO A O 1
ATOM 5985 N N . GLY A 1 750 ? -16.365 11.029 3.930 1.00 95.44 750 GLY A N 1
ATOM 5986 C CA . GLY A 1 750 ? -16.066 12.450 3.719 1.00 95.44 750 GLY A CA 1
ATOM 5987 C C . GLY A 1 750 ? -16.857 13.120 2.588 1.00 95.44 750 GLY A C 1
ATOM 5988 O O . GLY A 1 750 ? -16.950 14.344 2.554 1.00 95.44 750 GLY A O 1
ATOM 5989 N N . TRP A 1 751 ? -17.454 12.342 1.677 1.00 95.44 751 TRP A N 1
ATOM 5990 C CA . TRP A 1 751 ? -18.299 12.860 0.594 1.00 95.44 751 TRP A CA 1
ATOM 5991 C C . TRP A 1 751 ? -19.733 13.202 1.032 1.00 95.44 751 TRP A C 1
ATOM 5993 O O . TRP A 1 751 ? -20.460 13.826 0.259 1.00 95.44 751 TRP A O 1
ATOM 6003 N N . ILE A 1 752 ? -20.148 12.809 2.241 1.00 94.38 752 ILE A N 1
ATOM 6004 C CA . ILE A 1 752 ? -21.462 13.145 2.796 1.00 94.38 752 ILE A CA 1
ATOM 6005 C C . ILE A 1 752 ? -21.446 14.601 3.286 1.00 94.38 752 ILE A C 1
ATOM 6007 O O . ILE A 1 752 ? -20.673 14.951 4.178 1.00 94.38 752 ILE A O 1
ATOM 6011 N N . LYS A 1 753 ? -22.304 15.446 2.699 1.00 84.44 753 LYS A N 1
ATOM 6012 C CA . LYS A 1 753 ? -22.498 16.850 3.110 1.00 84.44 753 LYS A CA 1
ATOM 6013 C C . LYS A 1 753 ? -23.616 17.017 4.135 1.00 84.44 753 LYS A C 1
ATOM 6015 O O . LYS A 1 753 ? -23.433 17.718 5.127 1.00 84.44 753 LYS A O 1
ATOM 6020 N N . ASP A 1 754 ? -24.745 16.360 3.887 1.00 81.81 754 ASP A N 1
ATOM 6021 C CA . ASP A 1 754 ? -25.878 16.302 4.809 1.00 81.81 754 ASP A CA 1
ATOM 6022 C C . ASP A 1 754 ? -25.599 15.372 5.997 1.00 81.81 754 ASP A C 1
ATOM 6024 O O . ASP A 1 754 ? -24.575 14.703 6.081 1.00 81.81 754 ASP A O 1
ATOM 6028 N N . SER A 1 755 ? -26.519 15.291 6.954 1.00 83.88 755 SER A N 1
ATOM 6029 C CA . SER A 1 755 ? -26.360 14.383 8.091 1.00 83.88 755 SER A CA 1
ATOM 6030 C C . SER A 1 755 ? -26.575 12.923 7.667 1.00 83.88 755 SER A C 1
ATOM 6032 O O . SER A 1 755 ? -27.683 12.535 7.295 1.00 83.88 755 SER A O 1
ATOM 6034 N N . MET A 1 756 ? -25.545 12.078 7.789 1.00 92.62 756 MET A N 1
ATOM 6035 C CA . MET A 1 756 ? -25.735 10.621 7.808 1.00 92.62 756 MET A CA 1
ATOM 6036 C C . MET A 1 756 ? -26.646 10.264 8.991 1.00 92.62 756 MET A C 1
ATOM 6038 O O . MET A 1 756 ? -26.463 10.798 10.086 1.00 92.62 756 MET A O 1
ATOM 6042 N N . THR A 1 757 ? -27.619 9.372 8.802 1.00 93.94 757 THR A N 1
ATOM 6043 C CA . THR A 1 757 ? -28.504 8.943 9.899 1.00 93.94 757 THR A CA 1
ATOM 6044 C C . THR A 1 757 ? -28.438 7.442 10.110 1.00 93.94 757 THR A C 1
ATOM 6046 O O . THR A 1 757 ? -28.171 6.664 9.192 1.00 93.94 757 THR A O 1
ATOM 6049 N N . VAL A 1 758 ? -28.668 7.038 11.356 1.00 95.38 758 VAL A N 1
ATOM 6050 C CA . VAL A 1 758 ? -28.672 5.641 11.774 1.00 95.38 758 VAL A CA 1
ATOM 6051 C C . VAL A 1 758 ? -29.914 5.350 12.607 1.00 95.38 758 VAL A C 1
ATOM 6053 O O . VAL A 1 758 ? -30.329 6.155 13.446 1.00 95.38 758 VAL A O 1
ATOM 6056 N N . THR A 1 759 ? -30.508 4.181 12.389 1.00 97.62 759 THR A N 1
ATOM 6057 C CA . THR A 1 759 ? -31.613 3.675 13.208 1.00 97.62 759 THR A CA 1
ATOM 6058 C C . THR A 1 759 ? -31.279 2.291 13.731 1.00 97.62 759 THR A C 1
ATOM 6060 O O . THR A 1 759 ? -30.760 1.470 12.974 1.00 97.62 759 THR A O 1
ATOM 6063 N N . VAL A 1 760 ? -31.634 2.003 14.982 1.00 97.25 760 VAL A N 1
ATOM 6064 C CA . VAL A 1 760 ? -31.572 0.650 15.540 1.00 97.25 760 VAL A CA 1
ATOM 6065 C C . VAL A 1 760 ? -32.981 0.157 15.834 1.00 97.25 760 VAL A C 1
ATOM 6067 O O . VAL A 1 760 ? -33.713 0.811 16.574 1.00 97.25 760 VAL A O 1
ATOM 6070 N N . ASN A 1 761 ? -33.367 -0.981 15.256 1.00 97.19 761 ASN A N 1
ATOM 6071 C CA . ASN A 1 761 ? -34.721 -1.548 15.353 1.00 97.19 761 ASN A CA 1
ATOM 6072 C C . ASN A 1 761 ? -35.817 -0.520 14.994 1.00 97.19 761 ASN A C 1
ATOM 6074 O O . ASN A 1 761 ? -36.814 -0.378 15.699 1.00 97.19 761 ASN A O 1
ATOM 6078 N N . GLY A 1 762 ? -35.586 0.262 13.934 1.00 95.44 762 GLY A N 1
ATOM 6079 C CA . GLY A 1 762 ? -36.492 1.318 13.462 1.00 95.44 762 GLY A CA 1
ATOM 6080 C C . GLY A 1 762 ? -36.471 2.623 14.270 1.00 95.44 762 GLY A C 1
ATOM 6081 O O . GLY A 1 762 ? -37.095 3.594 13.853 1.00 95.44 762 GLY A O 1
ATOM 6082 N N . GLN A 1 763 ? -35.742 2.690 15.387 1.00 95.62 763 GLN A N 1
ATOM 6083 C CA . GLN A 1 763 ? -35.633 3.902 16.203 1.00 95.62 763 GLN A CA 1
ATOM 6084 C C . GLN A 1 763 ? -34.369 4.687 15.858 1.00 95.62 763 GLN A C 1
ATOM 6086 O O . GLN A 1 763 ? -33.275 4.123 15.828 1.00 95.62 763 GLN A O 1
ATOM 6091 N N . HIS A 1 764 ? -34.499 5.994 15.629 1.00 92.12 764 HIS A N 1
ATOM 6092 C CA . HIS A 1 764 ? -33.351 6.880 15.436 1.00 92.12 764 HIS A CA 1
ATOM 6093 C C . HIS A 1 764 ? -32.439 6.875 16.664 1.00 92.12 764 HIS A C 1
ATOM 6095 O O . HIS A 1 764 ? -32.908 6.963 17.799 1.00 92.12 764 HIS A O 1
ATOM 6101 N N . VAL A 1 765 ? -31.130 6.798 16.428 1.00 85.69 765 VAL A N 1
ATOM 6102 C CA . VAL A 1 765 ? -30.115 6.930 17.479 1.00 85.69 765 VAL A CA 1
ATOM 6103 C C . VAL A 1 765 ? -29.208 8.114 17.167 1.00 85.69 765 VAL A C 1
ATOM 6105 O O . VAL A 1 765 ? -28.913 8.382 16.004 1.00 85.69 765 VAL A O 1
ATOM 6108 N N . ILE A 1 766 ? -28.766 8.820 18.208 1.00 77.69 766 ILE A N 1
ATOM 6109 C CA . ILE A 1 766 ? -27.791 9.912 18.108 1.00 77.69 766 ILE A CA 1
ATOM 6110 C C . ILE A 1 766 ? -26.457 9.363 18.631 1.00 77.69 766 ILE A C 1
ATOM 6112 O O . ILE A 1 766 ? -26.264 9.295 19.846 1.00 77.69 766 ILE A O 1
ATOM 6116 N N . PRO A 1 767 ? -25.568 8.871 17.753 1.00 77.31 767 PRO A N 1
ATOM 6117 C CA . PRO A 1 767 ? -24.295 8.297 18.172 1.00 77.31 767 PRO A CA 1
ATOM 6118 C C . PRO A 1 767 ? -23.283 9.374 18.565 1.00 77.31 767 PRO A C 1
ATOM 6120 O O . PRO A 1 767 ? -23.339 10.508 18.092 1.00 77.31 767 PRO A O 1
ATOM 6123 N N . ALA A 1 768 ? -22.299 8.988 19.378 1.00 66.50 768 ALA A N 1
ATOM 6124 C CA . ALA A 1 768 ? -21.123 9.819 19.600 1.00 66.50 768 ALA A CA 1
ATOM 6125 C C . ALA A 1 768 ? -20.267 9.844 18.323 1.00 66.50 768 ALA A C 1
ATOM 6127 O O . ALA A 1 768 ? -19.956 8.789 17.769 1.00 66.50 768 ALA A O 1
ATOM 6128 N N . MET A 1 769 ? -19.882 11.032 17.862 1.00 75.75 769 MET A N 1
ATOM 6129 C CA . MET A 1 769 ? -18.991 11.201 16.712 1.00 75.75 769 MET A CA 1
ATOM 6130 C C . MET A 1 769 ? -17.538 11.292 17.183 1.00 75.75 769 MET A C 1
ATOM 6132 O O . MET A 1 769 ? -17.241 12.061 18.096 1.00 75.75 769 MET A O 1
ATOM 6136 N N . SER A 1 770 ? -16.621 10.557 16.555 1.00 74.94 770 SER A N 1
ATOM 6137 C CA . SER A 1 770 ? -15.186 10.766 16.770 1.00 74.94 770 SER A CA 1
ATOM 6138 C C . SER A 1 770 ? -14.611 11.840 15.855 1.00 74.94 770 SER A C 1
ATOM 6140 O O . SER A 1 770 ? -15.076 12.046 14.733 1.00 74.94 770 SER A O 1
ATOM 6142 N N . ALA A 1 771 ? -13.499 12.441 16.289 1.00 66.00 771 ALA A N 1
ATOM 6143 C CA . ALA A 1 771 ? -12.667 13.288 15.432 1.00 66.00 771 ALA A CA 1
ATOM 6144 C C . ALA A 1 771 ? -12.156 12.542 14.181 1.00 66.00 771 ALA A C 1
ATOM 6146 O O . ALA A 1 771 ? -11.962 13.151 13.136 1.00 66.00 771 ALA A O 1
ATOM 6147 N N . SER A 1 772 ? -12.006 11.216 14.267 1.00 75.12 772 SER A N 1
ATOM 6148 C CA . SER A 1 772 ? -11.594 10.345 13.161 1.00 75.12 772 SER A CA 1
ATOM 6149 C C . SER A 1 772 ? -12.715 9.996 12.170 1.00 75.12 772 SER A C 1
ATOM 6151 O O . SER A 1 772 ? -12.481 9.217 11.248 1.00 75.12 772 SER A O 1
ATOM 6153 N N . GLY A 1 773 ? -13.927 10.545 12.337 1.00 84.19 773 GLY A N 1
ATOM 6154 C CA . GLY A 1 773 ? -15.019 10.415 11.368 1.00 84.19 773 GLY A CA 1
ATOM 6155 C C . GLY A 1 773 ? -15.849 9.134 11.472 1.00 84.19 773 GLY A C 1
ATOM 6156 O O . GLY A 1 773 ? -16.343 8.641 10.457 1.00 84.19 773 GLY A O 1
ATOM 6157 N N . TYR A 1 774 ? -16.002 8.586 12.679 1.00 89.38 774 TYR A N 1
ATOM 6158 C CA . TYR A 1 774 ? -16.839 7.414 12.945 1.00 89.38 774 TYR A CA 1
ATOM 6159 C C . TYR A 1 774 ? -17.942 7.737 13.955 1.00 89.38 774 TYR A C 1
ATOM 6161 O O . TYR A 1 774 ? -17.720 8.427 14.950 1.00 89.38 774 TYR A O 1
ATOM 6169 N N . MET A 1 775 ? -19.126 7.176 13.719 1.00 85.94 775 MET A N 1
ATOM 6170 C CA . MET A 1 775 ? -20.235 7.150 14.668 1.00 85.94 775 MET A CA 1
ATOM 6171 C C . MET A 1 775 ? -20.123 5.919 15.566 1.00 85.94 775 MET A C 1
ATOM 6173 O O . MET A 1 775 ? -20.200 4.791 15.082 1.00 85.94 775 MET A O 1
ATOM 6177 N N . PHE A 1 776 ? -19.985 6.126 16.873 1.00 83.56 776 PHE A N 1
ATOM 6178 C CA . PHE A 1 776 ? -19.879 5.062 17.867 1.00 83.56 776 PHE A CA 1
ATOM 6179 C C . PHE A 1 776 ? -21.239 4.775 18.508 1.00 83.56 776 PHE A C 1
ATOM 6181 O O . PHE A 1 776 ? -21.822 5.614 19.196 1.00 83.56 776 PHE A O 1
ATOM 6188 N N . ILE A 1 777 ? -21.725 3.550 18.309 1.00 85.31 777 ILE A N 1
ATOM 6189 C CA . ILE A 1 777 ? -22.977 3.028 18.862 1.00 85.31 777 ILE A CA 1
ATOM 6190 C C . ILE A 1 777 ? -22.625 1.902 19.839 1.00 85.31 777 ILE A C 1
ATOM 6192 O O . ILE A 1 777 ? -22.499 0.735 19.456 1.00 85.31 777 ILE A O 1
ATOM 6196 N N . ARG A 1 778 ? -22.436 2.248 21.116 1.00 87.38 778 ARG A N 1
ATOM 6197 C CA . ARG A 1 778 ? -22.135 1.289 22.190 1.00 87.38 778 ARG A CA 1
ATOM 6198 C C . ARG A 1 778 ? -23.419 0.853 22.884 1.00 87.38 778 ARG A C 1
ATOM 6200 O O . ARG A 1 778 ? -24.072 1.660 23.536 1.00 87.38 778 ARG A O 1
ATOM 6207 N N . ARG A 1 779 ? -23.779 -0.426 22.759 1.00 88.75 779 ARG A N 1
ATOM 6208 C CA . ARG A 1 779 ? -24.983 -0.987 23.394 1.00 88.75 779 ARG A CA 1
ATOM 6209 C C . ARG A 1 779 ? -24.874 -2.489 23.612 1.00 88.75 779 ARG A C 1
ATOM 6211 O O . ARG A 1 779 ? -24.028 -3.159 23.022 1.00 88.75 779 ARG A O 1
ATOM 6218 N N . THR A 1 780 ? -25.765 -3.014 24.444 1.00 92.38 780 THR A N 1
ATOM 6219 C CA . THR A 1 780 ? -25.993 -4.456 24.541 1.00 92.38 780 THR A CA 1
ATOM 6220 C C . THR A 1 780 ? -26.844 -4.893 23.355 1.00 92.38 780 THR A C 1
ATOM 6222 O O . THR A 1 780 ? -28.058 -4.687 23.349 1.00 92.38 780 THR A O 1
ATOM 6225 N N . TRP A 1 781 ? -26.196 -5.466 22.348 1.00 95.88 781 TRP A N 1
ATOM 6226 C CA . TRP A 1 781 ? -26.857 -6.014 21.168 1.00 95.88 781 TRP A CA 1
ATOM 6227 C C . TRP A 1 781 ? -27.480 -7.369 21.492 1.00 95.88 781 TRP A C 1
ATOM 6229 O O . TRP A 1 781 ? -26.927 -8.138 22.285 1.00 95.88 781 TRP A O 1
ATOM 6239 N N . LYS A 1 782 ? -28.634 -7.655 20.891 1.00 96.75 782 LYS A N 1
ATOM 6240 C CA . LYS A 1 782 ? -29.389 -8.903 21.052 1.00 96.75 782 LYS A CA 1
ATOM 6241 C C . LYS A 1 782 ? -29.576 -9.596 19.706 1.00 96.75 782 LYS A C 1
ATOM 6243 O O . LYS A 1 782 ? -29.413 -8.996 18.648 1.00 96.75 782 LYS A O 1
ATOM 6248 N N . ASN A 1 783 ? -29.910 -10.882 19.758 1.00 97.69 783 ASN A N 1
ATOM 6249 C CA . ASN A 1 783 ? -30.245 -11.635 18.558 1.00 97.69 783 ASN A CA 1
ATOM 6250 C C . ASN A 1 783 ? -31.444 -10.999 17.840 1.00 97.69 783 ASN A C 1
ATOM 6252 O O . ASN A 1 783 ? -32.470 -10.770 18.479 1.00 97.69 783 ASN A O 1
ATOM 6256 N N . GLY A 1 784 ? -31.315 -10.759 16.537 1.00 96.94 784 GLY A N 1
ATOM 6257 C CA . GLY A 1 784 ? -32.349 -10.127 15.721 1.00 96.94 784 GLY A CA 1
ATOM 6258 C C . GLY A 1 784 ? -32.323 -8.598 15.730 1.00 96.94 784 GLY A C 1
ATOM 6259 O O . GLY A 1 784 ? -33.166 -8.005 15.067 1.00 96.94 784 GLY A O 1
ATOM 6260 N N . ASP A 1 785 ? -31.382 -7.955 16.435 1.00 98.25 785 ASP A N 1
ATOM 6261 C CA . ASP A 1 785 ? -31.213 -6.504 16.325 1.00 98.25 785 ASP A CA 1
ATOM 6262 C C . ASP A 1 785 ? -30.804 -6.111 14.890 1.00 98.25 785 ASP A C 1
ATOM 6264 O O . ASP A 1 785 ? -30.016 -6.790 14.221 1.00 98.25 785 ASP A O 1
ATOM 6268 N N . GLU A 1 786 ? -31.312 -4.968 14.444 1.00 98.38 786 GLU A N 1
ATOM 6269 C CA . GLU A 1 786 ? -31.067 -4.386 13.129 1.00 98.38 786 GLU A CA 1
ATOM 6270 C C . GLU A 1 786 ? -30.481 -2.983 13.266 1.00 98.38 786 GLU A C 1
ATOM 6272 O O . GLU A 1 786 ? -31.052 -2.133 13.948 1.00 98.38 786 GLU A O 1
ATOM 6277 N N . LEU A 1 787 ? -29.377 -2.710 12.572 1.00 98.38 787 LEU A N 1
ATOM 6278 C CA . LEU A 1 787 ? -28.807 -1.374 12.413 1.00 98.38 787 LEU A CA 1
ATOM 6279 C C . LEU A 1 787 ? -28.935 -0.949 10.949 1.00 98.38 787 LEU A C 1
ATOM 6281 O O . LEU A 1 787 ? -28.300 -1.529 10.076 1.00 98.38 787 LEU A O 1
ATOM 6285 N N . LYS A 1 788 ? -29.733 0.080 10.671 1.00 98.38 788 LYS A N 1
ATOM 6286 C CA . LYS A 1 788 ? -29.856 0.663 9.330 1.00 98.38 788 LYS A CA 1
ATOM 6287 C C . LYS A 1 788 ? -29.083 1.974 9.265 1.00 98.38 788 LYS A C 1
ATOM 6289 O O . LYS A 1 788 ? -29.246 2.825 10.137 1.00 98.38 788 LYS A O 1
ATOM 6294 N N . VAL A 1 789 ? -28.272 2.125 8.227 1.00 97.75 789 VAL A N 1
ATOM 6295 C CA . VAL A 1 789 ? -27.485 3.322 7.917 1.00 97.75 789 VAL A CA 1
ATOM 6296 C C . VAL A 1 789 ? -28.056 3.954 6.652 1.00 97.75 789 VAL A C 1
ATOM 6298 O O . VAL A 1 789 ? -28.287 3.242 5.676 1.00 97.75 789 VAL A O 1
ATOM 6301 N N . HIS A 1 790 ? -28.283 5.266 6.669 1.00 97.44 790 HIS A N 1
ATOM 6302 C CA . HIS A 1 790 ? -28.683 6.063 5.508 1.00 97.44 790 HIS A CA 1
ATOM 6303 C C . HIS A 1 790 ? -27.574 7.061 5.150 1.00 97.44 790 HIS A C 1
ATOM 6305 O O . HIS A 1 790 ? -27.119 7.823 6.005 1.00 97.44 790 HIS A O 1
ATOM 6311 N N . LEU A 1 791 ? -27.154 7.036 3.889 1.00 96.50 791 LEU A N 1
ATOM 6312 C CA . LEU A 1 791 ? -25.935 7.606 3.324 1.00 96.50 791 LEU A CA 1
ATOM 6313 C C . LEU A 1 791 ? -26.304 8.582 2.192 1.00 96.50 791 LEU A C 1
ATOM 6315 O O . LEU A 1 791 ? -26.147 8.220 1.029 1.00 96.50 791 LEU A O 1
ATOM 6319 N N . PRO A 1 792 ? -26.820 9.789 2.484 1.00 95.94 792 PRO A N 1
ATOM 6320 C CA . PRO A 1 792 ? -27.373 10.678 1.460 1.00 95.94 792 PRO A CA 1
ATOM 6321 C C . PRO A 1 792 ? -26.347 10.982 0.357 1.00 95.94 792 PRO A C 1
ATOM 6323 O O . PRO A 1 792 ? -25.314 11.607 0.604 1.00 95.94 792 PRO A O 1
ATOM 6326 N N . MET A 1 793 ? -26.626 10.507 -0.862 1.00 95.75 793 MET A N 1
ATOM 6327 C CA . MET A 1 793 ? -25.739 10.633 -2.021 1.00 95.75 793 MET A CA 1
ATOM 6328 C C . MET A 1 793 ? -26.152 11.798 -2.918 1.00 95.75 793 MET A C 1
ATOM 6330 O O . MET A 1 793 ? -27.273 11.844 -3.434 1.00 95.75 793 MET A O 1
ATOM 6334 N N . GLU A 1 794 ? -25.194 12.674 -3.207 1.00 95.44 794 GLU A N 1
ATOM 6335 C CA . GLU A 1 794 ? -25.366 13.810 -4.111 1.00 95.44 794 GLU A CA 1
ATOM 6336 C C . GLU A 1 794 ? -24.427 13.733 -5.314 1.00 95.44 794 GLU A C 1
ATOM 6338 O O . GLU A 1 794 ? -23.349 13.127 -5.256 1.00 95.44 794 GLU A O 1
ATOM 6343 N N . ALA A 1 795 ? -24.839 14.382 -6.407 1.00 96.88 795 ALA A N 1
ATOM 6344 C CA . ALA A 1 795 ? -23.995 14.569 -7.575 1.00 96.88 795 ALA A CA 1
ATOM 6345 C C . ALA A 1 795 ? -23.095 15.800 -7.399 1.00 96.88 795 ALA A C 1
ATOM 6347 O O . ALA A 1 795 ? -23.548 16.881 -7.017 1.00 96.88 795 ALA A O 1
ATOM 6348 N N . ARG A 1 796 ? -21.813 15.642 -7.717 1.00 97.38 796 ARG A N 1
ATOM 6349 C CA . ARG A 1 796 ? -20.825 16.725 -7.711 1.00 97.38 796 ARG A CA 1
ATOM 6350 C C . ARG A 1 796 ? -19.846 16.584 -8.866 1.00 97.38 796 ARG A C 1
ATOM 6352 O O . ARG A 1 796 ? -19.736 15.521 -9.472 1.00 97.38 796 ARG A O 1
ATOM 6359 N N . THR A 1 797 ? -19.110 17.648 -9.119 1.00 98.12 797 THR A N 1
ATOM 6360 C CA . THR A 1 797 ? -17.908 17.666 -9.937 1.00 98.12 797 THR A CA 1
ATOM 6361 C C . THR A 1 797 ? -16.674 17.864 -9.059 1.00 98.12 797 THR A C 1
ATOM 6363 O O . THR A 1 797 ? -16.713 18.613 -8.084 1.00 98.12 797 THR A O 1
ATOM 6366 N N . GLU A 1 798 ? -15.580 17.184 -9.392 1.00 97.69 798 GLU A N 1
ATOM 6367 C CA . GLU A 1 798 ? -14.283 17.286 -8.711 1.00 97.69 798 GLU A CA 1
ATOM 6368 C C . GLU A 1 798 ? -13.206 17.675 -9.726 1.00 97.69 798 GLU A C 1
ATOM 6370 O O . GLU A 1 798 ? -13.122 17.059 -10.793 1.00 97.69 798 GLU A O 1
ATOM 6375 N N . GLY A 1 799 ? -12.431 18.716 -9.408 1.00 96.75 799 GLY A N 1
ATOM 6376 C CA . GLY A 1 799 ? -11.373 19.245 -10.269 1.00 96.75 799 GLY A CA 1
ATOM 6377 C C . GLY A 1 799 ? -10.092 18.414 -10.230 1.00 96.75 799 GLY A C 1
ATOM 6378 O O . GLY A 1 799 ? -9.916 17.570 -9.349 1.00 96.75 799 GLY A O 1
ATOM 6379 N N . LEU A 1 800 ? -9.187 18.653 -11.179 1.00 95.50 800 LEU A N 1
ATOM 6380 C CA . LEU A 1 800 ? -7.816 18.152 -11.064 1.00 95.50 800 LEU A CA 1
ATOM 6381 C C . LEU A 1 800 ? -7.063 18.873 -9.926 1.00 95.50 800 LEU A C 1
ATOM 6383 O O . LEU A 1 800 ? -7.354 20.043 -9.658 1.00 95.50 800 LEU A O 1
ATOM 6387 N N . PRO A 1 801 ? -6.095 18.213 -9.259 1.00 94.69 801 PRO A N 1
ATOM 6388 C CA . PRO A 1 801 ? -5.377 18.811 -8.129 1.00 94.69 801 PRO A CA 1
ATOM 6389 C C . PRO A 1 801 ? -4.577 20.082 -8.456 1.00 94.69 801 PRO A C 1
ATOM 6391 O O . PRO A 1 801 ? -4.344 20.880 -7.553 1.00 94.69 801 PRO A O 1
ATOM 6394 N N . ASP A 1 802 ? -4.197 20.308 -9.719 1.00 91.88 802 ASP A N 1
ATOM 6395 C CA . ASP A 1 802 ? -3.514 21.536 -10.164 1.00 91.88 802 ASP A CA 1
ATOM 6396 C C . ASP A 1 802 ? -4.446 22.745 -10.357 1.00 91.88 802 ASP A C 1
ATOM 6398 O O . ASP A 1 802 ? -3.986 23.841 -10.674 1.00 91.88 802 ASP A O 1
ATOM 6402 N N . GLY A 1 803 ? -5.761 22.570 -10.191 1.00 90.56 803 GLY A N 1
ATOM 6403 C CA . GLY A 1 803 ? -6.742 23.633 -10.412 1.00 90.56 803 GLY A CA 1
ATOM 6404 C C . GLY A 1 803 ? -6.979 23.970 -11.888 1.00 90.56 803 GLY A C 1
ATOM 6405 O O . GLY A 1 803 ? -7.627 24.976 -12.186 1.00 90.56 803 GLY A O 1
ATOM 6406 N N . SER A 1 804 ? -6.486 23.146 -12.819 1.00 88.69 804 SER A N 1
ATOM 6407 C CA . SER A 1 804 ? -6.804 23.285 -14.239 1.00 88.69 804 SER A CA 1
ATOM 6408 C C . SER A 1 804 ? -8.311 23.128 -14.496 1.00 88.69 804 SER A C 1
ATOM 6410 O O . SER A 1 804 ? -9.047 22.526 -13.710 1.00 88.69 804 SER A O 1
ATOM 6412 N N . GLN A 1 805 ? -8.792 23.684 -15.615 1.00 91.94 805 GLN A N 1
ATOM 6413 C CA . GLN A 1 805 ? -10.222 23.766 -15.952 1.00 91.94 805 GLN A CA 1
ATOM 6414 C C . GLN A 1 805 ? -10.820 22.431 -16.438 1.00 91.94 805 GLN A C 1
ATOM 6416 O O . GLN A 1 805 ? -11.484 22.358 -17.472 1.00 91.94 805 GLN A O 1
ATOM 6421 N N . TRP A 1 806 ? -10.588 21.363 -15.679 1.00 94.94 806 TRP A N 1
ATOM 6422 C CA . TRP A 1 806 ? -11.063 20.011 -15.936 1.00 94.94 806 TRP A CA 1
ATOM 6423 C C . TRP A 1 806 ? -11.735 19.440 -14.698 1.00 94.94 806 TRP A C 1
ATOM 6425 O O . TRP A 1 806 ? -11.200 19.520 -13.595 1.00 94.94 806 TRP A O 1
ATOM 6435 N N . VAL A 1 807 ? -12.896 18.818 -14.888 1.00 97.69 807 VAL A N 1
ATOM 6436 C CA . VAL A 1 807 ? -13.659 18.187 -13.809 1.00 97.69 807 VAL A CA 1
ATOM 6437 C C . VAL A 1 807 ? -14.121 16.785 -14.174 1.00 97.69 807 VAL A C 1
ATOM 6439 O O . VAL A 1 807 ? -14.377 16.477 -15.334 1.00 97.69 807 VAL A O 1
ATOM 6442 N N . SER A 1 808 ? -14.289 15.939 -13.165 1.00 98.19 808 SER A N 1
ATOM 6443 C CA . SER A 1 808 ? -14.954 14.636 -13.275 1.00 98.19 808 SER A CA 1
ATOM 6444 C C . SER A 1 808 ? -16.269 14.649 -12.499 1.00 98.19 808 SER A C 1
ATOM 6446 O O . SER A 1 808 ? -16.376 15.350 -11.495 1.00 98.19 808 SER A O 1
ATOM 6448 N N . PHE A 1 809 ? -17.281 13.908 -12.955 1.00 98.50 809 PHE A N 1
ATOM 6449 C CA . PHE A 1 809 ? -18.559 13.784 -12.246 1.00 98.50 809 PHE A CA 1
ATOM 6450 C C . PHE A 1 809 ? -18.501 12.654 -11.217 1.00 98.50 809 PHE A C 1
ATOM 6452 O O . PHE A 1 809 ? -17.967 11.587 -11.503 1.00 98.50 809 PHE A O 1
ATOM 6459 N N . LEU A 1 810 ? -19.101 12.852 -10.044 1.00 98.50 810 LEU A N 1
ATOM 6460 C CA . LEU A 1 810 ? -19.237 11.838 -9.001 1.00 98.50 810 LEU A CA 1
ATOM 6461 C C . LEU A 1 810 ? -20.663 11.816 -8.443 1.00 98.50 810 LEU A C 1
ATOM 6463 O O . LEU A 1 810 ? -21.297 12.863 -8.329 1.00 98.50 810 LEU A O 1
ATOM 6467 N N . TYR A 1 811 ? -21.138 10.637 -8.042 1.00 98.00 811 TYR A N 1
ATOM 6468 C CA . TYR A 1 811 ? -22.360 10.440 -7.258 1.00 98.00 811 TYR A CA 1
ATOM 6469 C C . TYR A 1 811 ? -22.035 9.586 -6.025 1.00 98.00 811 TYR A C 1
ATOM 6471 O O . TYR A 1 811 ? -21.669 8.415 -6.153 1.00 98.00 811 TYR A O 1
ATOM 6479 N N . GLY A 1 812 ? -22.089 10.178 -4.826 1.00 96.75 812 GLY A N 1
ATOM 6480 C CA . GLY A 1 812 ? -21.497 9.559 -3.628 1.00 96.75 812 GLY A CA 1
ATOM 6481 C C . GLY A 1 812 ? -19.988 9.295 -3.822 1.00 96.75 812 GLY A C 1
ATOM 6482 O O . GLY A 1 812 ? -19.272 10.226 -4.206 1.00 96.75 812 GLY A O 1
ATOM 6483 N N . PRO A 1 813 ? -19.464 8.073 -3.612 1.00 97.25 813 PRO A N 1
ATOM 6484 C CA . PRO A 1 813 ? -18.058 7.763 -3.881 1.00 97.25 813 PRO A CA 1
ATOM 6485 C C . PRO A 1 813 ? -17.776 7.369 -5.339 1.00 97.25 813 PRO A C 1
ATOM 6487 O O . PRO A 1 813 ? -16.622 7.132 -5.685 1.00 97.25 813 PRO A O 1
ATOM 6490 N N . VAL A 1 814 ? -18.801 7.241 -6.188 1.00 98.56 814 VAL A N 1
ATOM 6491 C CA . VAL A 1 814 ? -18.667 6.659 -7.529 1.00 98.56 814 VAL A CA 1
ATOM 6492 C C . VAL A 1 814 ? -18.387 7.739 -8.559 1.00 98.56 814 VAL A C 1
ATOM 6494 O O . VAL A 1 814 ? -19.182 8.664 -8.713 1.00 98.56 814 VAL A O 1
ATOM 6497 N N . VAL A 1 815 ? -17.303 7.582 -9.310 1.00 98.75 815 VAL A N 1
ATOM 6498 C CA . VAL A 1 815 ? -16.982 8.397 -10.481 1.00 98.75 815 VAL A CA 1
ATOM 6499 C C . VAL A 1 815 ? -17.870 7.975 -11.648 1.00 98.75 815 VAL A C 1
ATOM 6501 O O . VAL A 1 815 ? -17.991 6.789 -11.971 1.00 98.75 815 VAL A O 1
ATOM 6504 N N . LEU A 1 816 ? -18.499 8.960 -12.281 1.00 98.75 816 LEU A N 1
ATOM 6505 C CA . LEU A 1 816 ? -19.329 8.797 -13.463 1.00 98.75 816 LEU A CA 1
ATOM 6506 C C . LEU A 1 816 ? -18.547 9.196 -14.717 1.00 98.75 816 LEU A C 1
ATOM 6508 O O . LEU A 1 816 ? -17.802 10.174 -14.721 1.00 98.75 816 LEU A O 1
ATOM 6512 N N . ALA A 1 817 ? -18.773 8.467 -15.801 1.00 98.38 817 ALA A N 1
ATOM 6513 C CA . ALA A 1 817 ? -18.182 8.721 -17.107 1.00 98.38 817 ALA A CA 1
ATOM 6514 C C . ALA A 1 817 ? -19.227 8.522 -18.212 1.00 98.38 817 ALA A C 1
ATOM 6516 O O . ALA A 1 817 ? -20.290 7.943 -17.973 1.00 98.38 817 ALA A O 1
ATOM 6517 N N . ALA A 1 818 ? -18.925 8.994 -19.421 1.00 97.50 818 ALA A N 1
ATOM 6518 C CA . ALA A 1 818 ? -19.754 8.759 -20.602 1.00 97.50 818 ALA A CA 1
ATOM 6519 C C . ALA A 1 818 ? -19.004 7.933 -21.645 1.00 97.50 818 ALA A C 1
ATOM 6521 O O . ALA A 1 818 ? -17.880 8.272 -22.009 1.00 97.50 818 ALA A O 1
ATOM 6522 N N . ALA A 1 819 ? -19.647 6.883 -22.152 1.00 96.62 819 ALA A N 1
ATOM 6523 C CA . ALA A 1 819 ? -19.198 6.176 -23.347 1.00 96.62 819 ALA A CA 1
ATOM 6524 C C . ALA A 1 819 ? -19.450 7.055 -24.581 1.00 96.62 819 ALA A C 1
ATOM 6526 O O . ALA A 1 819 ? -20.510 7.676 -24.676 1.00 96.62 819 ALA A O 1
ATOM 6527 N N . THR A 1 820 ? -18.495 7.120 -25.511 1.00 93.75 820 THR A N 1
ATOM 6528 C CA . THR A 1 820 ? -18.621 7.942 -26.725 1.00 93.75 820 THR A CA 1
ATOM 6529 C C . THR A 1 820 ? -18.851 7.106 -27.973 1.00 93.75 820 THR A C 1
ATOM 6531 O O . THR A 1 820 ? -19.900 7.225 -28.599 1.00 93.75 820 THR A O 1
ATOM 6534 N N . ASP A 1 821 ? -17.895 6.255 -28.338 1.00 91.62 821 ASP A N 1
ATOM 6535 C CA . ASP A 1 821 ? -17.961 5.418 -29.533 1.00 91.62 821 ASP A CA 1
ATOM 6536 C C . ASP A 1 821 ? -17.072 4.175 -29.400 1.00 91.62 821 ASP A C 1
ATOM 6538 O O . ASP A 1 821 ? -16.212 4.087 -28.523 1.00 91.62 821 ASP A O 1
ATOM 6542 N N . THR A 1 822 ? -17.279 3.216 -30.299 1.00 93.75 822 THR A N 1
ATOM 6543 C CA . THR A 1 822 ? -16.566 1.931 -30.350 1.00 93.75 822 THR A CA 1
ATOM 6544 C C . THR A 1 822 ? -15.589 1.850 -31.531 1.00 93.75 822 THR A C 1
ATOM 6546 O O . THR A 1 822 ? -15.144 0.767 -31.912 1.00 93.75 822 THR A O 1
ATOM 6549 N N . LEU A 1 823 ? -15.254 2.981 -32.162 1.00 89.75 823 LEU A N 1
ATOM 6550 C CA . LEU A 1 823 ? -14.501 3.001 -33.414 1.00 89.75 823 LEU A CA 1
ATOM 6551 C C . LEU A 1 823 ? -12.986 3.020 -33.173 1.00 89.75 823 LEU A C 1
ATOM 6553 O O . LEU A 1 823 ? -12.471 3.722 -32.297 1.00 89.75 823 LEU A O 1
ATOM 6557 N N . ASN A 1 824 ? -12.252 2.321 -34.047 1.00 88.56 824 ASN A N 1
ATOM 6558 C CA . ASN A 1 824 ? -10.789 2.357 -34.132 1.00 88.56 824 ASN A CA 1
ATOM 6559 C C . ASN A 1 824 ? -10.104 2.141 -32.771 1.00 88.56 824 ASN A C 1
ATOM 6561 O O . ASN A 1 824 ? -9.323 2.983 -32.320 1.00 88.56 824 ASN A O 1
ATOM 6565 N N . MET A 1 825 ? -10.411 1.019 -32.119 1.00 94.62 825 MET A N 1
ATOM 6566 C CA . MET A 1 825 ? -9.770 0.573 -30.875 1.00 94.62 825 MET A CA 1
ATOM 6567 C C . MET A 1 825 ? -8.901 -0.673 -31.135 1.00 94.62 825 MET A C 1
ATOM 6569 O O . MET A 1 825 ? -9.210 -1.756 -30.634 1.00 94.62 825 MET A O 1
ATOM 6573 N N . PRO A 1 826 ? -7.849 -0.580 -31.976 1.00 91.38 826 PRO A N 1
ATOM 6574 C CA . PRO A 1 826 ? -6.966 -1.711 -32.234 1.00 91.38 826 PRO A CA 1
ATOM 6575 C C . PRO A 1 826 ? -6.296 -2.170 -30.936 1.00 91.38 826 PRO A C 1
ATOM 6577 O O . PRO A 1 826 ? -5.964 -1.353 -30.075 1.00 91.38 826 PRO A O 1
ATOM 6580 N N . GLY A 1 827 ? -6.107 -3.481 -30.793 1.00 90.00 827 GLY A N 1
ATOM 6581 C CA . GLY A 1 827 ? -5.487 -4.050 -29.596 1.00 90.00 827 GLY A CA 1
ATOM 6582 C C . GLY A 1 827 ? -6.303 -3.857 -28.315 1.00 90.00 827 GLY A C 1
ATOM 6583 O O . GLY A 1 827 ? -5.724 -3.925 -27.243 1.00 90.00 827 GLY A O 1
ATOM 6584 N N . LEU A 1 828 ? -7.625 -3.616 -28.398 1.00 94.62 828 LEU A N 1
ATOM 6585 C CA . LEU A 1 828 ? -8.515 -3.560 -27.224 1.00 94.62 828 LEU A CA 1
ATOM 6586 C C . LEU A 1 828 ? -8.328 -4.779 -26.307 1.00 94.62 828 LEU A C 1
ATOM 6588 O O . LEU A 1 828 ? -8.315 -4.643 -25.086 1.00 94.62 828 LEU A O 1
ATOM 6592 N N . HIS A 1 829 ? -8.138 -5.949 -26.914 1.00 95.31 829 HIS A N 1
ATOM 6593 C CA . HIS A 1 829 ? -7.602 -7.128 -26.252 1.00 95.31 829 HIS A CA 1
ATOM 6594 C C . HIS A 1 829 ? -6.163 -7.326 -26.705 1.00 95.31 829 HIS A C 1
ATOM 6596 O O . HIS A 1 829 ? -5.889 -7.387 -27.906 1.00 95.31 829 HIS A O 1
ATOM 6602 N N . ALA A 1 830 ? -5.261 -7.420 -25.739 1.00 92.69 830 ALA A N 1
ATOM 6603 C CA . ALA A 1 830 ? -3.843 -7.490 -26.013 1.00 92.69 830 ALA A CA 1
ATOM 6604 C C . ALA A 1 830 ? -3.413 -8.815 -26.644 1.00 92.69 830 ALA A C 1
ATOM 6606 O O . ALA A 1 830 ? -3.871 -9.898 -26.256 1.00 92.69 830 ALA A O 1
ATOM 6607 N N . ASP A 1 831 ? -2.474 -8.696 -27.579 1.00 86.31 831 ASP A N 1
ATOM 6608 C CA . ASP A 1 831 ? -1.733 -9.799 -28.173 1.00 86.31 831 ASP A CA 1
ATOM 6609 C C . ASP A 1 831 ? -0.486 -10.155 -27.335 1.00 86.31 831 ASP A C 1
ATOM 6611 O O . ASP A 1 831 ? -0.313 -9.708 -26.200 1.00 86.31 831 ASP A O 1
ATOM 6615 N N . THR A 1 832 ? 0.391 -10.998 -27.887 1.00 81.19 832 THR A N 1
ATOM 6616 C CA . THR A 1 832 ? 1.676 -11.370 -27.267 1.00 81.19 832 THR A CA 1
ATOM 6617 C C . THR A 1 832 ? 2.741 -10.281 -27.387 1.00 81.19 832 THR A C 1
ATOM 6619 O O . THR A 1 832 ? 3.865 -10.465 -26.915 1.00 81.19 832 THR A O 1
ATOM 6622 N N . GLY A 1 833 ? 2.434 -9.176 -28.068 1.00 76.00 833 GLY A N 1
ATOM 6623 C CA . GLY A 1 833 ? 3.356 -8.083 -28.300 1.00 76.00 833 GLY A CA 1
ATOM 6624 C C . GLY A 1 833 ? 3.851 -7.504 -26.982 1.00 76.00 833 GLY A C 1
ATOM 6625 O O . GLY A 1 833 ? 3.105 -7.369 -26.009 1.00 76.00 833 GLY A O 1
ATOM 6626 N N . ARG A 1 834 ? 5.129 -7.123 -26.951 1.00 70.94 834 ARG A N 1
ATOM 6627 C CA . ARG A 1 834 ? 5.771 -6.487 -25.788 1.00 70.94 834 ARG A CA 1
ATOM 6628 C C . ARG A 1 834 ? 4.957 -5.307 -25.237 1.00 70.94 834 ARG A C 1
ATOM 6630 O O . ARG A 1 834 ? 4.882 -5.101 -24.030 1.00 70.94 834 ARG A O 1
ATOM 6637 N N . TRP A 1 835 ? 4.283 -4.619 -26.149 1.00 77.88 835 TRP A N 1
ATOM 6638 C CA . TRP A 1 835 ? 3.540 -3.382 -25.958 1.00 77.88 835 TRP A CA 1
ATOM 6639 C C . TRP A 1 835 ? 2.027 -3.526 -25.932 1.00 77.88 835 TRP A C 1
ATOM 6641 O O . TRP A 1 835 ? 1.316 -2.523 -26.022 1.00 77.88 835 TRP A O 1
ATOM 6651 N N . GLY A 1 836 ? 1.527 -4.759 -25.860 1.00 85.31 836 GLY A N 1
ATOM 6652 C CA . GLY A 1 836 ? 0.095 -5.028 -25.928 1.00 85.31 836 GLY A CA 1
ATOM 6653 C C . GLY A 1 836 ? -0.718 -4.328 -24.834 1.00 85.31 836 GLY A C 1
ATOM 6654 O O . GLY A 1 836 ? -1.929 -4.296 -24.938 1.00 85.31 836 GLY A O 1
ATOM 6655 N N . HIS A 1 837 ? -0.085 -3.755 -23.807 1.00 90.00 837 HIS A N 1
ATOM 6656 C CA . HIS A 1 837 ? -0.740 -3.038 -22.713 1.00 90.00 837 HIS A CA 1
ATOM 6657 C C . HIS A 1 837 ? -1.119 -1.580 -23.032 1.00 90.00 837 HIS A C 1
ATOM 6659 O O . HIS A 1 837 ? -1.906 -0.988 -22.291 1.00 90.00 837 HIS A O 1
ATOM 6665 N N . ILE A 1 838 ? -0.592 -0.995 -24.116 1.00 90.44 838 ILE A N 1
ATOM 6666 C CA . ILE A 1 838 ? -0.831 0.409 -24.490 1.00 90.44 838 ILE A CA 1
ATOM 6667 C C . ILE A 1 838 ? -1.990 0.509 -25.489 1.00 90.44 838 ILE A C 1
ATOM 6669 O O . ILE A 1 838 ? -2.021 -0.184 -26.508 1.00 90.44 838 ILE A O 1
ATOM 6673 N N . ALA A 1 839 ? -2.915 1.443 -25.252 1.00 92.12 839 ALA A N 1
ATOM 6674 C CA . ALA A 1 839 ? -3.986 1.778 -26.189 1.00 92.12 839 ALA A CA 1
ATOM 6675 C C . ALA A 1 839 ? -3.438 2.567 -27.398 1.00 92.12 839 ALA A C 1
ATOM 6677 O O . ALA A 1 839 ? -3.328 3.788 -27.383 1.00 92.12 839 ALA A O 1
ATOM 6678 N N . ARG A 1 840 ? -3.071 1.858 -28.473 1.00 85.75 840 ARG A N 1
ATOM 6679 C CA . ARG A 1 840 ? -2.413 2.437 -29.669 1.00 85.75 840 ARG A CA 1
ATOM 6680 C C . ARG A 1 840 ? -3.364 3.041 -30.705 1.00 85.75 840 ARG A C 1
ATOM 6682 O O . ARG A 1 840 ? -2.934 3.465 -31.776 1.00 85.75 840 ARG A O 1
ATOM 6689 N N . GLY A 1 841 ? -4.667 3.028 -30.445 1.00 84.25 841 GLY A N 1
ATOM 6690 C CA . GLY A 1 841 ? -5.647 3.589 -31.365 1.00 84.25 841 GLY A CA 1
ATOM 6691 C C . GLY A 1 841 ? -5.460 5.096 -31.549 1.00 84.25 841 GLY A C 1
ATOM 6692 O O . GLY A 1 841 ? -4.900 5.768 -30.685 1.00 84.25 841 GLY A O 1
ATOM 6693 N N . PRO A 1 842 ? -5.972 5.666 -32.650 1.00 81.81 842 PRO A N 1
ATOM 6694 C CA . PRO A 1 842 ? -5.784 7.077 -32.954 1.00 81.81 842 PRO A CA 1
ATOM 6695 C C . PRO A 1 842 ? -6.282 7.972 -31.814 1.00 81.81 842 PRO A C 1
ATOM 6697 O O . PRO A 1 842 ? -7.371 7.754 -31.254 1.00 81.81 842 PRO A O 1
ATOM 6700 N N . LEU A 1 843 ? -5.488 8.993 -31.489 1.00 85.75 843 LEU A N 1
ATOM 6701 C CA . LEU A 1 843 ? -5.878 10.040 -30.555 1.00 85.75 843 LEU A CA 1
ATOM 6702 C C . LEU A 1 843 ? -6.862 10.991 -31.238 1.00 85.75 843 LEU A C 1
ATOM 6704 O O . LEU A 1 843 ? -6.659 11.424 -32.371 1.00 85.75 843 LEU A O 1
ATOM 6708 N N . ARG A 1 844 ? -7.953 11.322 -30.544 1.00 83.44 844 ARG A N 1
ATOM 6709 C CA . ARG A 1 844 ? -8.878 12.373 -30.983 1.00 83.44 844 ARG A CA 1
ATOM 6710 C C . ARG A 1 844 ? -8.359 13.730 -30.497 1.00 83.44 844 ARG A C 1
ATOM 6712 O O . ARG A 1 844 ? -7.833 13.768 -29.382 1.00 83.44 844 ARG A O 1
ATOM 6719 N N . PRO A 1 845 ? -8.495 14.823 -31.270 1.00 78.12 845 PRO A N 1
ATOM 6720 C CA . PRO A 1 845 ? -8.162 16.162 -30.786 1.00 78.12 845 PRO A CA 1
ATOM 6721 C C . PRO A 1 845 ? -8.918 16.473 -29.492 1.00 78.12 845 PRO A C 1
ATOM 6723 O O . PRO A 1 845 ? -10.111 16.177 -29.398 1.00 78.12 845 PRO A O 1
ATOM 6726 N N . LEU A 1 846 ? -8.250 17.073 -28.507 1.00 80.31 846 LEU A N 1
ATOM 6727 C CA . LEU A 1 846 ? -8.882 17.400 -27.222 1.00 80.31 846 LEU A CA 1
ATOM 6728 C C . LEU A 1 846 ? -10.055 18.374 -27.404 1.00 80.31 846 LEU A C 1
ATOM 6730 O O . LEU A 1 846 ? -11.077 18.241 -26.741 1.00 80.31 846 LEU A O 1
ATOM 6734 N N . GLN A 1 847 ? -9.953 19.283 -28.376 1.00 76.00 847 GLN A N 1
ATOM 6735 C CA . GLN A 1 847 ? -10.977 20.273 -28.724 1.00 76.00 847 GLN A CA 1
ATOM 6736 C C . GLN A 1 847 ? -12.246 19.645 -29.320 1.00 76.00 847 GLN A C 1
ATOM 6738 O O . GLN A 1 847 ? -13.283 20.300 -29.386 1.00 76.00 847 GLN A O 1
ATOM 6743 N N . ALA A 1 848 ? -12.179 18.387 -29.773 1.00 81.56 848 ALA A N 1
ATOM 6744 C CA . ALA A 1 848 ? -13.356 17.664 -30.242 1.00 81.56 848 ALA A CA 1
ATOM 6745 C C . ALA A 1 848 ? -14.213 17.129 -29.079 1.00 81.56 848 ALA A C 1
ATOM 6747 O O . ALA A 1 848 ? -15.355 16.731 -29.309 1.00 81.56 848 ALA A O 1
ATOM 6748 N N . ALA A 1 849 ? -13.685 17.110 -27.847 1.00 86.00 849 ALA A N 1
ATOM 6749 C CA . ALA A 1 849 ? -14.461 16.757 -26.668 1.00 86.00 849 ALA A CA 1
ATOM 6750 C C . ALA A 1 849 ? -15.420 17.905 -26.285 1.00 86.00 849 ALA A C 1
ATOM 6752 O O . ALA A 1 849 ? -15.064 19.080 -26.401 1.00 86.00 849 ALA A O 1
ATOM 6753 N N . PRO A 1 850 ? -16.637 17.596 -25.808 1.00 87.44 850 PRO A N 1
ATOM 6754 C CA . PRO A 1 850 ? -17.567 18.604 -25.309 1.00 87.44 850 PRO A CA 1
ATOM 6755 C C . PRO A 1 850 ? -17.037 19.331 -24.063 1.00 87.44 850 PRO A C 1
ATOM 6757 O O . PRO A 1 850 ? -16.422 18.725 -23.185 1.00 87.44 850 PRO A O 1
ATOM 6760 N N . VAL A 1 851 ? -17.366 20.621 -23.956 1.00 87.81 851 VAL A N 1
ATOM 6761 C CA . VAL A 1 851 ? -17.069 21.468 -22.787 1.00 87.81 851 VAL A CA 1
ATOM 6762 C C . VAL A 1 851 ? -18.319 21.608 -21.916 1.00 87.81 851 VAL A C 1
ATOM 6764 O O . VAL A 1 851 ? -19.432 21.728 -22.444 1.00 87.81 851 VAL A O 1
ATOM 6767 N N . LEU A 1 852 ? -18.147 21.606 -20.596 1.00 90.88 852 LEU A N 1
ATOM 6768 C CA . LEU A 1 852 ? -19.207 21.853 -19.623 1.00 90.88 852 LEU A CA 1
ATOM 6769 C C . LEU A 1 852 ? -19.374 23.345 -19.326 1.00 90.88 852 LEU A C 1
ATOM 6771 O O . LEU A 1 852 ? -18.401 24.081 -19.179 1.00 90.88 852 LEU A O 1
ATOM 6775 N N . GLU A 1 853 ? -20.620 23.770 -19.167 1.00 89.25 853 GLU A N 1
ATOM 6776 C CA . GLU A 1 853 ? -20.979 25.103 -18.691 1.00 89.25 853 GLU A CA 1
ATOM 6777 C C . GLU A 1 853 ? -21.041 25.091 -17.159 1.00 89.25 853 GLU A C 1
ATOM 6779 O O . GLU A 1 853 ? -22.053 24.702 -16.572 1.00 89.25 853 GLU A O 1
ATOM 6784 N N . LEU A 1 854 ? -19.930 25.462 -16.515 1.00 90.31 854 LEU A N 1
ATOM 6785 C CA . LEU A 1 854 ? -19.760 25.486 -15.059 1.00 90.31 854 LEU A CA 1
ATOM 6786 C C . LEU A 1 854 ? -18.842 26.645 -14.655 1.00 90.31 854 LEU A C 1
ATOM 6788 O O . LEU A 1 854 ? -17.890 26.957 -15.361 1.00 90.31 854 LEU A O 1
ATOM 6792 N N . GLU A 1 855 ? -19.083 27.225 -13.480 1.00 89.00 855 GLU A N 1
ATOM 6793 C CA . GLU A 1 855 ? -18.186 28.233 -12.890 1.00 89.00 855 GLU A CA 1
ATOM 6794 C C . GLU A 1 855 ? -16.979 27.593 -12.172 1.00 89.00 855 GLU A C 1
ATOM 6796 O O . GLU A 1 855 ? -15.925 28.207 -12.033 1.00 89.00 855 GLU A O 1
ATOM 6801 N N . GLY A 1 856 ? -17.103 26.334 -11.738 1.00 91.81 856 GLY A N 1
ATOM 6802 C CA . GLY A 1 856 ? -16.053 25.595 -11.036 1.00 91.81 856 GLY A CA 1
ATOM 6803 C C . GLY A 1 856 ? -16.509 24.208 -10.561 1.00 91.81 856 GLY A C 1
ATOM 6804 O O . GLY A 1 856 ? -17.677 23.845 -10.751 1.00 91.81 856 GLY A O 1
ATOM 6805 N N . PRO A 1 857 ? -15.610 23.415 -9.948 1.00 95.94 857 PRO A N 1
ATOM 6806 C CA . PRO A 1 857 ? -15.967 22.146 -9.318 1.00 95.94 857 PRO A CA 1
ATOM 6807 C C . PRO A 1 857 ? -16.914 22.364 -8.128 1.00 95.94 857 PRO A C 1
ATOM 6809 O O . PRO A 1 857 ? -16.758 23.311 -7.357 1.00 95.94 857 PRO A O 1
ATOM 6812 N N . GLY A 1 858 ? -17.893 21.479 -7.945 1.00 95.56 858 GLY A N 1
ATOM 6813 C CA . GLY A 1 858 ? -18.845 21.584 -6.841 1.00 95.56 858 GLY A CA 1
ATOM 6814 C C . GLY A 1 858 ? -20.117 20.756 -7.035 1.00 95.56 858 GLY A C 1
ATOM 6815 O O . GLY A 1 858 ? -20.174 19.892 -7.905 1.00 95.56 858 GLY A O 1
ATOM 6816 N N . PRO A 1 859 ? -21.155 20.968 -6.208 1.00 95.38 859 PRO A N 1
ATOM 6817 C CA . PRO A 1 859 ? -22.453 20.318 -6.384 1.00 95.38 859 PRO A CA 1
ATOM 6818 C C . PRO A 1 859 ? -23.052 20.592 -7.764 1.00 95.38 859 PRO A C 1
ATOM 6820 O O . PRO A 1 859 ? -23.045 21.730 -8.231 1.00 95.38 859 PRO A O 1
ATOM 6823 N N . VAL A 1 860 ? -23.634 19.568 -8.386 1.00 95.50 860 VAL A N 1
ATOM 6824 C CA . VAL A 1 860 ? -24.321 19.696 -9.677 1.00 95.50 860 VAL A CA 1
ATOM 6825 C C . VAL A 1 860 ? -25.651 18.955 -9.662 1.00 95.50 860 VAL A C 1
ATOM 6827 O O . VAL A 1 860 ? -25.833 17.974 -8.946 1.00 95.50 860 VAL A O 1
ATOM 6830 N N . ARG A 1 861 ? -26.602 19.402 -10.487 1.00 93.81 861 ARG A N 1
ATOM 6831 C CA . ARG A 1 861 ? -27.877 18.701 -10.679 1.00 93.81 861 ARG A CA 1
ATOM 6832 C C . ARG A 1 861 ? -27.812 17.843 -11.932 1.00 93.81 861 ARG A C 1
ATOM 6834 O O . ARG A 1 861 ? -27.767 18.366 -13.042 1.00 93.81 861 ARG A O 1
ATOM 6841 N N . LEU A 1 862 ? -27.852 16.529 -11.740 1.00 94.81 862 LEU A N 1
ATOM 6842 C CA . LEU A 1 862 ? -27.962 15.556 -12.820 1.00 94.81 862 LEU A CA 1
ATOM 6843 C C . LEU A 1 862 ? -29.390 15.011 -12.895 1.00 94.81 862 LEU A C 1
ATOM 6845 O O . LEU A 1 862 ? -30.033 14.780 -11.872 1.00 94.81 862 LEU A O 1
ATOM 6849 N N . GLN A 1 863 ? -29.888 14.789 -14.109 1.00 94.44 863 GLN A N 1
ATOM 6850 C CA . GLN A 1 863 ? -31.209 14.194 -14.320 1.00 94.44 863 GLN A CA 1
ATOM 6851 C C . GLN A 1 863 ? -31.078 12.671 -14.376 1.00 94.44 863 GLN A C 1
ATOM 6853 O O . GLN A 1 863 ? -30.280 12.156 -15.153 1.00 94.44 863 GLN A O 1
ATOM 6858 N N . ARG A 1 864 ? -31.851 11.940 -13.567 1.00 94.31 864 ARG A N 1
ATOM 6859 C CA . ARG A 1 864 ? -31.909 10.469 -13.626 1.00 94.31 864 ARG A CA 1
ATOM 6860 C C . ARG A 1 864 ? -32.708 10.022 -14.849 1.00 94.31 864 ARG A C 1
ATOM 6862 O O . ARG A 1 864 ? -33.732 10.621 -15.163 1.00 94.31 864 ARG A O 1
ATOM 6869 N N . THR A 1 865 ? -32.286 8.940 -15.498 1.00 93.50 865 THR A N 1
ATOM 6870 C CA . THR A 1 865 ? -32.986 8.395 -16.680 1.00 93.50 865 THR A CA 1
ATOM 6871 C C . THR A 1 865 ? -34.045 7.341 -16.346 1.00 93.50 865 THR A C 1
ATOM 6873 O O . THR A 1 865 ? -34.774 6.904 -17.232 1.00 93.50 865 THR A O 1
ATOM 6876 N N . GLY A 1 866 ? -34.117 6.909 -15.083 1.00 90.62 866 GLY A N 1
ATOM 6877 C CA . GLY A 1 866 ? -34.942 5.788 -14.619 1.00 90.62 866 GLY A CA 1
ATOM 6878 C C . GLY A 1 866 ? -34.172 4.469 -14.477 1.00 90.62 866 GLY A C 1
ATOM 6879 O O . GLY A 1 866 ? -34.647 3.567 -13.794 1.00 90.62 866 GLY A O 1
ATOM 6880 N N . ARG A 1 867 ? -32.961 4.363 -15.046 1.00 93.44 867 ARG A N 1
ATOM 6881 C CA . ARG A 1 867 ? -32.036 3.243 -14.797 1.00 93.44 867 ARG A CA 1
ATOM 6882 C C . ARG A 1 867 ? -31.141 3.523 -13.584 1.00 93.44 867 ARG A C 1
ATOM 6884 O O . ARG A 1 867 ? -30.823 4.675 -13.282 1.00 93.44 867 ARG A O 1
ATOM 6891 N N . ALA A 1 868 ? -30.736 2.464 -12.880 1.00 93.19 868 ALA A N 1
ATOM 6892 C CA . ALA A 1 868 ? -29.894 2.572 -11.691 1.00 93.19 868 ALA A CA 1
ATOM 6893 C C . ALA A 1 868 ? -28.529 3.194 -12.031 1.00 93.19 868 ALA A C 1
ATOM 6895 O O . ALA A 1 868 ? -27.828 2.714 -12.923 1.00 93.19 868 ALA A O 1
ATOM 6896 N N . LEU A 1 869 ? -28.168 4.256 -11.302 1.00 95.50 869 LEU A N 1
ATOM 6897 C CA . LEU A 1 869 ? -26.941 5.042 -11.490 1.00 95.50 869 LEU A CA 1
ATOM 6898 C C . LEU A 1 869 ? -26.719 5.578 -12.916 1.00 95.50 869 LEU A C 1
ATOM 6900 O O . LEU A 1 869 ? -25.585 5.843 -13.297 1.00 95.50 869 LEU A O 1
ATOM 6904 N N . GLU A 1 870 ? -27.777 5.781 -13.700 1.00 97.75 870 GLU A N 1
ATOM 6905 C CA . GLU A 1 870 ? -27.675 6.397 -15.024 1.00 97.75 870 GLU A CA 1
ATOM 6906 C C . GLU A 1 870 ? -28.257 7.814 -15.005 1.00 97.75 870 GLU A C 1
ATOM 6908 O O . GLU A 1 870 ? -29.396 8.052 -14.578 1.00 97.75 870 GLU A O 1
ATOM 6913 N N . PHE A 1 871 ? -27.460 8.763 -15.489 1.00 97.25 871 PHE A N 1
ATOM 6914 C CA . PHE A 1 871 ? -27.778 10.180 -15.450 1.00 97.25 871 PHE A CA 1
ATOM 6915 C C . PHE A 1 871 ? -27.557 10.863 -16.802 1.00 97.25 871 PHE A C 1
ATOM 6917 O O . PHE A 1 871 ? -26.827 10.380 -17.666 1.00 97.25 871 PHE A O 1
ATOM 6924 N N . THR A 1 872 ? -28.156 12.037 -16.966 1.00 94.38 872 THR A N 1
ATOM 6925 C CA . THR A 1 872 ? -27.905 12.965 -18.069 1.00 94.38 872 THR A CA 1
ATOM 6926 C C . THR A 1 872 ? -27.497 14.335 -17.543 1.00 94.38 872 THR A C 1
ATOM 6928 O O . THR A 1 872 ? -28.079 14.843 -16.580 1.00 94.38 872 THR A O 1
ATOM 6931 N N . ALA A 1 873 ? -26.531 14.954 -18.223 1.00 92.19 873 ALA A N 1
ATOM 6932 C CA . ALA A 1 873 ? -26.029 16.301 -17.948 1.00 92.19 873 ALA A CA 1
ATOM 6933 C C . ALA A 1 873 ? -26.352 17.277 -19.096 1.00 92.19 873 ALA A C 1
ATOM 6935 O O . ALA A 1 873 ? -25.600 18.208 -19.364 1.00 92.19 873 ALA A O 1
ATOM 6936 N N . ASN A 1 874 ? -27.472 17.070 -19.796 1.00 84.56 874 ASN A N 1
ATOM 6937 C CA . ASN A 1 874 ? -27.822 17.769 -21.044 1.00 84.56 874 ASN A CA 1
ATOM 6938 C C . ASN A 1 874 ? -27.832 19.298 -20.916 1.00 84.56 874 ASN A C 1
ATOM 6940 O O . ASN A 1 874 ? -27.542 19.995 -21.883 1.00 84.56 874 ASN A O 1
ATOM 6944 N N . ASN A 1 875 ? -28.159 19.800 -19.724 1.00 85.00 875 ASN A N 1
ATOM 6945 C CA . ASN A 1 875 ? -28.201 21.230 -19.420 1.00 85.00 875 ASN A CA 1
ATOM 6946 C C . ASN A 1 875 ? -26.810 21.832 -19.162 1.00 85.00 875 ASN A C 1
ATOM 6948 O O . ASN A 1 875 ? -26.687 23.049 -19.131 1.00 85.00 875 ASN A O 1
ATOM 6952 N N . LEU A 1 876 ? -25.793 20.993 -18.951 1.00 87.88 876 LEU A N 1
ATOM 6953 C CA . LEU A 1 876 ? -24.407 21.393 -18.697 1.00 87.88 876 LEU A CA 1
ATOM 6954 C C . LEU A 1 876 ? -23.521 21.191 -19.934 1.00 87.88 876 LEU A C 1
ATOM 6956 O O . LEU A 1 876 ? -22.523 21.882 -20.086 1.00 87.88 876 LEU A O 1
ATOM 6960 N N . ILE A 1 877 ? -23.856 20.236 -20.807 1.00 85.38 877 ILE A N 1
ATOM 6961 C CA . ILE A 1 877 ? -23.033 19.865 -21.964 1.00 85.38 877 ILE A CA 1
ATOM 6962 C C . ILE A 1 877 ? -23.279 20.813 -23.147 1.00 85.38 877 ILE A C 1
ATOM 6964 O O . ILE A 1 877 ? -24.397 20.929 -23.671 1.00 85.38 877 ILE A O 1
ATOM 6968 N N . SER A 1 878 ? -22.203 21.437 -23.626 1.00 75.06 878 SER A N 1
ATOM 6969 C CA . SER A 1 878 ? -22.213 22.207 -24.871 1.00 75.06 878 SER A CA 1
ATOM 6970 C C . SER A 1 878 ? -22.249 21.302 -26.114 1.00 75.06 878 SER A C 1
ATOM 6972 O O . SER A 1 878 ? -21.720 20.192 -26.127 1.00 75.06 878 SER A O 1
ATOM 6974 N N . GLY A 1 879 ? -22.873 21.794 -27.191 1.00 69.00 879 GLY A N 1
ATOM 6975 C CA . GLY A 1 879 ? -22.933 21.103 -28.484 1.00 69.00 879 GLY A CA 1
ATOM 6976 C C . GLY A 1 879 ? -24.047 20.041 -28.580 1.00 69.00 879 GLY A C 1
ATOM 6977 O O . GLY A 1 879 ? -24.076 19.092 -27.798 1.00 69.00 879 GLY A O 1
ATOM 6978 N N . PRO A 1 880 ? -24.973 20.138 -29.555 1.00 70.19 880 PRO A N 1
ATOM 6979 C CA . PRO A 1 880 ? -26.130 19.241 -29.639 1.00 70.19 880 PRO A CA 1
ATOM 6980 C C . PRO A 1 880 ? -25.766 17.763 -29.860 1.00 70.19 880 PRO A C 1
ATOM 6982 O O . PRO A 1 880 ? -26.512 16.899 -29.408 1.00 70.19 880 PRO A O 1
ATOM 6985 N N . ALA A 1 881 ? -24.612 17.466 -30.471 1.00 75.69 881 ALA A N 1
ATOM 6986 C CA . ALA A 1 881 ? -24.151 16.098 -30.736 1.00 75.69 881 ALA A CA 1
ATOM 6987 C C . ALA A 1 881 ? -23.864 15.276 -29.462 1.00 75.69 881 ALA A C 1
ATOM 6989 O O . ALA A 1 881 ? -23.973 14.055 -29.489 1.00 75.69 881 ALA A O 1
ATOM 6990 N N . PHE A 1 882 ? -23.543 15.931 -28.339 1.00 80.81 882 PHE A N 1
ATOM 6991 C CA . PHE A 1 882 ? -23.153 15.264 -27.088 1.00 80.81 882 PHE A CA 1
ATOM 6992 C C . PHE A 1 882 ? -24.207 15.378 -25.979 1.00 80.81 882 PHE A C 1
ATOM 6994 O O . PHE A 1 882 ? -24.075 14.762 -24.923 1.00 80.81 882 PHE A O 1
ATOM 7001 N N . ARG A 1 883 ? -25.309 16.100 -26.224 1.00 81.06 883 ARG A N 1
ATOM 7002 C CA . ARG A 1 883 ? -26.416 16.268 -25.265 1.00 81.06 883 ARG A CA 1
ATOM 7003 C C . ARG A 1 883 ? -27.212 14.995 -24.992 1.00 81.06 883 ARG A C 1
ATOM 7005 O O . ARG A 1 883 ? -28.156 15.047 -24.224 1.00 81.06 883 ARG A O 1
ATOM 7012 N N . GLN A 1 884 ? -26.912 13.875 -25.640 1.00 85.31 884 GLN A N 1
ATOM 7013 C CA . GLN A 1 884 ? -27.571 12.597 -25.352 1.00 85.31 884 GLN A CA 1
ATOM 7014 C C . GLN A 1 884 ? -26.677 11.628 -24.574 1.00 85.31 884 GLN A C 1
ATOM 7016 O O . GLN A 1 884 ? -27.137 10.540 -24.220 1.00 85.31 884 GLN A O 1
ATOM 7021 N N . LEU A 1 885 ? -25.431 12.022 -24.280 1.00 91.75 885 LEU A N 1
ATOM 7022 C CA . LEU A 1 885 ? -24.501 11.193 -23.527 1.00 91.75 885 LEU A CA 1
ATOM 7023 C C . LEU A 1 885 ? -25.070 10.847 -22.149 1.00 91.75 885 LEU A C 1
ATOM 7025 O O . LEU A 1 885 ? -25.640 11.684 -21.442 1.00 91.75 885 LEU A O 1
ATOM 7029 N N . LYS A 1 886 ? -24.902 9.578 -21.781 1.00 96.00 886 LYS A N 1
ATOM 7030 C CA . LYS A 1 886 ? -25.294 9.044 -20.480 1.00 96.00 886 LYS A CA 1
ATOM 7031 C C . LYS A 1 886 ? -24.075 8.996 -19.579 1.00 96.00 886 LYS A C 1
ATOM 7033 O O . LYS A 1 886 ? -23.038 8.474 -19.977 1.00 96.00 886 LYS A O 1
ATOM 7038 N N . LEU A 1 887 ? -24.226 9.526 -18.374 1.00 97.94 887 LEU A N 1
ATOM 7039 C CA . LEU A 1 887 ? -23.263 9.377 -17.297 1.00 97.94 887 LEU A CA 1
ATOM 7040 C C . LEU A 1 887 ? -23.623 8.118 -16.507 1.00 97.94 887 LEU A C 1
ATOM 7042 O O . LEU A 1 887 ? -24.721 8.027 -15.956 1.00 97.94 887 LEU A O 1
ATOM 7046 N N . VAL A 1 888 ? -22.705 7.159 -16.467 1.00 98.44 888 VAL A N 1
ATOM 7047 C CA . VAL A 1 888 ? -22.825 5.890 -15.732 1.00 98.44 888 VAL A CA 1
ATOM 7048 C C . VAL A 1 888 ? -21.573 5.672 -14.882 1.00 98.44 888 VAL A C 1
ATOM 7050 O O . VAL A 1 888 ? -20.548 6.297 -15.166 1.00 98.44 888 VAL A O 1
ATOM 7053 N N . PRO A 1 889 ? -21.601 4.801 -13.857 1.00 98.56 889 PRO A N 1
ATOM 7054 C CA . PRO A 1 889 ? -20.404 4.453 -13.108 1.00 98.56 889 PRO A CA 1
ATOM 7055 C C . PRO A 1 889 ? -19.273 4.026 -14.036 1.00 98.56 889 PRO A C 1
ATOM 7057 O O . PRO A 1 889 ? -19.471 3.164 -14.894 1.00 98.56 889 PRO A O 1
ATOM 7060 N N . PHE A 1 890 ? -18.086 4.603 -13.858 1.00 98.75 890 PHE A N 1
ATOM 7061 C CA . PHE A 1 890 ? -16.953 4.351 -14.747 1.00 98.75 890 PHE A CA 1
ATOM 7062 C C . PHE A 1 890 ? -16.574 2.863 -14.807 1.00 98.75 890 PHE A C 1
ATOM 7064 O O . PHE A 1 890 ? -16.279 2.339 -15.881 1.00 98.75 890 PHE A O 1
ATOM 7071 N N . TYR A 1 891 ? -16.712 2.148 -13.687 1.00 98.06 891 TYR A N 1
ATOM 7072 C CA . TYR A 1 891 ? -16.497 0.703 -13.616 1.00 98.06 891 TYR A CA 1
ATOM 7073 C C . TYR A 1 891 ? -17.471 -0.137 -14.463 1.00 98.06 891 TYR A C 1
ATOM 7075 O O . TYR A 1 891 ? -17.290 -1.343 -14.541 1.00 98.06 891 TYR A O 1
ATOM 7083 N N . ARG A 1 892 ? -18.510 0.456 -15.073 1.00 97.50 892 ARG A N 1
ATOM 7084 C CA . ARG A 1 892 ? -19.430 -0.221 -16.009 1.00 97.50 892 ARG A CA 1
ATOM 7085 C C . ARG A 1 892 ? -19.109 0.050 -17.477 1.00 97.50 892 ARG A C 1
ATOM 7087 O O . ARG A 1 892 ? -19.723 -0.564 -18.345 1.00 97.50 892 ARG A O 1
ATOM 7094 N N . ILE A 1 893 ? -18.204 0.981 -17.779 1.00 97.94 893 ILE A N 1
ATOM 7095 C CA . ILE A 1 893 ? -17.870 1.329 -19.163 1.00 97.94 893 ILE A CA 1
ATOM 7096 C C . ILE A 1 893 ? -16.757 0.418 -19.641 1.00 97.94 893 ILE A C 1
ATOM 7098 O O . ILE A 1 893 ? -15.611 0.612 -19.252 1.00 97.94 893 ILE A O 1
ATOM 7102 N N . HIS A 1 894 ? -17.075 -0.520 -20.519 1.00 97.50 894 HIS A N 1
ATOM 7103 C CA . HIS A 1 894 ? -16.113 -1.394 -21.186 1.00 97.50 894 HIS A CA 1
ATOM 7104 C C . HIS A 1 894 ? -16.287 -1.298 -22.702 1.00 97.50 894 HIS A C 1
ATOM 7106 O O . HIS A 1 894 ? -17.291 -0.762 -23.169 1.00 97.50 894 HIS A O 1
ATOM 7112 N N . ASP A 1 895 ? -15.290 -1.769 -23.451 1.00 97.12 895 ASP A N 1
ATOM 7113 C CA . ASP A 1 895 ? -15.327 -1.884 -24.917 1.00 97.12 895 ASP A CA 1
ATOM 7114 C C . ASP A 1 895 ? -15.752 -0.604 -25.648 1.00 97.12 895 ASP A C 1
ATOM 7116 O O . ASP A 1 895 ? -16.458 -0.633 -26.654 1.00 97.12 895 ASP A O 1
ATOM 7120 N N . SER A 1 896 ? -15.331 0.547 -25.124 1.00 97.44 896 SER A N 1
ATOM 7121 C CA . SER A 1 896 ? -15.715 1.859 -25.632 1.00 97.44 896 SER A CA 1
ATOM 7122 C C . SER A 1 896 ? -14.626 2.882 -25.349 1.00 97.44 896 SER A C 1
ATOM 7124 O O . SER A 1 896 ? -13.956 2.836 -24.312 1.00 97.44 896 SER A O 1
ATOM 7126 N N . ARG A 1 897 ? -14.524 3.879 -26.228 1.00 97.31 897 ARG A N 1
ATOM 7127 C CA . ARG A 1 897 ? -13.929 5.167 -25.874 1.00 97.31 897 ARG A CA 1
ATOM 7128 C C . ARG A 1 897 ? -14.830 5.884 -24.876 1.00 97.31 897 ARG A C 1
ATOM 7130 O O . ARG A 1 897 ? -16.049 5.678 -24.880 1.00 97.31 897 ARG A O 1
ATOM 7137 N N . TYR A 1 898 ? -14.249 6.701 -24.008 1.00 97.88 898 TYR A N 1
ATOM 7138 C CA . TYR A 1 898 ? -14.998 7.345 -22.935 1.00 97.88 898 TYR A CA 1
ATOM 7139 C C . TYR A 1 898 ? -14.475 8.734 -22.581 1.00 97.88 898 TYR A C 1
ATOM 7141 O O . TYR A 1 898 ? -13.355 9.113 -22.918 1.00 97.88 898 TYR A O 1
ATOM 7149 N N . ILE A 1 899 ? -15.300 9.499 -21.868 1.00 97.25 899 ILE A N 1
ATOM 7150 C CA . ILE A 1 899 ? -14.922 10.766 -21.242 1.00 97.25 899 ILE A CA 1
ATOM 7151 C C . ILE A 1 899 ? -15.101 10.617 -19.734 1.00 97.25 899 ILE A C 1
ATOM 7153 O O . ILE A 1 899 ? -16.216 10.409 -19.246 1.00 97.25 899 ILE A O 1
ATOM 7157 N N . LEU A 1 900 ? -13.983 10.711 -19.018 1.00 97.25 900 LEU A N 1
ATOM 7158 C CA . LEU A 1 900 ? -13.920 10.686 -17.557 1.00 97.25 900 LEU A CA 1
ATOM 7159 C C . LEU A 1 900 ? -13.767 12.104 -16.990 1.00 97.25 900 LEU A C 1
ATOM 7161 O O . LEU A 1 900 ? -14.498 12.495 -16.082 1.00 97.25 900 LEU A O 1
ATOM 7165 N N . TYR A 1 901 ? -12.848 12.876 -17.576 1.00 97.19 901 TYR A N 1
ATOM 7166 C CA . TYR A 1 901 ? -12.625 14.286 -17.279 1.00 97.19 901 TYR A CA 1
ATOM 7167 C C . TYR A 1 901 ? -13.128 15.164 -18.420 1.00 97.19 901 TYR A C 1
ATOM 7169 O O . TYR A 1 901 ? -12.938 14.858 -19.596 1.00 97.19 901 TYR A O 1
ATOM 7177 N N . TRP A 1 902 ? -13.768 16.265 -18.051 1.00 94.94 902 TRP A N 1
ATOM 7178 C CA . TRP A 1 902 ? -14.438 17.193 -18.944 1.00 94.94 902 TRP A CA 1
ATOM 7179 C C . TRP A 1 902 ? -13.854 18.580 -18.746 1.00 94.94 902 TRP A C 1
ATOM 7181 O O . TRP A 1 902 ? -13.775 19.055 -17.611 1.00 94.94 902 TRP A O 1
ATOM 7191 N N . ALA A 1 903 ? -13.486 19.239 -19.840 1.00 92.12 903 ALA A N 1
ATOM 7192 C CA . ALA A 1 903 ? -13.150 20.651 -19.786 1.00 92.12 903 ALA A CA 1
ATOM 7193 C C . ALA A 1 903 ? -14.397 21.439 -19.366 1.00 92.12 903 ALA A C 1
ATOM 7195 O O . ALA A 1 903 ? -15.512 21.085 -19.765 1.00 92.12 903 ALA A O 1
ATOM 7196 N N . TYR A 1 904 ? -14.231 22.509 -18.597 1.00 91.25 904 TYR A N 1
ATOM 7197 C CA . TYR A 1 904 ? -15.333 23.404 -18.253 1.00 91.25 904 TYR A CA 1
ATOM 7198 C C . TYR A 1 904 ? -14.972 24.870 -18.488 1.00 91.25 904 TYR A C 1
ATOM 7200 O O . TYR A 1 904 ? -13.804 25.247 -18.462 1.00 91.25 904 TYR A O 1
ATOM 7208 N N . ALA A 1 905 ? -15.986 25.696 -18.730 1.00 86.56 905 ALA A N 1
ATOM 7209 C CA . ALA A 1 905 ? -15.841 27.139 -18.867 1.00 86.56 905 ALA A CA 1
ATOM 7210 C C . ALA A 1 905 ? -17.088 27.867 -18.343 1.00 86.56 905 ALA A C 1
ATOM 7212 O O . ALA A 1 905 ? -18.213 27.380 -18.507 1.00 86.56 905 ALA A O 1
ATOM 7213 N N . GLY A 1 906 ? -16.878 29.054 -17.764 1.00 79.69 906 GLY A N 1
ATOM 7214 C CA . GLY A 1 906 ? -17.949 29.935 -17.291 1.00 79.69 906 GLY A CA 1
ATOM 7215 C C . GLY A 1 906 ? -18.789 30.521 -18.431 1.00 79.69 906 GLY A C 1
ATOM 7216 O O . GLY A 1 906 ? -18.412 30.485 -19.614 1.00 79.69 906 GLY A O 1
ATOM 7217 N N . GLN A 1 907 ? -19.955 31.077 -18.091 1.00 65.44 907 GLN A N 1
ATOM 7218 C CA . GLN A 1 907 ? -20.859 31.659 -19.089 1.00 65.44 907 GLN A CA 1
ATOM 7219 C C . GLN A 1 907 ? -20.223 32.882 -19.785 1.00 65.44 907 GLN A C 1
ATOM 7221 O O . GLN A 1 907 ? -20.114 33.955 -19.207 1.00 65.44 907 GLN A O 1
ATOM 7226 N N . GLY A 1 908 ? -19.825 32.732 -21.057 1.00 58.50 908 GLY A N 1
ATOM 7227 C CA . GLY A 1 908 ? -19.318 33.826 -21.907 1.00 58.50 908 GLY A CA 1
ATOM 7228 C C . GLY A 1 908 ? -17.917 33.614 -22.499 1.00 58.50 908 GLY A C 1
ATOM 7229 O O . GLY A 1 908 ? -17.621 34.175 -23.551 1.00 58.50 908 GLY A O 1
ATOM 7230 N N . ASP A 1 909 ? -17.096 32.729 -21.923 1.00 59.53 9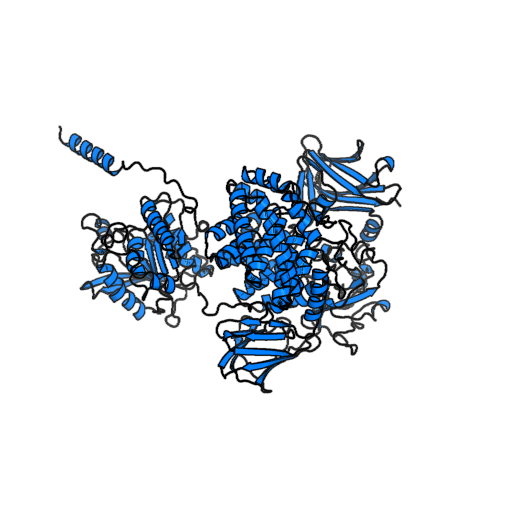09 ASP A N 1
ATOM 7231 C CA . ASP A 1 909 ? -15.700 32.486 -22.351 1.00 59.53 909 ASP A CA 1
ATOM 7232 C C . ASP A 1 909 ? -15.541 31.299 -23.332 1.00 59.53 909 ASP A C 1
ATOM 7234 O O . ASP A 1 909 ? -14.435 30.835 -23.624 1.00 59.53 909 ASP A O 1
ATOM 7238 N N . ARG A 1 910 ? -16.654 30.830 -23.919 1.00 54.91 910 ARG A N 1
ATOM 7239 C CA . ARG A 1 910 ? -16.716 29.643 -24.803 1.00 54.91 910 ARG A CA 1
ATOM 7240 C C . ARG A 1 910 ? -15.712 29.676 -25.960 1.00 54.91 910 ARG A C 1
ATOM 7242 O O . ARG A 1 910 ? -15.166 28.639 -26.324 1.00 54.91 910 ARG A O 1
ATOM 7249 N N . ARG A 1 911 ? -15.463 30.861 -26.535 1.00 50.78 911 ARG A N 1
ATOM 7250 C CA . ARG A 1 911 ? -14.513 31.027 -27.648 1.00 50.78 911 ARG A CA 1
ATOM 7251 C C . ARG A 1 911 ? -13.055 30.897 -27.208 1.00 50.78 911 ARG A C 1
ATOM 7253 O O . ARG A 1 911 ? -12.263 30.470 -28.029 1.00 50.78 911 ARG A O 1
ATOM 7260 N N . LYS A 1 912 ? -12.695 31.219 -25.959 1.00 49.16 912 LYS A N 1
ATOM 7261 C CA . LYS A 1 912 ? -11.312 31.086 -25.462 1.00 49.16 912 LYS A CA 1
ATOM 7262 C C . LYS A 1 912 ? -10.966 29.643 -25.097 1.00 49.16 912 LYS A C 1
ATOM 7264 O O . LYS A 1 912 ? -9.894 29.187 -25.468 1.00 49.16 912 LYS A O 1
ATOM 7269 N N . ALA A 1 913 ? -11.890 28.909 -24.468 1.00 50.34 913 ALA A N 1
ATOM 7270 C CA . ALA A 1 913 ? -11.693 27.492 -24.131 1.00 50.34 913 ALA A CA 1
ATOM 7271 C C . ALA A 1 913 ? -11.591 26.583 -25.375 1.00 50.34 913 ALA A C 1
ATOM 7273 O O . ALA A 1 913 ? -10.895 25.574 -25.353 1.00 50.34 913 ALA A O 1
ATOM 7274 N N . GLN A 1 914 ? -12.244 26.958 -26.484 1.00 47.81 914 GLN A N 1
ATOM 7275 C CA . GLN A 1 914 ? -12.097 26.285 -27.784 1.00 47.81 914 GLN A CA 1
ATOM 7276 C C . GLN A 1 914 ? -10.900 26.787 -28.618 1.00 47.81 914 GLN A C 1
ATOM 7278 O O . GLN A 1 914 ? -10.568 26.149 -29.614 1.00 47.81 914 GLN A O 1
ATOM 7283 N N . ALA A 1 915 ? -10.260 27.904 -28.240 1.00 40.34 915 ALA A N 1
ATOM 7284 C CA . ALA A 1 915 ? -9.202 28.573 -29.011 1.00 40.34 915 ALA A CA 1
ATOM 7285 C C . ALA A 1 915 ? -7.785 28.425 -28.426 1.00 40.34 915 ALA A C 1
ATOM 7287 O O . ALA A 1 915 ? -6.881 29.149 -28.847 1.00 40.34 915 ALA A O 1
ATOM 7288 N N . SER A 1 916 ? -7.555 27.497 -27.488 1.00 39.75 916 SER A N 1
ATOM 7289 C CA . SER A 1 916 ? -6.185 27.082 -27.155 1.00 39.75 916 SER A CA 1
ATOM 7290 C C . SER A 1 916 ? -5.451 26.659 -28.438 1.00 39.75 916 SER A C 1
ATOM 7292 O O . SER A 1 916 ? -6.077 26.017 -29.289 1.00 39.75 916 SER A O 1
ATOM 7294 N N . PRO A 1 917 ? -4.169 27.045 -28.611 1.00 36.84 917 PRO A N 1
ATOM 7295 C CA . PRO A 1 917 ? -3.443 26.887 -29.868 1.00 36.84 917 PRO A CA 1
ATOM 7296 C C . PRO A 1 917 ? -3.559 25.454 -30.384 1.00 36.84 917 PRO A C 1
ATOM 7298 O O . PRO A 1 917 ? -3.497 24.506 -29.600 1.00 36.84 917 PRO A O 1
ATOM 7301 N N . GLY A 1 918 ? -3.796 25.327 -31.694 1.00 40.59 918 GLY A N 1
ATOM 7302 C CA . GLY A 1 918 ? -3.986 24.046 -32.364 1.00 40.59 918 GLY A CA 1
ATOM 7303 C C . GLY A 1 918 ? -2.881 23.079 -31.965 1.00 40.59 918 GLY A C 1
ATOM 7304 O O . GLY A 1 918 ? -1.706 23.340 -32.200 1.00 40.59 918 GLY A O 1
ATOM 7305 N N . ASP A 1 919 ? -3.271 21.994 -31.309 1.00 47.53 919 ASP A N 1
ATOM 7306 C CA . ASP A 1 919 ? -2.344 20.957 -30.897 1.00 47.53 919 ASP A CA 1
ATOM 7307 C C . ASP A 1 919 ? -1.846 20.272 -32.180 1.00 47.53 919 ASP A C 1
ATOM 7309 O O . ASP A 1 919 ? -2.620 19.594 -32.855 1.00 47.53 919 ASP A O 1
ATOM 7313 N N . GLU A 1 920 ? -0.592 20.499 -32.587 1.00 48.81 920 GLU A N 1
ATOM 7314 C CA . GLU A 1 920 ? 0.028 19.760 -33.701 1.00 48.81 920 GLU A CA 1
ATOM 7315 C C . GLU A 1 920 ? 0.313 18.290 -33.318 1.00 48.81 920 GLU A C 1
ATOM 7317 O O . GLU A 1 920 ? 0.585 17.456 -34.189 1.00 48.81 920 GLU A O 1
ATOM 7322 N N . SER A 1 921 ? 0.174 17.941 -32.030 1.00 58.31 921 SER A N 1
ATOM 7323 C CA . SER A 1 921 ? 0.419 16.608 -31.465 1.00 58.31 921 SER A CA 1
ATOM 7324 C C . SER A 1 921 ? -0.382 15.473 -32.125 1.00 58.31 921 SER A C 1
ATOM 7326 O O . SER A 1 921 ? 0.235 14.476 -32.498 1.00 58.31 921 SER A O 1
ATOM 7328 N N . PRO A 1 922 ? -1.701 15.582 -32.413 1.00 58.72 922 PRO A N 1
ATOM 7329 C CA . PRO A 1 922 ? -2.450 14.510 -33.073 1.00 58.72 922 PRO A CA 1
ATOM 7330 C C . PRO A 1 922 ? -1.964 14.236 -34.502 1.00 58.72 922 PRO A C 1
ATOM 7332 O O . PRO A 1 922 ? -2.015 13.094 -34.961 1.00 58.72 922 PRO A O 1
ATOM 7335 N N . ARG A 1 923 ? -1.472 15.266 -35.211 1.00 68.12 923 ARG A N 1
ATOM 7336 C CA . ARG A 1 923 ? -0.867 15.095 -36.539 1.00 68.12 923 ARG A CA 1
ATOM 7337 C C . ARG A 1 923 ? 0.474 14.378 -36.409 1.00 68.12 923 ARG A C 1
ATOM 7339 O O . ARG A 1 923 ? 0.686 13.393 -37.113 1.00 68.12 923 ARG A O 1
ATOM 7346 N N . LEU A 1 924 ? 1.337 14.817 -35.494 1.00 72.62 924 LEU A N 1
ATOM 7347 C CA . LEU A 1 924 ? 2.633 14.185 -35.241 1.00 72.62 924 LEU A CA 1
ATOM 7348 C C . LEU A 1 924 ? 2.483 12.722 -34.783 1.00 72.62 924 LEU A C 1
ATOM 7350 O O . LEU A 1 924 ? 3.168 11.840 -35.300 1.00 72.62 924 LEU A O 1
ATOM 7354 N N . ASP A 1 925 ? 1.540 12.434 -33.883 1.00 71.00 925 ASP A N 1
ATOM 7355 C CA . ASP A 1 925 ? 1.212 11.078 -33.430 1.00 71.00 925 ASP A CA 1
ATOM 7356 C C . ASP A 1 925 ? 0.680 10.206 -34.574 1.00 71.00 925 ASP A C 1
ATOM 7358 O O . ASP A 1 925 ? 1.087 9.054 -34.696 1.00 71.00 925 ASP A O 1
ATOM 7362 N N . SER A 1 926 ? -0.161 10.744 -35.468 1.00 71.62 926 SER A N 1
ATOM 7363 C CA . SER A 1 926 ? -0.652 9.987 -36.634 1.00 71.62 926 SER A CA 1
ATOM 7364 C C . SER A 1 926 ? 0.456 9.589 -37.618 1.00 71.62 926 SER A C 1
ATOM 7366 O O . SER A 1 926 ? 0.336 8.577 -38.312 1.00 71.62 926 SER A O 1
ATOM 7368 N N . LEU A 1 927 ? 1.543 10.367 -37.662 1.00 81.94 927 LEU A N 1
ATOM 7369 C CA . LEU A 1 927 ? 2.729 10.081 -38.466 1.00 81.94 927 LEU A CA 1
ATOM 7370 C C . LEU A 1 927 ? 3.739 9.202 -37.719 1.00 81.94 927 LEU A C 1
ATOM 7372 O O . LEU A 1 927 ? 4.622 8.634 -38.353 1.00 81.94 927 LEU A O 1
ATOM 7376 N N . THR A 1 928 ? 3.627 9.055 -36.397 1.00 83.25 928 THR A N 1
ATOM 7377 C CA . THR A 1 928 ? 4.592 8.308 -35.583 1.00 83.25 928 THR A CA 1
ATOM 7378 C C . THR A 1 928 ? 4.478 6.805 -35.863 1.00 83.25 928 THR A C 1
ATOM 7380 O O . THR A 1 928 ? 3.454 6.173 -35.613 1.00 83.25 928 THR A O 1
ATOM 7383 N N . ALA A 1 929 ? 5.542 6.221 -36.413 1.00 82.56 929 ALA A N 1
ATOM 7384 C CA . ALA A 1 929 ? 5.710 4.781 -36.561 1.00 82.56 929 ALA A CA 1
ATOM 7385 C C . ALA A 1 929 ? 6.194 4.129 -35.260 1.00 82.56 929 ALA A C 1
ATOM 7387 O O . ALA A 1 929 ? 5.709 3.048 -34.933 1.00 82.56 929 ALA A O 1
ATOM 7388 N N . ASP A 1 930 ? 7.115 4.785 -34.549 1.00 85.75 930 ASP A N 1
ATOM 7389 C CA . ASP A 1 930 ? 7.661 4.323 -33.269 1.00 85.75 930 ASP A CA 1
ATOM 7390 C C . ASP A 1 930 ? 8.241 5.482 -32.450 1.00 85.75 930 ASP A C 1
ATOM 7392 O O . ASP A 1 930 ? 8.531 6.546 -33.012 1.00 85.75 930 ASP A O 1
ATOM 7396 N N . ARG A 1 931 ? 8.380 5.307 -31.131 1.00 89.62 931 ARG A N 1
ATOM 7397 C CA . ARG A 1 931 ? 8.758 6.393 -30.212 1.00 89.62 931 ARG A CA 1
ATOM 7398 C C . ARG A 1 931 ? 9.451 5.905 -28.941 1.00 89.62 931 ARG A C 1
ATOM 7400 O O . ARG A 1 931 ? 8.943 5.025 -28.257 1.00 89.62 931 ARG A O 1
ATOM 7407 N N . VAL A 1 932 ? 10.503 6.626 -28.550 1.00 88.56 932 VAL A N 1
ATOM 7408 C CA . VAL A 1 932 ? 11.216 6.488 -27.271 1.00 88.56 932 VAL A CA 1
ATOM 7409 C C . VAL A 1 932 ? 11.129 7.788 -26.486 1.00 88.56 932 VAL A C 1
ATOM 7411 O O . VAL A 1 932 ? 11.483 8.847 -27.009 1.00 88.56 932 VAL A O 1
ATOM 7414 N N . TYR A 1 933 ? 10.713 7.702 -25.224 1.00 86.44 933 TYR A N 1
ATOM 7415 C CA . TYR A 1 933 ? 10.946 8.752 -24.233 1.00 86.44 933 TYR A CA 1
ATOM 7416 C C . TYR A 1 933 ? 12.246 8.436 -23.498 1.00 86.44 933 TYR A C 1
ATOM 7418 O O . TYR A 1 933 ? 12.347 7.441 -22.784 1.00 86.44 933 TYR A O 1
ATOM 7426 N N . ALA A 1 934 ? 13.268 9.246 -23.742 1.00 89.62 934 ALA A N 1
ATOM 7427 C CA . ALA A 1 934 ? 14.601 9.006 -23.211 1.00 89.62 934 ALA A CA 1
ATOM 7428 C C . ALA A 1 934 ? 14.646 9.317 -21.707 1.00 89.62 934 ALA A C 1
ATOM 7430 O O . ALA A 1 934 ? 14.070 10.298 -21.244 1.00 89.62 934 ALA A O 1
ATOM 7431 N N . GLY A 1 935 ? 15.331 8.472 -20.943 1.00 83.12 935 GLY A N 1
ATOM 7432 C CA . GLY A 1 935 ? 15.398 8.516 -19.484 1.00 83.12 935 GLY A CA 1
ATOM 7433 C C . GLY A 1 935 ? 14.208 7.896 -18.735 1.00 83.12 935 GLY A C 1
ATOM 7434 O O . GLY A 1 935 ? 14.242 7.862 -17.503 1.00 83.12 935 GLY A O 1
ATOM 7435 N N . GLU A 1 936 ? 13.176 7.401 -19.428 1.00 76.69 936 GLU A N 1
ATOM 7436 C CA . GLU A 1 936 ? 12.110 6.573 -18.841 1.00 76.69 936 GLU A CA 1
ATOM 7437 C C . GLU A 1 936 ? 12.506 5.085 -18.977 1.00 76.69 936 GLU A C 1
ATOM 7439 O O . GLU A 1 936 ? 12.739 4.600 -20.085 1.00 76.69 936 GLU A O 1
ATOM 7444 N N . GLN A 1 937 ? 12.601 4.347 -17.859 1.00 69.44 937 GLN A N 1
ATOM 7445 C CA . GLN A 1 937 ? 13.192 2.995 -17.841 1.00 69.44 937 GLN A CA 1
ATOM 7446 C C . GLN A 1 937 ? 12.531 2.049 -18.850 1.00 69.44 937 GLN A C 1
ATOM 7448 O O . GLN A 1 937 ? 13.226 1.391 -19.624 1.00 69.44 937 GLN A O 1
ATOM 7453 N N . GLN A 1 938 ? 11.201 1.976 -18.829 1.00 64.31 938 GLN A N 1
ATOM 7454 C CA . GLN A 1 938 ? 10.460 1.026 -19.647 1.00 64.31 938 GLN A CA 1
ATOM 7455 C C . GLN A 1 938 ? 10.643 1.334 -21.150 1.00 64.31 938 GLN A C 1
ATOM 7457 O O . GLN A 1 938 ? 11.231 0.486 -21.832 1.00 64.31 938 GLN A O 1
ATOM 7462 N N . PRO A 1 939 ? 10.355 2.558 -21.658 1.00 76.56 939 PRO A N 1
ATOM 7463 C CA . PRO A 1 939 ? 10.651 2.928 -23.044 1.00 76.56 939 PRO A CA 1
ATOM 7464 C C . PRO A 1 939 ? 12.080 2.615 -23.501 1.00 76.56 939 PRO A C 1
ATOM 7466 O O . PRO A 1 939 ? 12.271 2.141 -24.617 1.00 76.56 939 PRO A O 1
ATOM 7469 N N . GLU A 1 940 ? 13.098 2.836 -22.674 1.00 80.38 940 GLU A N 1
ATOM 7470 C CA . GLU A 1 940 ? 14.489 2.603 -23.077 1.00 80.38 940 GLU A CA 1
ATOM 7471 C C . GLU A 1 940 ? 14.859 1.122 -23.181 1.00 80.38 940 GLU A C 1
ATOM 7473 O O . GLU A 1 940 ? 15.460 0.698 -24.174 1.00 80.38 940 GLU A O 1
ATOM 7478 N N . VAL A 1 941 ? 14.466 0.313 -22.192 1.00 71.44 941 VAL A N 1
ATOM 7479 C CA . VAL A 1 941 ? 14.669 -1.147 -22.230 1.00 71.44 941 VAL A CA 1
ATOM 7480 C C . VAL A 1 941 ? 13.901 -1.745 -23.410 1.00 71.44 941 VAL A C 1
ATOM 7482 O O . VAL A 1 941 ? 14.321 -2.741 -24.014 1.00 71.44 941 VAL A O 1
ATOM 7485 N N . ASP A 1 942 ? 12.772 -1.144 -23.773 1.00 65.38 942 ASP A N 1
ATOM 7486 C CA . ASP A 1 942 ? 11.961 -1.620 -24.875 1.00 65.38 942 ASP A CA 1
ATOM 7487 C C . ASP A 1 942 ? 12.549 -1.379 -26.263 1.00 65.38 942 ASP A C 1
ATOM 7489 O O . ASP A 1 942 ? 12.349 -2.198 -27.166 1.00 65.38 942 ASP A O 1
ATOM 7493 N N . HIS A 1 943 ? 13.367 -0.341 -26.396 1.00 85.06 943 HIS A N 1
ATOM 7494 C CA . HIS A 1 943 ? 14.081 -0.014 -27.624 1.00 85.06 943 HIS A CA 1
ATOM 7495 C C . HIS A 1 943 ? 15.541 -0.460 -27.583 1.00 85.06 943 HIS A C 1
ATOM 7497 O O . HIS A 1 943 ? 16.375 0.100 -28.290 1.00 85.06 943 HIS A O 1
ATOM 7503 N N . GLN A 1 944 ? 15.840 -1.495 -26.788 1.00 84.81 944 GLN A N 1
ATOM 7504 C CA . GLN A 1 944 ? 17.161 -2.123 -26.709 1.00 84.81 944 GLN A CA 1
ATOM 7505 C C . GLN A 1 944 ? 18.260 -1.081 -26.480 1.00 84.81 944 GLN A C 1
ATOM 7507 O O . GLN A 1 944 ? 19.219 -1.031 -27.249 1.00 84.81 944 GLN A O 1
ATOM 7512 N N . LEU A 1 945 ? 18.080 -0.224 -25.465 1.00 87.69 945 LEU A N 1
ATOM 7513 C CA . LEU A 1 945 ? 19.093 0.750 -25.079 1.00 87.69 945 LEU A CA 1
ATOM 7514 C C . LEU A 1 945 ? 20.459 0.061 -24.981 1.00 87.69 945 LEU A C 1
ATOM 7516 O O . LEU A 1 945 ? 20.680 -0.813 -24.143 1.00 87.69 945 LEU A O 1
ATOM 7520 N N . GLU A 1 946 ? 21.367 0.489 -25.844 1.00 87.62 946 GLU A N 1
ATOM 7521 C CA . GLU A 1 946 ? 22.785 0.191 -25.742 1.00 87.62 946 GLU A CA 1
ATOM 7522 C C . GLU A 1 946 ? 23.480 1.461 -25.308 1.00 87.62 946 GLU A C 1
ATOM 7524 O O . GLU A 1 946 ? 23.233 2.519 -25.887 1.00 87.62 946 GLU A O 1
ATOM 7529 N N . ASP A 1 947 ? 24.356 1.384 -24.318 1.00 87.62 947 ASP A N 1
ATOM 7530 C CA . ASP A 1 947 ? 24.990 2.589 -23.827 1.00 87.62 947 ASP A CA 1
ATOM 7531 C C . ASP A 1 947 ? 26.440 2.416 -23.393 1.00 87.62 947 ASP A C 1
ATOM 7533 O O . ASP A 1 947 ? 26.917 1.329 -23.071 1.00 87.62 947 ASP A O 1
ATOM 7537 N N . SER A 1 948 ? 27.162 3.529 -23.463 1.00 86.62 948 SER A N 1
ATOM 7538 C CA . SER A 1 948 ? 28.553 3.664 -23.076 1.00 86.62 948 SER A CA 1
ATOM 7539 C C . SER A 1 948 ? 28.727 5.032 -22.425 1.00 86.62 948 SER A C 1
ATOM 7541 O O . SER A 1 948 ? 28.677 6.071 -23.089 1.00 86.62 948 SER A O 1
ATOM 7543 N N . GLY A 1 949 ? 28.891 5.038 -21.101 1.00 83.81 949 GLY A N 1
ATOM 7544 C CA . GLY A 1 949 ? 29.048 6.270 -20.326 1.00 83.81 949 GLY A CA 1
ATOM 7545 C C . GLY A 1 949 ? 27.823 7.182 -20.405 1.00 83.81 949 GLY A C 1
ATOM 7546 O O . GLY A 1 949 ? 27.980 8.395 -20.551 1.00 83.81 949 GLY A O 1
ATOM 7547 N N . SER A 1 950 ? 26.615 6.613 -20.376 1.00 90.12 950 SER A N 1
ATOM 7548 C CA . SER A 1 950 ? 25.368 7.377 -20.414 1.00 90.12 950 SER A CA 1
ATOM 7549 C C . SER A 1 950 ? 24.640 7.387 -19.071 1.00 90.12 950 SER A C 1
ATOM 7551 O O . SER A 1 950 ? 24.816 6.498 -18.241 1.00 90.12 950 SER A O 1
ATOM 7553 N N . SER A 1 951 ? 23.801 8.396 -18.852 1.00 84.50 951 SER A N 1
ATOM 7554 C CA . SER A 1 951 ? 22.940 8.488 -17.678 1.00 84.50 951 SER A CA 1
ATOM 7555 C C . SER A 1 951 ? 21.590 9.104 -18.028 1.00 84.50 951 SER A C 1
ATOM 7557 O O . SER A 1 951 ? 21.475 9.983 -18.885 1.00 84.50 951 SER A O 1
ATOM 7559 N N . ALA A 1 952 ? 20.550 8.618 -17.356 1.00 86.88 952 ALA A N 1
ATOM 7560 C CA . ALA A 1 952 ? 19.228 9.223 -17.382 1.00 86.88 952 ALA A CA 1
ATOM 7561 C C . ALA A 1 952 ? 19.126 10.326 -16.318 1.00 86.88 952 ALA A C 1
ATOM 7563 O O . ALA A 1 952 ? 19.733 10.234 -15.248 1.00 86.88 952 ALA A O 1
ATOM 7564 N N . GLY A 1 953 ? 18.326 11.350 -16.593 1.00 81.31 953 GLY A N 1
ATOM 7565 C CA . GLY A 1 953 ? 18.036 12.437 -15.668 1.00 81.31 953 GLY A CA 1
ATOM 7566 C C . GLY A 1 953 ? 16.640 13.009 -15.880 1.00 81.31 953 GLY A C 1
ATOM 7567 O O . GLY A 1 953 ? 15.910 12.601 -16.779 1.00 81.31 953 GLY A O 1
ATOM 7568 N N . VAL A 1 954 ? 16.267 13.959 -15.025 1.00 77.38 954 VAL A N 1
ATOM 7569 C CA . VAL A 1 954 ? 14.986 14.672 -15.095 1.00 77.38 954 VAL A CA 1
ATOM 7570 C C . VAL A 1 954 ? 15.264 16.166 -14.976 1.00 77.38 954 VAL A C 1
ATOM 7572 O O . VAL A 1 954 ? 16.004 16.595 -14.091 1.00 77.38 954 VAL A O 1
ATOM 7575 N N . SER A 1 955 ? 14.703 16.965 -15.884 1.00 73.00 955 SER A N 1
ATOM 7576 C CA . SER A 1 955 ? 14.803 18.429 -15.874 1.00 73.00 955 SER A CA 1
ATOM 7577 C C . SER A 1 955 ? 13.398 19.026 -15.881 1.00 73.00 955 SER A C 1
ATOM 7579 O O . SER A 1 955 ? 12.728 19.051 -16.916 1.00 73.00 955 SER A O 1
ATOM 7581 N N . GLY A 1 956 ? 12.943 19.493 -14.716 1.00 70.56 956 GLY A N 1
ATOM 7582 C CA . GLY A 1 956 ? 11.538 19.846 -14.503 1.00 70.56 956 GLY A CA 1
ATOM 7583 C C . GLY A 1 956 ? 10.680 18.586 -14.372 1.00 70.56 956 GLY A C 1
ATOM 7584 O O . GLY A 1 956 ? 10.896 17.794 -13.459 1.00 70.56 956 GLY A O 1
ATOM 7585 N N . ASP A 1 957 ? 9.728 18.401 -15.284 1.00 64.56 957 ASP A N 1
ATOM 7586 C CA . ASP A 1 957 ? 8.835 17.238 -15.376 1.00 64.56 957 ASP A CA 1
ATOM 7587 C C . ASP A 1 957 ? 9.190 16.277 -16.525 1.00 64.56 957 ASP A C 1
ATOM 7589 O O . ASP A 1 957 ? 8.491 15.286 -16.738 1.00 64.56 957 ASP A O 1
ATOM 7593 N N . GLN A 1 958 ? 10.265 16.555 -17.269 1.00 76.19 958 GLN A N 1
ATOM 7594 C CA . GLN A 1 958 ? 10.660 15.758 -18.425 1.00 76.19 958 GLN A CA 1
ATOM 7595 C C . GLN A 1 958 ? 11.930 14.949 -18.162 1.00 76.19 958 GLN A C 1
ATOM 7597 O O . GLN A 1 958 ? 12.947 15.480 -17.701 1.00 76.19 958 GLN A O 1
ATOM 7602 N N . HIS A 1 959 ? 11.867 13.668 -18.516 1.00 84.00 959 HIS A N 1
ATOM 7603 C CA . HIS A 1 959 ? 13.017 12.778 -18.544 1.00 84.00 959 HIS A CA 1
ATOM 7604 C C . HIS A 1 959 ? 13.929 13.106 -19.729 1.00 84.00 959 HIS A C 1
ATOM 7606 O O . HIS A 1 959 ? 13.489 13.619 -20.762 1.00 84.00 959 HIS A O 1
ATOM 7612 N N . PHE A 1 960 ? 15.215 12.825 -19.555 1.00 90.75 960 PHE A N 1
ATOM 7613 C CA . PHE A 1 960 ? 16.196 12.879 -20.623 1.00 90.75 960 PHE A CA 1
ATOM 7614 C C . PHE A 1 960 ? 17.284 11.818 -20.431 1.00 90.75 960 PHE A C 1
ATOM 7616 O O . PHE A 1 960 ? 17.509 11.338 -19.318 1.00 90.75 960 PHE A O 1
ATOM 7623 N N . ARG A 1 961 ? 18.024 11.512 -21.499 1.00 93.75 961 ARG A N 1
ATOM 7624 C CA . ARG A 1 961 ? 19.296 10.781 -21.449 1.00 93.75 961 ARG A CA 1
ATOM 7625 C C . ARG A 1 961 ? 20.431 11.629 -22.013 1.00 93.75 961 ARG A C 1
ATOM 7627 O O . ARG A 1 961 ? 20.270 12.305 -23.028 1.00 93.75 961 ARG A O 1
ATOM 7634 N N . VAL A 1 962 ? 21.579 11.575 -21.344 1.00 93.31 962 VAL A N 1
ATOM 7635 C CA . VAL A 1 962 ? 22.855 12.150 -21.791 1.00 93.31 962 VAL A CA 1
ATOM 7636 C C . VAL A 1 962 ? 23.922 11.067 -21.864 1.00 93.31 962 VAL A C 1
ATOM 7638 O O . VAL A 1 962 ? 23.827 10.056 -21.170 1.00 93.31 962 VAL A O 1
ATOM 7641 N N . ALA A 1 963 ? 24.967 11.279 -22.660 1.00 92.75 963 ALA A N 1
ATOM 7642 C CA . ALA A 1 963 ? 26.159 10.440 -22.629 1.00 92.75 963 ALA A CA 1
ATOM 7643 C C . ALA A 1 963 ? 27.458 11.226 -22.757 1.00 92.75 963 ALA A C 1
ATOM 7645 O O . ALA A 1 963 ? 27.513 12.257 -23.422 1.00 92.75 963 ALA A O 1
ATOM 7646 N N . GLN A 1 964 ? 28.506 10.684 -22.137 1.00 89.88 964 GLN A N 1
ATOM 7647 C CA . GLN A 1 964 ? 29.905 11.083 -22.308 1.00 89.88 964 GLN A CA 1
ATOM 7648 C C . GLN A 1 964 ? 30.584 10.337 -23.465 1.00 89.88 964 GLN A C 1
ATOM 7650 O O . GLN A 1 964 ? 31.603 10.796 -23.979 1.00 89.88 964 GLN A O 1
ATOM 7655 N N . HIS A 1 965 ? 30.042 9.185 -23.882 1.00 90.94 965 HIS A N 1
ATOM 7656 C CA . HIS A 1 965 ? 30.499 8.485 -25.085 1.00 90.94 965 HIS A CA 1
ATOM 7657 C C . HIS A 1 965 ? 29.355 8.297 -26.072 1.00 90.94 965 HIS A C 1
ATOM 7659 O O . HIS A 1 965 ? 29.307 8.989 -27.087 1.00 90.94 965 HIS A O 1
ATOM 7665 N N . SER A 1 966 ? 28.424 7.384 -25.794 1.00 94.25 966 SER A N 1
ATOM 7666 C CA . SER A 1 966 ? 27.273 7.183 -26.672 1.00 94.25 966 SER A CA 1
ATOM 7667 C C . SER A 1 966 ? 26.138 6.419 -26.010 1.00 94.25 966 SER A C 1
ATOM 7669 O O . SER A 1 966 ? 26.329 5.734 -25.008 1.00 94.25 966 SER A O 1
ATOM 7671 N N . PHE A 1 967 ? 24.961 6.506 -26.611 1.00 95.88 967 PHE A N 1
ATOM 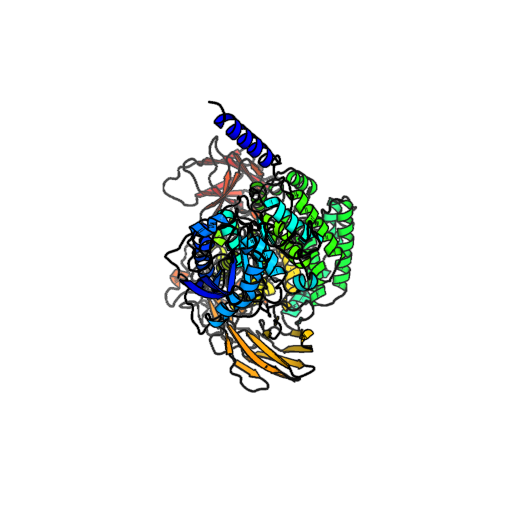7672 C CA . PHE A 1 967 ? 23.877 5.560 -26.391 1.00 95.88 967 PHE A CA 1
ATOM 7673 C C . PHE A 1 967 ? 23.073 5.383 -27.675 1.00 95.88 967 PHE A C 1
ATOM 7675 O O . PHE A 1 967 ? 23.110 6.245 -28.552 1.00 95.88 967 PHE A O 1
ATOM 7682 N N . ALA A 1 968 ? 22.359 4.275 -27.812 1.00 95.25 968 ALA A N 1
ATOM 7683 C CA . ALA A 1 968 ? 21.587 3.966 -29.000 1.00 95.25 968 ALA A CA 1
ATOM 7684 C C . ALA A 1 968 ? 20.240 3.334 -28.665 1.00 95.25 968 ALA A C 1
ATOM 7686 O O . ALA A 1 968 ? 20.124 2.573 -27.707 1.00 95.25 968 ALA A O 1
ATOM 7687 N N . TYR A 1 969 ? 19.252 3.612 -29.513 1.00 94.62 969 TYR A N 1
ATOM 7688 C CA . TYR A 1 969 ? 17.948 2.956 -29.510 1.00 94.62 969 TYR A CA 1
ATOM 7689 C C . TYR A 1 969 ? 17.709 2.252 -30.844 1.00 94.62 969 TYR A C 1
ATOM 7691 O O . TYR A 1 969 ? 18.106 2.742 -31.903 1.00 94.62 969 TYR A O 1
ATOM 7699 N N . THR A 1 970 ? 17.000 1.132 -30.800 1.00 90.94 970 THR A N 1
ATOM 7700 C CA . THR A 1 970 ? 16.505 0.415 -31.975 1.00 90.94 970 THR A CA 1
ATOM 7701 C C . THR A 1 970 ? 15.015 0.699 -32.149 1.00 90.94 970 THR A C 1
ATOM 7703 O O . THR A 1 970 ? 14.192 0.192 -31.390 1.00 90.94 970 THR A O 1
ATOM 7706 N N . LEU A 1 971 ? 14.676 1.507 -33.156 1.00 90.06 971 LEU A N 1
ATOM 7707 C CA . LEU A 1 971 ? 13.303 1.870 -33.524 1.00 90.06 971 LEU A CA 1
ATOM 7708 C C . LEU A 1 971 ? 12.741 0.884 -34.554 1.00 90.06 971 LEU A C 1
ATOM 7710 O O . LEU A 1 971 ? 13.483 0.361 -35.388 1.00 90.06 971 LEU A O 1
ATOM 7714 N N . GLN A 1 972 ? 11.432 0.660 -34.538 1.00 87.31 972 GLN A N 1
ATOM 7715 C CA . GLN A 1 972 ? 10.737 -0.319 -35.376 1.00 87.31 972 GLN A CA 1
ATOM 7716 C C . GLN A 1 972 ? 9.756 0.338 -36.357 1.00 87.31 972 GLN A C 1
ATOM 7718 O O . GLN A 1 972 ? 9.181 1.392 -36.110 1.00 87.31 972 GLN A O 1
ATOM 7723 N N . THR A 1 973 ? 9.516 -0.287 -37.507 1.00 82.00 973 THR A N 1
ATOM 7724 C CA . THR A 1 973 ? 8.494 0.159 -38.457 1.00 82.00 973 THR A CA 1
ATOM 7725 C C . THR A 1 973 ? 7.990 -0.983 -39.335 1.00 82.00 973 THR A C 1
ATOM 7727 O O . THR A 1 973 ? 8.763 -1.769 -39.874 1.00 82.00 973 THR A O 1
ATOM 7730 N N . ALA A 1 974 ? 6.668 -1.053 -39.508 1.00 66.75 974 ALA A N 1
ATOM 7731 C CA . ALA A 1 974 ? 6.018 -2.008 -40.409 1.00 66.75 974 ALA A CA 1
ATOM 7732 C C . ALA A 1 974 ? 5.910 -1.498 -41.860 1.00 66.75 974 ALA A C 1
ATOM 7734 O O . ALA A 1 974 ? 5.526 -2.250 -42.752 1.00 66.75 974 ALA A O 1
ATOM 7735 N N . ALA A 1 975 ? 6.190 -0.213 -42.103 1.00 60.03 975 ALA A N 1
ATOM 7736 C CA . ALA A 1 975 ? 5.988 0.423 -43.400 1.00 60.03 975 ALA A CA 1
ATOM 7737 C C . ALA A 1 975 ? 7.284 0.439 -44.221 1.00 60.03 975 ALA A C 1
ATOM 7739 O O . ALA A 1 975 ? 8.320 0.891 -43.742 1.00 60.03 975 ALA A O 1
ATOM 7740 N N . THR A 1 976 ? 7.212 0.009 -45.480 1.00 59.62 976 THR A N 1
ATOM 7741 C CA . THR A 1 976 ? 8.272 0.212 -46.476 1.00 59.62 976 THR A CA 1
ATOM 7742 C C . THR A 1 976 ? 8.130 1.618 -47.069 1.00 59.62 976 THR A C 1
ATOM 7744 O O . THR A 1 976 ? 7.099 1.912 -47.672 1.00 59.62 976 THR A O 1
ATOM 7747 N N . GLY A 1 977 ? 9.115 2.506 -46.898 1.00 66.75 977 GLY A N 1
ATOM 7748 C CA . GLY A 1 977 ? 9.006 3.890 -47.382 1.00 66.75 977 GLY A CA 1
ATOM 7749 C C . GLY A 1 977 ? 10.127 4.816 -46.912 1.00 66.75 977 GLY A C 1
ATOM 7750 O O . GLY A 1 977 ? 11.128 4.357 -46.367 1.00 66.75 977 GLY A O 1
ATOM 7751 N N . LYS A 1 978 ? 9.967 6.124 -47.161 1.00 75.31 978 LYS A N 1
ATOM 7752 C CA . LYS A 1 978 ? 10.806 7.166 -46.553 1.00 75.31 978 LYS A CA 1
ATOM 7753 C C . LYS A 1 978 ? 10.318 7.429 -45.128 1.00 75.31 978 LYS A C 1
ATOM 7755 O O . LYS A 1 978 ? 9.112 7.534 -44.897 1.00 75.31 978 LYS A O 1
ATOM 7760 N N . HIS A 1 979 ? 11.252 7.597 -44.203 1.00 88.38 979 HIS A N 1
ATOM 7761 C CA . HIS A 1 979 ? 10.959 7.935 -42.813 1.00 88.38 979 HIS A CA 1
ATOM 7762 C C . HIS A 1 979 ? 11.738 9.171 -42.405 1.00 88.38 979 HIS A C 1
ATOM 7764 O O . HIS A 1 979 ? 12.778 9.481 -42.984 1.00 88.38 979 HIS A O 1
ATOM 7770 N N . GLN A 1 980 ? 11.237 9.855 -41.388 1.00 91.75 980 GLN A N 1
ATOM 7771 C CA . GLN A 1 980 ? 11.921 10.969 -40.750 1.00 91.75 980 GLN A CA 1
ATOM 7772 C C . GLN A 1 980 ? 12.220 10.615 -39.301 1.00 91.75 980 GLN A C 1
ATOM 7774 O O . GLN A 1 980 ? 11.405 9.992 -38.625 1.00 91.75 980 GLN A O 1
ATOM 7779 N N . LEU A 1 981 ? 13.391 11.007 -38.823 1.00 91.94 981 LEU A N 1
ATOM 7780 C CA . LEU A 1 981 ? 13.754 10.954 -37.423 1.00 91.94 981 LEU A CA 1
ATOM 7781 C C . LEU A 1 981 ? 13.455 12.309 -36.801 1.00 91.94 981 LEU A C 1
ATOM 7783 O O . LEU A 1 981 ? 14.066 13.307 -37.171 1.00 91.94 981 LEU A O 1
ATOM 7787 N N . TYR A 1 982 ? 12.537 12.326 -35.849 1.00 93.31 982 TYR A N 1
ATOM 7788 C CA . TYR A 1 982 ? 12.272 13.472 -34.996 1.00 93.31 982 TYR A CA 1
ATOM 7789 C C . TYR A 1 982 ? 13.016 13.277 -33.674 1.00 93.31 982 TYR A C 1
ATOM 7791 O O . TYR A 1 982 ? 12.905 12.224 -33.045 1.00 93.31 982 TYR A O 1
ATOM 7799 N N . VAL A 1 983 ? 13.770 14.286 -33.251 1.00 92.88 983 VAL A N 1
ATOM 7800 C CA . VAL A 1 983 ? 14.521 14.300 -31.994 1.00 92.88 983 VAL A CA 1
ATOM 7801 C C . VAL A 1 983 ? 14.171 15.574 -31.241 1.00 92.88 983 VAL A C 1
ATOM 7803 O O . VAL A 1 983 ? 14.418 16.673 -31.738 1.00 92.88 983 VAL A O 1
ATOM 7806 N N . ARG A 1 984 ? 13.633 15.425 -30.029 1.00 91.88 984 ARG A N 1
ATOM 7807 C CA . ARG A 1 984 ? 13.470 16.522 -29.074 1.00 91.88 984 ARG A CA 1
ATOM 7808 C C . ARG A 1 984 ? 14.580 16.457 -28.035 1.00 91.88 984 ARG A C 1
ATOM 7810 O O . ARG A 1 984 ? 14.778 15.412 -27.410 1.00 91.88 984 ARG A O 1
ATOM 7817 N N . TYR A 1 985 ? 15.297 17.556 -27.853 1.00 91.12 985 TYR A N 1
ATOM 7818 C CA . TYR A 1 985 ? 16.477 17.618 -26.994 1.00 91.12 985 TYR A CA 1
ATOM 7819 C C . TYR A 1 985 ? 16.641 18.990 -26.340 1.00 91.12 985 TYR A C 1
ATOM 7821 O O . TYR A 1 985 ? 16.077 19.981 -26.797 1.00 91.12 985 TYR A O 1
ATOM 7829 N N . ARG A 1 986 ? 17.441 19.060 -25.277 1.00 89.12 986 ARG A N 1
ATOM 7830 C CA . ARG A 1 986 ? 17.741 20.296 -24.548 1.00 89.12 986 ARG A CA 1
ATOM 7831 C C . ARG A 1 986 ? 19.227 20.362 -24.209 1.00 89.12 986 ARG A C 1
ATOM 7833 O O . ARG A 1 986 ? 19.793 19.382 -23.731 1.00 89.12 986 ARG A O 1
ATOM 7840 N N . TYR A 1 987 ? 19.852 21.518 -24.420 1.00 88.19 987 TYR A N 1
ATOM 7841 C CA . TYR A 1 987 ? 21.204 21.778 -23.920 1.00 88.19 987 TYR A CA 1
ATOM 7842 C C . TYR A 1 987 ? 21.132 22.016 -22.406 1.00 88.19 987 TYR A C 1
ATOM 7844 O O . TYR A 1 987 ? 20.465 22.948 -21.952 1.00 88.19 987 TYR A O 1
ATOM 7852 N N . LEU A 1 988 ? 21.761 21.139 -21.628 1.00 84.75 988 LEU A N 1
ATOM 7853 C CA . LEU A 1 988 ? 21.810 21.206 -20.167 1.00 84.75 988 LEU A CA 1
ATOM 7854 C C . LEU A 1 988 ? 23.033 21.996 -19.692 1.00 84.75 988 LEU A C 1
ATOM 7856 O O . LEU A 1 988 ? 22.953 22.675 -18.669 1.00 84.75 988 LEU A O 1
ATOM 7860 N N . ASN A 1 989 ? 24.123 21.951 -20.462 1.00 82.19 989 ASN A N 1
ATOM 7861 C CA . ASN A 1 989 ? 25.348 22.713 -20.241 1.00 82.19 989 ASN A CA 1
ATOM 7862 C C . ASN A 1 989 ? 25.733 23.534 -21.480 1.00 82.19 989 ASN A C 1
ATOM 7864 O O . ASN A 1 989 ? 25.260 23.297 -22.591 1.00 82.19 989 ASN A O 1
ATOM 7868 N N . VAL A 1 990 ? 26.613 24.521 -21.286 1.00 75.00 990 VAL A N 1
ATOM 7869 C CA . VAL A 1 990 ? 27.072 25.442 -22.345 1.00 75.00 990 VAL A CA 1
ATOM 7870 C C . VAL A 1 990 ? 27.903 24.726 -23.419 1.00 75.00 990 VAL A C 1
ATOM 7872 O O . VAL A 1 990 ? 27.988 25.200 -24.550 1.00 75.00 990 VAL A O 1
ATOM 7875 N N . ASP A 1 991 ? 28.533 23.610 -23.066 1.00 82.25 991 ASP A N 1
ATOM 7876 C CA . ASP A 1 991 ? 29.467 22.846 -23.887 1.00 82.25 991 ASP A CA 1
ATOM 7877 C C . ASP A 1 991 ? 28.883 21.550 -24.465 1.00 82.25 991 ASP A C 1
ATOM 7879 O O . ASP A 1 991 ? 29.584 20.880 -25.230 1.00 82.25 991 ASP A O 1
ATOM 7883 N N . ASP A 1 992 ? 27.613 21.239 -24.179 1.00 87.56 992 ASP A N 1
ATOM 7884 C CA . ASP A 1 992 ? 26.916 20.068 -24.716 1.00 87.56 992 ASP A CA 1
ATOM 7885 C C . ASP A 1 992 ? 26.998 20.039 -26.253 1.00 87.56 992 ASP A C 1
ATOM 7887 O O . ASP A 1 992 ? 26.600 20.972 -26.958 1.00 87.56 992 ASP A O 1
ATOM 7891 N N . CYS A 1 993 ? 27.549 18.954 -26.789 1.00 90.00 993 CYS A N 1
ATOM 7892 C CA . CYS A 1 993 ? 27.759 18.769 -28.216 1.00 90.00 993 CYS A CA 1
ATOM 7893 C C . CYS A 1 993 ? 27.837 17.280 -28.539 1.00 90.00 993 CYS A C 1
ATOM 7895 O O . CYS A 1 993 ? 28.605 16.524 -27.938 1.00 90.00 993 CYS A O 1
ATOM 7897 N N . GLY A 1 994 ? 27.043 16.858 -29.515 1.00 92.50 994 GLY A N 1
ATOM 7898 C CA . GLY A 1 994 ? 27.025 15.483 -29.984 1.00 92.50 994 GLY A CA 1
ATOM 7899 C C . GLY A 1 994 ? 26.513 15.357 -31.409 1.00 92.50 994 GLY A C 1
ATOM 7900 O O . GLY A 1 994 ? 26.325 16.344 -32.112 1.00 92.50 994 GLY A O 1
ATOM 7901 N N . SER A 1 995 ? 26.279 14.126 -31.840 1.00 94.50 995 SER A N 1
ATOM 7902 C CA . SER A 1 995 ? 25.745 13.813 -33.162 1.00 94.50 995 SER A CA 1
ATOM 7903 C C . SER A 1 995 ? 24.742 12.669 -33.101 1.00 94.50 995 SER A C 1
ATOM 7905 O O . SER A 1 995 ? 24.815 11.811 -32.222 1.00 94.50 995 SER A O 1
ATOM 7907 N N . VAL A 1 996 ? 23.806 12.668 -34.046 1.00 94.88 996 VAL A N 1
ATOM 7908 C CA . VAL A 1 996 ? 22.861 11.579 -34.286 1.00 94.88 996 VAL A CA 1
ATOM 7909 C C . VAL A 1 996 ? 23.349 10.786 -35.490 1.00 94.88 996 VAL A C 1
ATOM 7911 O O . VAL A 1 996 ? 23.485 11.322 -36.591 1.00 94.88 996 VAL A O 1
ATOM 7914 N N . VAL A 1 997 ? 23.613 9.504 -35.281 1.00 92.75 997 VAL A N 1
ATOM 7915 C CA . VAL A 1 997 ? 24.241 8.598 -36.241 1.00 92.75 997 VAL A CA 1
ATOM 7916 C C . VAL A 1 997 ? 23.315 7.417 -36.510 1.00 92.75 997 VAL A C 1
ATOM 7918 O O . VAL A 1 997 ? 22.766 6.821 -35.587 1.00 92.75 997 VAL A O 1
ATOM 7921 N N . VAL A 1 998 ? 23.162 7.052 -37.782 1.00 90.00 998 VAL A N 1
ATOM 7922 C CA . VAL A 1 998 ? 22.468 5.828 -38.209 1.00 90.00 998 VAL A CA 1
ATOM 7923 C C . VAL A 1 998 ? 23.401 5.047 -39.134 1.00 90.00 998 VAL A C 1
ATOM 7925 O O . VAL A 1 998 ? 23.870 5.563 -40.153 1.00 90.00 998 VAL A O 1
ATOM 7928 N N . GLY A 1 999 ? 23.716 3.802 -38.765 1.00 81.94 999 GLY A N 1
ATOM 7929 C CA . GLY A 1 999 ? 24.780 3.031 -39.415 1.00 81.94 999 GLY A CA 1
ATOM 7930 C C . GLY A 1 999 ? 26.137 3.727 -39.258 1.00 81.94 999 GLY A C 1
ATOM 7931 O O . GLY A 1 999 ? 26.571 3.978 -38.141 1.00 81.94 999 GLY A O 1
ATOM 7932 N N . ASN A 1 1000 ? 26.776 4.085 -40.376 1.00 80.62 1000 ASN A N 1
ATOM 7933 C CA . ASN A 1 1000 ? 28.046 4.830 -40.396 1.00 80.62 1000 ASN A CA 1
ATOM 7934 C C . ASN A 1 1000 ? 27.875 6.307 -40.797 1.00 80.62 1000 ASN A C 1
ATOM 7936 O O . ASN A 1 1000 ? 28.855 6.972 -41.129 1.00 80.62 1000 ASN A O 1
ATOM 7940 N N . LYS A 1 1001 ? 26.638 6.820 -40.844 1.00 87.62 1001 LYS A N 1
ATOM 7941 C CA . LYS A 1 1001 ? 26.354 8.177 -41.322 1.00 87.62 1001 LYS A CA 1
ATOM 7942 C C . LYS A 1 1001 ? 25.877 9.069 -40.182 1.00 87.62 1001 LYS A C 1
ATOM 7944 O O . LYS A 1 1001 ? 24.865 8.775 -39.551 1.00 87.62 1001 LYS A O 1
ATOM 7949 N N . CYS A 1 1002 ? 26.565 10.192 -39.987 1.00 90.94 1002 CYS A N 1
ATOM 7950 C CA . CYS A 1 1002 ? 26.059 11.303 -39.187 1.00 90.94 1002 CYS A CA 1
ATOM 7951 C C . CYS A 1 1002 ? 24.890 11.963 -39.932 1.00 90.94 1002 CYS A C 1
ATOM 7953 O O . CYS A 1 1002 ? 25.044 12.401 -41.076 1.00 90.94 1002 CYS A O 1
ATOM 7955 N N . LEU A 1 1003 ? 23.710 11.964 -39.314 1.00 89.38 1003 LEU A N 1
ATOM 7956 C CA . LEU A 1 1003 ? 22.503 12.587 -39.856 1.00 89.38 1003 LEU A CA 1
ATOM 7957 C C . LEU A 1 1003 ? 22.305 14.010 -39.334 1.00 89.38 1003 LEU A C 1
ATOM 7959 O O . LEU A 1 1003 ? 21.711 14.828 -40.031 1.00 89.38 1003 LEU A O 1
ATOM 7963 N N . LEU A 1 1004 ? 22.778 14.292 -38.120 1.00 90.81 1004 LEU A N 1
ATOM 7964 C CA . LEU A 1 1004 ? 22.583 15.572 -37.454 1.00 90.81 1004 LEU A CA 1
ATOM 7965 C C . LEU A 1 1004 ? 23.703 15.827 -36.447 1.00 90.81 1004 LEU A C 1
ATOM 7967 O O . LEU A 1 1004 ? 24.021 14.947 -35.651 1.00 90.81 1004 LEU A O 1
ATOM 7971 N N . GLU A 1 1005 ? 24.244 17.041 -36.433 1.00 91.31 1005 GLU A N 1
ATOM 7972 C CA . GLU A 1 1005 ? 25.061 17.534 -35.324 1.00 91.31 1005 GLU A CA 1
ATOM 7973 C C . GLU A 1 1005 ? 24.186 18.328 -34.351 1.00 91.31 1005 GLU A C 1
ATOM 7975 O O . GLU A 1 1005 ? 23.361 19.149 -34.749 1.00 91.31 1005 GLU A O 1
ATOM 7980 N N . LEU A 1 1006 ? 24.370 18.064 -33.064 1.00 89.69 1006 LEU A N 1
ATOM 7981 C CA . LEU A 1 1006 ? 23.641 18.652 -31.949 1.00 89.69 1006 LEU A CA 1
ATOM 7982 C C . LEU A 1 1006 ? 24.620 19.452 -31.088 1.00 89.69 1006 LEU A C 1
ATOM 7984 O O . LEU A 1 1006 ? 24.930 19.053 -29.966 1.00 89.69 1006 LEU A O 1
ATOM 7988 N N . CYS A 1 1007 ? 25.165 20.532 -31.645 1.00 85.88 1007 CYS A N 1
ATOM 7989 C CA . CYS A 1 1007 ? 26.152 21.381 -30.980 1.00 85.88 1007 CYS A CA 1
ATOM 7990 C C . CYS A 1 1007 ? 25.651 22.825 -30.955 1.00 85.88 1007 CYS A C 1
ATOM 7992 O O . CYS A 1 1007 ? 25.393 23.421 -31.999 1.00 85.88 1007 CYS A O 1
ATOM 7994 N N . GLY A 1 1008 ? 25.512 23.396 -29.760 1.00 68.19 1008 GLY A N 1
ATOM 7995 C CA . GLY A 1 1008 ? 24.986 24.745 -29.571 1.00 68.19 1008 GLY A CA 1
ATOM 7996 C C . GLY A 1 1008 ? 25.472 25.366 -28.268 1.00 68.19 1008 GLY A C 1
ATOM 7997 O O . GLY A 1 1008 ? 26.037 24.683 -27.422 1.00 68.19 1008 GLY A O 1
ATOM 7998 N N . GLN A 1 1009 ? 25.275 26.677 -28.118 1.00 55.97 1009 GLN A N 1
ATOM 7999 C CA . GLN A 1 1009 ? 25.516 27.384 -26.858 1.00 55.97 1009 GLN A CA 1
ATOM 8000 C C . GLN A 1 1009 ? 24.200 27.512 -26.089 1.00 55.97 1009 GLN A C 1
ATOM 8002 O O . GLN A 1 1009 ? 23.173 27.839 -26.684 1.00 55.97 1009 GLN A O 1
ATOM 8007 N N . ALA A 1 1010 ? 24.237 27.329 -24.766 1.00 52.81 1010 ALA A N 1
ATOM 8008 C CA . ALA A 1 1010 ? 23.139 27.689 -23.866 1.00 52.81 1010 ALA A CA 1
ATOM 8009 C C . ALA A 1 1010 ? 22.980 29.226 -23.809 1.00 52.81 1010 ALA A C 1
ATOM 8011 O O . ALA A 1 1010 ? 23.362 29.886 -22.846 1.00 52.81 1010 ALA A O 1
ATOM 8012 N N . GLY A 1 1011 ? 22.478 29.815 -24.895 1.00 44.78 1011 GLY A N 1
ATOM 8013 C CA . GLY A 1 1011 ? 22.212 31.240 -25.038 1.00 44.78 1011 GLY A CA 1
ATOM 8014 C C . GLY A 1 1011 ? 20.735 31.538 -24.809 1.00 44.78 1011 GLY A C 1
ATOM 8015 O O . GLY A 1 1011 ? 19.939 31.483 -25.737 1.00 44.78 1011 GLY A O 1
ATOM 8016 N N . GLY A 1 1012 ? 20.367 31.865 -23.571 1.00 43.56 1012 GLY A N 1
ATOM 8017 C CA . GLY A 1 1012 ? 19.129 32.587 -23.247 1.00 43.56 1012 GLY A CA 1
ATOM 8018 C C . GLY A 1 1012 ? 17.817 31.795 -23.178 1.00 43.56 1012 GLY A C 1
ATOM 8019 O O . GLY A 1 1012 ? 16.954 32.192 -22.399 1.00 43.56 1012 GLY A O 1
ATOM 8020 N N . GLU A 1 1013 ? 17.655 30.673 -23.882 1.00 39.50 1013 GLU A N 1
ATOM 8021 C CA . GLU A 1 1013 ? 16.403 29.899 -23.837 1.00 39.50 1013 GLU A CA 1
ATOM 8022 C C . GLU A 1 1013 ? 16.585 28.496 -23.241 1.00 39.50 1013 GLU A C 1
ATOM 8024 O O . GLU A 1 1013 ? 17.215 27.621 -23.826 1.00 39.50 1013 GLU A O 1
ATOM 8029 N N . LYS A 1 1014 ? 15.959 28.254 -22.079 1.00 55.28 1014 LYS A N 1
ATOM 8030 C CA . LYS A 1 1014 ? 15.819 26.932 -21.430 1.00 55.28 1014 LYS A CA 1
ATOM 8031 C C . LYS A 1 1014 ? 14.774 26.031 -22.128 1.00 55.28 1014 LYS A C 1
ATOM 8033 O O . LYS A 1 1014 ? 14.160 25.190 -21.475 1.00 55.28 1014 LYS A O 1
ATOM 8038 N N . ASN A 1 1015 ? 14.531 26.238 -23.422 1.00 68.62 1015 ASN A N 1
ATOM 8039 C CA . ASN A 1 1015 ? 13.438 25.615 -24.170 1.00 68.62 1015 ASN A CA 1
ATOM 8040 C C . ASN A 1 1015 ? 13.906 24.371 -24.936 1.00 68.62 1015 ASN A C 1
ATOM 8042 O O . ASN A 1 1015 ? 15.040 24.309 -25.419 1.00 68.62 1015 ASN A O 1
ATOM 8046 N N . ASP A 1 1016 ? 13.006 23.397 -25.076 1.00 82.19 1016 ASP A N 1
ATOM 8047 C CA . ASP A 1 1016 ? 13.231 22.192 -25.878 1.00 82.19 1016 ASP A CA 1
ATOM 8048 C C . ASP A 1 1016 ? 13.465 22.560 -27.344 1.00 82.19 1016 ASP A C 1
ATOM 8050 O O . ASP A 1 1016 ? 12.724 23.347 -27.931 1.00 82.19 1016 ASP A O 1
ATOM 8054 N N . GLN A 1 1017 ? 14.489 21.960 -27.938 1.00 86.75 1017 GLN A N 1
ATOM 8055 C CA . GLN A 1 1017 ? 14.789 22.040 -29.359 1.00 86.75 1017 GLN A CA 1
ATOM 8056 C C . GLN A 1 1017 ? 14.217 20.813 -30.064 1.00 86.75 1017 GLN A C 1
ATOM 8058 O O . GLN A 1 1017 ? 14.177 19.717 -29.499 1.00 86.75 1017 GLN A O 1
ATOM 8063 N N . ILE A 1 1018 ? 13.789 20.991 -31.311 1.00 88.81 1018 ILE A N 1
ATOM 8064 C CA . ILE A 1 1018 ? 13.268 19.916 -32.154 1.00 88.81 1018 ILE A CA 1
ATOM 8065 C C . ILE A 1 1018 ? 14.073 19.888 -33.445 1.00 88.81 1018 ILE A C 1
ATOM 8067 O O . ILE A 1 1018 ? 14.188 20.900 -34.135 1.00 88.81 1018 ILE A O 1
ATOM 8071 N N . ALA A 1 1019 ? 14.574 18.710 -33.798 1.00 89.44 1019 ALA A N 1
ATOM 8072 C CA . ALA A 1 1019 ? 15.162 18.449 -35.099 1.00 89.44 1019 ALA A CA 1
ATOM 8073 C C . ALA A 1 1019 ? 14.414 17.316 -35.801 1.00 89.44 1019 ALA A C 1
ATOM 8075 O O . ALA A 1 1019 ? 14.071 16.312 -35.180 1.00 89.44 1019 ALA A O 1
ATOM 8076 N N . VAL A 1 1020 ? 14.183 17.473 -37.105 1.00 90.19 1020 VAL A N 1
ATOM 8077 C CA . VAL A 1 1020 ? 13.572 16.450 -37.960 1.00 90.19 1020 VAL A CA 1
ATOM 8078 C C . VAL A 1 1020 ? 14.486 16.213 -39.156 1.00 90.19 1020 VAL A C 1
ATOM 8080 O O . VAL A 1 1020 ? 14.789 17.157 -39.883 1.00 90.19 1020 VAL A O 1
ATOM 8083 N N . VAL A 1 1021 ? 14.948 14.975 -39.352 1.00 90.81 1021 VAL A N 1
ATOM 8084 C CA . VAL A 1 1021 ? 15.889 14.616 -40.428 1.00 90.81 1021 VAL A CA 1
ATOM 8085 C C . VAL A 1 1021 ? 15.422 13.385 -41.196 1.00 90.81 1021 VAL A C 1
ATOM 8087 O O . VAL A 1 1021 ? 14.896 12.446 -40.608 1.00 90.81 1021 VAL A O 1
ATOM 8090 N N . ASP A 1 1022 ? 15.625 13.352 -42.510 1.00 89.50 1022 ASP A N 1
ATOM 8091 C CA . ASP A 1 1022 ? 15.254 12.189 -43.323 1.00 89.50 1022 ASP A CA 1
ATOM 8092 C C . ASP A 1 1022 ? 16.180 10.992 -43.043 1.00 89.50 1022 ASP A C 1
ATOM 8094 O O . ASP A 1 1022 ? 17.409 11.115 -43.061 1.00 89.50 1022 ASP A O 1
ATOM 8098 N N . ILE A 1 1023 ? 15.593 9.804 -42.871 1.00 84.50 1023 ILE A N 1
ATOM 8099 C CA . ILE A 1 1023 ? 16.322 8.533 -42.840 1.00 84.50 1023 ILE A CA 1
ATOM 8100 C C . ILE A 1 1023 ? 16.248 7.897 -44.238 1.00 84.50 1023 ILE A C 1
ATOM 8102 O O . ILE A 1 1023 ? 15.157 7.549 -44.704 1.00 84.50 1023 ILE A O 1
ATOM 8106 N N . PRO A 1 1024 ? 17.384 7.695 -44.935 1.00 72.81 1024 PRO A N 1
ATOM 8107 C CA . PRO A 1 1024 ? 17.398 6.954 -46.192 1.00 72.81 1024 PRO A CA 1
ATOM 8108 C C . PRO A 1 1024 ? 16.865 5.528 -45.991 1.00 72.81 1024 PRO A C 1
ATOM 8110 O O . PRO A 1 1024 ? 17.370 4.808 -45.137 1.00 72.81 1024 PRO A O 1
ATOM 8113 N N . GLY A 1 1025 ? 15.909 5.079 -46.814 1.00 70.25 1025 GLY A N 1
ATOM 8114 C CA . GLY A 1 1025 ? 15.244 3.773 -46.634 1.00 70.25 1025 GLY A CA 1
ATOM 8115 C C . GLY A 1 1025 ? 16.186 2.557 -46.612 1.00 70.25 1025 GLY A C 1
ATOM 8116 O O . GLY A 1 1025 ? 15.898 1.565 -45.959 1.00 70.25 1025 GLY A O 1
ATOM 8117 N N . GLN A 1 1026 ? 17.358 2.664 -47.241 1.00 74.38 1026 GLN A N 1
ATOM 8118 C CA . GLN A 1 1026 ? 18.441 1.668 -47.203 1.00 74.38 1026 GLN A CA 1
ATOM 8119 C C . GLN A 1 1026 ? 19.101 1.486 -45.819 1.00 74.38 1026 GLN A C 1
ATOM 8121 O O . GLN A 1 1026 ? 19.838 0.527 -45.617 1.00 74.38 1026 GLN A O 1
ATOM 8126 N N . MET A 1 1027 ? 18.844 2.388 -44.867 1.00 76.50 1027 MET A N 1
ATOM 8127 C CA . MET A 1 1027 ? 19.299 2.282 -43.475 1.00 76.50 1027 MET A CA 1
ATOM 8128 C C . MET A 1 1027 ? 18.284 1.587 -42.560 1.00 76.50 1027 MET A C 1
ATOM 8130 O O . MET A 1 1027 ? 18.601 1.309 -41.406 1.00 76.50 1027 MET A O 1
ATOM 8134 N N . ILE A 1 1028 ? 17.082 1.297 -43.067 1.00 80.50 1028 ILE A N 1
ATOM 8135 C CA . ILE A 1 1028 ? 16.068 0.515 -42.363 1.00 80.50 1028 ILE A CA 1
ATOM 8136 C C . ILE A 1 1028 ? 16.212 -0.934 -42.827 1.00 80.50 1028 ILE A C 1
ATOM 8138 O O . ILE A 1 1028 ? 15.920 -1.263 -43.976 1.00 80.50 1028 ILE A O 1
ATOM 8142 N N . SER A 1 1029 ? 16.675 -1.803 -41.932 1.00 74.81 1029 SER A N 1
ATOM 8143 C CA . SER A 1 1029 ? 16.903 -3.221 -42.220 1.00 74.81 1029 SER A CA 1
ATOM 8144 C C . SER A 1 1029 ? 15.958 -4.081 -41.393 1.00 74.81 1029 SER A C 1
ATOM 8146 O O . SER A 1 1029 ? 15.809 -3.879 -40.188 1.00 74.81 1029 SER A O 1
ATOM 8148 N N . GLY A 1 1030 ? 15.263 -5.016 -42.049 1.00 76.31 1030 GLY A N 1
ATOM 8149 C CA . GLY A 1 1030 ? 14.315 -5.916 -41.381 1.00 76.31 1030 GLY A CA 1
ATOM 8150 C C . GLY A 1 1030 ? 13.169 -5.203 -40.651 1.00 76.31 1030 GLY A C 1
ATOM 8151 O O . GLY A 1 1030 ? 12.638 -5.749 -39.691 1.00 76.31 1030 GLY A O 1
ATOM 8152 N N . GLY A 1 1031 ? 12.812 -3.979 -41.063 1.00 81.31 1031 GLY A N 1
ATOM 8153 C CA . GLY A 1 1031 ? 11.801 -3.164 -40.380 1.00 81.31 1031 GLY A CA 1
ATOM 8154 C C . GLY A 1 1031 ? 12.302 -2.474 -39.107 1.00 81.31 1031 GLY A C 1
ATOM 8155 O O . GLY A 1 1031 ? 11.493 -2.056 -38.287 1.00 81.31 1031 GLY A O 1
ATOM 8156 N N . THR A 1 1032 ? 13.617 -2.344 -38.920 1.00 87.44 1032 THR A N 1
ATOM 8157 C CA . THR A 1 1032 ? 14.213 -1.657 -37.764 1.00 87.44 1032 THR A CA 1
ATOM 8158 C C . THR A 1 1032 ? 15.287 -0.659 -38.186 1.00 87.44 1032 THR A C 1
ATOM 8160 O O . THR A 1 1032 ? 15.891 -0.796 -39.252 1.00 87.44 1032 THR A O 1
ATOM 8163 N N . VAL A 1 1033 ? 15.530 0.351 -37.352 1.00 90.56 1033 VAL A N 1
ATOM 8164 C CA . VAL A 1 1033 ? 16.620 1.316 -37.512 1.00 90.56 1033 VAL A CA 1
ATOM 8165 C C . VAL A 1 1033 ? 17.264 1.605 -36.164 1.00 90.56 1033 VAL A C 1
ATOM 8167 O O . VAL A 1 1033 ? 16.588 1.955 -35.198 1.00 90.56 1033 VAL A O 1
ATOM 8170 N N . LYS A 1 1034 ? 18.589 1.466 -36.104 1.00 92.38 1034 LYS A N 1
ATOM 8171 C CA . LYS A 1 1034 ? 19.375 1.812 -34.922 1.00 92.38 1034 LYS A CA 1
ATOM 8172 C C . LYS A 1 1034 ? 19.838 3.260 -35.014 1.00 92.38 1034 LYS A C 1
ATOM 8174 O O . LYS A 1 1034 ? 20.524 3.631 -35.968 1.00 92.38 1034 LYS A O 1
ATOM 8179 N N . VAL A 1 1035 ? 19.457 4.053 -34.023 1.00 94.62 1035 VAL A N 1
ATOM 8180 C CA . VAL A 1 1035 ? 19.787 5.472 -33.897 1.00 94.62 1035 VAL A CA 1
ATOM 8181 C C . VAL A 1 1035 ? 20.734 5.632 -32.719 1.00 94.62 1035 VAL A C 1
ATOM 8183 O O . VAL A 1 1035 ? 20.358 5.339 -31.588 1.00 94.62 1035 VAL A O 1
ATOM 8186 N N . THR A 1 1036 ? 21.949 6.097 -32.987 1.00 95.56 1036 THR A N 1
ATOM 8187 C CA . THR A 1 1036 ? 23.013 6.273 -31.996 1.00 95.56 1036 THR A CA 1
ATOM 8188 C C . THR A 1 1036 ? 23.267 7.757 -31.766 1.00 95.56 1036 THR A C 1
ATOM 8190 O O . THR A 1 1036 ? 23.492 8.508 -32.709 1.00 95.56 1036 THR A O 1
ATOM 8193 N N . PHE A 1 1037 ? 23.281 8.180 -30.510 1.00 96.44 1037 PHE A N 1
ATOM 8194 C CA . PHE A 1 1037 ? 23.691 9.506 -30.073 1.00 96.44 1037 PHE A CA 1
ATOM 8195 C C . PHE A 1 1037 ? 25.127 9.424 -29.569 1.00 96.44 1037 PHE A C 1
ATOM 8197 O O . PHE A 1 1037 ? 25.413 8.658 -28.651 1.00 96.44 1037 PHE A O 1
ATOM 8204 N N . MET A 1 1038 ? 26.036 10.184 -30.173 1.00 95.00 1038 MET A N 1
ATOM 8205 C CA . MET A 1 1038 ? 27.461 10.173 -29.834 1.00 95.00 1038 MET A CA 1
ATOM 8206 C C . MET A 1 1038 ? 27.896 11.534 -29.310 1.00 95.00 1038 MET A C 1
ATOM 8208 O O . MET A 1 1038 ? 27.621 12.552 -29.943 1.00 95.00 1038 MET A O 1
ATOM 8212 N N . ALA A 1 1039 ? 28.593 11.556 -28.179 1.00 93.38 1039 ALA A N 1
ATOM 8213 C CA . ALA A 1 1039 ? 29.187 12.771 -27.642 1.00 93.38 1039 ALA A CA 1
ATOM 8214 C C . ALA A 1 1039 ? 30.397 13.200 -28.482 1.00 93.38 1039 ALA A C 1
ATOM 8216 O O . ALA A 1 1039 ? 31.167 12.365 -28.967 1.00 93.38 1039 ALA A O 1
ATOM 8217 N N . ALA A 1 1040 ? 30.593 14.508 -28.638 1.00 90.19 1040 ALA A N 1
ATOM 8218 C CA . ALA A 1 1040 ? 31.851 15.032 -29.151 1.00 90.19 1040 ALA A CA 1
ATOM 8219 C C . ALA A 1 1040 ? 32.986 14.779 -28.138 1.00 90.19 1040 ALA A C 1
ATOM 8221 O O . ALA A 1 1040 ? 32.757 14.701 -26.932 1.00 90.19 1040 ALA A O 1
ATOM 8222 N N . SER A 1 1041 ? 34.226 14.659 -28.622 1.00 86.06 1041 SER A N 1
ATOM 8223 C CA . SER A 1 1041 ? 35.381 14.324 -27.778 1.00 86.06 1041 SER A CA 1
ATOM 8224 C C . SER A 1 1041 ? 35.518 15.273 -26.580 1.00 86.06 1041 SER A C 1
ATOM 8226 O O . SER A 1 1041 ? 35.687 16.479 -26.757 1.00 86.06 1041 SER A O 1
ATOM 8228 N N . GLY A 1 1042 ? 35.492 14.712 -25.366 1.00 83.56 1042 GLY A N 1
ATOM 8229 C CA . GLY A 1 1042 ? 35.632 15.457 -24.110 1.00 83.56 1042 GLY A CA 1
ATOM 8230 C C . GLY A 1 1042 ? 34.397 16.264 -23.694 1.00 83.56 1042 GLY A C 1
ATOM 8231 O O . GLY A 1 1042 ? 34.522 17.120 -22.824 1.00 83.56 1042 GLY A O 1
ATOM 8232 N N . ARG A 1 1043 ? 33.235 16.023 -24.311 1.00 89.62 1043 ARG A N 1
ATOM 8233 C CA . ARG A 1 1043 ? 31.967 16.717 -24.039 1.00 89.62 1043 ARG A CA 1
ATOM 8234 C C . ARG A 1 1043 ? 30.856 15.720 -23.705 1.00 89.62 1043 ARG A C 1
ATOM 8236 O O . ARG A 1 1043 ? 31.053 14.509 -23.778 1.00 89.62 1043 ARG A O 1
ATOM 8243 N N . THR A 1 1044 ? 29.682 16.236 -23.358 1.00 90.38 1044 THR A N 1
ATOM 8244 C CA . THR A 1 1044 ? 28.437 15.472 -23.201 1.00 90.38 1044 THR A CA 1
ATOM 8245 C C . THR A 1 1044 ? 27.494 15.721 -24.370 1.00 90.38 1044 THR A C 1
ATOM 8247 O O . THR A 1 1044 ? 27.474 16.809 -24.944 1.00 90.38 1044 THR A O 1
ATOM 8250 N N . THR A 1 1045 ? 26.685 14.727 -24.741 1.00 93.25 1045 THR A N 1
ATOM 8251 C CA . THR A 1 1045 ? 25.526 14.990 -25.608 1.00 93.25 1045 THR A CA 1
ATOM 8252 C C . THR A 1 1045 ? 24.555 15.941 -24.898 1.00 93.25 1045 THR A C 1
ATOM 8254 O O . THR A 1 1045 ? 24.468 15.891 -23.669 1.00 93.25 1045 THR A O 1
ATOM 8257 N N . PRO A 1 1046 ? 23.744 16.729 -25.627 1.00 92.50 1046 PRO A N 1
ATOM 8258 C CA . PRO A 1 1046 ? 22.581 17.361 -25.012 1.00 92.50 1046 PRO A CA 1
ATOM 8259 C C . PRO A 1 1046 ? 21.640 16.309 -24.411 1.00 92.50 1046 PRO A C 1
ATOM 8261 O O . PRO A 1 1046 ? 21.675 15.132 -24.788 1.00 92.50 1046 PRO A O 1
ATOM 8264 N N . GLY A 1 1047 ? 20.783 16.742 -23.487 1.00 92.62 1047 GLY A N 1
ATOM 8265 C CA . GLY A 1 1047 ? 19.733 15.906 -22.920 1.00 92.62 1047 GLY A CA 1
ATOM 8266 C C . GLY A 1 1047 ? 18.711 15.557 -23.991 1.00 92.62 1047 GLY A C 1
ATOM 8267 O O . GLY A 1 1047 ? 17.895 16.399 -24.365 1.00 92.62 1047 GLY A O 1
ATOM 8268 N N . ILE A 1 1048 ? 18.753 14.327 -24.498 1.00 94.75 1048 ILE A N 1
ATOM 8269 C CA . ILE A 1 1048 ? 17.759 13.815 -25.444 1.00 94.75 1048 ILE A CA 1
ATOM 8270 C C . ILE A 1 1048 ? 16.526 13.429 -24.644 1.00 94.75 1048 ILE A C 1
ATOM 8272 O O . ILE A 1 1048 ? 16.654 12.703 -23.667 1.00 94.75 1048 ILE A O 1
ATOM 8276 N N . MET A 1 1049 ? 15.353 13.919 -25.036 1.00 90.19 1049 MET A N 1
ATOM 8277 C CA . MET A 1 1049 ? 14.105 13.764 -24.276 1.00 90.19 1049 MET A CA 1
ATOM 8278 C C . MET A 1 1049 ? 13.124 12.842 -25.000 1.00 90.19 1049 MET A C 1
ATOM 8280 O O . MET A 1 1049 ? 12.425 12.042 -24.385 1.00 90.19 1049 MET A O 1
ATOM 8284 N N . GLU A 1 1050 ? 13.068 12.939 -26.327 1.00 91.50 1050 GLU A N 1
ATOM 8285 C CA . GLU A 1 1050 ? 12.160 12.144 -27.147 1.00 91.50 1050 GLU A CA 1
ATOM 8286 C C . GLU A 1 1050 ? 12.781 11.854 -28.512 1.00 91.50 1050 GLU A C 1
ATOM 8288 O O . GLU A 1 1050 ? 13.359 12.737 -29.147 1.00 91.50 1050 GLU A O 1
ATOM 8293 N N . VAL A 1 1051 ? 12.616 10.621 -28.981 1.00 93.00 1051 VAL A N 1
ATOM 8294 C CA . VAL A 1 1051 ? 13.034 10.178 -30.311 1.00 93.00 1051 VAL A CA 1
ATOM 8295 C C . VAL A 1 1051 ? 11.837 9.517 -30.979 1.00 93.00 1051 VAL A C 1
ATOM 8297 O O . VAL A 1 1051 ? 11.281 8.566 -30.437 1.00 93.00 1051 VAL A O 1
ATOM 8300 N N . ARG A 1 1052 ? 11.418 10.002 -32.149 1.00 91.94 1052 ARG A N 1
ATOM 8301 C CA . ARG A 1 1052 ? 10.319 9.414 -32.926 1.00 91.94 1052 ARG A CA 1
ATOM 8302 C C . ARG A 1 1052 ? 10.782 9.042 -34.319 1.00 91.94 1052 ARG A C 1
ATOM 8304 O O . ARG A 1 1052 ? 11.413 9.841 -35.008 1.00 91.94 1052 ARG A O 1
ATOM 8311 N N . LEU A 1 1053 ? 10.372 7.863 -34.761 1.00 90.06 1053 LEU A N 1
ATOM 8312 C CA . LEU A 1 1053 ? 10.398 7.496 -36.165 1.00 90.06 1053 LEU A CA 1
ATOM 8313 C C . LEU A 1 1053 ? 9.058 7.891 -36.783 1.00 90.06 1053 LEU A C 1
ATOM 8315 O O . LEU A 1 1053 ? 8.021 7.355 -36.403 1.00 90.06 1053 LEU A O 1
ATOM 8319 N N . LEU A 1 1054 ? 9.063 8.823 -37.728 1.00 88.50 1054 LEU A N 1
ATOM 8320 C CA . LEU A 1 1054 ? 7.878 9.302 -38.430 1.00 88.50 1054 LEU A CA 1
ATOM 8321 C C . LEU A 1 1054 ? 7.796 8.680 -39.828 1.00 88.50 1054 LEU A C 1
ATOM 8323 O O . LEU A 1 1054 ? 8.806 8.508 -40.511 1.00 88.50 1054 LEU A O 1
ATOM 8327 N N . ARG A 1 1055 ? 6.581 8.377 -40.280 1.00 83.25 1055 ARG A N 1
ATOM 8328 C CA . ARG A 1 1055 ? 6.275 8.060 -41.677 1.00 83.25 1055 ARG A CA 1
ATOM 8329 C C . ARG A 1 1055 ? 6.322 9.369 -42.466 1.00 83.25 1055 ARG A C 1
ATOM 8331 O O . ARG A 1 1055 ? 5.678 10.334 -42.057 1.00 83.25 1055 ARG A O 1
ATOM 8338 N N . ALA A 1 1056 ? 7.084 9.416 -43.559 1.00 68.06 1056 ALA A N 1
ATOM 8339 C CA . ALA A 1 1056 ? 7.057 10.580 -44.441 1.00 68.06 1056 ALA A CA 1
ATOM 8340 C C . ALA A 1 1056 ? 5.667 10.713 -45.090 1.00 68.06 1056 ALA A C 1
ATOM 8342 O O . ALA A 1 1056 ? 5.034 9.699 -45.398 1.00 68.06 1056 ALA A O 1
ATOM 8343 N N . LEU A 1 1057 ? 5.205 11.957 -45.256 1.00 54.00 1057 LEU A N 1
ATOM 8344 C CA . LEU A 1 1057 ? 3.973 12.290 -45.982 1.00 54.00 1057 LEU A CA 1
ATOM 8345 C C . LEU A 1 1057 ? 4.112 12.054 -47.488 1.00 54.00 1057 LEU A C 1
ATOM 8347 O O . LEU A 1 1057 ? 5.211 12.325 -48.029 1.00 54.00 1057 LEU A O 1
#

Radius of gyration: 33.42 Å; chains: 1; bounding box: 104×64×106 Å

Secondary structure (DSSP, 8-state):
--SHHHHHHHHHHHHHHHS-S--------TT-S-SSPPPPTTTTS--TTS---EEEEEEEEETTTTEEEEEEEEE-TT--TTS-B-EEEEE--TT--TTHHHHHH-HHHHHHHHHHTTSS---EEEEE---TT--TT--HHHHTTTTTS-SGGGTHHHHHHIIIIIHHHHHHHS-B--SGGGEEEEEETHHHHHHHHHHTT-TTT-SEEEEES--S-SSS-TTSSSSS-SSS-HHHHHHH-SEEEEE--TT-TTHHHHHHHHHHHHHTT---EEE--S--SSHHHHHHHHHHHHTTSS----TT--EEPPTTSEEEPSSHHHHHHHHHHHHHHHS-HHHHHHHHHHHHTPPPSSPPPSGGGGTT-TTHHHHHHHHHHHHHHHHH--HHHHHHHHHHHHHHHHHHHHHSSS-----TTHHHHHHHHHTT-GGGGGGSS-HHHHHHHHHHHHHHHHHHH--HHHHHHHHHHHHHHHHHTTT--HHHHHHHTTS--TTHHHHHHHHHHHH--THHHHHHHHT--HHHHHHHHTT----TTSBHHHHHHHHHHHHHHHHHHT-HHHHHHHHHHHHHHHHHSB-TTS-B-BTTB---TT--HHHHH-S---BHHHHHHHHHHHHHHHHHS--HHHHHHHHHHIIIIITTTB-TTS-BBSB---STTB---B--TTT---HHHHHHHHHTT-TTTTTEEE-SSEEEE-----EEEEEGGGTEEEEEE--TTSSSEEEEEEEESS-EEEEEEEE--TT--S--EEEETTEE--PEEPTTSEEEEEEEE-TT-EEEEE----EEEEE-TT--SEEEEEETTEEEEEE----S-TTSB--SSTTTTS--SPPPPGGGSPPEE-SSSSB--PEE-SSTT-EE-TTTB-SGGGTTPEEEEGGG--SS-EESEEEEE-TT-HHHHT-SPP-SHHHHHHHEEEEEETT-HHHHHHTT-EEEEEEEEEETTEEEEEEEEEEEEEEE-S--S-EEEEEEEE--STT-EEEEEETTEEEEEEE----S--PPEEEEEEEPGGG-BTTEEEEEEEEPTTS---EEEEEEEEEP-

Foldseek 3Di:
DPDPVVVVVVVVVVVCVVPPPPPDQPDQDPVQAFLDDFDDPCLLPADPVFFFWDKDKDWFQQPLLRAIFIKIKTFGGPFDLVDAAFEEEEEEAQLFFRCCCCPFLVLRSNVRSCCRVVLFPGHMYIRHGQQSVDHPVDDSNNRNCDVVPDDARNAPSSLCSVVPPVLVVCVVPGRHPQFQLRYEQDYEACSLLSQQVNCLVPLRRHQYTYHFLYDPGHDPDPDPRDPDHSRNDQPSQQVRHQAYEQFYESQEPSVVVSVVVVVVCVVSVNDYHYGYHNDYSGSSRVSRCSSVRNSRGSPCPPLWQWFWDAFPQKAFDDDLLVLLLVLLVVLLVVFDLLQLLQLLCVVLVHDGPDHHFFFVCVVFLNNQLVLLSLLLLLLSCSHPVDCVSVVSNVVSLVSQVVSLVSVVQLDTFRGVVVVVLLVCLLVAQLCSCVVGQQRLQSLVSNLVSLLSCCRRVVDPSSVVSNVSNLVSVCNSNVNYDLVSLLSNLVRQNFQQLQSLLSNCVVPVDSVSLVVSVSSQRCVLLVCLLVLHPPQFFPQQNSVLSSLLSLLSSCVSSVPVSSVSSSVSVLCCCQQQAADLLLFGDFLRGGFDSQDCPSLQVGLFHGFLSNLLSSLSSLVSNCSRPNFLVSLLSNLSNCQRPLLLQADSNGFGAGGDRQHAQFATAGEDSRADDDPRVSSNSNSSSCPSRVCWMTTPAEIERRDQGFMWGQDPSQRKIWGWDDNPPLFQKIKIWIAGPAWDWHKYWYAQHPQQPDDKWKAKPNHTDDFDADPRRTGIDTDRDDGGIMMMIGGDWFKWWDDRSSQAQKTWIDTRSFTWKWFDFLPFQPLSYAGNDNPSNGRLGQRDFSLVAWEFADPGTTTDDWDDPPDRQKTFPLVGTPDPVCRVTIIHGSSPDGSGGMNGMHGYDYPPCVCVSSPDPGDCVSVQSVQFQWKAFALSVSSCVVQVKDDDQKDWDDDNNFIFIKHPFKIKGKTFGPDQAKKKKKWKFFAPAQAAWKFKDWDHDTFDIQGHGPPDDRDIDMDITIDDSVSQDPRITMIMIGTDHPHMHTTTGMITIGHDD

InterPro domains:
  IPR000801 Esterase-like [PF00756] (62-218)
  IPR008928 Six-hairpin glycosidase superfamily [SSF48208] (358-691)
  IPR012878 Non-reducing end beta-L-arabinofuranosidase-like, GH127 catalytic domain [PF07944] (314-688)
  IPR029058 Alpha/Beta hydrolase fold [G3DSA:3.40.50.1820] (29-297)
  IPR029058 Alpha/Beta hydrolase fold [SSF53474] (44-294)
  IPR032275 Domain of unknown function DUF4986 [PF16375] (797-903)
  IPR046544 Glycoside hydrolase GH146, substrate-binding domain [PF20620] (923-1054)
  IPR049046 Non-reducing end beta-L-arabinofuranosidase-like, GH127 middle domain [PF20736] (699-793)

pLDDT: mean 87.82, std 14.56, range [29.56, 98.94]

Sequence (1057 aa):
MNNRCLYILIVLMMIRHICMAQADKVTLKADTVPTFPDPPVEFNVQRNDIPHGKMTVVQYLSKTLGKRRELSVYTPPGYTADRRYPVLYLLHGVGADYRQWTEWCQADNVVDNLIAAGKMQPVIMVFPNCDTRLTVTDTAASSRSGRADGFEGYGKSFEEDLVKDIIPYIDSHYSTISDREHRALAGLSMGGGQSLNIGLYHLETFAYVGGFSSAPNTNKFGGMYTDVEFIPDRKAAREKLKLLWIGCGNKDGLFRISEKAHQYLNEIGMPHVWNVDTNGHDNTEWDRNLYLFAQRIFIQHRPGALQAFAPGRVRLLPGPFLDARSTDEKYILSLDPDRLLAPFQKDAGIPVKKENYGNWESGGLDGHIGGHYLSALSLMFAATGKKVFLHRLHYMLDQLEQCQLKNGNGYLGGIPDGKKVWKELAEGNGDAVTKRWVPWYNVHKTMNGLLDAWTLTASTQARDMLLRLCRWSREVTANLGDEQMQLMLQTEFGGMNEIYAAVAEQTGDTSWLYMARRFTHRKLLEPLGRHIDALTGLHANTQIPKVVGFMRTGMVGHDTALEDASAFFWNTVVSHRSISIGGNSVREHFHAADNFRSMLESPEGPETCNSYNMLKLTRLLFLHSPDRKFMDYYERTIYNHILSSQHPNGGFVYFTPIRPMHYRVYSTPQHAMWCCVGTGLENHGKYTELIYAHSNDSLYVNLFIPSVLQWESKSMTLVQETRFPEEDASLLRITLKRPQLITMAVRVPGWIKDSMTVTVNGQHVIPAMSASGYMFIRRTWKNGDELKVHLPMEARTEGLPDGSQWVSFLYGPVVLAAATDTLNMPGLHADTGRWGHIARGPLRPLQAAPVLELEGPGPVRLQRTGRALEFTANNLISGPAFRQLKLVPFYRIHDSRYILYWAYAGQGDRRKAQASPGDESPRLDSLTADRVYAGEQQPEVDHQLEDSGSSAGVSGDQHFRVAQHSFAYTLQTAATGKHQLYVRYRYLNVDDCGSVVVGNKCLLELCGQAGGEKNDQIAVVDIPGQMISGGTVKVTFMAASGRTTPGIMEVRLLRAL